Protein 4UFR (pdb70)

Structure (mmCIF, N/CA/C/O backbone):
data_4UFR
#
_entry.id   4UFR
#
_cell.length_a   205.148
_cell.length_b   59.777
_cell.length_c   112.210
_cell.angle_alpha   90.00
_cell.angle_beta   99.51
_cell.angle_gamma   90.00
#
_symmetry.space_group_name_H-M   'C 1 2 1'
#
loop_
_entity.id
_entity.type
_entity.pdbx_description
1 polymer 'LEUCINE-RICH REPEAT-CONTAINING G-PROTEIN COUPLED RECEPTOR 5'
2 polymer R-SPONDIN-2
3 non-polymer 2-acetamido-2-deoxy-beta-D-glucopyranose
4 non-polymer 'CHLORIDE ION'
5 water water
#
loop_
_atom_site.group_PDB
_atom_site.id
_atom_site.type_symbol
_atom_site.label_atom_id
_atom_site.label_alt_id
_atom_site.label_comp_id
_atom_site.label_asym_id
_atom_site.label_entity_id
_atom_site.label_seq_id
_atom_site.pdbx_PDB_ins_code
_atom_site.Cartn_x
_atom_site.Cartn_y
_atom_site.Cartn_z
_atom_site.occupancy
_atom_site.B_iso_or_equiv
_atom_site.auth_seq_id
_atom_site.auth_comp_id
_atom_site.auth_asym_id
_atom_site.auth_atom_id
_atom_site.pdbx_PDB_model_num
ATOM 1 N N . ARG A 1 4 ? -0.670 -17.767 12.255 1.00 89.60 32 ARG A N 1
ATOM 2 C CA . ARG A 1 4 ? 0.175 -18.900 11.762 1.00 95.17 32 ARG A CA 1
ATOM 3 C C . ARG A 1 4 ? 1.460 -18.482 10.997 1.00 89.47 32 ARG A C 1
ATOM 4 O O . ARG A 1 4 ? 2.213 -19.357 10.546 1.00 92.13 32 ARG A O 1
ATOM 12 N N . GLY A 1 5 ? 1.698 -17.170 10.844 1.00 79.28 33 GLY A N 1
ATOM 13 C CA . GLY A 1 5 ? 3.042 -16.636 10.548 1.00 71.71 33 GLY A CA 1
ATOM 14 C C . GLY A 1 5 ? 3.916 -16.476 11.799 1.00 67.13 33 GLY A C 1
ATOM 15 O O . GLY A 1 5 ? 5.009 -15.888 11.739 1.00 62.49 33 GLY A O 1
ATOM 16 N N . CYS A 1 6 ? 3.448 -17.034 12.923 1.00 64.91 34 CYS A N 1
ATOM 17 C CA . CYS A 1 6 ? 4.103 -16.937 14.226 1.00 60.06 34 CYS A CA 1
ATOM 18 C C . CYS A 1 6 ? 4.201 -18.343 14.849 1.00 59.66 34 CYS A C 1
ATOM 19 O O . CYS A 1 6 ? 3.247 -19.099 14.748 1.00 62.32 34 CYS A O 1
ATOM 22 N N . PRO A 1 7 ? 5.348 -18.698 15.485 1.00 56.70 35 PRO A N 1
ATOM 23 C CA . PRO A 1 7 ? 5.491 -19.977 16.166 1.00 58.29 35 PRO A CA 1
ATOM 24 C C . PRO A 1 7 ? 4.398 -20.207 17.198 1.00 60.88 35 PRO A C 1
ATOM 25 O O . PRO A 1 7 ? 3.873 -19.250 17.777 1.00 60.99 35 PRO A O 1
ATOM 29 N N . THR A 1 8 ? 4.099 -21.477 17.428 1.00 64.36 36 THR A N 1
ATOM 30 C CA . THR A 1 8 ? 3.061 -21.927 18.360 1.00 67.56 36 THR A CA 1
ATOM 31 C C . THR A 1 8 ? 3.303 -21.359 19.736 1.00 65.87 36 THR A C 1
ATOM 32 O O . THR A 1 8 ? 4.424 -21.438 20.228 1.00 61.80 36 THR A O 1
ATOM 36 N N . HIS A 1 9 ? 2.249 -20.783 20.332 1.00 68.84 37 HIS A N 1
ATOM 37 C CA . HIS A 1 9 ? 2.281 -20.119 21.665 1.00 68.33 37 HIS A CA 1
ATOM 38 C C . HIS A 1 9 ? 3.071 -18.808 21.749 1.00 63.12 37 HIS A C 1
ATOM 39 O O . HIS A 1 9 ? 2.998 -18.118 22.755 1.00 60.62 37 HIS A O 1
ATOM 46 N N . CYS A 1 10 ? 3.829 -18.463 20.708 1.00 59.56 38 CYS A N 1
ATOM 47 C CA . CYS A 1 10 ? 4.567 -17.212 20.713 1.00 55.32 38 CYS A CA 1
ATOM 48 C C . CYS A 1 10 ? 3.649 -16.073 20.304 1.00 53.71 38 CYS A C 1
ATOM 49 O O . CYS A 1 10 ? 2.557 -16.312 19.796 1.00 55.22 38 CYS A O 1
ATOM 52 N N . HIS A 1 11 ? 4.040 -14.837 20.576 1.00 52.14 39 HIS A N 1
ATOM 53 C CA . HIS A 1 11 ? 3.286 -13.705 20.025 1.00 53.27 39 HIS A CA 1
ATOM 54 C C . HIS A 1 11 ? 4.197 -12.860 19.125 1.00 48.19 39 HIS A C 1
ATOM 55 O O . HIS A 1 11 ? 5.364 -12.627 19.445 1.00 45.86 39 HIS A O 1
ATOM 62 N N . CYS A 1 12 ? 3.668 -12.423 17.988 1.00 48.38 40 CYS A N 1
ATOM 63 C CA . CYS A 1 12 ? 4.473 -11.737 16.940 1.00 47.12 40 CYS A CA 1
ATOM 64 C C . CYS A 1 12 ? 3.812 -10.467 16.437 1.00 44.54 40 CYS A C 1
ATOM 65 O O . CYS A 1 12 ? 2.594 -10.381 16.310 1.00 42.68 40 CYS A O 1
ATOM 68 N N . GLU A 1 13 ? 4.636 -9.550 15.981 1.00 43.31 41 GLU A N 1
ATOM 69 C CA . GLU A 1 13 ? 4.133 -8.273 15.547 1.00 47.46 41 GLU A CA 1
ATOM 70 C C . GLU A 1 13 ? 5.090 -7.595 14.550 1.00 42.36 41 GLU A C 1
ATOM 71 O O . GLU A 1 13 ? 6.304 -7.697 14.724 1.00 40.78 41 GLU A O 1
ATOM 77 N N . PRO A 1 14 ? 4.562 -6.906 13.514 1.00 40.86 42 PRO A N 1
ATOM 78 C CA . PRO A 1 14 ? 5.506 -6.288 12.583 1.00 40.79 42 PRO A CA 1
ATOM 79 C C . PRO A 1 14 ? 6.178 -5.125 13.213 1.00 41.38 42 PRO A C 1
ATOM 80 O O . PRO A 1 14 ? 5.576 -4.462 14.079 1.00 46.40 42 PRO A O 1
ATOM 84 N N . ASP A 1 15 ? 7.455 -4.932 12.902 1.00 39.86 43 ASP A N 1
ATOM 85 C CA . ASP A 1 15 ? 8.158 -3.725 13.336 1.00 39.40 43 ASP A CA 1
ATOM 86 C C . ASP A 1 15 ? 7.917 -2.615 12.305 1.00 41.27 43 ASP A C 1
ATOM 87 O O . ASP A 1 15 ? 7.018 -2.720 11.458 1.00 39.04 43 ASP A O 1
ATOM 92 N N . GLY A 1 16 ? 8.658 -1.521 12.406 1.00 43.25 44 GLY A N 1
ATOM 93 C CA . GLY A 1 16 ? 8.373 -0.376 11.544 1.00 47.09 44 GLY A CA 1
ATOM 94 C C . GLY A 1 16 ? 8.603 -0.677 10.076 1.00 47.47 44 GLY A C 1
ATOM 95 O O . GLY A 1 16 ? 7.868 -0.209 9.257 1.00 50.66 44 GLY A O 1
ATOM 96 N N . ARG A 1 17 ? 9.615 -1.494 9.770 1.00 50.10 45 ARG A N 1
ATOM 97 C CA . ARG A 1 17 ? 9.919 -1.948 8.401 1.00 50.95 45 ARG A CA 1
ATOM 98 C C . ARG A 1 17 ? 9.128 -3.172 7.954 1.00 50.40 45 ARG A C 1
ATOM 99 O O . ARG A 1 17 ? 9.418 -3.727 6.912 1.00 51.73 45 ARG A O 1
ATOM 107 N N . MET A 1 18 ? 8.148 -3.606 8.746 1.00 52.83 46 MET A N 1
ATOM 108 C CA . MET A 1 18 ? 7.369 -4.858 8.518 1.00 51.73 46 MET A CA 1
ATOM 109 C C . MET A 1 18 ? 8.196 -6.151 8.552 1.00 46.90 46 MET A C 1
ATOM 110 O O . MET A 1 18 ? 7.763 -7.165 8.079 1.00 46.99 46 MET A O 1
ATOM 115 N N . LEU A 1 19 ? 9.405 -6.090 9.084 1.00 44.30 47 LEU A N 1
ATOM 116 C CA . LEU A 1 19 ? 10.114 -7.263 9.535 1.00 42.38 47 LEU A CA 1
ATOM 117 C C . LEU A 1 19 ? 9.387 -7.764 10.822 1.00 42.72 47 LEU A C 1
ATOM 118 O O . LEU A 1 19 ? 8.580 -7.057 11.403 1.00 39.53 47 LEU A O 1
ATOM 123 N N . LEU A 1 20 ? 9.665 -8.973 11.279 1.00 42.78 48 LEU A N 1
ATOM 124 C CA . LEU A 1 20 ? 8.832 -9.556 12.326 1.00 44.04 48 LEU A CA 1
ATOM 125 C C . LEU A 1 20 ? 9.499 -9.484 13.735 1.00 43.38 48 LEU A C 1
ATOM 126 O O . LEU A 1 20 ? 10.700 -9.707 13.896 1.00 40.61 48 LEU A O 1
ATOM 131 N N . ARG A 1 21 ? 8.719 -9.048 14.718 1.00 42.23 49 ARG A N 1
ATOM 132 C CA . ARG A 1 21 ? 9.084 -9.192 16.101 1.00 45.72 49 ARG A CA 1
ATOM 133 C C . ARG A 1 21 ? 8.451 -10.422 16.693 1.00 42.79 49 ARG A C 1
ATOM 134 O O . ARG A 1 21 ? 7.212 -10.515 16.715 1.00 42.19 49 ARG A O 1
ATOM 142 N N . VAL A 1 22 ? 9.285 -11.334 17.191 1.00 40.13 50 VAL A N 1
ATOM 143 C CA . VAL A 1 22 ? 8.799 -12.589 17.752 1.00 40.84 50 VAL A CA 1
ATOM 144 C C . VAL A 1 22 ? 9.036 -12.631 19.269 1.00 41.70 50 VAL A C 1
ATOM 145 O O . VAL A 1 22 ? 10.172 -12.552 19.724 1.00 42.49 50 VAL A O 1
ATOM 149 N N . ASP A 1 23 ? 7.964 -12.774 20.038 1.00 41.70 51 ASP A N 1
ATOM 150 C CA . ASP A 1 23 ? 8.059 -12.928 21.485 1.00 43.59 51 ASP A CA 1
ATOM 151 C C . ASP A 1 23 ? 7.777 -14.382 21.866 1.00 43.24 51 ASP A C 1
ATOM 152 O O . ASP A 1 23 ? 6.658 -14.829 21.755 1.00 43.85 51 ASP A O 1
ATOM 157 N N . CYS A 1 24 ? 8.809 -15.102 22.305 1.00 43.22 52 CYS A N 1
ATOM 158 C CA . CYS A 1 24 ? 8.655 -16.445 22.819 1.00 48.31 52 CYS A CA 1
ATOM 159 C C . CYS A 1 24 ? 9.120 -16.552 24.302 1.00 50.18 52 CYS A C 1
ATOM 160 O O . CYS A 1 24 ? 9.550 -17.618 24.785 1.00 52.06 52 CYS A O 1
ATOM 163 N N . SER A 1 25 ? 9.016 -15.442 25.017 1.00 47.21 53 SER A N 1
ATOM 164 C CA . SER A 1 25 ? 9.435 -15.384 26.385 1.00 47.89 53 SER A CA 1
ATOM 165 C C . SER A 1 25 ? 8.405 -16.056 27.313 1.00 51.37 53 SER A C 1
ATOM 166 O O . SER A 1 25 ? 7.187 -16.069 27.043 1.00 51.53 53 SER A O 1
ATOM 169 N N . ASP A 1 26 ? 8.906 -16.649 28.396 1.00 54.79 54 ASP A N 1
ATOM 170 C CA . ASP A 1 26 ? 8.043 -17.137 29.462 1.00 58.87 54 ASP A CA 1
ATOM 171 C C . ASP A 1 26 ? 7.103 -18.258 28.989 1.00 61.82 54 ASP A C 1
ATOM 172 O O . ASP A 1 26 ? 5.898 -18.232 29.220 1.00 62.00 54 ASP A O 1
ATOM 177 N N . LEU A 1 27 ? 7.684 -19.257 28.335 1.00 63.10 55 LEU A N 1
ATOM 178 C CA . LEU A 1 27 ? 6.933 -20.419 27.879 1.00 66.53 55 LEU A CA 1
ATOM 179 C C . LEU A 1 27 ? 7.575 -21.729 28.324 1.00 70.18 55 LEU A C 1
ATOM 180 O O . LEU A 1 27 ? 7.239 -22.797 27.811 1.00 73.05 55 LEU A O 1
ATOM 185 N N . GLY A 1 28 ? 8.478 -21.645 29.297 1.00 72.28 56 GLY A N 1
ATOM 186 C CA . GLY A 1 28 ? 9.203 -22.807 29.800 1.00 75.15 56 GLY A CA 1
ATOM 187 C C . GLY A 1 28 ? 9.788 -23.701 28.729 1.00 74.93 56 GLY A C 1
ATOM 188 O O . GLY A 1 28 ? 9.810 -24.909 28.894 1.00 77.05 56 GLY A O 1
ATOM 189 N N . LEU A 1 29 ? 10.260 -23.111 27.635 1.00 71.58 57 LEU A N 1
ATOM 190 C CA . LEU A 1 29 ? 10.814 -23.883 26.526 1.00 73.45 57 LEU A CA 1
ATOM 191 C C . LEU A 1 29 ? 12.213 -24.321 26.888 1.00 75.27 57 LEU A C 1
ATOM 192 O O . LEU A 1 29 ? 12.975 -23.539 27.443 1.00 72.09 57 LEU A O 1
ATOM 197 N N . SER A 1 30 ? 12.536 -25.576 26.591 1.00 82.68 58 SER A N 1
ATOM 198 C CA . SER A 1 30 ? 13.887 -26.109 26.792 1.00 88.46 58 SER A CA 1
ATOM 199 C C . SER A 1 30 ? 14.707 -26.001 25.514 1.00 85.60 58 SER A C 1
ATOM 200 O O . SER A 1 30 ? 15.940 -26.054 25.551 1.00 86.52 58 SER A O 1
ATOM 203 N N . GLU A 1 31 ? 14.011 -25.865 24.393 1.00 84.60 59 GLU A N 1
ATOM 204 C CA . GLU A 1 31 ? 14.657 -25.737 23.096 1.00 87.17 59 GLU A CA 1
ATOM 205 C C . GLU A 1 31 ? 13.938 -24.696 22.246 1.00 85.16 59 GLU A C 1
ATOM 206 O O . GLU A 1 31 ? 12.742 -24.419 22.440 1.00 86.82 59 GLU A O 1
ATOM 212 N N . LEU A 1 32 ? 14.684 -24.140 21.297 1.00 78.85 60 LEU A N 1
ATOM 213 C CA . LEU A 1 32 ? 14.176 -23.107 20.423 1.00 73.84 60 LEU A CA 1
ATOM 214 C C . LEU A 1 32 ? 12.991 -23.567 19.571 1.00 74.29 60 LEU A C 1
ATOM 215 O O . LEU A 1 32 ? 12.866 -24.766 19.259 1.00 81.09 60 LEU A O 1
ATOM 220 N N . PRO A 1 33 ? 12.095 -22.622 19.215 1.00 70.62 61 PRO A N 1
ATOM 221 C CA . PRO A 1 33 ? 10.933 -22.948 18.396 1.00 71.22 61 PRO A CA 1
ATOM 222 C C . PRO A 1 33 ? 11.339 -23.068 16.940 1.00 70.38 61 PRO A C 1
ATOM 223 O O . PRO A 1 33 ? 12.446 -22.673 16.584 1.00 64.34 61 PRO A O 1
ATOM 227 N N . SER A 1 34 ? 10.443 -23.622 16.123 1.00 74.98 62 SER A N 1
ATOM 228 C CA . SER A 1 34 ? 10.842 -24.331 14.902 1.00 79.86 62 SER A CA 1
ATOM 229 C C . SER A 1 34 ? 10.747 -23.507 13.632 1.00 79.07 62 SER A C 1
ATOM 230 O O . SER A 1 34 ? 11.669 -23.518 12.806 1.00 80.75 62 SER A O 1
ATOM 233 N N . ASN A 1 35 ? 9.617 -22.827 13.464 1.00 76.25 63 ASN A N 1
ATOM 234 C CA . ASN A 1 35 ? 9.275 -22.273 12.162 1.00 74.78 63 ASN A CA 1
ATOM 235 C C . ASN A 1 35 ? 9.404 -20.759 12.159 1.00 68.98 63 ASN A C 1
ATOM 236 O O . ASN A 1 35 ? 8.438 -20.016 11.976 1.00 72.25 63 ASN A O 1
ATOM 241 N N . LEU A 1 36 ? 10.625 -20.298 12.377 1.00 61.64 64 LEU A N 1
ATOM 242 C CA . LEU A 1 36 ? 10.867 -18.860 12.439 1.00 57.53 64 LEU A CA 1
ATOM 243 C C . LEU A 1 36 ? 11.051 -18.265 11.014 1.00 53.50 64 LEU A C 1
ATOM 244 O O . LEU A 1 36 ? 11.836 -18.747 10.217 1.00 50.65 64 LEU A O 1
ATOM 249 N N . SER A 1 37 ? 10.284 -17.226 10.723 1.00 49.84 65 SER A N 1
ATOM 250 C CA . SER A 1 37 ? 10.444 -16.424 9.508 1.00 47.06 65 SER A CA 1
ATOM 251 C C . SER A 1 37 ? 11.869 -15.911 9.352 1.00 44.92 65 SER A C 1
ATOM 252 O O . SER A 1 37 ? 12.438 -15.395 10.340 1.00 41.84 65 SER A O 1
ATOM 255 N N . VAL A 1 38 ? 12.433 -16.053 8.128 1.00 43.79 66 VAL A N 1
ATOM 256 C CA . VAL A 1 38 ? 13.736 -15.448 7.753 1.00 42.65 66 VAL A CA 1
ATOM 257 C C . VAL A 1 38 ? 13.709 -13.928 7.857 1.00 40.41 66 VAL A C 1
ATOM 258 O O . VAL A 1 38 ? 14.736 -13.277 7.988 1.00 36.89 66 VAL A O 1
ATOM 262 N N . PHE A 1 39 ? 12.499 -13.385 7.838 1.00 41.57 67 PHE A N 1
ATOM 263 C CA . PHE A 1 39 ? 12.236 -11.945 8.084 1.00 41.66 67 PHE A CA 1
ATOM 264 C C . PHE A 1 39 ? 12.081 -11.483 9.537 1.00 40.49 67 PHE A C 1
ATOM 265 O O . PHE A 1 39 ? 11.560 -10.404 9.777 1.00 38.30 67 PHE A O 1
ATOM 273 N N . THR A 1 40 ? 12.619 -12.264 10.478 1.00 42.11 68 THR A N 1
ATOM 274 C CA . THR A 1 40 ? 12.611 -11.930 11.918 1.00 39.11 68 THR A CA 1
ATOM 275 C C . THR A 1 40 ? 13.685 -10.921 12.269 1.00 38.07 68 THR A C 1
ATOM 276 O O . THR A 1 40 ? 14.872 -11.171 12.098 1.00 36.99 68 THR A O 1
ATOM 280 N N . SER A 1 41 ? 13.267 -9.787 12.820 1.00 38.79 69 SER A N 1
ATOM 281 C CA . SER A 1 41 ? 14.211 -8.755 13.229 1.00 39.17 69 SER A CA 1
ATOM 282 C C . SER A 1 41 ? 14.474 -8.778 14.719 1.00 38.98 69 SER A C 1
ATOM 283 O O . SER A 1 41 ? 15.499 -8.281 15.161 1.00 38.91 69 SER A O 1
ATOM 286 N N . TYR A 1 42 ? 13.567 -9.376 15.478 1.00 38.98 70 TYR A N 1
ATOM 287 C CA . TYR A 1 42 ? 13.656 -9.381 16.944 1.00 39.56 70 TYR A CA 1
ATOM 288 C C . TYR A 1 42 ? 13.111 -10.688 17.480 1.00 38.09 70 TYR A C 1
ATOM 289 O O . TYR A 1 42 ? 11.994 -11.130 17.115 1.00 35.70 70 TYR A O 1
ATOM 298 N N . LEU A 1 43 ? 13.922 -11.327 18.315 1.00 36.86 71 LEU A N 1
ATOM 299 C CA . LEU A 1 43 ? 13.537 -12.600 18.922 1.00 37.93 71 LEU A CA 1
ATOM 300 C C . LEU A 1 43 ? 13.767 -12.577 20.429 1.00 37.23 71 LEU A C 1
ATOM 301 O O . LEU A 1 43 ? 14.901 -12.452 20.879 1.00 35.59 71 LEU A O 1
ATOM 306 N N . ASP A 1 44 ? 12.689 -12.722 21.189 1.00 37.88 72 ASP A N 1
ATOM 307 C CA . ASP A 1 44 ? 12.775 -12.725 22.626 1.00 37.38 72 ASP A CA 1
ATOM 308 C C . ASP A 1 44 ? 12.507 -14.120 23.126 1.00 38.60 72 ASP A C 1
ATOM 309 O O . ASP A 1 44 ? 11.398 -14.613 23.008 1.00 38.23 72 ASP A O 1
ATOM 314 N N . LEU A 1 45 ? 13.557 -14.740 23.649 1.00 39.81 73 LEU A N 1
ATOM 315 C CA . LEU A 1 45 ? 13.474 -16.044 24.285 1.00 44.98 73 LEU A CA 1
ATOM 316 C C . LEU A 1 45 ? 13.795 -15.990 25.791 1.00 46.36 73 LEU A C 1
ATOM 317 O O . LEU A 1 45 ? 14.211 -17.004 26.361 1.00 49.17 73 LEU A O 1
ATOM 322 N N . SER A 1 46 ? 13.573 -14.829 26.425 1.00 45.48 74 SER A N 1
ATOM 323 C CA . SER A 1 46 ? 13.759 -14.642 27.879 1.00 46.91 74 SER A CA 1
ATOM 324 C C . SER A 1 46 ? 12.932 -15.579 28.730 1.00 49.92 74 SER A C 1
ATOM 325 O O . SER A 1 46 ? 11.883 -16.024 28.294 1.00 51.46 74 SER A O 1
ATOM 328 N N . MET A 1 47 ? 13.384 -15.845 29.956 1.00 55.60 75 MET A N 1
ATOM 329 C CA . MET A 1 47 ? 12.576 -16.538 30.977 1.00 58.95 75 MET A CA 1
ATOM 330 C C . MET A 1 47 ? 12.052 -17.842 30.458 1.00 59.85 75 MET A C 1
ATOM 331 O O . MET A 1 47 ? 10.851 -18.051 30.322 1.00 60.35 75 MET A O 1
ATOM 336 N N . ASN A 1 48 ? 12.974 -18.717 30.132 1.00 60.08 76 ASN A N 1
ATOM 337 C CA . ASN A 1 48 ? 12.632 -20.042 29.645 1.00 62.48 76 ASN A CA 1
ATOM 338 C C . ASN A 1 48 ? 13.599 -21.000 30.338 1.00 64.98 76 ASN A C 1
ATOM 339 O O . ASN A 1 48 ? 14.285 -20.587 31.280 1.00 62.90 76 ASN A O 1
ATOM 344 N N . ASN A 1 49 ? 13.651 -22.256 29.895 1.00 68.46 77 ASN A N 1
ATOM 345 C CA . ASN A 1 49 ? 14.520 -23.250 30.512 1.00 71.34 77 ASN A CA 1
ATOM 346 C C . ASN A 1 49 ? 15.574 -23.767 29.540 1.00 68.79 77 ASN A C 1
ATOM 347 O O . ASN A 1 49 ? 15.882 -24.952 29.474 1.00 75.95 77 ASN A O 1
ATOM 352 N N . ILE A 1 50 ? 16.161 -22.851 28.816 1.00 62.64 78 ILE A N 1
ATOM 353 C CA . ILE A 1 50 ? 17.121 -23.183 27.795 1.00 61.53 78 ILE A CA 1
ATOM 354 C C . ILE A 1 50 ? 18.499 -23.250 28.419 1.00 60.98 78 ILE A C 1
ATOM 355 O O . ILE A 1 50 ? 18.971 -22.267 28.943 1.00 59.30 78 ILE A O 1
ATOM 360 N N . SER A 1 51 ? 19.130 -24.417 28.373 1.00 64.69 79 SER A N 1
ATOM 361 C CA . SER A 1 51 ? 20.498 -24.613 28.876 1.00 66.84 79 SER A CA 1
ATOM 362 C C . SER A 1 51 ? 21.493 -24.955 27.774 1.00 71.90 79 SER A C 1
ATOM 363 O O . SER A 1 51 ? 22.701 -24.813 27.973 1.00 74.98 79 SER A O 1
ATOM 366 N N . GLN A 1 52 ? 20.988 -25.462 26.650 1.00 75.51 80 GLN A N 1
ATOM 367 C CA . GLN A 1 52 ? 21.799 -25.746 25.476 1.00 79.10 80 GLN A CA 1
ATOM 368 C C . GLN A 1 52 ? 21.152 -25.121 24.246 1.00 79.11 80 GLN A C 1
ATOM 369 O O . GLN A 1 52 ? 19.922 -25.157 24.111 1.00 78.56 80 GLN A O 1
ATOM 375 N N . LEU A 1 53 ? 21.991 -24.568 23.362 1.00 78.99 81 LEU A N 1
ATOM 376 C CA . LEU A 1 53 ? 21.616 -24.148 22.008 1.00 79.42 81 LEU A CA 1
ATOM 377 C C . LEU A 1 53 ? 22.273 -25.097 20.976 1.00 89.67 81 LEU A C 1
ATOM 378 O O . LEU A 1 53 ? 23.058 -24.665 20.121 1.00 89.29 81 LEU A O 1
ATOM 383 N N . LEU A 1 54 ? 21.994 -26.398 21.072 1.00 101.15 82 LEU A N 1
ATOM 384 C CA . LEU A 1 54 ? 22.485 -27.344 20.057 1.00 109.17 82 LEU A CA 1
ATOM 385 C C . LEU A 1 54 ? 21.518 -27.311 18.855 1.00 113.25 82 LEU A C 1
ATOM 386 O O . LEU A 1 54 ? 21.868 -26.738 17.802 1.00 109.24 82 LEU A O 1
ATOM 391 N N . PRO A 1 55 ? 20.290 -27.882 19.008 1.00 118.71 83 PRO A N 1
ATOM 392 C CA . PRO A 1 55 ? 19.342 -27.720 17.893 1.00 118.22 83 PRO A CA 1
ATOM 393 C C . PRO A 1 55 ? 18.780 -26.277 17.800 1.00 111.27 83 PRO A C 1
ATOM 394 O O . PRO A 1 55 ? 17.788 -25.936 18.464 1.00 106.30 83 PRO A O 1
ATOM 398 N N . ASN A 1 56 ? 19.438 -25.439 16.994 1.00 108.82 84 ASN A N 1
ATOM 399 C CA . ASN A 1 56 ? 18.887 -24.111 16.625 1.00 108.64 84 ASN A CA 1
ATOM 400 C C . ASN A 1 56 ? 18.586 -23.912 15.105 1.00 107.48 84 ASN A C 1
ATOM 401 O O . ASN A 1 56 ? 19.281 -24.472 14.245 1.00 102.39 84 ASN A O 1
ATOM 406 N N . PRO A 1 57 ? 17.526 -23.133 14.784 1.00 106.96 85 PRO A N 1
ATOM 407 C CA . PRO A 1 57 ? 17.292 -22.605 13.426 1.00 103.35 85 PRO A CA 1
ATOM 408 C C . PRO A 1 57 ? 17.885 -21.199 13.186 1.00 91.21 85 PRO A C 1
ATOM 409 O O . PRO A 1 57 ? 17.535 -20.549 12.194 1.00 86.17 85 PRO A O 1
ATOM 413 N N . LEU A 1 58 ? 18.779 -20.758 14.075 1.00 82.39 86 LEU A N 1
ATOM 414 C CA . LEU A 1 58 ? 19.333 -19.405 14.040 1.00 77.46 86 LEU A CA 1
ATOM 415 C C . LEU A 1 58 ? 20.146 -19.074 12.785 1.00 71.21 86 LEU A C 1
ATOM 416 O O . LEU A 1 58 ? 20.085 -17.964 12.318 1.00 69.17 86 LEU A O 1
ATOM 421 N N . PRO A 1 59 ? 20.928 -20.018 12.244 1.00 75.49 87 PRO A N 1
ATOM 422 C CA . PRO A 1 59 ? 21.625 -19.698 10.986 1.00 74.55 87 PRO A CA 1
ATOM 423 C C . PRO A 1 59 ? 20.786 -19.082 9.836 1.00 69.91 87 PRO A C 1
ATOM 424 O O . PRO A 1 59 ? 21.343 -18.352 9.008 1.00 70.30 87 PRO A O 1
ATOM 428 N N . SER A 1 60 ? 19.480 -19.341 9.785 1.00 65.95 88 SER A N 1
ATOM 429 C CA . SER A 1 60 ? 18.640 -18.768 8.710 1.00 65.07 88 SER A CA 1
ATOM 430 C C . SER A 1 60 ? 18.163 -17.331 8.998 1.00 58.47 88 SER A C 1
ATOM 431 O O . SER A 1 60 ? 17.513 -16.727 8.150 1.00 60.45 88 SER A O 1
ATOM 434 N N . LEU A 1 61 ? 18.455 -16.791 10.179 1.00 52.65 89 LEU A N 1
ATOM 435 C CA . LEU A 1 61 ? 17.860 -15.517 10.615 1.00 49.69 89 LEU A CA 1
ATOM 436 C C . LEU A 1 61 ? 18.791 -14.347 10.325 1.00 46.76 89 LEU A C 1
ATOM 437 O O . LEU A 1 61 ? 19.341 -13.689 11.201 1.00 46.64 89 LEU A O 1
ATOM 442 N N . ARG A 1 62 ? 18.915 -14.094 9.041 1.00 46.20 90 ARG A N 1
ATOM 443 C CA . ARG A 1 62 ? 19.884 -13.165 8.506 1.00 45.54 90 ARG A CA 1
ATOM 444 C C . ARG A 1 62 ? 19.568 -11.712 8.728 1.00 43.60 90 ARG A C 1
ATOM 445 O O . ARG A 1 62 ? 20.444 -10.894 8.581 1.00 43.17 90 ARG A O 1
ATOM 453 N N . PHE A 1 63 ? 18.305 -11.422 9.027 1.00 43.94 91 PHE A N 1
ATOM 454 C CA . PHE A 1 63 ? 17.817 -10.088 9.397 1.00 42.50 91 PHE A CA 1
ATOM 455 C C . PHE A 1 63 ? 17.637 -9.869 10.901 1.00 41.38 91 PHE A C 1
ATOM 456 O O . PHE A 1 63 ? 17.149 -8.826 11.290 1.00 38.39 91 PHE A O 1
ATOM 464 N N . LEU A 1 64 ? 18.062 -10.822 11.734 1.00 43.33 92 LEU A N 1
ATOM 465 C CA . LEU A 1 64 ? 17.820 -10.760 13.190 1.00 41.16 92 LEU A CA 1
ATOM 466 C C . LEU A 1 64 ? 18.776 -9.784 13.822 1.00 41.22 92 LEU A C 1
ATOM 467 O O . LEU A 1 64 ? 19.992 -9.969 13.770 1.00 42.98 92 LEU A O 1
ATOM 472 N N . GLU A 1 65 ? 18.217 -8.716 14.392 1.00 41.37 93 GLU A N 1
ATOM 473 C CA . GLU A 1 65 ? 18.993 -7.616 14.948 1.00 41.67 93 GLU A CA 1
ATOM 474 C C . GLU A 1 65 ? 19.103 -7.683 16.446 1.00 40.13 93 GLU A C 1
ATOM 475 O O . GLU A 1 65 ? 20.053 -7.148 17.001 1.00 42.87 93 GLU A O 1
ATOM 481 N N . GLU A 1 66 ? 18.122 -8.282 17.106 1.00 39.54 94 GLU A N 1
ATOM 482 C CA . GLU A 1 66 ? 18.056 -8.280 18.566 1.00 41.39 94 GLU A CA 1
ATOM 483 C C . GLU A 1 66 ? 17.633 -9.651 19.060 1.00 39.02 94 GLU A C 1
ATOM 484 O O . GLU A 1 66 ? 16.599 -10.147 18.661 1.00 38.49 94 GLU A O 1
ATOM 490 N N . LEU A 1 67 ? 18.455 -10.258 19.912 1.00 38.77 95 LEU A N 1
ATOM 491 C CA . LEU A 1 67 ? 18.217 -11.610 20.433 1.00 39.10 95 LEU A CA 1
ATOM 492 C C . LEU A 1 67 ? 18.279 -11.543 21.944 1.00 38.02 95 LEU A C 1
ATOM 493 O O . LEU A 1 67 ? 19.297 -11.169 22.484 1.00 38.14 95 LEU A O 1
ATOM 498 N N . ARG A 1 68 ? 17.212 -11.923 22.615 1.00 38.46 96 ARG A N 1
ATOM 499 C CA . ARG A 1 68 ? 17.164 -11.899 24.069 1.00 38.97 96 ARG A CA 1
ATOM 500 C C . ARG A 1 68 ? 17.066 -13.302 24.643 1.00 40.86 96 ARG A C 1
ATOM 501 O O . ARG A 1 68 ? 16.124 -14.052 24.359 1.00 40.09 96 ARG A O 1
ATOM 509 N N . LEU A 1 69 ? 18.068 -13.625 25.460 1.00 41.77 97 LEU A N 1
ATOM 510 C CA . LEU A 1 69 ? 18.219 -14.912 26.098 1.00 43.77 97 LEU A CA 1
ATOM 511 C C . LEU A 1 69 ? 18.349 -14.735 27.609 1.00 43.93 97 LEU A C 1
ATOM 512 O O . LEU A 1 69 ? 18.866 -15.592 28.316 1.00 47.94 97 LEU A O 1
ATOM 517 N N . ALA A 1 70 ? 17.855 -13.625 28.133 1.00 43.87 98 ALA A N 1
ATOM 518 C CA . ALA A 1 70 ? 17.971 -13.389 29.549 1.00 42.18 98 ALA A CA 1
ATOM 519 C C . ALA A 1 70 ? 17.214 -14.450 30.321 1.00 44.98 98 ALA A C 1
ATOM 520 O O . ALA A 1 70 ? 16.211 -14.977 29.852 1.00 49.19 98 ALA A O 1
ATOM 522 N N . GLY A 1 71 ? 17.660 -14.744 31.529 1.00 46.11 99 GLY A N 1
ATOM 523 C CA . GLY A 1 71 ? 16.819 -15.504 32.445 1.00 47.27 99 GLY A CA 1
ATOM 524 C C . GLY A 1 71 ? 16.564 -16.925 31.972 1.00 48.56 99 GLY A C 1
ATOM 525 O O . GLY A 1 71 ? 15.425 -17.390 32.003 1.00 50.54 99 GLY A O 1
ATOM 526 N N . ASN A 1 72 ? 17.616 -17.593 31.507 1.00 48.07 100 ASN A N 1
ATOM 527 C CA . ASN A 1 72 ? 17.540 -18.997 31.120 1.00 51.60 100 ASN A CA 1
ATOM 528 C C . ASN A 1 72 ? 18.594 -19.746 31.977 1.00 54.68 100 ASN A C 1
ATOM 529 O O . ASN A 1 72 ? 18.964 -19.269 33.063 1.00 56.86 100 ASN A O 1
ATOM 534 N N . ALA A 1 73 ? 19.092 -20.890 31.531 1.00 55.40 101 ALA A N 1
ATOM 535 C CA . ALA A 1 73 ? 19.990 -21.698 32.382 1.00 57.57 101 ALA A CA 1
ATOM 536 C C . ALA A 1 73 ? 21.307 -21.922 31.642 1.00 57.57 101 ALA A C 1
ATOM 537 O O . ALA A 1 73 ? 21.884 -23.006 31.697 1.00 57.79 101 ALA A O 1
ATOM 539 N N . LEU A 1 74 ? 21.795 -20.896 30.952 1.00 52.43 102 LEU A N 1
ATOM 540 C CA . LEU A 1 74 ? 23.006 -21.091 30.197 1.00 53.39 102 LEU A CA 1
ATOM 541 C C . LEU A 1 74 ? 24.238 -21.044 31.084 1.00 51.91 102 LEU A C 1
ATOM 542 O O . LEU A 1 74 ? 24.471 -20.069 31.768 1.00 46.58 102 LEU A O 1
ATOM 547 N N . THR A 1 75 ? 25.012 -22.125 31.073 1.00 55.81 103 THR A N 1
ATOM 548 C CA . THR A 1 75 ? 26.313 -22.141 31.718 1.00 57.79 103 THR A CA 1
ATOM 549 C C . THR A 1 75 ? 27.476 -22.013 30.735 1.00 58.20 103 THR A C 1
ATOM 550 O O . THR A 1 75 ? 28.636 -21.744 31.153 1.00 55.47 103 THR A O 1
ATOM 554 N N . TYR A 1 76 ? 27.122 -22.082 29.442 1.00 59.90 104 TYR A N 1
ATOM 555 C CA . TYR A 1 76 ? 28.028 -22.427 28.362 1.00 62.60 104 TYR A CA 1
ATOM 556 C C . TYR A 1 76 ? 27.418 -22.012 27.018 1.00 60.02 104 TYR A C 1
ATOM 557 O O . TYR A 1 76 ? 26.243 -22.291 26.742 1.00 60.02 104 TYR A O 1
ATOM 566 N N . ILE A 1 77 ? 28.202 -21.309 26.200 1.00 56.30 105 ILE A N 1
ATOM 567 C CA . ILE A 1 77 ? 27.782 -20.981 24.833 1.00 53.95 105 ILE A CA 1
ATOM 568 C C . ILE A 1 77 ? 28.878 -21.442 23.849 1.00 53.69 105 ILE A C 1
ATOM 569 O O . ILE A 1 77 ? 30.047 -21.010 23.932 1.00 47.45 105 ILE A O 1
ATOM 574 N N . PRO A 1 78 ? 28.512 -22.381 22.951 1.00 58.12 106 PRO A N 1
ATOM 575 C CA . PRO A 1 78 ? 29.492 -23.024 22.094 1.00 60.23 106 PRO A CA 1
ATOM 576 C C . PRO A 1 78 ? 29.908 -22.131 20.945 1.00 60.12 106 PRO A C 1
ATOM 577 O O . PRO A 1 78 ? 29.131 -21.279 20.520 1.00 59.12 106 PRO A O 1
ATOM 581 N N . LYS A 1 79 ? 31.113 -22.377 20.443 1.00 64.00 107 LYS A N 1
ATOM 582 C CA . LYS A 1 79 ? 31.700 -21.675 19.301 1.00 66.02 107 LYS A CA 1
ATOM 583 C C . LYS A 1 79 ? 30.746 -21.183 18.215 1.00 65.31 107 LYS A C 1
ATOM 584 O O . LYS A 1 79 ? 30.772 -20.006 17.807 1.00 67.86 107 LYS A O 1
ATOM 590 N N . GLY A 1 80 ? 29.896 -22.054 17.728 1.00 63.99 108 GLY A N 1
ATOM 591 C CA . GLY A 1 80 ? 29.127 -21.669 16.564 1.00 62.92 108 GLY A CA 1
ATOM 592 C C . GLY A 1 80 ? 27.741 -21.176 16.843 1.00 59.61 108 GLY A C 1
ATOM 593 O O . GLY A 1 80 ? 26.935 -21.125 15.948 1.00 61.90 108 GLY A O 1
ATOM 594 N N . ALA A 1 81 ? 27.429 -20.814 18.070 1.00 58.58 109 ALA A N 1
ATOM 595 C CA . ALA A 1 81 ? 26.034 -20.594 18.420 1.00 56.80 109 ALA A CA 1
ATOM 596 C C . ALA A 1 81 ? 25.388 -19.477 17.611 1.00 56.64 109 ALA A C 1
ATOM 597 O O . ALA A 1 81 ? 24.163 -19.504 17.383 1.00 56.86 109 ALA A O 1
ATOM 599 N N . PHE A 1 82 ? 26.176 -18.464 17.228 1.00 55.05 110 PHE A N 1
ATOM 600 C CA . PHE A 1 82 ? 25.596 -17.270 16.610 1.00 54.73 110 PHE A CA 1
ATOM 601 C C . PHE A 1 82 ? 25.983 -17.095 15.174 1.00 57.58 110 PHE A C 1
ATOM 602 O O . PHE A 1 82 ? 25.782 -16.026 14.617 1.00 62.38 110 PHE A O 1
ATOM 610 N N . THR A 1 83 ? 26.517 -18.169 14.601 1.00 56.78 111 THR A N 1
ATOM 611 C CA . THR A 1 83 ? 26.804 -18.271 13.204 1.00 58.12 111 THR A CA 1
ATOM 612 C C . THR A 1 83 ? 25.537 -17.941 12.400 1.00 56.58 111 THR A C 1
ATOM 613 O O . THR A 1 83 ? 24.418 -18.381 12.755 1.00 54.80 111 THR A O 1
ATOM 617 N N . GLY A 1 84 ? 25.724 -17.129 11.353 1.00 54.35 112 GLY A N 1
ATOM 618 C CA . GLY A 1 84 ? 24.642 -16.752 10.469 1.00 53.30 112 GLY A CA 1
ATOM 619 C C . GLY A 1 84 ? 23.824 -15.548 10.884 1.00 50.26 112 GLY A C 1
ATOM 620 O O . GLY A 1 84 ? 22.967 -15.117 10.127 1.00 51.39 112 GLY A O 1
ATOM 621 N N . LEU A 1 85 ? 24.036 -14.996 12.078 1.00 47.67 113 LEU A N 1
ATOM 622 C CA . LEU A 1 85 ? 23.207 -13.869 12.496 1.00 45.15 113 LEU A CA 1
ATOM 623 C C . LEU A 1 85 ? 23.942 -12.604 12.085 1.00 44.45 113 LEU A C 1
ATOM 624 O O . LEU A 1 85 ? 24.475 -11.883 12.895 1.00 40.57 113 LEU A O 1
ATOM 629 N N . TYR A 1 86 ? 24.001 -12.387 10.774 1.00 45.62 114 TYR A N 1
ATOM 630 C CA . TYR A 1 86 ? 24.911 -11.405 10.229 1.00 46.68 114 TYR A CA 1
ATOM 631 C C . TYR A 1 86 ? 24.470 -9.975 10.562 1.00 43.42 114 TYR A C 1
ATOM 632 O O . TYR A 1 86 ? 25.289 -9.057 10.527 1.00 44.25 114 TYR A O 1
ATOM 641 N N . SER A 1 87 ? 23.190 -9.830 10.880 1.00 41.89 115 SER A N 1
ATOM 642 C CA . SER A 1 87 ? 22.588 -8.572 11.241 1.00 41.87 115 SER A CA 1
ATOM 643 C C . SER A 1 87 ? 22.564 -8.246 12.718 1.00 41.32 115 SER A C 1
ATOM 644 O O . SER A 1 87 ? 21.999 -7.215 13.095 1.00 41.10 115 SER A O 1
ATOM 647 N N . LEU A 1 88 ? 23.137 -9.101 13.558 1.00 42.08 116 LEU A N 1
ATOM 648 C CA . LEU A 1 88 ? 22.902 -9.006 15.038 1.00 41.91 116 LEU A CA 1
ATOM 649 C C . LEU A 1 88 ? 23.539 -7.764 15.664 1.00 40.06 116 LEU A C 1
ATOM 650 O O . LEU A 1 88 ? 24.770 -7.594 15.606 1.00 41.55 116 LEU A O 1
ATOM 655 N N . LYS A 1 89 ? 22.678 -6.897 16.209 1.00 39.69 117 LYS A N 1
ATOM 656 C CA . LYS A 1 89 ? 23.074 -5.607 16.865 1.00 41.86 117 LYS A CA 1
ATOM 657 C C . LYS A 1 89 ? 23.055 -5.700 18.377 1.00 40.82 117 LYS A C 1
ATOM 658 O O . LYS A 1 89 ? 23.917 -5.175 19.030 1.00 41.33 117 LYS A O 1
ATOM 664 N N . VAL A 1 90 ? 22.062 -6.383 18.920 1.00 38.25 118 VAL A N 1
ATOM 665 C CA . VAL A 1 90 ? 21.891 -6.491 20.349 1.00 35.97 118 VAL A CA 1
ATOM 666 C C . VAL A 1 90 ? 21.777 -7.950 20.765 1.00 37.80 118 VAL A C 1
ATOM 667 O O . VAL A 1 90 ? 20.914 -8.656 20.238 1.00 35.47 118 VAL A O 1
ATOM 671 N N . LEU A 1 91 ? 22.640 -8.378 21.705 1.00 37.79 119 LEU A N 1
ATOM 672 C CA . LEU A 1 91 ? 22.570 -9.696 22.343 1.00 38.70 119 LEU A CA 1
ATOM 673 C C . LEU A 1 91 ? 22.416 -9.578 23.856 1.00 39.00 119 LEU A C 1
ATOM 674 O O . LEU A 1 91 ? 23.274 -9.044 24.504 1.00 39.86 119 LEU A O 1
ATOM 679 N N . MET A 1 92 ? 21.348 -10.134 24.410 1.00 39.27 120 MET A N 1
ATOM 680 C CA . MET A 1 92 ? 21.091 -10.097 25.817 1.00 39.92 120 MET A CA 1
ATOM 681 C C . MET A 1 92 ? 21.189 -11.496 26.469 1.00 42.30 120 MET A C 1
ATOM 682 O O . MET A 1 92 ? 20.367 -12.368 26.231 1.00 42.19 120 MET A O 1
ATOM 687 N N . LEU A 1 93 ? 22.231 -11.683 27.278 1.00 41.30 121 LEU A N 1
ATOM 688 C CA . LEU A 1 93 ? 22.482 -12.898 28.028 1.00 42.71 121 LEU A CA 1
ATOM 689 C C . LEU A 1 93 ? 22.476 -12.633 29.551 1.00 41.57 121 LEU A C 1
ATOM 690 O O . LEU A 1 93 ? 23.016 -13.413 30.298 1.00 42.74 121 LEU A O 1
ATOM 695 N N . GLN A 1 94 ? 21.874 -11.543 30.016 1.00 38.86 122 GLN A N 1
ATOM 696 C CA . GLN A 1 94 ? 21.846 -11.285 31.442 1.00 39.04 122 GLN A CA 1
ATOM 697 C C . GLN A 1 94 ? 21.066 -12.340 32.203 1.00 41.22 122 GLN A C 1
ATOM 698 O O . GLN A 1 94 ? 20.101 -12.921 31.679 1.00 39.51 122 GLN A O 1
ATOM 704 N N . ASN A 1 95 ? 21.459 -12.552 33.466 1.00 44.45 123 ASN A N 1
ATOM 705 C CA . ASN A 1 95 ? 20.677 -13.395 34.386 1.00 46.14 123 ASN A CA 1
ATOM 706 C C . ASN A 1 95 ? 20.648 -14.856 33.907 1.00 47.60 123 ASN A C 1
ATOM 707 O O . ASN A 1 95 ? 19.577 -15.423 33.670 1.00 48.27 123 ASN A O 1
ATOM 712 N N . ASN A 1 96 ? 21.852 -15.393 33.664 1.00 46.63 124 ASN A N 1
ATOM 713 C CA . ASN A 1 96 ? 22.105 -16.763 33.294 1.00 46.81 124 ASN A CA 1
ATOM 714 C C . ASN A 1 96 ? 23.146 -17.281 34.301 1.00 48.21 124 ASN A C 1
ATOM 715 O O . ASN A 1 96 ? 23.282 -16.689 35.373 1.00 46.31 124 ASN A O 1
ATOM 720 N N . GLN A 1 97 ? 23.829 -18.391 33.997 1.00 48.79 125 GLN A N 1
ATOM 721 C CA . GLN A 1 97 ? 24.729 -19.011 34.936 1.00 51.93 125 GLN A CA 1
ATOM 722 C C . GLN A 1 97 ? 26.112 -19.152 34.388 1.00 49.62 125 GLN A C 1
ATOM 723 O O . GLN A 1 97 ? 26.841 -20.072 34.748 1.00 54.80 125 GLN A O 1
ATOM 729 N N . LEU A 1 98 ? 26.522 -18.219 33.552 1.00 47.84 126 LEU A N 1
ATOM 730 C CA . LEU A 1 98 ? 27.865 -18.275 32.979 1.00 46.15 126 LEU A CA 1
ATOM 731 C C . LEU A 1 98 ? 28.838 -17.973 34.105 1.00 46.80 126 LEU A C 1
ATOM 732 O O . LEU A 1 98 ? 28.574 -17.093 34.958 1.00 47.33 126 LEU A O 1
ATOM 737 N N . ARG A 1 99 ? 29.935 -18.707 34.139 1.00 48.58 127 ARG A N 1
ATOM 738 C CA . ARG A 1 99 ? 30.985 -18.499 35.128 1.00 50.17 127 ARG A CA 1
ATOM 739 C C . ARG A 1 99 ? 32.271 -17.906 34.502 1.00 51.14 127 ARG A C 1
ATOM 740 O O . ARG A 1 99 ? 33.210 -17.534 35.215 1.00 53.41 127 ARG A O 1
ATOM 748 N N . HIS A 1 100 ? 32.313 -17.854 33.173 1.00 49.94 128 HIS A N 1
ATOM 749 C CA . HIS A 1 100 ? 33.284 -17.090 32.423 1.00 49.64 128 HIS A CA 1
ATOM 750 C C . HIS A 1 100 ? 32.590 -16.605 31.149 1.00 47.21 128 HIS A C 1
ATOM 751 O O . HIS A 1 100 ? 31.542 -17.142 30.777 1.00 45.27 128 HIS A O 1
ATOM 758 N N . VAL A 1 101 ? 33.128 -15.544 30.538 1.00 45.77 129 VAL A N 1
ATOM 759 C CA . VAL A 1 101 ? 32.631 -15.054 29.239 1.00 43.35 129 VAL A CA 1
ATOM 760 C C . VAL A 1 101 ? 32.997 -16.130 28.229 1.00 43.73 129 VAL A C 1
ATOM 761 O O . VAL A 1 101 ? 34.127 -16.614 28.259 1.00 45.90 129 VAL A O 1
ATOM 765 N N . PRO A 1 102 ? 32.048 -16.583 27.401 1.00 43.82 130 PRO A N 1
ATOM 766 C CA . PRO A 1 102 ? 32.383 -17.638 26.437 1.00 45.77 130 PRO A CA 1
ATOM 767 C C . PRO A 1 102 ? 33.633 -17.286 25.684 1.00 47.39 130 PRO A C 1
ATOM 768 O O . PRO A 1 102 ? 33.834 -16.136 25.305 1.00 49.56 130 PRO A O 1
ATOM 772 N N . THR A 1 103 ? 34.507 -18.257 25.561 1.00 51.77 131 THR A N 1
ATOM 773 C CA . THR A 1 103 ? 35.828 -18.047 25.002 1.00 55.43 131 THR A CA 1
ATOM 774 C C . THR A 1 103 ? 35.800 -17.688 23.494 1.00 54.95 131 THR A C 1
ATOM 775 O O . THR A 1 103 ? 36.703 -17.015 23.015 1.00 55.63 131 THR A O 1
ATOM 779 N N . GLU A 1 104 ? 34.771 -18.136 22.776 1.00 54.87 132 GLU A N 1
ATOM 780 C CA . GLU A 1 104 ? 34.741 -18.046 21.315 1.00 57.29 132 GLU A CA 1
ATOM 781 C C . GLU A 1 104 ? 33.399 -17.651 20.699 1.00 55.79 132 GLU A C 1
ATOM 782 O O . GLU A 1 104 ? 33.381 -17.041 19.636 1.00 51.76 132 GLU A O 1
ATOM 788 N N . ALA A 1 105 ? 32.284 -17.989 21.353 1.00 56.55 133 ALA A N 1
ATOM 789 C CA . ALA A 1 105 ? 30.946 -17.732 20.784 1.00 55.94 133 ALA A CA 1
ATOM 790 C C . ALA A 1 105 ? 30.710 -16.272 20.413 1.00 53.98 133 ALA A C 1
ATOM 791 O O . ALA A 1 105 ? 29.938 -16.006 19.501 1.00 52.18 133 ALA A O 1
ATOM 793 N N . LEU A 1 106 ? 31.357 -15.339 21.113 1.00 52.10 134 LEU A N 1
ATOM 794 C CA . LEU A 1 106 ? 31.127 -13.912 20.860 1.00 52.88 134 LEU A CA 1
ATOM 795 C C . LEU A 1 106 ? 32.157 -13.239 19.964 1.00 55.14 134 LEU A C 1
ATOM 796 O O . LEU A 1 106 ? 32.052 -12.040 19.732 1.00 58.39 134 LEU A O 1
ATOM 801 N N . GLN A 1 107 ? 33.166 -13.973 19.494 1.00 55.37 135 GLN A N 1
ATOM 802 C CA . GLN A 1 107 ? 34.146 -13.407 18.564 1.00 53.59 135 GLN A CA 1
ATOM 803 C C . GLN A 1 107 ? 33.523 -13.073 17.263 1.00 52.21 135 GLN A C 1
ATOM 804 O O . GLN A 1 107 ? 32.669 -13.796 16.787 1.00 52.59 135 GLN A O 1
ATOM 810 N N . ASN A 1 108 ? 33.953 -11.970 16.672 1.00 52.79 136 ASN A N 1
ATOM 811 C CA . ASN A 1 108 ? 33.669 -11.724 15.259 1.00 55.11 136 ASN A CA 1
ATOM 812 C C . ASN A 1 108 ? 32.180 -11.532 14.894 1.00 54.71 136 ASN A C 1
ATOM 813 O O . ASN A 1 108 ? 31.792 -11.698 13.737 1.00 57.86 136 ASN A O 1
ATOM 818 N N . LEU A 1 109 ? 31.368 -11.149 15.877 1.00 52.69 137 LEU A N 1
ATOM 819 C CA . LEU A 1 109 ? 29.995 -10.705 15.654 1.00 51.52 137 LEU A CA 1
ATOM 820 C C . LEU A 1 109 ? 30.137 -9.232 15.293 1.00 49.91 137 LEU A C 1
ATOM 821 O O . LEU A 1 109 ? 30.074 -8.355 16.147 1.00 47.26 137 LEU A O 1
ATOM 826 N N . ARG A 1 110 ? 30.402 -9.013 14.009 1.00 51.29 138 ARG A N 1
ATOM 827 C CA . ARG A 1 110 ? 30.933 -7.772 13.460 1.00 54.67 138 ARG A CA 1
ATOM 828 C C . ARG A 1 110 ? 30.016 -6.581 13.589 1.00 49.07 138 ARG A C 1
ATOM 829 O O . ARG A 1 110 ? 30.497 -5.447 13.643 1.00 46.64 138 ARG A O 1
ATOM 837 N N . SER A 1 111 ? 28.714 -6.863 13.513 1.00 45.66 139 SER A N 1
ATOM 838 C CA . SER A 1 111 ? 27.678 -5.876 13.642 1.00 44.94 139 SER A CA 1
ATOM 839 C C . SER A 1 111 ? 27.189 -5.696 15.103 1.00 42.52 139 SER A C 1
ATOM 840 O O . SER A 1 111 ? 26.317 -4.877 15.329 1.00 42.53 139 SER A O 1
ATOM 843 N N . LEU A 1 112 ? 27.745 -6.418 16.074 1.00 40.18 140 LEU A N 1
ATOM 844 C CA . LEU A 1 112 ? 27.246 -6.315 17.460 1.00 39.05 140 LEU A CA 1
ATOM 845 C C . LEU A 1 112 ? 27.531 -4.982 18.123 1.00 37.71 140 LEU A C 1
ATOM 846 O O . LEU A 1 112 ? 28.692 -4.620 18.326 1.00 40.61 140 LEU A O 1
ATOM 851 N N . GLN A 1 113 ? 26.479 -4.256 18.485 1.00 37.07 141 GLN A N 1
ATOM 852 C CA . GLN A 1 113 ? 26.616 -2.971 19.211 1.00 35.52 141 GLN A CA 1
ATOM 853 C C . GLN A 1 113 ? 26.405 -3.015 20.699 1.00 35.03 141 GLN A C 1
ATOM 854 O O . GLN A 1 113 ? 27.014 -2.209 21.416 1.00 37.17 141 GLN A O 1
ATOM 860 N N . SER A 1 114 ? 25.531 -3.915 21.167 1.00 36.60 142 SER A N 1
ATOM 861 C CA . SER A 1 114 ? 25.151 -4.004 22.578 1.00 37.69 142 SER A CA 1
ATOM 862 C C . SER A 1 114 ? 25.172 -5.425 23.089 1.00 37.55 142 SER A C 1
ATOM 863 O O . SER A 1 114 ? 24.464 -6.242 22.565 1.00 37.78 142 SER A O 1
ATOM 866 N N . LEU A 1 115 ? 25.977 -5.688 24.134 1.00 39.96 143 LEU A N 1
ATOM 867 C CA . LEU A 1 115 ? 26.111 -6.999 24.738 1.00 39.68 143 LEU A CA 1
ATOM 868 C C . LEU A 1 115 ? 25.896 -6.960 26.270 1.00 40.55 143 LEU A C 1
ATOM 869 O O . LEU A 1 115 ? 26.689 -6.397 27.016 1.00 37.87 143 LEU A O 1
ATOM 874 N N . ARG A 1 116 ? 24.837 -7.620 26.716 1.00 40.30 144 ARG A N 1
ATOM 875 C CA . ARG A 1 116 ? 24.490 -7.723 28.120 1.00 39.95 144 ARG A CA 1
ATOM 876 C C . ARG A 1 116 ? 24.910 -9.062 28.709 1.00 39.06 144 ARG A C 1
ATOM 877 O O . ARG A 1 116 ? 24.399 -10.119 28.311 1.00 39.44 144 ARG A O 1
ATOM 885 N N . LEU A 1 117 ? 25.890 -9.005 29.606 1.00 36.91 145 LEU A N 1
ATOM 886 C CA . LEU A 1 117 ? 26.380 -10.166 30.329 1.00 37.77 145 LEU A CA 1
ATOM 887 C C . LEU A 1 117 ? 26.162 -9.967 31.855 1.00 37.55 145 LEU A C 1
ATOM 888 O O . LEU A 1 117 ? 26.725 -10.675 32.701 1.00 37.71 145 LEU A O 1
ATOM 893 N N . ASP A 1 118 ? 25.314 -9.023 32.209 1.00 38.47 146 ASP A N 1
ATOM 894 C CA . ASP A 1 118 ? 25.158 -8.689 33.613 1.00 39.70 146 ASP A CA 1
ATOM 895 C C . ASP A 1 118 ? 24.405 -9.783 34.412 1.00 41.20 146 ASP A C 1
ATOM 896 O O . ASP A 1 118 ? 23.700 -10.617 33.842 1.00 43.80 146 ASP A O 1
ATOM 901 N N . ALA A 1 119 ? 24.632 -9.852 35.720 1.00 38.79 147 ALA A N 1
ATOM 902 C CA . ALA A 1 119 ? 23.891 -10.800 36.553 1.00 38.27 147 ALA A CA 1
ATOM 903 C C . ALA A 1 119 ? 24.111 -12.259 36.118 1.00 40.14 147 ALA A C 1
ATOM 904 O O . ALA A 1 119 ? 23.148 -13.013 35.946 1.00 39.44 147 ALA A O 1
ATOM 906 N N . ASN A 1 120 ? 25.371 -12.627 35.907 1.00 39.53 148 ASN A N 1
ATOM 907 C CA . ASN A 1 120 ? 25.764 -14.018 35.706 1.00 42.01 148 ASN A CA 1
ATOM 908 C C . ASN A 1 120 ? 26.661 -14.290 36.881 1.00 43.36 148 ASN A C 1
ATOM 909 O O . ASN A 1 120 ? 26.554 -13.545 37.875 1.00 41.55 148 ASN A O 1
ATOM 914 N N . HIS A 1 121 ? 27.533 -15.293 36.800 1.00 43.78 149 HIS A N 1
ATOM 915 C CA . HIS A 1 121 ? 28.441 -15.559 37.902 1.00 47.26 149 HIS A CA 1
ATOM 916 C C . HIS A 1 121 ? 29.864 -15.508 37.397 1.00 46.22 149 HIS A C 1
ATOM 917 O O . HIS A 1 121 ? 30.708 -16.278 37.797 1.00 47.24 149 HIS A O 1
ATOM 924 N N . ILE A 1 122 ? 30.130 -14.553 36.522 1.00 45.85 150 ILE A N 1
ATOM 925 C CA . ILE A 1 122 ? 31.349 -14.545 35.704 1.00 46.95 150 ILE A CA 1
ATOM 926 C C . ILE A 1 122 ? 32.562 -14.114 36.512 1.00 46.40 150 ILE A C 1
ATOM 927 O O . ILE A 1 122 ? 32.580 -13.001 37.057 1.00 42.83 150 ILE A O 1
ATOM 932 N N . SER A 1 123 ? 33.566 -14.993 36.589 1.00 46.75 151 SER A N 1
ATOM 933 C CA . SER A 1 123 ? 34.770 -14.707 37.340 1.00 48.00 151 SER A CA 1
ATOM 934 C C . SER A 1 123 ? 36.027 -14.567 36.487 1.00 49.30 151 SER A C 1
ATOM 935 O O . SER A 1 123 ? 37.060 -14.188 37.019 1.00 52.89 151 SER A O 1
ATOM 938 N N . TYR A 1 124 ? 35.936 -14.818 35.179 1.00 47.84 152 TYR A N 1
ATOM 939 C CA . TYR A 1 124 ? 37.083 -14.860 34.291 1.00 47.54 152 TYR A CA 1
ATOM 940 C C . TYR A 1 124 ? 36.605 -14.319 32.935 1.00 46.51 152 TYR A C 1
ATOM 941 O O . TYR A 1 124 ? 35.555 -14.714 32.409 1.00 45.39 152 TYR A O 1
ATOM 950 N N . VAL A 1 125 ? 37.317 -13.330 32.414 1.00 45.84 153 VAL A N 1
ATOM 951 C CA . VAL A 1 125 ? 37.129 -12.874 31.045 1.00 44.77 153 VAL A CA 1
ATOM 952 C C . VAL A 1 125 ? 38.326 -13.337 30.217 1.00 45.72 153 VAL A C 1
ATOM 953 O O . VAL A 1 125 ? 39.402 -12.776 30.352 1.00 48.07 153 VAL A O 1
ATOM 957 N N . PRO A 1 126 ? 38.163 -14.386 29.392 1.00 45.53 154 PRO A N 1
ATOM 958 C CA . PRO A 1 126 ? 39.265 -14.888 28.551 1.00 49.32 154 PRO A CA 1
ATOM 959 C C . PRO A 1 126 ? 39.842 -13.787 27.653 1.00 49.40 154 PRO A C 1
ATOM 960 O O . PRO A 1 126 ? 39.088 -12.970 27.158 1.00 48.17 154 PRO A O 1
ATOM 964 N N . PRO A 1 127 ? 41.175 -13.726 27.518 1.00 54.05 155 PRO A N 1
ATOM 965 C CA . PRO A 1 127 ? 41.974 -12.710 26.795 1.00 55.47 155 PRO A CA 1
ATOM 966 C C . PRO A 1 127 ? 41.437 -12.203 25.465 1.00 54.27 155 PRO A C 1
ATOM 967 O O . PRO A 1 127 ? 41.532 -11.014 25.199 1.00 54.88 155 PRO A O 1
ATOM 971 N N . SER A 1 128 ? 40.867 -13.075 24.649 1.00 53.34 156 SER A N 1
ATOM 972 C CA . SER A 1 128 ? 40.462 -12.694 23.297 1.00 52.92 156 SER A CA 1
ATOM 973 C C . SER A 1 128 ? 38.978 -13.002 23.024 1.00 51.26 156 SER A C 1
ATOM 974 O O . SER A 1 128 ? 38.593 -13.282 21.885 1.00 49.74 156 SER A O 1
ATOM 977 N N . CYS A 1 129 ? 38.138 -12.926 24.064 1.00 46.78 157 CYS A N 1
ATOM 978 C CA . CYS A 1 129 ? 36.725 -13.303 23.917 1.00 46.79 157 CYS A CA 1
ATOM 979 C C . CYS A 1 129 ? 35.892 -12.235 23.240 1.00 46.11 157 CYS A C 1
ATOM 980 O O . CYS A 1 129 ? 34.771 -12.515 22.782 1.00 44.16 157 CYS A O 1
ATOM 983 N N . PHE A 1 130 ? 36.431 -11.016 23.188 1.00 48.01 158 PHE A N 1
ATOM 984 C CA . PHE A 1 130 ? 35.821 -9.888 22.447 1.00 48.18 158 PHE A CA 1
ATOM 985 C C . PHE A 1 130 ? 36.505 -9.526 21.114 1.00 47.35 158 PHE A C 1
ATOM 986 O O . PHE A 1 130 ? 36.320 -8.449 20.561 1.00 48.29 158 PHE A O 1
ATOM 994 N N . SER A 1 131 ? 37.287 -10.444 20.603 1.00 49.57 159 SER A N 1
ATOM 995 C CA . SER A 1 131 ? 38.052 -10.241 19.386 1.00 52.28 159 SER A CA 1
ATOM 996 C C . SER A 1 131 ? 37.103 -10.090 18.227 1.00 51.98 159 SER A C 1
ATOM 997 O O . SER A 1 131 ? 36.149 -10.866 18.106 1.00 51.22 159 SER A O 1
ATOM 1000 N N . GLY A 1 132 ? 37.346 -9.098 17.373 1.00 53.59 160 GLY A N 1
ATOM 1001 C CA . GLY A 1 132 ? 36.524 -8.923 16.168 1.00 54.43 160 GLY A CA 1
ATOM 1002 C C . GLY A 1 132 ? 35.227 -8.149 16.392 1.00 54.03 160 GLY A C 1
ATOM 1003 O O . GLY A 1 132 ? 34.534 -7.825 15.447 1.00 55.09 160 GLY A O 1
ATOM 1004 N N . LEU A 1 133 ? 34.894 -7.846 17.641 1.00 52.89 161 LEU A N 1
ATOM 1005 C CA . LEU A 1 133 ? 33.763 -7.004 17.953 1.00 52.07 161 LEU A CA 1
ATOM 1006 C C . LEU A 1 133 ? 34.058 -5.551 17.572 1.00 53.84 161 LEU A C 1
ATOM 1007 O O . LEU A 1 133 ? 34.053 -4.649 18.430 1.00 57.21 161 LEU A O 1
ATOM 1012 N N . HIS A 1 134 ? 34.290 -5.326 16.284 1.00 58.20 162 HIS A N 1
ATOM 1013 C CA . HIS A 1 134 ? 34.656 -3.999 15.778 1.00 59.37 162 HIS A CA 1
ATOM 1014 C C . HIS A 1 134 ? 33.591 -2.972 16.063 1.00 50.88 162 HIS A C 1
ATOM 1015 O O . HIS A 1 134 ? 33.886 -1.786 16.057 1.00 50.66 162 HIS A O 1
ATOM 1022 N N . SER A 1 135 ? 32.338 -3.402 16.175 1.00 47.79 163 SER A N 1
ATOM 1023 C CA . SER A 1 135 ? 31.212 -2.477 16.312 1.00 46.92 163 SER A CA 1
ATOM 1024 C C . SER A 1 135 ? 30.723 -2.287 17.783 1.00 43.93 163 SER A C 1
ATOM 1025 O O . SER A 1 135 ? 29.843 -1.463 18.054 1.00 42.93 163 SER A O 1
ATOM 1028 N N . LEU A 1 136 ? 31.281 -3.011 18.743 1.00 44.16 164 LEU A N 1
ATOM 1029 C CA . LEU A 1 136 ? 30.696 -2.987 20.106 1.00 42.41 164 LEU A CA 1
ATOM 1030 C C . LEU A 1 136 ? 30.805 -1.604 20.735 1.00 40.57 164 LEU A C 1
ATOM 1031 O O . LEU A 1 136 ? 31.908 -1.075 20.797 1.00 42.60 164 LEU A O 1
ATOM 1036 N N . ARG A 1 137 ? 29.650 -1.061 21.173 1.00 40.37 165 ARG A N 1
ATOM 1037 C CA . ARG A 1 137 ? 29.493 0.256 21.794 1.00 41.51 165 ARG A CA 1
ATOM 1038 C C . ARG A 1 137 ? 29.129 0.231 23.280 1.00 41.97 165 ARG A C 1
ATOM 1039 O O . ARG A 1 137 ? 29.487 1.177 24.004 1.00 41.61 165 ARG A O 1
ATOM 1047 N N . HIS A 1 138 ? 28.350 -0.774 23.714 1.00 37.59 166 HIS A N 1
ATOM 1048 C CA . HIS A 1 138 ? 27.781 -0.793 25.078 1.00 36.68 166 HIS A CA 1
ATOM 1049 C C . HIS A 1 138 ? 28.016 -2.172 25.671 1.00 36.40 166 HIS A C 1
ATOM 1050 O O . HIS A 1 138 ? 27.598 -3.153 25.072 1.00 37.33 166 HIS A O 1
ATOM 1057 N N . LEU A 1 139 ? 28.692 -2.254 26.821 1.00 35.98 167 LEU A N 1
ATOM 1058 C CA . LEU A 1 139 ? 29.012 -3.506 27.453 1.00 35.82 167 LEU A CA 1
ATOM 1059 C C . LEU A 1 139 ? 28.584 -3.549 28.922 1.00 38.19 167 LEU A C 1
ATOM 1060 O O . LEU A 1 139 ? 29.029 -2.718 29.719 1.00 38.00 167 LEU A O 1
ATOM 1065 N N . TRP A 1 140 ? 27.721 -4.504 29.278 1.00 39.53 168 TRP A N 1
ATOM 1066 C CA . TRP A 1 140 ? 27.286 -4.679 30.679 1.00 38.67 168 TRP A CA 1
ATOM 1067 C C . TRP A 1 140 ? 27.898 -5.928 31.263 1.00 39.52 168 TRP A C 1
ATOM 1068 O O . TRP A 1 140 ? 27.562 -7.043 30.816 1.00 40.56 168 TRP A O 1
ATOM 1079 N N . LEU A 1 141 ? 28.811 -5.726 32.228 1.00 37.90 169 LEU A N 1
ATOM 1080 C CA . LEU A 1 141 ? 29.420 -6.777 33.040 1.00 38.77 169 LEU A CA 1
ATOM 1081 C C . LEU A 1 141 ? 29.102 -6.607 34.530 1.00 38.00 169 LEU A C 1
ATOM 1082 O O . LEU A 1 141 ? 29.723 -7.238 35.368 1.00 37.66 169 LEU A O 1
ATOM 1087 N N . ASP A 1 142 ? 28.117 -5.770 34.839 1.00 38.61 170 ASP A N 1
ATOM 1088 C CA . ASP A 1 142 ? 27.701 -5.524 36.223 1.00 39.14 170 ASP A CA 1
ATOM 1089 C C . ASP A 1 142 ? 27.107 -6.767 36.878 1.00 38.70 170 ASP A C 1
ATOM 1090 O O . ASP A 1 142 ? 26.464 -7.605 36.224 1.00 36.23 170 ASP A O 1
ATOM 1095 N N . ASP A 1 143 ? 27.315 -6.873 38.197 1.00 39.11 171 ASP A N 1
ATOM 1096 C CA . ASP A 1 143 ? 26.746 -7.965 38.993 1.00 37.65 171 ASP A CA 1
ATOM 1097 C C . ASP A 1 143 ? 27.285 -9.361 38.605 1.00 37.69 171 ASP A C 1
ATOM 1098 O O . ASP A 1 143 ? 26.540 -10.252 38.231 1.00 36.88 171 ASP A O 1
ATOM 1103 N N . ASN A 1 144 ? 28.592 -9.539 38.687 1.00 37.87 172 ASN A N 1
ATOM 1104 C CA . ASN A 1 144 ? 29.207 -10.793 38.366 1.00 40.50 172 ASN A CA 1
ATOM 1105 C C . ASN A 1 144 ? 30.252 -11.034 39.483 1.00 43.38 172 ASN A C 1
ATOM 1106 O O . ASN A 1 144 ? 30.117 -10.438 40.544 1.00 46.91 172 ASN A O 1
ATOM 1111 N N . ALA A 1 145 ? 31.278 -11.862 39.264 1.00 42.88 173 ALA A N 1
ATOM 1112 C CA . ALA A 1 145 ? 32.269 -12.098 40.287 1.00 42.88 173 ALA A CA 1
ATOM 1113 C C . ALA A 1 145 ? 33.668 -11.714 39.839 1.00 43.38 173 ALA A C 1
ATOM 1114 O O . ALA A 1 145 ? 34.632 -12.408 40.102 1.00 43.78 173 ALA A O 1
ATOM 1116 N N . LEU A 1 146 ? 33.817 -10.584 39.181 1.00 45.06 174 LEU A N 1
ATOM 1117 C CA . LEU A 1 146 ? 35.162 -10.198 38.727 1.00 44.24 174 LEU A CA 1
ATOM 1118 C C . LEU A 1 146 ? 36.020 -9.728 39.886 1.00 44.55 174 LEU A C 1
ATOM 1119 O O . LEU A 1 146 ? 35.567 -8.966 40.725 1.00 44.18 174 LEU A O 1
ATOM 1124 N N . THR A 1 147 ? 37.268 -10.165 39.904 1.00 46.03 175 THR A N 1
ATOM 1125 C CA . THR A 1 147 ? 38.237 -9.753 40.892 1.00 46.79 175 THR A CA 1
ATOM 1126 C C . THR A 1 147 ? 39.284 -8.782 40.352 1.00 48.93 175 THR A C 1
ATOM 1127 O O . THR A 1 147 ? 40.074 -8.231 41.121 1.00 49.38 175 THR A O 1
ATOM 1131 N N . GLU A 1 148 ? 39.292 -8.573 39.033 1.00 51.67 176 GLU A N 1
ATOM 1132 C CA . GLU A 1 148 ? 40.245 -7.652 38.388 1.00 53.53 176 GLU A CA 1
ATOM 1133 C C . GLU A 1 148 ? 39.713 -7.154 37.067 1.00 47.75 176 GLU A C 1
ATOM 1134 O O . GLU A 1 148 ? 38.761 -7.693 36.533 1.00 44.83 176 GLU A O 1
ATOM 1140 N N . ILE A 1 149 ? 40.291 -6.060 36.600 1.00 47.75 177 ILE A N 1
ATOM 1141 C CA . ILE A 1 149 ? 39.975 -5.509 35.276 1.00 45.98 177 ILE A CA 1
ATOM 1142 C C . ILE A 1 149 ? 40.556 -6.474 34.278 1.00 45.05 177 ILE A C 1
ATOM 1143 O O . ILE A 1 149 ? 41.711 -6.899 34.440 1.00 48.65 177 ILE A O 1
ATOM 1148 N N . PRO A 1 150 ? 39.759 -6.920 33.299 1.00 43.18 178 PRO A N 1
ATOM 1149 C CA . PRO A 1 150 ? 40.358 -7.846 32.289 1.00 44.29 178 PRO A CA 1
ATOM 1150 C C . PRO A 1 150 ? 41.069 -7.016 31.226 1.00 44.18 178 PRO A C 1
ATOM 1151 O O . PRO A 1 150 ? 40.519 -6.795 30.176 1.00 42.94 178 PRO A O 1
ATOM 1155 N N . VAL A 1 151 ? 42.259 -6.534 31.578 1.00 46.25 179 VAL A N 1
ATOM 1156 C CA . VAL A 1 151 ? 43.030 -5.527 30.849 1.00 49.32 179 VAL A CA 1
ATOM 1157 C C . VAL A 1 151 ? 43.280 -5.971 29.399 1.00 50.42 179 VAL A C 1
ATOM 1158 O O . VAL A 1 151 ? 42.962 -5.249 28.483 1.00 51.14 179 VAL A O 1
ATOM 1162 N N . GLN A 1 152 ? 43.775 -7.188 29.220 1.00 54.66 180 GLN A N 1
ATOM 1163 C CA . GLN A 1 152 ? 43.964 -7.810 27.918 1.00 58.12 180 GLN A CA 1
ATOM 1164 C C . GLN A 1 152 ? 42.707 -7.874 27.051 1.00 54.51 180 GLN A C 1
ATOM 1165 O O . GLN A 1 152 ? 42.748 -7.431 25.907 1.00 52.09 180 GLN A O 1
ATOM 1171 N N . ALA A 1 153 ? 41.593 -8.391 27.587 1.00 48.84 181 ALA A N 1
ATOM 1172 C CA . ALA A 1 153 ? 40.345 -8.526 26.813 1.00 46.46 181 ALA A CA 1
ATOM 1173 C C . ALA A 1 153 ? 39.810 -7.217 26.266 1.00 45.81 181 ALA A C 1
ATOM 1174 O O . ALA A 1 153 ? 39.229 -7.186 25.193 1.00 46.33 181 ALA A O 1
ATOM 1176 N N . PHE A 1 154 ? 40.026 -6.137 27.001 1.00 45.93 182 PHE A N 1
ATOM 1177 C CA . PHE A 1 154 ? 39.582 -4.808 26.596 1.00 44.28 182 PHE A CA 1
ATOM 1178 C C . PHE A 1 154 ? 40.589 -4.108 25.661 1.00 48.57 182 PHE A C 1
ATOM 1179 O O . PHE A 1 154 ? 40.318 -3.012 25.205 1.00 48.67 182 PHE A O 1
ATOM 1187 N N . ARG A 1 155 ? 41.772 -4.680 25.442 1.00 54.47 183 ARG A N 1
ATOM 1188 C CA . ARG A 1 155 ? 42.749 -4.118 24.497 1.00 62.21 183 ARG A CA 1
ATOM 1189 C C . ARG A 1 155 ? 42.087 -3.831 23.144 1.00 59.85 183 ARG A C 1
ATOM 1190 O O . ARG A 1 155 ? 42.347 -2.810 22.515 1.00 55.56 183 ARG A O 1
ATOM 1198 N N . SER A 1 156 ? 41.219 -4.748 22.731 1.00 61.28 184 SER A N 1
ATOM 1199 C CA . SER A 1 156 ? 40.551 -4.701 21.431 1.00 64.20 184 S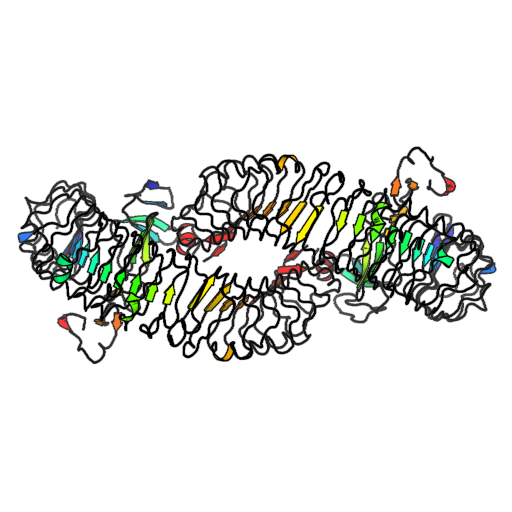ER A CA 1
ATOM 1200 C C . SER A 1 156 ? 39.655 -3.459 21.309 1.00 60.58 184 SER A C 1
ATOM 1201 O O . SER A 1 156 ? 39.837 -2.663 20.420 1.00 62.75 184 SER A O 1
ATOM 1204 N N . LEU A 1 157 ? 38.763 -3.286 22.282 1.00 59.06 185 LEU A N 1
ATOM 1205 C CA . LEU A 1 157 ? 37.496 -2.534 22.161 1.00 54.68 185 LEU A CA 1
ATOM 1206 C C . LEU A 1 157 ? 37.588 -1.004 22.044 1.00 53.95 185 LEU A C 1
ATOM 1207 O O . LEU A 1 157 ? 37.093 -0.259 22.951 1.00 51.00 185 LEU A O 1
ATOM 1212 N N . SER A 1 158 ? 38.177 -0.510 20.950 1.00 49.98 186 SER A N 1
ATOM 1213 C CA . SER A 1 158 ? 38.356 0.935 20.814 1.00 51.49 186 SER A CA 1
ATOM 1214 C C . SER A 1 158 ? 37.084 1.715 20.385 1.00 48.95 186 SER A C 1
ATOM 1215 O O . SER A 1 158 ? 37.085 2.944 20.388 1.00 48.73 186 SER A O 1
ATOM 1218 N N . ALA A 1 159 ? 36.008 1.006 20.041 1.00 49.56 187 ALA A N 1
ATOM 1219 C CA . ALA A 1 159 ? 34.713 1.620 19.653 1.00 48.67 187 ALA A CA 1
ATOM 1220 C C . ALA A 1 159 ? 33.720 1.706 20.817 1.00 45.91 187 ALA A C 1
ATOM 1221 O O . ALA A 1 159 ? 32.617 2.235 20.649 1.00 45.42 187 ALA A O 1
ATOM 1223 N N . LEU A 1 160 ? 34.117 1.218 21.987 1.00 42.91 188 LEU A N 1
ATOM 1224 C CA . LEU A 1 160 ? 33.222 1.165 23.119 1.00 40.19 188 LEU A CA 1
ATOM 1225 C C . LEU A 1 160 ? 32.971 2.548 23.672 1.00 39.00 188 LEU A C 1
ATOM 1226 O O . LEU A 1 160 ? 33.928 3.287 23.891 1.00 40.67 188 LEU A O 1
ATOM 1231 N N . GLN A 1 161 ? 31.692 2.858 23.939 1.00 38.20 189 GLN A N 1
ATOM 1232 C CA . GLN A 1 161 ? 31.210 4.158 24.473 1.00 36.73 189 GLN A CA 1
ATOM 1233 C C . GLN A 1 161 ? 30.652 4.081 25.902 1.00 36.45 189 GLN A C 1
ATOM 1234 O O . GLN A 1 161 ? 30.777 5.029 26.652 1.00 36.83 189 GLN A O 1
ATOM 1240 N N . ALA A 1 162 ? 30.009 2.981 26.262 1.00 34.40 190 ALA A N 1
ATOM 1241 C CA . ALA A 1 162 ? 29.429 2.844 27.606 1.00 36.20 190 ALA A CA 1
ATOM 1242 C C . ALA A 1 162 ? 29.741 1.454 28.162 1.00 35.71 190 ALA A C 1
ATOM 1243 O O . ALA A 1 162 ? 29.542 0.456 27.451 1.00 37.75 190 ALA A O 1
ATOM 1245 N N . MET A 1 163 ? 30.309 1.417 29.371 1.00 35.96 191 MET A N 1
ATOM 1246 C CA . MET A 1 163 ? 30.586 0.190 30.097 1.00 35.50 191 MET A CA 1
ATOM 1247 C C . MET A 1 163 ? 30.249 0.279 31.561 1.00 37.00 191 MET A C 1
ATOM 1248 O O . MET A 1 163 ? 30.525 1.304 32.183 1.00 36.81 191 MET A O 1
ATOM 1253 N N . THR A 1 164 ? 29.723 -0.822 32.113 1.00 37.49 192 THR A N 1
ATOM 1254 C CA . THR A 1 164 ? 29.585 -0.986 33.565 1.00 37.80 192 THR A CA 1
ATOM 1255 C C . THR A 1 164 ? 30.190 -2.289 34.056 1.00 39.35 192 THR A C 1
ATOM 1256 O O . THR A 1 164 ? 29.916 -3.337 33.508 1.00 41.19 192 THR A O 1
ATOM 1260 N N . LEU A 1 165 ? 31.069 -2.168 35.057 1.00 39.84 193 LEU A N 1
ATOM 1261 C CA . LEU A 1 165 ? 31.660 -3.276 35.787 1.00 37.95 193 LEU A CA 1
ATOM 1262 C C . LEU A 1 165 ? 31.174 -3.195 37.253 1.00 38.22 193 LEU A C 1
ATOM 1263 O O . LEU A 1 165 ? 31.842 -3.683 38.153 1.00 38.60 193 LEU A O 1
ATOM 1268 N N . ALA A 1 166 ? 30.025 -2.556 37.493 1.00 37.29 194 ALA A N 1
ATOM 1269 C CA . ALA A 1 166 ? 29.545 -2.314 38.848 1.00 36.48 194 ALA A CA 1
ATOM 1270 C C . ALA A 1 166 ? 29.169 -3.616 39.510 1.00 37.37 194 ALA A C 1
ATOM 1271 O O . ALA A 1 166 ? 28.928 -4.587 38.838 1.00 39.64 194 ALA A O 1
ATOM 1273 N N . LEU A 1 167 ? 29.129 -3.638 40.837 1.00 39.77 195 LEU A N 1
ATOM 1274 C CA . LEU A 1 167 ? 28.667 -4.816 41.618 1.00 38.69 195 LEU A CA 1
ATOM 1275 C C . LEU A 1 167 ? 29.522 -6.031 41.282 1.00 39.46 195 LEU A C 1
ATOM 1276 O O . LEU A 1 167 ? 29.025 -7.052 40.855 1.00 40.22 195 LEU A O 1
ATOM 1281 N N . ASN A 1 168 ? 30.834 -5.883 41.411 1.00 42.17 196 ASN A N 1
ATOM 1282 C CA . ASN A 1 168 ? 31.774 -6.998 41.306 1.00 41.34 196 ASN A CA 1
ATOM 1283 C C . ASN A 1 168 ? 32.729 -6.889 42.488 1.00 41.34 196 ASN A C 1
ATOM 1284 O O . ASN A 1 168 ? 32.466 -6.127 43.379 1.00 43.90 196 ASN A O 1
ATOM 1289 N N . LYS A 1 169 ? 33.839 -7.622 42.489 1.00 43.36 197 LYS A N 1
ATOM 1290 C CA . LYS A 1 169 ? 34.779 -7.603 43.572 1.00 47.93 197 LYS A CA 1
ATOM 1291 C C . LYS A 1 169 ? 36.160 -7.111 43.175 1.00 46.47 197 LYS A C 1
ATOM 1292 O O . LYS A 1 169 ? 37.171 -7.634 43.623 1.00 48.65 197 LYS A O 1
ATOM 1298 N N . ILE A 1 170 ? 36.206 -6.050 42.400 1.00 46.21 198 ILE A N 1
ATOM 1299 C CA . ILE A 1 170 ? 37.479 -5.508 41.950 1.00 46.69 198 ILE A CA 1
ATOM 1300 C C . ILE A 1 170 ? 38.096 -4.692 43.077 1.00 50.33 198 ILE A C 1
ATOM 1301 O O . ILE A 1 170 ? 37.408 -3.892 43.691 1.00 51.17 198 ILE A O 1
ATOM 1306 N N . HIS A 1 171 ? 39.384 -4.918 43.347 1.00 52.54 199 HIS A N 1
ATOM 1307 C CA . HIS A 1 171 ? 40.070 -4.302 44.454 1.00 55.30 199 HIS A CA 1
ATOM 1308 C C . HIS A 1 171 ? 41.166 -3.309 44.045 1.00 55.35 199 HIS A C 1
ATOM 1309 O O . HIS A 1 171 ? 41.541 -2.457 44.852 1.00 50.40 199 HIS A O 1
ATOM 1316 N N . HIS A 1 172 ? 41.655 -3.397 42.800 1.00 56.23 200 HIS A N 1
ATOM 1317 C CA . HIS A 1 172 ? 42.762 -2.550 42.313 1.00 57.78 200 HIS A CA 1
ATOM 1318 C C . HIS A 1 172 ? 42.548 -2.245 40.818 1.00 56.16 200 HIS A C 1
ATOM 1319 O O . HIS A 1 172 ? 42.108 -3.117 40.067 1.00 55.62 200 HIS A O 1
ATOM 1326 N N . ILE A 1 173 ? 42.774 -0.990 40.413 1.00 54.52 201 ILE A N 1
ATOM 1327 C CA . ILE A 1 173 ? 42.820 -0.628 38.984 1.00 51.21 201 ILE A CA 1
ATOM 1328 C C . ILE A 1 173 ? 44.256 -0.239 38.655 1.00 51.77 201 ILE A C 1
ATOM 1329 O O . ILE A 1 173 ? 44.750 0.785 39.150 1.00 52.68 201 ILE A O 1
ATOM 1334 N N . PRO A 1 174 ? 44.944 -1.067 37.838 1.00 51.48 202 PRO A N 1
ATOM 1335 C CA . PRO A 1 174 ? 46.354 -0.836 37.512 1.00 51.95 202 PRO A CA 1
ATOM 1336 C C . PRO A 1 174 ? 46.547 0.291 36.508 1.00 49.68 202 PRO A C 1
ATOM 1337 O O . PRO A 1 174 ? 45.617 0.679 35.852 1.00 44.97 202 PRO A O 1
ATOM 1341 N N . ASP A 1 175 ? 47.754 0.825 36.430 1.00 53.23 203 ASP A N 1
ATOM 1342 C CA . ASP A 1 175 ? 48.092 1.763 35.363 1.00 54.38 203 ASP A CA 1
ATOM 1343 C C . ASP A 1 175 ? 47.699 1.201 34.000 1.00 52.27 203 ASP A C 1
ATOM 1344 O O . ASP A 1 175 ? 47.924 0.049 33.704 1.00 57.81 203 ASP A O 1
ATOM 1349 N N . TYR A 1 176 ? 47.077 2.058 33.214 1.00 51.82 204 TYR A N 1
ATOM 1350 C CA . TYR A 1 176 ? 46.593 1.801 31.860 1.00 50.18 204 TYR A CA 1
ATOM 1351 C C . TYR A 1 176 ? 45.577 0.693 31.742 1.00 49.71 204 TYR A C 1
ATOM 1352 O O . TYR A 1 176 ? 45.438 0.118 30.693 1.00 49.07 204 TYR A O 1
ATOM 1361 N N . ALA A 1 177 ? 44.791 0.463 32.782 1.00 47.19 205 ALA A N 1
ATOM 1362 C CA . ALA A 1 177 ? 43.874 -0.644 32.784 1.00 45.65 205 ALA A CA 1
ATOM 1363 C C . ALA A 1 177 ? 42.895 -0.610 31.641 1.00 45.24 205 ALA A C 1
ATOM 1364 O O . ALA A 1 177 ? 42.436 -1.652 31.198 1.00 48.03 205 ALA A O 1
ATOM 1366 N N . PHE A 1 178 ? 42.501 0.590 31.228 1.00 46.74 206 PHE A N 1
ATOM 1367 C CA . PHE A 1 178 ? 41.517 0.813 30.134 1.00 43.54 206 PHE A CA 1
ATOM 1368 C C . PHE A 1 178 ? 42.167 1.493 28.935 1.00 42.98 206 PHE A C 1
ATOM 1369 O O . PHE A 1 178 ? 41.532 2.267 28.249 1.00 42.60 206 PHE A O 1
ATOM 1377 N N . GLY A 1 179 ? 43.429 1.156 28.688 1.00 45.64 207 GLY A N 1
ATOM 1378 C CA . GLY A 1 179 ? 44.353 1.990 27.941 1.00 48.28 207 GLY A CA 1
ATOM 1379 C C . GLY A 1 179 ? 44.026 2.330 26.497 1.00 48.18 207 GLY A C 1
ATOM 1380 O O . GLY A 1 179 ? 44.528 3.341 25.949 1.00 47.86 207 GLY A O 1
ATOM 1381 N N . ASN A 1 180 ? 43.184 1.503 25.899 1.00 46.11 208 ASN A N 1
ATOM 1382 C CA . ASN A 1 180 ? 42.831 1.644 24.506 1.00 48.02 208 ASN A CA 1
ATOM 1383 C C . ASN A 1 180 ? 41.327 1.924 24.274 1.00 46.54 208 ASN A C 1
ATOM 1384 O O . ASN A 1 180 ? 40.875 1.880 23.143 1.00 46.95 208 ASN A O 1
ATOM 1389 N N . LEU A 1 181 ? 40.578 2.263 25.332 1.00 45.15 209 LEU A N 1
ATOM 1390 C CA . LEU A 1 181 ? 39.157 2.629 25.206 1.00 41.81 209 LEU A CA 1
ATOM 1391 C C . LEU A 1 181 ? 38.998 4.089 24.918 1.00 41.70 209 LEU A C 1
ATOM 1392 O O . LEU A 1 181 ? 38.441 4.840 25.705 1.00 39.16 209 LEU A O 1
ATOM 1397 N N . SER A 1 182 ? 39.479 4.514 23.761 1.00 43.30 210 SER A N 1
ATOM 1398 C CA . SER A 1 182 ? 39.565 5.937 23.497 1.00 43.65 210 SER A CA 1
ATOM 1399 C C . SER A 1 182 ? 38.220 6.568 23.179 1.00 42.25 210 SER A C 1
ATOM 1400 O O . SER A 1 182 ? 38.124 7.804 23.162 1.00 43.27 210 SER A O 1
ATOM 1403 N N . SER A 1 183 ? 37.201 5.748 22.901 1.00 40.33 211 SER A N 1
ATOM 1404 C CA . SER A 1 183 ? 35.836 6.249 22.604 1.00 39.92 211 SER A CA 1
ATOM 1405 C C . SER A 1 183 ? 34.947 6.220 23.862 1.00 38.85 211 SER A C 1
ATOM 1406 O O . SER A 1 183 ? 33.820 6.675 23.823 1.00 38.59 211 SER A O 1
ATOM 1409 N N . LEU A 1 184 ? 35.463 5.704 24.977 1.00 38.84 212 LEU A N 1
ATOM 1410 C CA . LEU A 1 184 ? 34.633 5.480 26.166 1.00 40.16 212 LEU A CA 1
ATOM 1411 C C . LEU A 1 184 ? 34.147 6.792 26.719 1.00 38.54 212 LEU A C 1
ATOM 1412 O O . LEU A 1 184 ? 34.942 7.696 26.912 1.00 36.65 212 LEU A O 1
ATOM 1417 N N . VAL A 1 185 ? 32.825 6.875 26.873 1.00 38.40 213 VAL A N 1
ATOM 1418 C CA . VAL A 1 185 ? 32.131 8.049 27.363 1.00 39.71 213 VAL A CA 1
ATOM 1419 C C . VAL A 1 185 ? 31.715 7.884 28.834 1.00 41.07 213 VAL A C 1
ATOM 1420 O O . VAL A 1 185 ? 31.877 8.838 29.595 1.00 37.51 213 VAL A O 1
ATOM 1424 N N . VAL A 1 186 ? 31.166 6.711 29.198 1.00 40.45 214 VAL A N 1
ATOM 1425 C CA . VAL A 1 186 ? 30.750 6.413 30.565 1.00 39.70 214 VAL A CA 1
ATOM 1426 C C . VAL A 1 186 ? 31.377 5.115 31.061 1.00 40.11 214 VAL A C 1
ATOM 1427 O O . VAL A 1 186 ? 31.353 4.079 30.386 1.00 35.11 214 VAL A O 1
ATOM 1431 N N . LEU A 1 187 ? 31.949 5.191 32.257 1.00 36.34 215 LEU A N 1
ATOM 1432 C CA . LEU A 1 187 ? 32.494 4.049 32.915 1.00 35.31 215 LEU A CA 1
ATOM 1433 C C . LEU A 1 187 ? 31.928 3.988 34.366 1.00 37.98 215 LEU A C 1
ATOM 1434 O O . LEU A 1 187 ? 32.065 4.953 35.150 1.00 35.37 215 LEU A O 1
ATOM 1439 N N . HIS A 1 188 ? 31.289 2.869 34.692 1.00 35.09 216 HIS A N 1
ATOM 1440 C CA . HIS A 1 188 ? 30.652 2.663 35.992 1.00 35.57 216 HIS A CA 1
ATOM 1441 C C . HIS A 1 188 ? 31.356 1.581 36.719 1.00 33.61 216 HIS A C 1
ATOM 1442 O O . HIS A 1 188 ? 31.378 0.484 36.235 1.00 35.86 216 HIS A O 1
ATOM 1449 N N . LEU A 1 189 ? 31.948 1.908 37.874 1.00 36.53 217 LEU A N 1
ATOM 1450 C CA . LEU A 1 189 ? 32.673 0.977 38.730 1.00 36.59 217 LEU A CA 1
ATOM 1451 C C . LEU A 1 189 ? 32.084 0.909 40.149 1.00 37.72 217 LEU A C 1
ATOM 1452 O O . LEU A 1 189 ? 32.743 0.468 41.071 1.00 41.00 217 LEU A O 1
ATOM 1457 N N . HIS A 1 190 ? 30.846 1.331 40.326 1.00 37.91 218 HIS A N 1
ATOM 1458 C CA . HIS A 1 190 ? 30.290 1.417 41.662 1.00 39.01 218 HIS A CA 1
ATOM 1459 C C . HIS A 1 190 ? 30.093 0.055 42.319 1.00 41.09 218 HIS A C 1
ATOM 1460 O O . HIS A 1 190 ? 29.939 -0.926 41.643 1.00 41.82 218 HIS A O 1
ATOM 1467 N N . ASN A 1 191 ? 30.110 0.004 43.648 1.00 40.20 219 ASN A N 1
ATOM 1468 C CA . ASN A 1 191 ? 29.930 -1.250 44.375 1.00 38.74 219 ASN A CA 1
ATOM 1469 C C . ASN A 1 191 ? 30.934 -2.286 43.979 1.00 39.09 219 ASN A C 1
ATOM 1470 O O . ASN A 1 191 ? 30.611 -3.403 43.649 1.00 38.49 219 ASN A O 1
ATOM 1475 N N . ASN A 1 192 ? 32.197 -1.906 44.031 1.00 40.61 220 ASN A N 1
ATOM 1476 C CA . ASN A 1 192 ? 33.285 -2.863 43.933 1.00 40.25 220 ASN A CA 1
ATOM 1477 C C . ASN A 1 192 ? 34.027 -2.753 45.270 1.00 42.05 220 ASN A C 1
ATOM 1478 O O . ASN A 1 192 ? 33.447 -2.289 46.228 1.00 46.68 220 ASN A O 1
ATOM 1483 N N . ARG A 1 193 ? 35.269 -3.189 45.353 1.00 42.97 221 ARG A N 1
ATOM 1484 C CA . ARG A 1 193 ? 36.000 -3.094 46.553 1.00 46.30 221 ARG A CA 1
ATOM 1485 C C . ARG A 1 193 ? 37.321 -2.424 46.307 1.00 46.01 221 ARG A C 1
ATOM 1486 O O . ARG A 1 193 ? 38.331 -2.786 46.936 1.00 47.92 221 ARG A O 1
ATOM 1494 N N . ILE A 1 194 ? 37.297 -1.380 45.486 1.00 44.00 222 ILE A N 1
ATOM 1495 C CA . ILE A 1 194 ? 38.506 -0.774 45.010 1.00 44.66 222 ILE A CA 1
ATOM 1496 C C . ILE A 1 194 ? 39.149 0.007 46.128 1.00 49.11 222 ILE A C 1
ATOM 1497 O O . ILE A 1 194 ? 38.537 0.937 46.644 1.00 48.63 222 ILE A O 1
ATOM 1502 N N . HIS A 1 195 ? 40.365 -0.386 46.515 1.00 53.21 223 HIS A N 1
ATOM 1503 C CA . HIS A 1 195 ? 41.129 0.318 47.553 1.00 58.75 223 HIS A CA 1
ATOM 1504 C C . HIS A 1 195 ? 42.160 1.201 46.919 1.00 56.14 223 HIS A C 1
ATOM 1505 O O . HIS A 1 195 ? 42.418 2.308 47.403 1.00 55.62 223 HIS A O 1
ATOM 1512 N N . SER A 1 196 ? 42.770 0.698 45.853 1.00 53.64 224 SER A N 1
ATOM 1513 C CA . SER A 1 196 ? 43.880 1.405 45.217 1.00 56.52 224 SER A CA 1
ATOM 1514 C C . SER A 1 196 ? 43.759 1.553 43.717 1.00 54.57 224 SER A C 1
ATOM 1515 O O . SER A 1 196 ? 43.282 0.678 43.018 1.00 54.48 224 SER A O 1
ATOM 1518 N N . LEU A 1 197 ? 44.204 2.714 43.268 1.00 56.07 225 LEU A N 1
ATOM 1519 C CA . LEU A 1 197 ? 44.180 3.140 41.881 1.00 54.12 225 LEU A CA 1
ATOM 1520 C C . LEU A 1 197 ? 45.607 3.494 41.511 1.00 53.73 225 LEU A C 1
ATOM 1521 O O . LEU A 1 197 ? 46.270 4.220 42.252 1.00 55.44 225 LEU A O 1
ATOM 1526 N N . GLY A 1 198 ? 46.105 2.977 40.400 1.00 51.04 226 GLY A N 1
ATOM 1527 C CA . GLY A 1 198 ? 47.380 3.463 39.908 1.00 50.72 226 GLY A CA 1
ATOM 1528 C C . GLY A 1 198 ? 47.290 4.943 39.540 1.00 50.49 226 GLY A C 1
ATOM 1529 O O . GLY A 1 198 ? 46.217 5.456 39.196 1.00 46.42 226 GLY A O 1
ATOM 1530 N N . LYS A 1 199 ? 48.422 5.629 39.625 1.00 53.29 227 LYS A N 1
ATOM 1531 C CA A LYS A 1 199 ? 48.522 7.051 39.298 0.50 54.18 227 LYS A CA 1
ATOM 1532 C CA B LYS A 1 199 ? 48.436 7.053 39.321 0.50 54.43 227 LYS A CA 1
ATOM 1533 C C . LYS A 1 199 ? 48.215 7.346 37.820 1.00 53.07 227 LYS A C 1
ATOM 1534 O O . LYS A 1 199 ? 47.943 8.477 37.452 1.00 52.52 227 LYS A O 1
ATOM 1545 N N . LYS A 1 200 ? 48.248 6.315 36.973 1.00 53.35 228 LYS A N 1
ATOM 1546 C CA . LYS A 1 200 ? 47.928 6.461 35.556 1.00 51.62 228 LYS A CA 1
ATOM 1547 C C . LYS A 1 200 ? 46.853 5.472 35.129 1.00 51.52 228 LYS A C 1
ATOM 1548 O O . LYS A 1 200 ? 46.771 5.088 33.961 1.00 51.64 228 LYS A O 1
ATOM 1554 N N . CYS A 1 201 ? 45.988 5.091 36.052 1.00 50.88 229 CYS A N 1
ATOM 1555 C CA . CYS A 1 201 ? 45.074 3.983 35.790 1.00 49.48 229 CYS A CA 1
ATOM 1556 C C . CYS A 1 201 ? 43.969 4.351 34.842 1.00 47.29 229 CYS A C 1
ATOM 1557 O O . CYS A 1 201 ? 43.279 3.474 34.392 1.00 43.96 229 CYS A O 1
ATOM 1560 N N . PHE A 1 202 ? 43.749 5.646 34.576 1.00 50.39 230 PHE A N 1
ATOM 1561 C CA . PHE A 1 202 ? 42.688 6.065 33.633 1.00 49.25 230 PHE A CA 1
ATOM 1562 C C . PHE A 1 202 ? 43.246 6.654 32.335 1.00 50.72 230 PHE A C 1
ATOM 1563 O O . PHE A 1 202 ? 42.479 7.122 31.495 1.00 53.27 230 PHE A O 1
ATOM 1571 N N . ASP A 1 203 ? 44.571 6.659 32.169 1.00 52.54 231 ASP A N 1
ATOM 1572 C CA . ASP A 1 203 ? 45.190 7.125 30.907 1.00 51.30 231 ASP A CA 1
ATOM 1573 C C . ASP A 1 203 ? 44.654 6.304 29.737 1.00 50.57 231 ASP A C 1
ATOM 1574 O O . ASP A 1 203 ? 44.454 5.098 29.841 1.00 46.88 231 ASP A O 1
ATOM 1579 N N . GLY A 1 204 ? 44.386 6.986 28.632 1.00 51.89 232 GLY A N 1
ATOM 1580 C CA . GLY A 1 204 ? 43.784 6.358 27.463 1.00 50.63 232 GLY A CA 1
ATOM 1581 C C . GLY A 1 204 ? 42.312 6.678 27.302 1.00 48.69 232 GLY A C 1
ATOM 1582 O O . GLY A 1 204 ? 41.799 6.634 26.193 1.00 47.73 232 GLY A O 1
ATOM 1583 N N . LEU A 1 205 ? 41.639 7.047 28.392 1.00 46.26 233 LEU A N 1
ATOM 1584 C CA . LEU A 1 205 ? 40.220 7.380 28.328 1.00 45.27 233 LEU A CA 1
ATOM 1585 C C . LEU A 1 205 ? 40.000 8.821 27.864 1.00 49.23 233 LEU A C 1
ATOM 1586 O O . LEU A 1 205 ? 39.492 9.689 28.622 1.00 52.47 233 LEU A O 1
ATOM 1591 N N . HIS A 1 206 ? 40.356 9.085 26.611 1.00 48.62 234 HIS A N 1
ATOM 1592 C CA . HIS A 1 206 ? 40.376 10.443 26.093 1.00 49.26 234 HIS A CA 1
ATOM 1593 C C . HIS A 1 206 ? 38.992 11.066 26.034 1.00 47.57 234 HIS A C 1
ATOM 1594 O O . HIS A 1 206 ? 38.854 12.306 26.186 1.00 48.61 234 HIS A O 1
ATOM 1601 N N . SER A 1 207 ? 37.976 10.234 25.824 1.00 43.67 235 SER A N 1
ATOM 1602 C CA . SER A 1 207 ? 36.606 10.745 25.603 1.00 43.35 235 SER A CA 1
ATOM 1603 C C . SER A 1 207 ? 35.691 10.668 26.807 1.00 40.94 235 SER A C 1
ATOM 1604 O O . SER A 1 207 ? 34.513 10.969 26.698 1.00 39.48 235 SER A O 1
ATOM 1607 N N . LEU A 1 208 ? 36.208 10.265 27.963 1.00 42.96 236 LEU A N 1
ATOM 1608 C CA . LEU A 1 208 ? 35.333 9.926 29.115 1.00 40.84 236 LEU A CA 1
ATOM 1609 C C . LEU A 1 208 ? 34.700 11.177 29.675 1.00 41.03 236 LEU A C 1
ATOM 1610 O O . LEU A 1 208 ? 35.382 12.160 29.928 1.00 41.63 236 LEU A O 1
ATOM 1615 N N . GLU A 1 209 ? 33.385 11.121 29.834 1.00 41.92 237 GLU A N 1
ATOM 1616 C CA . GLU A 1 209 ? 32.591 12.194 30.443 1.00 42.97 237 GLU A CA 1
ATOM 1617 C C . GLU A 1 209 ? 31.975 11.870 31.798 1.00 41.57 237 GLU A C 1
ATOM 1618 O O . GLU A 1 209 ? 31.654 12.771 32.562 1.00 44.32 237 GLU A O 1
ATOM 1624 N N . THR A 1 210 ? 31.758 10.605 32.063 1.00 40.27 238 THR A N 1
ATOM 1625 C CA . THR A 1 210 ? 31.229 10.182 33.315 1.00 40.55 238 THR A CA 1
ATOM 1626 C C . THR A 1 210 ? 32.136 9.082 33.886 1.00 41.49 238 THR A C 1
ATOM 1627 O O . THR A 1 210 ? 32.494 8.128 33.195 1.00 39.53 238 THR A O 1
ATOM 1631 N N . LEU A 1 211 ? 32.525 9.248 35.143 1.00 39.58 239 LEU A N 1
ATOM 1632 C CA . LEU A 1 211 ? 33.266 8.221 35.882 1.00 40.29 239 LEU A CA 1
ATOM 1633 C C . LEU A 1 211 ? 32.598 8.045 37.233 1.00 42.01 239 LEU A C 1
ATOM 1634 O O . LEU A 1 211 ? 32.407 9.004 37.967 1.00 40.96 239 LEU A O 1
ATOM 1639 N N . ASP A 1 212 ? 32.294 6.817 37.578 1.00 41.21 240 ASP A N 1
ATOM 1640 C CA . ASP A 1 212 ? 31.582 6.525 38.783 1.00 42.96 240 ASP A CA 1
ATOM 1641 C C . ASP A 1 212 ? 32.366 5.499 39.561 1.00 41.10 240 ASP A C 1
ATOM 1642 O O . ASP A 1 212 ? 32.521 4.365 39.124 1.00 39.11 240 ASP A O 1
ATOM 1647 N N . LEU A 1 213 ? 32.886 5.939 40.710 1.00 42.04 241 LEU A N 1
ATOM 1648 C CA . LEU A 1 213 ? 33.630 5.121 41.656 1.00 41.76 241 LEU A CA 1
ATOM 1649 C C . LEU A 1 213 ? 32.894 5.098 43.017 1.00 42.43 241 LEU A C 1
ATOM 1650 O O . LEU A 1 213 ? 33.499 4.848 44.063 1.00 45.32 241 LEU A O 1
ATOM 1655 N N . ASN A 1 214 ? 31.588 5.345 43.011 1.00 41.54 242 ASN A N 1
ATOM 1656 C CA . ASN A 1 214 ? 30.807 5.342 44.264 1.00 41.33 242 ASN A CA 1
ATOM 1657 C C . ASN A 1 214 ? 30.763 3.983 44.945 1.00 40.46 242 ASN A C 1
ATOM 1658 O O . ASN A 1 214 ? 30.830 2.980 44.304 1.00 41.17 242 ASN A O 1
ATOM 1663 N N . TYR A 1 215 ? 30.681 3.968 46.263 1.00 44.36 243 TYR A N 1
ATOM 1664 C CA . TYR A 1 215 ? 30.579 2.732 47.021 1.00 42.79 243 TYR A CA 1
ATOM 1665 C C . TYR A 1 215 ? 31.775 1.838 46.739 1.00 43.04 243 TYR A C 1
ATOM 1666 O O . TYR A 1 215 ? 31.639 0.780 46.192 1.00 42.97 243 TYR A O 1
ATOM 1675 N N . ASN A 1 216 ? 32.956 2.291 47.140 1.00 44.23 244 ASN A N 1
ATOM 1676 C CA . ASN A 1 216 ? 34.176 1.513 47.061 1.00 42.88 244 ASN A CA 1
ATOM 1677 C C . ASN A 1 216 ? 34.933 1.746 48.345 1.00 47.25 244 ASN A C 1
ATOM 1678 O O . ASN A 1 216 ? 34.306 2.171 49.304 1.00 52.19 244 ASN A O 1
ATOM 1683 N N . ASN A 1 217 ? 36.231 1.433 48.397 1.00 49.48 245 ASN A N 1
ATOM 1684 C CA . ASN A 1 217 ? 37.020 1.454 49.631 1.00 52.64 245 ASN A CA 1
ATOM 1685 C C . ASN A 1 217 ? 38.274 2.300 49.502 1.00 51.68 245 ASN A C 1
ATOM 1686 O O . ASN A 1 217 ? 39.282 2.033 50.139 1.00 52.79 245 ASN A O 1
ATOM 1691 N N . LEU A 1 218 ? 38.220 3.327 48.673 1.00 50.75 246 LEU A N 1
ATOM 1692 C CA . LEU A 1 218 ? 39.387 4.169 48.446 1.00 51.86 246 LEU A CA 1
ATOM 1693 C C . LEU A 1 218 ? 39.808 4.860 49.718 1.00 53.94 246 LEU A C 1
ATOM 1694 O O . LEU A 1 218 ? 38.990 5.423 50.399 1.00 55.33 246 LEU A O 1
ATOM 1699 N N . ASP A 1 219 ? 41.085 4.785 50.047 1.00 59.36 247 ASP A N 1
ATOM 1700 C CA . ASP A 1 219 ? 41.644 5.521 51.170 1.00 66.34 247 ASP A CA 1
ATOM 1701 C C . ASP A 1 219 ? 42.170 6.864 50.702 1.00 64.95 247 ASP A C 1
ATOM 1702 O O . ASP A 1 219 ? 42.310 7.785 51.497 1.00 65.87 247 ASP A O 1
ATOM 1707 N N . GLU A 1 220 ? 42.438 6.985 49.407 1.00 62.83 248 GLU A N 1
ATOM 1708 C CA . GLU A 1 220 ? 43.127 8.147 48.897 1.00 63.67 248 GLU A CA 1
ATOM 1709 C C . GLU A 1 220 ? 42.460 8.746 47.666 1.00 60.76 248 GLU A C 1
ATOM 1710 O O . GLU A 1 220 ? 41.766 8.070 46.908 1.00 57.80 248 GLU A O 1
ATOM 1716 N N . PHE A 1 221 ? 42.658 10.047 47.496 1.00 61.26 249 PHE A N 1
ATOM 1717 C CA . PHE A 1 221 ? 42.031 10.773 46.400 1.00 56.29 249 PHE A CA 1
ATOM 1718 C C . PHE A 1 221 ? 42.570 10.263 45.070 1.00 53.12 249 PHE A C 1
ATOM 1719 O O . PHE A 1 221 ? 43.770 10.155 44.901 1.00 54.91 249 PHE A O 1
ATOM 1727 N N . PRO A 1 222 ? 41.679 10.018 44.098 1.00 51.47 250 PRO A N 1
ATOM 1728 C CA . PRO A 1 222 ? 42.093 9.446 42.816 1.00 50.40 250 PRO A CA 1
ATOM 1729 C C . PRO A 1 222 ? 42.786 10.424 41.895 1.00 52.45 250 PRO A C 1
ATOM 1730 O O . PRO A 1 222 ? 42.177 10.932 40.972 1.00 48.88 250 PRO A O 1
ATOM 1734 N N . THR A 1 223 ? 44.068 10.646 42.153 1.00 57.08 251 THR A N 1
ATOM 1735 C CA . THR A 1 223 ? 44.934 11.506 41.340 1.00 61.93 251 THR A CA 1
ATOM 1736 C C . THR A 1 223 ? 44.870 11.214 39.842 1.00 60.22 251 THR A C 1
ATOM 1737 O O . THR A 1 223 ? 45.093 12.104 39.025 1.00 59.21 251 THR A O 1
ATOM 1741 N N . ALA A 1 224 ? 44.593 9.955 39.509 1.00 57.31 252 ALA A N 1
ATOM 1742 C CA . ALA A 1 224 ? 44.510 9.470 38.133 1.00 56.50 252 ALA A CA 1
ATOM 1743 C C . ALA A 1 224 ? 43.487 10.188 37.223 1.00 54.56 252 ALA A C 1
ATOM 1744 O O . ALA A 1 224 ? 43.567 10.122 35.997 1.00 53.23 252 ALA A O 1
ATOM 1746 N N . ILE A 1 225 ? 42.539 10.899 37.816 1.00 51.96 253 ILE A N 1
ATOM 1747 C CA . ILE A 1 225 ? 41.576 11.638 37.040 1.00 48.54 253 ILE A CA 1
ATOM 1748 C C . ILE A 1 225 ? 42.173 12.853 36.343 1.00 48.65 253 ILE A C 1
ATOM 1749 O O . ILE A 1 225 ? 41.475 13.482 35.571 1.00 49.32 253 ILE A O 1
ATOM 1754 N N . ARG A 1 226 ? 43.423 13.211 36.629 1.00 51.50 254 ARG A N 1
ATOM 1755 C CA . ARG A 1 226 ? 44.030 14.462 36.107 1.00 57.19 254 ARG A CA 1
ATOM 1756 C C . ARG A 1 226 ? 44.066 14.505 34.574 1.00 55.62 254 ARG A C 1
ATOM 1757 O O . ARG A 1 226 ? 44.093 15.554 33.963 1.00 56.79 254 ARG A O 1
ATOM 1765 N N . THR A 1 227 ? 44.140 13.324 34.004 1.00 54.10 255 THR A N 1
ATOM 1766 C CA . THR A 1 227 ? 44.212 13.065 32.595 1.00 54.55 255 THR A CA 1
ATOM 1767 C C . THR A 1 227 ? 42.868 13.218 31.908 1.00 51.44 255 THR A C 1
ATOM 1768 O O . THR A 1 227 ? 42.828 13.378 30.710 1.00 49.61 255 THR A O 1
ATOM 1772 N N . LEU A 1 228 ? 41.773 13.137 32.671 1.00 49.59 256 LEU A N 1
ATOM 1773 C CA . LEU A 1 228 ? 40.430 13.037 32.108 1.00 45.80 256 LEU A CA 1
ATOM 1774 C C . LEU A 1 228 ? 39.893 14.405 31.752 1.00 46.89 256 LEU A C 1
ATOM 1775 O O . LEU A 1 228 ? 38.958 14.913 32.394 1.00 45.85 256 LEU A O 1
ATOM 1780 N N . SER A 1 229 ? 40.450 14.964 30.675 1.00 46.48 257 SER A N 1
ATOM 1781 C CA . SER A 1 229 ? 40.218 16.361 30.333 1.00 48.34 257 SER A CA 1
ATOM 1782 C C . SER A 1 229 ? 38.761 16.676 29.896 1.00 45.46 257 SER A C 1
ATOM 1783 O O . SER A 1 229 ? 38.327 17.819 29.992 1.00 47.55 257 SER A O 1
ATOM 1786 N N . ASN A 1 230 ? 37.992 15.667 29.506 1.00 43.76 258 ASN A N 1
ATOM 1787 C CA . ASN A 1 230 ? 36.576 15.852 29.113 1.00 42.32 258 ASN A CA 1
ATOM 1788 C C . ASN A 1 230 ? 35.561 15.448 30.188 1.00 39.88 258 ASN A C 1
ATOM 1789 O O . ASN A 1 230 ? 34.347 15.444 29.944 1.00 36.99 258 ASN A O 1
ATOM 1794 N N . LEU A 1 231 ? 36.055 15.084 31.362 1.00 41.30 259 LEU A N 1
ATOM 1795 C CA . LEU A 1 231 ? 35.165 14.647 32.461 1.00 40.92 259 LEU A CA 1
ATOM 1796 C C . LEU A 1 231 ? 34.186 15.756 32.852 1.00 40.33 259 LEU A C 1
ATOM 1797 O O . LEU A 1 231 ? 34.569 16.911 33.079 1.00 42.15 259 LEU A O 1
ATOM 1802 N N . LYS A 1 232 ? 32.914 15.393 32.835 1.00 40.88 260 LYS A N 1
ATOM 1803 C CA . LYS A 1 232 ? 31.825 16.259 33.203 1.00 41.75 260 LYS A CA 1
ATOM 1804 C C . LYS A 1 232 ? 31.157 15.798 34.499 1.00 40.93 260 LYS A C 1
ATOM 1805 O O . LYS A 1 232 ? 30.696 16.614 35.249 1.00 41.08 260 LYS A O 1
ATOM 1811 N N . GLU A 1 233 ? 31.077 14.502 34.754 1.00 42.59 261 GLU A N 1
ATOM 1812 C CA . GLU A 1 233 ? 30.442 13.998 35.996 1.00 44.70 261 GLU A CA 1
ATOM 1813 C C . GLU A 1 233 ? 31.359 12.992 36.648 1.00 40.66 261 GLU A C 1
ATOM 1814 O O . GLU A 1 233 ? 31.813 12.059 36.041 1.00 42.36 261 GLU A O 1
ATOM 1820 N N . LEU A 1 234 ? 31.673 13.221 37.899 1.00 39.91 262 LEU A N 1
ATOM 1821 C CA . LEU A 1 234 ? 32.595 12.391 38.653 1.00 39.84 262 LEU A CA 1
ATOM 1822 C C . LEU A 1 234 ? 31.922 12.043 39.974 1.00 40.51 262 LEU A C 1
ATOM 1823 O O . LEU A 1 234 ? 31.396 12.934 40.679 1.00 41.50 262 LEU A O 1
ATOM 1828 N N . GLY A 1 235 ? 31.942 10.775 40.339 1.00 39.33 263 GLY A N 1
ATOM 1829 C CA . GLY A 1 235 ? 31.302 10.331 41.578 1.00 40.94 263 GLY A CA 1
ATOM 1830 C C . GLY A 1 235 ? 32.305 9.497 42.327 1.00 42.36 263 GLY A C 1
ATOM 1831 O O . GLY A 1 235 ? 32.804 8.530 41.779 1.00 42.18 263 GLY A O 1
ATOM 1832 N N . PHE A 1 236 ? 32.650 9.885 43.549 1.00 41.22 264 PHE A N 1
ATOM 1833 C CA . PHE A 1 236 ? 33.455 9.017 44.398 1.00 41.29 264 PHE A CA 1
ATOM 1834 C C . PHE A 1 236 ? 32.931 9.002 45.833 1.00 42.46 264 PHE A C 1
ATOM 1835 O O . PHE A 1 236 ? 33.668 8.828 46.794 1.00 43.11 264 PHE A O 1
ATOM 1843 N N . HIS A 1 237 ? 31.615 9.122 45.953 1.00 42.69 265 HIS A N 1
ATOM 1844 C CA . HIS A 1 237 ? 30.966 9.103 47.253 1.00 44.08 265 HIS A CA 1
ATOM 1845 C C . HIS A 1 237 ? 30.969 7.735 47.914 1.00 41.94 265 HIS A C 1
ATOM 1846 O O . HIS A 1 237 ? 31.031 6.734 47.257 1.00 39.07 265 HIS A O 1
ATOM 1853 N N . SER A 1 238 ? 30.915 7.717 49.237 1.00 43.64 266 SER A N 1
ATOM 1854 C CA . SER A 1 238 ? 30.899 6.459 50.006 1.00 42.68 266 SER A CA 1
ATOM 1855 C C . SER A 1 238 ? 32.173 5.645 49.790 1.00 42.87 266 SER A C 1
ATOM 1856 O O . SER A 1 238 ? 32.137 4.468 49.410 1.00 43.54 266 SER A O 1
ATOM 1859 N N . ASN A 1 239 ? 33.291 6.308 50.054 1.00 43.59 267 ASN A N 1
ATOM 1860 C CA . ASN A 1 239 ? 34.598 5.722 50.075 1.00 45.19 267 ASN A CA 1
ATOM 1861 C C . ASN A 1 239 ? 35.216 6.130 51.401 1.00 48.93 267 ASN A C 1
ATOM 1862 O O . ASN A 1 239 ? 34.490 6.481 52.314 1.00 50.00 267 ASN A O 1
ATOM 1867 N N . ASN A 1 240 ? 36.526 6.016 51.542 1.00 52.81 268 ASN A N 1
ATOM 1868 C CA . ASN A 1 240 ? 37.191 6.360 52.784 1.00 57.95 268 ASN A CA 1
ATOM 1869 C C . ASN A 1 240 ? 38.203 7.484 52.611 1.00 57.65 268 ASN A C 1
ATOM 1870 O O . ASN A 1 240 ? 39.252 7.520 53.254 1.00 55.98 268 ASN A O 1
ATOM 1875 N N . ILE A 1 241 ? 37.858 8.424 51.747 1.00 56.76 269 ILE A N 1
ATOM 1876 C CA . ILE A 1 241 ? 38.781 9.473 51.394 1.00 57.36 269 ILE A CA 1
ATOM 1877 C C . ILE A 1 241 ? 38.763 10.523 52.471 1.00 60.27 269 ILE A C 1
ATOM 1878 O O . ILE A 1 241 ? 37.710 10.838 53.066 1.00 59.00 269 ILE A O 1
ATOM 1883 N N . ARG A 1 242 ? 39.962 11.025 52.726 1.00 62.38 270 ARG A N 1
ATOM 1884 C CA . ARG A 1 242 ? 40.248 11.781 53.916 1.00 69.23 270 ARG A CA 1
ATOM 1885 C C . ARG A 1 242 ? 40.674 13.220 53.620 1.00 67.14 270 ARG A C 1
ATOM 1886 O O . ARG A 1 242 ? 40.559 14.126 54.476 1.00 65.93 270 ARG A O 1
ATOM 1894 N N . SER A 1 243 ? 41.173 13.435 52.413 1.00 63.30 271 SER A N 1
ATOM 1895 C CA . SER A 1 243 ? 41.390 14.779 51.939 1.00 64.68 271 SER A CA 1
ATOM 1896 C C . SER A 1 243 ? 41.228 14.890 50.432 1.00 62.20 271 SER A C 1
ATOM 1897 O O . SER A 1 243 ? 41.357 13.914 49.686 1.00 60.64 271 SER A O 1
ATOM 1900 N N . ILE A 1 244 ? 40.868 16.093 50.018 1.00 61.37 272 ILE A N 1
ATOM 1901 C CA . ILE A 1 244 ? 40.897 16.503 48.635 1.00 61.30 272 ILE A CA 1
ATOM 1902 C C . ILE A 1 244 ? 42.098 17.451 48.506 1.00 62.19 272 ILE A C 1
ATOM 1903 O O . ILE A 1 244 ? 42.157 18.464 49.178 1.00 65.07 272 ILE A O 1
ATOM 1908 N N . PRO A 1 245 ? 43.086 17.093 47.682 1.00 61.89 273 PRO A N 1
ATOM 1909 C CA . PRO A 1 245 ? 44.327 17.836 47.679 1.00 64.65 273 PRO A CA 1
ATOM 1910 C C . PRO A 1 245 ? 44.236 19.122 46.876 1.00 65.30 273 PRO A C 1
ATOM 1911 O O . PRO A 1 245 ? 43.232 19.363 46.228 1.00 61.70 273 PRO A O 1
ATOM 1915 N N . GLU A 1 246 ? 45.289 19.936 46.922 1.00 72.21 274 GLU A N 1
ATOM 1916 C CA . GLU A 1 246 ? 45.358 21.155 46.120 1.00 76.49 274 GLU A CA 1
ATOM 1917 C C . GLU A 1 246 ? 45.403 20.731 44.654 1.00 76.32 274 GLU A C 1
ATOM 1918 O O . GLU A 1 246 ? 45.783 19.596 44.334 1.00 72.14 274 GLU A O 1
ATOM 1924 N N . LYS A 1 247 ? 44.956 21.642 43.792 1.00 79.87 275 LYS A N 1
ATOM 1925 C CA . LYS A 1 247 ? 44.861 21.448 42.339 1.00 79.44 275 LYS A CA 1
ATOM 1926 C C . LYS A 1 247 ? 44.274 20.081 41.947 1.00 74.82 275 LYS A C 1
ATOM 1927 O O . LYS A 1 247 ? 44.641 19.482 40.932 1.00 74.07 275 LYS A O 1
ATOM 1933 N N . ALA A 1 248 ? 43.325 19.606 42.751 1.00 71.20 276 ALA A N 1
ATOM 1934 C CA . ALA A 1 248 ? 42.761 18.267 42.570 1.00 64.50 276 ALA A CA 1
ATOM 1935 C C . ALA A 1 248 ? 42.025 18.108 41.245 1.00 61.79 276 ALA A C 1
ATOM 1936 O O . ALA A 1 248 ? 42.127 17.081 40.593 1.00 59.26 276 ALA A O 1
ATOM 1938 N N . PHE A 1 249 ? 41.266 19.126 40.858 1.00 60.86 277 PHE A N 1
ATOM 1939 C CA . PHE A 1 249 ? 40.481 19.068 39.632 1.00 58.19 277 PHE A CA 1
ATOM 1940 C C . PHE A 1 249 ? 41.051 19.954 38.514 1.00 58.78 277 PHE A C 1
ATOM 1941 O O . PHE A 1 249 ? 40.315 20.416 37.646 1.00 58.13 277 PHE A O 1
ATOM 1949 N N . VAL A 1 250 ? 42.370 20.156 38.533 1.00 60.55 278 VAL A N 1
ATOM 1950 C CA . VAL A 1 250 ? 43.044 21.056 37.591 1.00 61.93 278 VAL A CA 1
ATOM 1951 C C . VAL A 1 250 ? 42.967 20.530 36.152 1.00 58.21 278 VAL A C 1
ATOM 1952 O O . VAL A 1 250 ? 42.962 21.290 35.206 1.00 60.05 278 VAL A O 1
ATOM 1956 N N . GLY A 1 251 ? 42.874 19.224 35.997 1.00 56.63 279 GLY A N 1
ATOM 1957 C CA . GLY A 1 251 ? 42.757 18.628 34.678 1.00 55.46 279 GLY A CA 1
ATOM 1958 C C . GLY A 1 251 ? 41.330 18.464 34.182 1.00 53.31 279 GLY A C 1
ATOM 1959 O O . GLY A 1 251 ? 41.141 17.944 33.087 1.00 51.54 279 GLY A O 1
ATOM 1960 N N . ASN A 1 252 ? 40.333 18.908 34.973 1.00 51.87 280 ASN A N 1
ATOM 1961 C CA . ASN A 1 252 ? 38.909 18.630 34.694 1.00 47.92 280 ASN A CA 1
ATOM 1962 C C . ASN A 1 252 ? 38.047 19.884 34.680 1.00 48.40 280 ASN A C 1
ATOM 1963 O O . ASN A 1 252 ? 37.057 19.956 35.406 1.00 47.99 280 ASN A O 1
ATOM 1968 N N . PRO A 1 253 ? 38.376 20.850 33.807 1.00 49.63 281 PRO A N 1
ATOM 1969 C CA . PRO A 1 253 ? 37.648 22.111 33.778 1.00 50.22 281 PRO A CA 1
ATOM 1970 C C . PRO A 1 253 ? 36.188 22.022 33.248 1.00 48.57 281 PRO A C 1
ATOM 1971 O O . PRO A 1 253 ? 35.450 23.009 33.326 1.00 49.95 281 PRO A O 1
ATOM 1975 N N . SER A 1 254 ? 35.773 20.874 32.729 1.00 45.21 282 SER A N 1
ATOM 1976 C CA . SER A 1 254 ? 34.393 20.699 32.269 1.00 45.75 282 SER A CA 1
ATOM 1977 C C . SER A 1 254 ? 33.432 20.075 33.310 1.00 44.33 282 SER A C 1
ATOM 1978 O O . SER A 1 254 ? 32.259 19.891 33.037 1.00 42.42 282 SER A O 1
ATOM 1981 N N . LEU A 1 255 ? 33.923 19.775 34.511 1.00 44.92 283 LEU A N 1
ATOM 1982 C CA . LEU A 1 255 ? 33.117 19.073 35.515 1.00 42.98 283 LEU A CA 1
ATOM 1983 C C . LEU A 1 255 ? 31.912 19.883 35.894 1.00 41.19 283 LEU A C 1
ATOM 1984 O O . LEU A 1 255 ? 32.053 21.023 36.272 1.00 44.54 283 LEU A O 1
ATOM 1989 N N . ILE A 1 256 ? 30.747 19.286 35.749 1.00 38.93 284 ILE A N 1
ATOM 1990 C CA . ILE A 1 256 ? 29.475 19.873 36.122 1.00 41.05 284 ILE A CA 1
ATOM 1991 C C . ILE A 1 256 ? 29.108 19.410 37.545 1.00 42.62 284 ILE A C 1
ATOM 1992 O O . ILE A 1 256 ? 28.529 20.165 38.339 1.00 40.22 284 ILE A O 1
ATOM 1997 N N . THR A 1 257 ? 29.499 18.176 37.859 1.00 40.05 285 THR A N 1
ATOM 1998 C CA . THR A 1 257 ? 29.030 17.459 39.004 1.00 41.11 285 THR A CA 1
ATOM 1999 C C . THR A 1 257 ? 30.174 16.662 39.608 1.00 41.28 285 THR A C 1
ATOM 2000 O O . THR A 1 257 ? 30.821 15.871 38.925 1.00 39.65 285 THR A O 1
ATOM 2004 N N . ILE A 1 258 ? 30.429 16.902 40.892 1.00 40.66 286 ILE A N 1
ATOM 2005 C CA . ILE A 1 258 ? 31.358 16.139 41.676 1.00 40.19 286 ILE A CA 1
ATOM 2006 C C . ILE A 1 258 ? 30.626 15.695 42.969 1.00 43.57 286 ILE A C 1
ATOM 2007 O O . ILE A 1 258 ? 30.251 16.538 43.804 1.00 44.35 286 ILE A O 1
ATOM 2012 N N . HIS A 1 259 ? 30.409 14.382 43.128 1.00 41.49 287 HIS A N 1
ATOM 2013 C CA . HIS A 1 259 ? 29.713 13.836 44.288 1.00 41.45 287 HIS A CA 1
ATOM 2014 C C . HIS A 1 259 ? 30.692 13.061 45.151 1.00 43.93 287 HIS A C 1
ATOM 2015 O O . HIS A 1 259 ? 31.242 12.093 44.705 1.00 48.75 287 HIS A O 1
ATOM 2022 N N . PHE A 1 260 ? 30.922 13.504 46.382 1.00 46.78 288 PHE A N 1
ATOM 2023 C CA . PHE A 1 260 ? 31.864 12.886 47.299 1.00 47.55 288 PHE A CA 1
ATOM 2024 C C . PHE A 1 260 ? 31.399 12.882 48.783 1.00 48.72 288 PHE A C 1
ATOM 2025 O O . PHE A 1 260 ? 32.190 12.779 49.702 1.00 48.47 288 PHE A O 1
ATOM 2033 N N . TYR A 1 261 ? 30.097 12.934 49.010 1.00 49.50 289 TYR A N 1
ATOM 2034 C CA . TYR A 1 261 ? 29.552 12.804 50.352 1.00 49.45 289 TYR A CA 1
ATOM 2035 C C . TYR A 1 261 ? 29.807 11.383 50.913 1.00 48.42 289 TYR A C 1
ATOM 2036 O O . TYR A 1 261 ? 30.219 10.487 50.187 1.00 43.21 289 TYR A O 1
ATOM 2045 N N . ASP A 1 262 ? 29.588 11.223 52.227 1.00 50.35 290 ASP A N 1
ATOM 2046 C CA . ASP A 1 262 ? 29.902 9.982 52.982 1.00 49.18 290 ASP A CA 1
ATOM 2047 C C . ASP A 1 262 ? 31.351 9.523 52.753 1.00 47.81 290 ASP A C 1
ATOM 2048 O O . ASP A 1 262 ? 31.622 8.359 52.569 1.00 46.11 290 ASP A O 1
ATOM 2053 N N . ASN A 1 263 ? 32.259 10.482 52.703 1.00 48.49 291 ASN A N 1
ATOM 2054 C CA . ASN A 1 263 ? 33.674 10.242 52.840 1.00 49.12 291 ASN A CA 1
ATOM 2055 C C . ASN A 1 263 ? 34.065 10.982 54.124 1.00 52.94 291 ASN A C 1
ATOM 2056 O O . ASN A 1 263 ? 33.630 12.126 54.332 1.00 54.00 291 ASN A O 1
ATOM 2061 N N . PRO A 1 264 ? 34.882 10.359 54.996 1.00 62.10 292 PRO A N 1
ATOM 2062 C CA . PRO A 1 264 ? 35.369 11.142 56.122 1.00 62.53 292 PRO A CA 1
ATOM 2063 C C . PRO A 1 264 ? 36.338 12.233 55.670 1.00 62.76 292 PRO A C 1
ATOM 2064 O O . PRO A 1 264 ? 37.503 12.220 56.056 1.00 67.91 292 PRO A O 1
ATOM 2068 N N . ILE A 1 265 ? 35.900 13.151 54.840 1.00 60.01 293 ILE A N 1
ATOM 2069 C CA . ILE A 1 265 ? 36.811 14.198 54.417 1.00 63.17 293 ILE A CA 1
ATOM 2070 C C . ILE A 1 265 ? 37.048 15.123 55.620 1.00 67.43 293 ILE A C 1
ATOM 2071 O O . ILE A 1 265 ? 36.102 15.454 56.363 1.00 65.24 293 ILE A O 1
ATOM 2076 N N . GLN A 1 266 ? 38.308 15.526 55.797 1.00 71.44 294 GLN A N 1
ATOM 2077 C CA . GLN A 1 266 ? 38.723 16.342 56.928 1.00 73.64 294 GLN A CA 1
ATOM 2078 C C . GLN A 1 266 ? 39.335 17.627 56.419 1.00 75.26 294 GLN A C 1
ATOM 2079 O O . GLN A 1 266 ? 38.887 18.727 56.798 1.00 73.95 294 GLN A O 1
ATOM 2085 N N . PHE A 1 267 ? 40.343 17.492 55.556 1.00 77.72 295 PHE A N 1
ATOM 2086 C CA . PHE A 1 267 ? 40.947 18.638 54.887 1.00 81.45 295 PHE A CA 1
ATOM 2087 C C . PHE A 1 267 ? 40.554 18.754 53.395 1.00 80.81 295 PHE A C 1
ATOM 2088 O O . PHE A 1 267 ? 40.240 17.750 52.740 1.00 78.72 295 PHE A O 1
ATOM 2096 N N . VAL A 1 268 ? 40.541 19.999 52.897 1.00 78.80 296 VAL A N 1
ATOM 2097 C CA . VAL A 1 268 ? 40.422 20.306 51.486 1.00 74.64 296 VAL A CA 1
ATOM 2098 C C . VAL A 1 268 ? 41.406 21.404 51.101 1.00 75.72 296 VAL A C 1
ATOM 2099 O O . VAL A 1 268 ? 41.420 22.450 51.707 1.00 77.17 296 VAL A O 1
ATOM 2103 N N . GLY A 1 269 ? 42.203 21.167 50.071 1.00 77.16 297 GLY A N 1
ATOM 2104 C CA . GLY A 1 269 ? 43.199 22.135 49.613 1.00 81.18 297 GLY A CA 1
ATOM 2105 C C . GLY A 1 269 ? 42.662 23.520 49.287 1.00 80.80 297 GLY A C 1
ATOM 2106 O O . GLY A 1 269 ? 41.456 23.699 49.026 1.00 75.21 297 GLY A O 1
ATOM 2107 N N . ARG A 1 270 ? 43.568 24.498 49.293 1.00 84.34 298 ARG A N 1
ATOM 2108 C CA . ARG A 1 270 ? 43.184 25.910 49.134 1.00 83.38 298 ARG A CA 1
ATOM 2109 C C . ARG A 1 270 ? 42.563 26.079 47.761 1.00 78.21 298 ARG A C 1
ATOM 2110 O O . ARG A 1 270 ? 41.454 26.591 47.609 1.00 75.02 298 ARG A O 1
ATOM 2118 N N . SER A 1 271 ? 43.285 25.578 46.769 1.00 78.07 299 SER A N 1
ATOM 2119 C CA . SER A 1 271 ? 42.923 25.759 45.371 1.00 75.84 299 SER A CA 1
ATOM 2120 C C . SER A 1 271 ? 41.898 24.771 44.836 1.00 70.03 299 SER A C 1
ATOM 2121 O O . SER A 1 271 ? 41.418 24.937 43.728 1.00 68.41 299 SER A O 1
ATOM 2124 N N . ALA A 1 272 ? 41.568 23.749 45.620 1.00 67.87 300 ALA A N 1
ATOM 2125 C CA . ALA A 1 272 ? 40.914 22.532 45.119 1.00 63.59 300 ALA A CA 1
ATOM 2126 C C . ALA A 1 272 ? 39.756 22.760 44.169 1.00 60.70 300 ALA A C 1
ATOM 2127 O O . ALA A 1 272 ? 39.621 22.024 43.222 1.00 60.97 300 ALA A O 1
ATOM 2129 N N . PHE A 1 273 ? 38.939 23.785 44.411 1.00 60.24 301 PHE A N 1
ATOM 2130 C CA . PHE A 1 273 ? 37.714 24.033 43.639 1.00 57.43 301 PHE A CA 1
ATOM 2131 C C . PHE A 1 273 ? 37.717 25.268 42.716 1.00 56.29 301 PHE A C 1
ATOM 2132 O O . PHE A 1 273 ? 36.670 25.671 42.196 1.00 53.10 301 PHE A O 1
ATOM 2140 N N . GLN A 1 274 ? 38.895 25.824 42.470 1.00 59.27 302 GLN A N 1
ATOM 2141 C CA . GLN A 1 274 ? 39.052 26.898 41.495 1.00 59.95 302 GLN A CA 1
ATOM 2142 C C . GLN A 1 274 ? 38.906 26.342 40.119 1.00 59.56 302 GLN A C 1
ATOM 2143 O O . GLN A 1 274 ? 39.065 25.146 39.923 1.00 57.11 302 GLN A O 1
ATOM 2149 N N . HIS A 1 275 ? 38.603 27.243 39.178 1.00 61.52 303 HIS A N 1
ATOM 2150 C CA . HIS A 1 275 ? 38.677 26.997 37.733 1.00 61.37 303 HIS A CA 1
ATOM 2151 C C . HIS A 1 275 ? 37.747 25.879 37.239 1.00 57.96 303 HIS A C 1
ATOM 2152 O O . HIS A 1 275 ? 38.123 25.060 36.408 1.00 59.88 303 HIS A O 1
ATOM 2159 N N . LEU A 1 276 ? 36.542 25.849 37.794 1.00 54.68 304 LEU A N 1
ATOM 2160 C CA . LEU A 1 276 ? 35.523 24.868 37.461 1.00 51.13 304 LEU A CA 1
ATOM 2161 C C . LEU A 1 276 ? 34.289 25.631 37.091 1.00 49.21 304 LEU A C 1
ATOM 2162 O O . LEU A 1 276 ? 33.332 25.667 37.839 1.00 46.07 304 LEU A O 1
ATOM 2167 N N . PRO A 1 277 ? 34.296 26.225 35.906 1.00 50.36 305 PRO A N 1
ATOM 2168 C CA . PRO A 1 277 ? 33.212 27.139 35.571 1.00 50.00 305 PRO A CA 1
ATOM 2169 C C . PRO A 1 277 ? 31.861 26.487 35.383 1.00 48.67 305 PRO A C 1
ATOM 2170 O O . PRO A 1 277 ? 30.869 27.193 35.301 1.00 49.39 305 PRO A O 1
ATOM 2174 N N . GLU A 1 278 ? 31.810 25.167 35.266 1.00 50.49 306 GLU A N 1
ATOM 2175 C CA . GLU A 1 278 ? 30.552 24.495 35.017 1.00 51.41 306 GLU A CA 1
ATOM 2176 C C . GLU A 1 278 ? 29.970 23.818 36.261 1.00 49.81 306 GLU A C 1
ATOM 2177 O O . GLU A 1 278 ? 28.839 23.350 36.212 1.00 50.28 306 GLU A O 1
ATOM 2183 N N . LEU A 1 279 ? 30.725 23.745 37.359 1.00 47.56 307 LEU A N 1
ATOM 2184 C CA . LEU A 1 279 ? 30.259 23.056 38.554 1.00 48.13 307 LEU A CA 1
ATOM 2185 C C . LEU A 1 279 ? 29.038 23.788 39.146 1.00 46.94 307 LEU A C 1
ATOM 2186 O O . LEU A 1 279 ? 29.099 25.020 39.335 1.00 48.63 307 LEU A O 1
ATOM 2191 N N . ARG A 1 280 ? 27.951 23.043 39.380 1.00 44.73 308 ARG A N 1
ATOM 2192 C CA . ARG A 1 280 ? 26.657 23.580 39.814 1.00 48.08 308 ARG A CA 1
ATOM 2193 C C . ARG A 1 280 ? 26.374 23.417 41.319 1.00 48.15 308 ARG A C 1
ATOM 2194 O O . ARG A 1 280 ? 25.634 24.198 41.882 1.00 45.32 308 ARG A O 1
ATOM 2202 N N . THR A 1 281 ? 26.904 22.374 41.943 1.00 46.86 309 THR A N 1
ATOM 2203 C CA . THR A 1 281 ? 26.636 22.102 43.352 1.00 48.44 309 THR A CA 1
ATOM 2204 C C . THR A 1 281 ? 27.960 21.779 44.043 1.00 46.84 309 THR A C 1
ATOM 2205 O O . THR A 1 281 ? 28.837 21.159 43.449 1.00 47.86 309 THR A O 1
ATOM 2209 N N . LEU A 1 282 ? 28.129 22.233 45.277 1.00 43.08 310 LEU A N 1
ATOM 2210 C CA . LEU A 1 282 ? 29.238 21.776 46.108 1.00 43.82 310 LEU A CA 1
ATOM 2211 C C . LEU A 1 282 ? 28.724 21.460 47.524 1.00 44.46 310 LEU A C 1
ATOM 2212 O O . LEU A 1 282 ? 27.991 22.265 48.106 1.00 44.26 310 LEU A O 1
ATOM 2217 N N . THR A 1 283 ? 29.078 20.292 48.055 1.00 43.81 311 THR A N 1
ATOM 2218 C CA . THR A 1 283 ? 28.529 19.799 49.319 1.00 44.47 311 THR A CA 1
ATOM 2219 C C . THR A 1 283 ? 29.589 19.096 50.175 1.00 47.79 311 THR A C 1
ATOM 2220 O O . THR A 1 283 ? 30.147 18.061 49.791 1.00 49.18 311 THR A O 1
ATOM 2224 N N . LEU A 1 284 ? 29.883 19.694 51.316 1.00 47.93 312 LEU A N 1
ATOM 2225 C CA . LEU A 1 284 ? 30.785 19.134 52.302 1.00 52.80 312 LEU A CA 1
ATOM 2226 C C . LEU A 1 284 ? 30.104 19.113 53.665 1.00 50.90 312 LEU A C 1
ATOM 2227 O O . LEU A 1 284 ? 29.850 20.151 54.237 1.00 49.93 312 LEU A O 1
ATOM 2232 N N . ASN A 1 285 ? 29.821 17.935 54.186 1.00 52.45 313 ASN A N 1
ATOM 2233 C CA . ASN A 1 285 ? 29.222 17.815 55.503 1.00 52.46 313 ASN A CA 1
ATOM 2234 C C . ASN A 1 285 ? 30.215 17.135 56.415 1.00 54.57 313 ASN A C 1
ATOM 2235 O O . ASN A 1 285 ? 30.633 16.060 56.115 1.00 55.08 313 ASN A O 1
ATOM 2240 N N . GLY A 1 286 ? 30.625 17.781 57.506 1.00 56.60 314 GLY A N 1
ATOM 2241 C CA . GLY A 1 286 ? 31.494 17.149 58.506 1.00 59.08 314 GLY A CA 1
ATOM 2242 C C . GLY A 1 286 ? 32.984 17.301 58.228 1.00 63.52 314 GLY A C 1
ATOM 2243 O O . GLY A 1 286 ? 33.779 16.465 58.655 1.00 64.88 314 GLY A O 1
ATOM 2244 N N . ALA A 1 287 ? 33.388 18.358 57.519 1.00 64.71 315 ALA A N 1
ATOM 2245 C CA . ALA A 1 287 ? 34.813 18.540 57.181 1.00 66.95 315 ALA A CA 1
ATOM 2246 C C . ALA A 1 287 ? 35.613 19.284 58.284 1.00 68.16 315 ALA A C 1
ATOM 2247 O O . ALA A 1 287 ? 35.996 20.434 58.124 1.00 68.86 315 ALA A O 1
ATOM 2249 N N . SER A 1 288 ? 35.872 18.605 59.392 1.00 69.55 316 SER A N 1
ATOM 2250 C CA . SER A 1 288 ? 36.403 19.248 60.620 1.00 73.51 316 SER A CA 1
ATOM 2251 C C . SER A 1 288 ? 37.624 20.190 60.492 1.00 74.04 316 SER A C 1
ATOM 2252 O O . SER A 1 288 ? 37.622 21.269 61.086 1.00 73.68 316 SER A O 1
ATOM 2255 N N . GLN A 1 289 ? 38.660 19.769 59.758 1.00 72.88 317 GLN A N 1
ATOM 2256 C CA . GLN A 1 289 ? 39.936 20.494 59.696 1.00 72.83 317 GLN A CA 1
ATOM 2257 C C . GLN A 1 289 ? 39.885 21.624 58.665 1.00 71.26 317 GLN A C 1
ATOM 2258 O O . GLN A 1 289 ? 40.938 22.161 58.296 1.00 74.18 317 GLN A O 1
ATOM 2264 N N . ILE A 1 290 ? 38.704 21.962 58.149 1.00 66.46 318 ILE A N 1
ATOM 2265 C CA . ILE A 1 290 ? 38.605 23.069 57.201 1.00 65.22 318 ILE A CA 1
ATOM 2266 C C . ILE A 1 290 ? 38.401 24.326 58.004 1.00 65.44 318 ILE A C 1
ATOM 2267 O O . ILE A 1 290 ? 37.378 24.491 58.678 1.00 64.42 318 ILE A O 1
ATOM 2272 N N . THR A 1 291 ? 39.389 25.202 57.922 1.00 68.18 319 THR A N 1
ATOM 2273 C CA . THR A 1 291 ? 39.409 26.431 58.689 1.00 70.79 319 THR A CA 1
ATOM 2274 C C . THR A 1 291 ? 39.123 27.635 57.795 1.00 71.05 319 THR A C 1
ATOM 2275 O O . THR A 1 291 ? 38.748 28.699 58.310 1.00 69.24 319 THR A O 1
ATOM 2279 N N . GLU A 1 292 ? 39.279 27.453 56.470 1.00 72.63 320 GLU A N 1
ATOM 2280 C CA . GLU A 1 292 ? 39.071 28.523 55.477 1.00 72.44 320 GLU A CA 1
ATOM 2281 C C . GLU A 1 292 ? 38.024 28.192 54.423 1.00 65.68 320 GLU A C 1
ATOM 2282 O O . GLU A 1 292 ? 38.047 27.118 53.825 1.00 64.26 320 GLU A O 1
ATOM 2288 N N . PHE A 1 293 ? 37.114 29.141 54.207 1.00 62.17 321 PHE A N 1
ATOM 2289 C CA . PHE A 1 293 ? 36.176 29.123 53.073 1.00 57.86 321 PHE A CA 1
ATOM 2290 C C . PHE A 1 293 ? 36.983 29.031 51.776 1.00 57.81 321 PHE A C 1
ATOM 2291 O O . PHE A 1 293 ? 37.943 29.784 51.589 1.00 55.85 321 PHE A O 1
ATOM 2299 N N . PRO A 1 294 ? 36.613 28.067 50.904 1.00 55.83 322 PRO A N 1
ATOM 2300 C CA . PRO A 1 294 ? 37.433 27.734 49.740 1.00 56.18 322 PRO A CA 1
ATOM 2301 C C . PRO A 1 294 ? 37.495 28.879 48.734 1.00 55.43 322 PRO A C 1
ATOM 2302 O O . PRO A 1 294 ? 36.532 29.646 48.610 1.00 52.52 322 PRO A O 1
ATOM 2306 N N . ASP A 1 295 ? 38.621 29.010 48.037 1.00 57.77 323 ASP A N 1
ATOM 2307 C CA . ASP A 1 295 ? 38.664 29.962 46.935 1.00 60.60 323 ASP A CA 1
ATOM 2308 C C . ASP A 1 295 ? 37.900 29.398 45.741 1.00 59.34 323 ASP A C 1
ATOM 2309 O O . ASP A 1 295 ? 38.218 28.309 45.286 1.00 62.16 323 ASP A O 1
ATOM 2314 N N . LEU A 1 296 ? 36.912 30.142 45.244 1.00 57.17 324 LEU A N 1
ATOM 2315 C CA . LEU A 1 296 ? 36.114 29.754 44.076 1.00 54.37 324 LEU A CA 1
ATOM 2316 C C . LEU A 1 296 ? 36.398 30.606 42.830 1.00 55.78 324 LEU A C 1
ATOM 2317 O O . LEU A 1 296 ? 35.488 30.943 42.069 1.00 54.80 324 LEU A O 1
ATOM 2322 N N . THR A 1 297 ? 37.652 30.963 42.616 1.00 58.38 325 THR A N 1
ATOM 2323 C CA . THR A 1 297 ? 37.995 31.741 41.449 1.00 59.84 325 THR A CA 1
ATOM 2324 C C . THR A 1 297 ? 37.813 30.865 40.237 1.00 59.63 325 THR A C 1
ATOM 2325 O O . THR A 1 297 ? 38.265 29.733 40.227 1.00 61.20 325 THR A O 1
ATOM 2329 N N . GLY A 1 298 ? 37.171 31.403 39.203 1.00 60.47 326 GLY A N 1
ATOM 2330 C CA . GLY A 1 298 ? 36.897 30.662 37.975 1.00 58.41 326 GLY A CA 1
ATOM 2331 C C . GLY A 1 298 ? 35.778 29.652 38.125 1.00 55.76 326 GLY A C 1
ATOM 2332 O O . GLY A 1 298 ? 35.596 28.819 37.251 1.00 57.37 326 GLY A O 1
ATOM 2333 N N . THR A 1 299 ? 35.024 29.728 39.223 1.00 51.72 327 THR A N 1
ATOM 2334 C CA . THR A 1 299 ? 34.037 28.724 39.587 1.00 48.36 327 THR A CA 1
ATOM 2335 C C . THR A 1 299 ? 32.797 29.483 40.009 1.00 47.37 327 THR A C 1
ATOM 2336 O O . THR A 1 299 ? 32.341 29.356 41.141 1.00 46.45 327 THR A O 1
ATOM 2340 N N . ALA A 1 300 ? 32.251 30.276 39.083 1.00 47.98 328 ALA A N 1
ATOM 2341 C CA . ALA A 1 300 ? 31.201 31.260 39.396 1.00 47.36 328 ALA A CA 1
ATOM 2342 C C . ALA A 1 300 ? 29.779 30.775 39.170 1.00 45.55 328 ALA A C 1
ATOM 2343 O O . ALA A 1 300 ? 28.858 31.576 39.252 1.00 43.44 328 ALA A O 1
ATOM 2345 N N . ASN A 1 301 ? 29.589 29.484 38.907 1.00 46.31 329 ASN A N 1
ATOM 2346 C CA . ASN A 1 301 ? 28.253 28.983 38.567 1.00 48.40 329 ASN A CA 1
ATOM 2347 C C . ASN A 1 301 ? 27.588 28.093 39.584 1.00 47.41 329 ASN A C 1
ATOM 2348 O O . ASN A 1 301 ? 26.544 27.516 39.315 1.00 47.14 329 ASN A O 1
ATOM 2353 N N . LEU A 1 302 ? 28.130 28.052 40.796 1.00 48.21 330 LEU A N 1
ATOM 2354 C CA . LEU A 1 302 ? 27.470 27.313 41.877 1.00 45.86 330 LEU A CA 1
ATOM 2355 C C . LEU A 1 302 ? 26.067 27.844 42.113 1.00 41.37 330 LEU A C 1
ATOM 2356 O O . LEU A 1 302 ? 25.901 29.030 42.332 1.00 41.97 330 LEU A O 1
ATOM 2361 N N . GLU A 1 303 ? 25.082 26.955 42.035 1.00 39.04 331 GLU A N 1
ATOM 2362 C CA . GLU A 1 303 ? 23.724 27.232 42.478 1.00 39.52 331 GLU A CA 1
ATOM 2363 C C . GLU A 1 303 ? 23.468 26.791 43.936 1.00 38.20 331 GLU A C 1
ATOM 2364 O O . GLU A 1 303 ? 22.489 27.179 44.547 1.00 35.83 331 GLU A O 1
ATOM 2370 N N . SER A 1 304 ? 24.348 25.990 44.500 1.00 38.76 332 SER A N 1
ATOM 2371 C CA . SER A 1 304 ? 24.094 25.468 45.832 1.00 41.12 332 SER A CA 1
ATOM 2372 C C . SER A 1 304 ? 25.420 25.184 46.495 1.00 41.80 332 SER A C 1
ATOM 2373 O O . SER A 1 304 ? 26.274 24.575 45.852 1.00 44.37 332 SER A O 1
ATOM 2376 N N . LEU A 1 305 ? 25.616 25.671 47.726 1.00 39.71 333 LEU A N 1
ATOM 2377 C CA . LEU A 1 305 ? 26.878 25.495 48.441 1.00 39.53 333 LEU A CA 1
ATOM 2378 C C . LEU A 1 305 ? 26.638 25.182 49.900 1.00 41.09 333 LEU A C 1
ATOM 2379 O O . LEU A 1 305 ? 25.987 25.942 50.608 1.00 38.61 333 LEU A O 1
ATOM 2384 N N . THR A 1 306 ? 27.178 24.052 50.330 1.00 40.69 334 THR A N 1
ATOM 2385 C CA . THR A 1 306 ? 26.916 23.512 51.623 1.00 40.03 334 THR A CA 1
ATOM 2386 C C . THR A 1 306 ? 28.240 23.142 52.207 1.00 42.78 334 THR A C 1
ATOM 2387 O O . THR A 1 306 ? 28.902 22.269 51.650 1.00 44.28 334 THR A O 1
ATOM 2391 N N . LEU A 1 307 ? 28.607 23.769 53.330 1.00 42.59 335 LEU A N 1
ATOM 2392 C CA . LEU A 1 307 ? 29.864 23.510 54.002 1.00 45.24 335 LEU A CA 1
ATOM 2393 C C . LEU A 1 307 ? 29.639 23.538 55.526 1.00 45.20 335 LEU A C 1
ATOM 2394 O O . LEU A 1 307 ? 29.569 24.585 56.130 1.00 46.55 335 LEU A O 1
ATOM 2399 N N . THR A 1 308 ? 29.482 22.378 56.131 1.00 45.48 336 THR A N 1
ATOM 2400 C CA . THR A 1 308 ? 29.030 22.280 57.507 1.00 45.37 336 THR A CA 1
ATOM 2401 C C . THR A 1 308 ? 29.967 21.451 58.341 1.00 47.45 336 THR A C 1
ATOM 2402 O O . THR A 1 308 ? 30.678 20.607 57.820 1.00 51.29 336 THR A O 1
ATOM 2406 N N . GLY A 1 309 ? 29.943 21.676 59.647 1.00 49.72 337 GLY A N 1
ATOM 2407 C CA . GLY A 1 309 ? 30.691 20.856 60.565 1.00 51.34 337 GLY A CA 1
ATOM 2408 C C . GLY A 1 309 ? 32.170 21.128 60.491 1.00 53.38 337 GLY A C 1
ATOM 2409 O O . GLY A 1 309 ? 32.973 20.253 60.818 1.00 57.03 337 GLY A O 1
ATOM 2410 N N . ALA A 1 310 ? 32.534 22.342 60.097 1.00 52.90 338 ALA A N 1
ATOM 2411 C CA . ALA A 1 310 ? 33.936 22.690 59.924 1.00 57.49 338 ALA A CA 1
ATOM 2412 C C . ALA A 1 310 ? 34.340 23.724 60.972 1.00 61.32 338 ALA A C 1
ATOM 2413 O O . ALA A 1 310 ? 33.600 23.953 61.928 1.00 66.05 338 ALA A O 1
ATOM 2415 N N . GLN A 1 311 ? 35.531 24.298 60.842 1.00 64.90 339 GLN A N 1
ATOM 2416 C CA . GLN A 1 311 ? 36.023 25.267 61.824 1.00 68.00 339 GLN A CA 1
ATOM 2417 C C . GLN A 1 311 ? 36.066 26.633 61.153 1.00 64.98 339 GLN A C 1
ATOM 2418 O O . GLN A 1 311 ? 36.919 27.448 61.435 1.00 68.86 339 GLN A O 1
ATOM 2424 N N . ILE A 1 312 ? 35.130 26.896 60.266 1.00 59.93 340 ILE A N 1
ATOM 2425 C CA . ILE A 1 312 ? 35.128 28.170 59.576 1.00 60.39 340 ILE A CA 1
ATOM 2426 C C . ILE A 1 312 ? 34.652 29.292 60.510 1.00 58.23 340 ILE A C 1
ATOM 2427 O O . ILE A 1 312 ? 33.518 29.273 61.020 1.00 53.28 340 ILE A O 1
ATOM 2432 N N . SER A 1 313 ? 35.563 30.254 60.706 1.00 61.51 341 SER A N 1
ATOM 2433 C CA . SER A 1 313 ? 35.417 31.391 61.623 1.00 64.26 341 SER A CA 1
ATOM 2434 C C . SER A 1 313 ? 34.937 32.681 60.929 1.00 64.50 341 SER A C 1
ATOM 2435 O O . SER A 1 313 ? 34.196 33.490 61.515 1.00 62.81 341 SER A O 1
ATOM 2438 N N . SER A 1 314 ? 35.419 32.901 59.709 1.00 65.29 342 SER A N 1
ATOM 2439 C CA . SER A 1 314 ? 35.086 34.111 58.956 1.00 67.01 342 SER A CA 1
ATOM 2440 C C . SER A 1 314 ? 34.881 33.813 57.480 1.00 66.69 342 SER A C 1
ATOM 2441 O O . SER A 1 314 ? 35.384 32.818 56.942 1.00 63.60 342 SER A O 1
ATOM 2444 N N . LEU A 1 315 ? 34.136 34.700 56.832 1.00 65.55 343 LEU A N 1
ATOM 2445 C CA . LEU A 1 315 ? 34.026 34.697 55.391 1.00 63.06 343 LEU A CA 1
ATOM 2446 C C . LEU A 1 315 ? 34.637 36.000 54.930 1.00 65.43 343 LEU A C 1
ATOM 2447 O O . LEU A 1 315 ? 34.593 36.985 55.668 1.00 64.63 343 LEU A O 1
ATOM 2452 N N . PRO A 1 316 ? 35.236 36.005 53.721 1.00 67.98 344 PRO A N 1
ATOM 2453 C CA . PRO A 1 316 ? 35.740 37.256 53.190 1.00 71.69 344 PRO A CA 1
ATOM 2454 C C . PRO A 1 316 ? 34.607 38.252 52.986 1.00 69.90 344 PRO A C 1
ATOM 2455 O O . PRO A 1 316 ? 33.489 37.866 52.591 1.00 63.07 344 PRO A O 1
ATOM 2459 N N . GLN A 1 317 ? 34.902 39.514 53.292 1.00 72.85 345 GLN A N 1
ATOM 2460 C CA . GLN A 1 317 ? 34.022 40.634 52.964 1.00 74.53 345 GLN A CA 1
ATOM 2461 C C . GLN A 1 317 ? 33.483 40.550 51.504 1.00 70.07 345 GLN A C 1
ATOM 2462 O O . GLN A 1 317 ? 32.311 40.769 51.252 1.00 65.25 345 GLN A O 1
ATOM 2468 N N . THR A 1 318 ? 34.325 40.130 50.567 1.00 71.01 346 THR A N 1
ATOM 2469 C CA . THR A 1 318 ? 33.969 40.067 49.138 1.00 70.72 346 THR A CA 1
ATOM 2470 C C . THR A 1 318 ? 33.579 38.672 48.647 1.00 67.42 346 THR A C 1
ATOM 2471 O O . THR A 1 318 ? 33.779 38.325 47.478 1.00 66.10 346 THR A O 1
ATOM 2475 N N . VAL A 1 319 ? 33.011 37.874 49.538 1.00 63.98 347 VAL A N 1
ATOM 2476 C CA . VAL A 1 319 ? 32.773 36.473 49.241 1.00 59.99 347 VAL A CA 1
ATOM 2477 C C . VAL A 1 319 ? 31.679 36.306 48.190 1.00 57.80 347 VAL A C 1
ATOM 2478 O O . VAL A 1 319 ? 31.729 35.335 47.392 1.00 56.01 347 VAL A O 1
ATOM 2482 N N . CYS A 1 320 ? 30.678 37.204 48.212 1.00 55.49 348 CYS A N 1
ATOM 2483 C CA . CYS A 1 320 ? 29.576 37.113 47.247 1.00 55.38 348 CYS A CA 1
ATOM 2484 C C . CYS A 1 320 ? 29.985 37.494 45.811 1.00 55.31 348 CYS A C 1
ATOM 2485 O O . CYS A 1 320 ? 29.253 37.245 44.876 1.00 55.94 348 CYS A O 1
ATOM 2488 N N . ASN A 1 321 ? 31.151 38.080 45.624 1.00 56.19 349 ASN A N 1
ATOM 2489 C CA . ASN A 1 321 ? 31.587 38.369 44.268 1.00 57.85 349 ASN A CA 1
ATOM 2490 C C . ASN A 1 321 ? 31.830 37.064 43.510 1.00 56.53 349 ASN A C 1
ATOM 2491 O O . ASN A 1 321 ? 31.755 37.042 42.302 1.00 59.31 349 ASN A O 1
ATOM 2496 N N . GLN A 1 322 ? 32.129 35.982 44.225 1.00 54.61 350 GLN A N 1
ATOM 2497 C CA . GLN A 1 322 ? 32.353 34.684 43.604 1.00 51.75 350 GLN A CA 1
ATOM 2498 C C . GLN A 1 322 ? 31.088 33.860 43.523 1.00 49.00 350 GLN A C 1
ATOM 2499 O O . GLN A 1 322 ? 31.156 32.761 43.004 1.00 49.63 350 GLN A O 1
ATOM 2505 N N . LEU A 1 323 ? 29.932 34.386 43.962 1.00 46.31 351 LEU A N 1
ATOM 2506 C CA . LEU A 1 323 ? 28.732 33.569 44.068 1.00 44.43 351 LEU A CA 1
ATOM 2507 C C . LEU A 1 323 ? 27.496 34.193 43.439 1.00 42.48 351 LEU A C 1
ATOM 2508 O O . LEU A 1 323 ? 26.398 34.138 44.022 1.00 40.61 351 LEU A O 1
ATOM 2513 N N . PRO A 1 324 ? 27.636 34.719 42.217 1.00 44.51 352 PRO A N 1
ATOM 2514 C CA . PRO A 1 324 ? 26.505 35.408 41.604 1.00 45.99 352 PRO A CA 1
ATOM 2515 C C . PRO A 1 324 ? 25.293 34.545 41.289 1.00 45.88 352 PRO A C 1
ATOM 2516 O O . PRO A 1 324 ? 24.223 35.063 41.232 1.00 47.83 352 PRO A O 1
ATOM 2520 N N . ASN A 1 325 ? 25.432 33.244 41.105 1.00 48.22 353 ASN A N 1
ATOM 2521 C CA . ASN A 1 325 ? 24.269 32.404 40.811 1.00 48.13 353 ASN A CA 1
ATOM 2522 C C . ASN A 1 325 ? 23.787 31.567 41.994 1.00 46.67 353 ASN A C 1
ATOM 2523 O O . ASN A 1 325 ? 22.904 30.726 41.835 1.00 48.29 353 ASN A O 1
ATOM 2528 N N . LEU A 1 326 ? 24.341 31.798 43.175 1.00 44.87 354 LEU A N 1
ATOM 2529 C CA . LEU A 1 326 ? 24.038 30.950 44.327 1.00 44.56 354 LEU A CA 1
ATOM 2530 C C . LEU A 1 326 ? 22.616 31.127 44.840 1.00 44.34 354 LEU A C 1
ATOM 2531 O O . LEU A 1 326 ? 22.213 32.235 45.146 1.00 47.94 354 LEU A O 1
ATOM 2536 N N . GLN A 1 327 ? 21.869 30.021 44.886 1.00 43.57 355 GLN A N 1
ATOM 2537 C CA . GLN A 1 327 ? 20.488 29.959 45.340 1.00 42.91 355 GLN A CA 1
ATOM 2538 C C . GLN A 1 327 ? 20.357 29.364 46.730 1.00 41.51 355 GLN A C 1
ATOM 2539 O O . GLN A 1 327 ? 19.366 29.630 47.400 1.00 42.73 355 GLN A O 1
ATOM 2545 N N . VAL A 1 328 ? 21.305 28.518 47.141 1.00 39.86 356 VAL A N 1
ATOM 2546 C CA . VAL A 1 328 ? 21.238 27.848 48.444 1.00 38.72 356 VAL A CA 1
ATOM 2547 C C . VAL A 1 328 ? 22.606 28.009 49.063 1.00 38.94 356 VAL A C 1
ATOM 2548 O O . VAL A 1 328 ? 23.625 27.729 48.433 1.00 39.86 356 VAL A O 1
ATOM 2552 N N . LEU A 1 329 ? 22.650 28.515 50.279 1.00 38.32 357 LEU A N 1
ATOM 2553 C CA . LEU A 1 329 ? 23.906 28.527 51.002 1.00 40.82 357 LEU A CA 1
ATOM 2554 C C . LEU A 1 329 ? 23.666 27.942 52.395 1.00 40.90 357 LEU A C 1
ATOM 2555 O O . LEU A 1 329 ? 22.836 28.461 53.121 1.00 45.30 357 LEU A O 1
ATOM 2560 N N . ASP A 1 330 ? 24.427 26.911 52.755 1.00 39.90 358 ASP A N 1
ATOM 2561 C CA . ASP A 1 330 ? 24.284 26.197 54.016 1.00 41.81 358 ASP A CA 1
ATOM 2562 C C . ASP A 1 330 ? 25.641 26.148 54.685 1.00 42.10 358 ASP A C 1
ATOM 2563 O O . ASP A 1 330 ? 26.551 25.465 54.227 1.00 42.27 358 ASP A O 1
ATOM 2568 N N . LEU A 1 331 ? 25.787 26.896 55.766 1.00 41.65 359 LEU A N 1
ATOM 2569 C CA . LEU A 1 331 ? 27.016 26.890 56.504 1.00 44.09 359 LEU A CA 1
ATOM 2570 C C . LEU A 1 331 ? 26.689 26.596 57.963 1.00 47.78 359 LEU A C 1
ATOM 2571 O O . LEU A 1 331 ? 27.347 27.079 58.878 1.00 55.76 359 LEU A O 1
ATOM 2576 N N . SER A 1 332 ? 25.676 25.790 58.205 1.00 44.66 360 SER A N 1
ATOM 2577 C CA . SER A 1 332 ? 25.344 25.487 59.559 1.00 45.07 360 SER A CA 1
ATOM 2578 C C . SER A 1 332 ? 26.525 24.772 60.226 1.00 46.69 360 SER A C 1
ATOM 2579 O O . SER A 1 332 ? 27.361 24.217 59.542 1.00 46.03 360 SER A O 1
ATOM 2582 N N . TYR A 1 333 ? 26.609 24.829 61.555 1.00 46.89 361 TYR A N 1
ATOM 2583 C CA . TYR A 1 333 ? 27.599 24.060 62.336 1.00 48.82 361 TYR A CA 1
ATOM 2584 C C . TYR A 1 333 ? 29.028 24.438 62.075 1.00 48.67 361 TYR A C 1
ATOM 2585 O O . TYR A 1 333 ? 29.892 23.579 61.980 1.00 49.85 361 TYR A O 1
ATOM 2594 N N . ASN A 1 334 ? 29.289 25.738 62.008 1.00 51.65 362 ASN A N 1
ATOM 2595 C CA . ASN A 1 334 ? 30.660 26.260 61.952 1.00 52.87 362 ASN A CA 1
ATOM 2596 C C . ASN A 1 334 ? 30.928 27.149 63.160 1.00 56.34 362 ASN A C 1
ATOM 2597 O O . ASN A 1 334 ? 30.247 27.007 64.170 1.00 55.86 362 ASN A O 1
ATOM 2602 N N . LEU A 1 335 ? 31.932 28.024 63.066 1.00 59.04 363 LEU A N 1
ATOM 2603 C CA . LEU A 1 335 ? 32.307 28.935 64.151 1.00 60.94 363 LEU A CA 1
ATOM 2604 C C . LEU A 1 335 ? 32.096 30.394 63.742 1.00 60.84 363 LEU A C 1
ATOM 2605 O O . LEU A 1 335 ? 32.743 31.268 64.294 1.00 64.57 363 LEU A O 1
ATOM 2610 N N . LEU A 1 336 ? 31.209 30.661 62.792 1.00 57.91 364 LEU A N 1
ATOM 2611 C CA . LEU A 1 336 ? 31.025 32.025 62.310 1.00 57.99 364 LEU A CA 1
ATOM 2612 C C . LEU A 1 336 ? 30.661 32.997 63.423 1.00 64.05 364 LEU A C 1
ATOM 2613 O O . LEU A 1 336 ? 29.809 32.697 64.270 1.00 64.06 364 LEU A O 1
ATOM 2618 N N . GLU A 1 337 ? 31.336 34.156 63.427 1.00 70.51 365 GLU A N 1
ATOM 2619 C CA . GLU A 1 337 ? 31.057 35.248 64.366 1.00 69.92 365 GLU A CA 1
ATOM 2620 C C . GLU A 1 337 ? 30.523 36.433 63.554 1.00 67.87 365 GLU A C 1
ATOM 2621 O O . GLU A 1 337 ? 29.349 36.776 63.665 1.00 65.59 365 GLU A O 1
ATOM 2627 N N . ASP A 1 338 ? 31.361 37.025 62.703 1.00 69.59 366 ASP A N 1
ATOM 2628 C CA . ASP A 1 338 ? 30.958 38.201 61.911 1.00 69.45 366 ASP A CA 1
ATOM 2629 C C . ASP A 1 338 ? 30.586 37.815 60.500 1.00 65.70 366 ASP A C 1
ATOM 2630 O O . ASP A 1 338 ? 31.407 37.232 59.792 1.00 71.40 366 ASP A O 1
ATOM 2635 N N . LEU A 1 339 ? 29.382 38.211 60.086 1.00 60.27 367 LEU A N 1
ATOM 2636 C CA . LEU A 1 339 ? 28.848 37.975 58.756 1.00 54.89 367 LEU A CA 1
ATOM 2637 C C . LEU A 1 339 ? 29.205 39.095 57.825 1.00 55.34 367 LEU A C 1
ATOM 2638 O O . LEU A 1 339 ? 29.092 40.227 58.198 1.00 58.14 367 LEU A O 1
ATOM 2643 N N . PRO A 1 340 ? 29.586 38.783 56.579 1.00 56.79 368 PRO A N 1
ATOM 2644 C CA . PRO A 1 340 ? 29.716 39.863 55.640 1.00 56.66 368 PRO A CA 1
ATOM 2645 C C . PRO A 1 340 ? 28.327 40.273 55.163 1.00 55.91 368 PRO A C 1
ATOM 2646 O O . PRO A 1 340 ? 27.321 39.816 55.704 1.00 52.82 368 PRO A O 1
ATOM 2650 N N . SER A 1 341 ? 28.279 41.146 54.166 1.00 58.74 369 SER A N 1
ATOM 2651 C CA . SER A 1 341 ? 27.044 41.445 53.487 1.00 55.58 369 SER A CA 1
ATOM 2652 C C . SER A 1 341 ? 26.766 40.398 52.439 1.00 54.05 369 SER A C 1
ATOM 2653 O O . SER A 1 341 ? 27.626 40.077 51.635 1.00 57.10 369 SER A O 1
ATOM 2656 N N . PHE A 1 342 ? 25.545 39.902 52.385 1.00 52.46 370 PHE A N 1
ATOM 2657 C CA . PHE A 1 342 ? 25.218 38.909 51.396 1.00 50.41 370 PHE A CA 1
ATOM 2658 C C . PHE A 1 342 ? 24.532 39.482 50.182 1.00 51.25 370 PHE A C 1
ATOM 2659 O O . PHE A 1 342 ? 24.040 38.703 49.335 1.00 50.20 370 PHE A O 1
ATOM 2667 N N . SER A 1 343 ? 24.528 40.810 50.036 1.00 50.01 371 SER A N 1
ATOM 2668 C CA . SER A 1 343 ? 23.679 41.449 49.015 1.00 52.24 371 SER A CA 1
ATOM 2669 C C . SER A 1 343 ? 24.130 41.181 47.587 1.00 52.53 371 SER A C 1
ATOM 2670 O O . SER A 1 343 ? 23.332 41.280 46.649 1.00 54.17 371 SER A O 1
ATOM 2673 N N . VAL A 1 344 ? 25.418 40.948 47.403 1.00 52.85 372 VAL A N 1
ATOM 2674 C CA . VAL A 1 344 ? 25.907 40.662 46.064 1.00 55.82 372 VAL A CA 1
ATOM 2675 C C . VAL A 1 344 ? 25.541 39.226 45.658 1.00 54.38 372 VAL A C 1
ATOM 2676 O O . VAL A 1 344 ? 25.506 38.927 44.481 1.00 55.74 372 VAL A O 1
ATOM 2680 N N . CYS A 1 345 ? 25.263 38.341 46.619 1.00 52.37 373 CYS A N 1
ATOM 2681 C CA . CYS A 1 345 ? 24.616 37.052 46.312 1.00 50.34 373 CYS A CA 1
ATOM 2682 C C . CYS A 1 345 ? 23.148 37.245 45.958 1.00 48.90 373 CYS A C 1
ATOM 2683 O O . CYS A 1 345 ? 22.282 36.744 46.631 1.00 48.17 373 CYS A O 1
ATOM 2686 N N . GLN A 1 346 ? 22.880 37.922 44.864 1.00 50.77 374 GLN A N 1
ATOM 2687 C CA . GLN A 1 346 ? 21.529 38.345 44.515 1.00 54.36 374 GLN A CA 1
ATOM 2688 C C . GLN A 1 346 ? 20.533 37.223 44.326 1.00 51.08 374 GLN A C 1
ATOM 2689 O O . GLN A 1 346 ? 19.346 37.449 44.442 1.00 48.26 374 GLN A O 1
ATOM 2695 N N . LYS A 1 347 ? 20.989 36.016 43.988 1.00 54.66 375 LYS A N 1
ATOM 2696 C CA . LYS A 1 347 ? 20.034 34.959 43.674 1.00 54.03 375 LYS A CA 1
ATOM 2697 C C . LYS A 1 347 ? 19.585 34.147 44.892 1.00 50.18 375 LYS A C 1
ATOM 2698 O O . LYS A 1 347 ? 18.745 33.242 44.752 1.00 47.38 375 LYS A O 1
ATOM 2704 N N . LEU A 1 348 ? 20.129 34.444 46.075 1.00 47.34 376 LEU A N 1
ATOM 2705 C CA . LEU A 1 348 ? 19.935 33.548 47.213 1.00 43.71 376 LEU A CA 1
ATOM 2706 C C . LEU A 1 348 ? 18.461 33.372 47.516 1.00 43.52 376 LEU A C 1
ATOM 2707 O O . LEU A 1 348 ? 17.702 34.359 47.529 1.00 44.41 376 LEU A O 1
ATOM 2712 N N . GLN A 1 349 ? 18.065 32.097 47.650 1.00 40.87 377 GLN A N 1
ATOM 2713 C CA . GLN A 1 349 ? 16.715 31.699 48.022 1.00 41.17 377 GLN A CA 1
ATOM 2714 C C . GLN A 1 349 ? 16.636 31.138 49.429 1.00 41.50 377 GLN A C 1
ATOM 2715 O O . GLN A 1 349 ? 15.595 31.167 50.037 1.00 41.06 377 GLN A O 1
ATOM 2721 N N . LYS A 1 350 ? 17.741 30.637 49.949 1.00 42.26 378 LYS A N 1
ATOM 2722 C CA . LYS A 1 350 ? 17.728 29.968 51.202 1.00 46.18 378 LYS A CA 1
ATOM 2723 C C . LYS A 1 350 ? 19.125 30.135 51.803 1.00 45.79 378 LYS A C 1
ATOM 2724 O O . LYS A 1 350 ? 20.121 29.959 51.107 1.00 44.59 378 LYS A O 1
ATOM 2730 N N . ILE A 1 351 ? 19.167 30.545 53.078 1.00 43.51 379 ILE A N 1
ATOM 2731 C CA . ILE A 1 351 ? 20.386 30.713 53.844 1.00 42.66 379 ILE A CA 1
ATOM 2732 C C . ILE A 1 351 ? 20.240 29.941 55.185 1.00 43.75 379 ILE A C 1
ATOM 2733 O O . ILE A 1 351 ? 19.269 30.136 55.909 1.00 46.07 379 ILE A O 1
ATOM 2738 N N . ASP A 1 352 ? 21.177 29.052 55.506 1.00 41.90 380 ASP A N 1
ATOM 2739 C CA . ASP A 1 352 ? 21.090 28.289 56.754 1.00 41.07 380 ASP A CA 1
ATOM 2740 C C . ASP A 1 352 ? 22.382 28.579 57.481 1.00 41.72 380 ASP A C 1
ATOM 2741 O O . ASP A 1 352 ? 23.455 28.193 57.001 1.00 44.42 380 ASP A O 1
ATOM 2746 N N . LEU A 1 353 ? 22.296 29.319 58.592 1.00 39.22 381 LEU A N 1
ATOM 2747 C CA . LEU A 1 353 ? 23.469 29.630 59.355 1.00 40.53 381 LEU A CA 1
ATOM 2748 C C . LEU A 1 353 ? 23.351 29.141 60.822 1.00 41.58 381 LEU A C 1
ATOM 2749 O O . LEU A 1 353 ? 23.983 29.678 61.754 1.00 41.54 381 LEU A O 1
ATOM 2754 N N . ARG A 1 354 ? 22.565 28.096 61.022 1.00 39.11 382 ARG A N 1
ATOM 2755 C CA . ARG A 1 354 ? 22.301 27.614 62.355 1.00 39.38 382 ARG A CA 1
ATOM 2756 C C . ARG A 1 354 ? 23.561 27.060 62.931 1.00 40.89 382 ARG A C 1
ATOM 2757 O O . ARG A 1 354 ? 24.441 26.645 62.174 1.00 40.43 382 ARG A O 1
ATOM 2765 N N . HIS A 1 355 ? 23.610 27.046 64.268 1.00 42.40 383 HIS A N 1
ATOM 2766 C CA . HIS A 1 355 ? 24.733 26.580 65.061 1.00 45.21 383 HIS A CA 1
ATOM 2767 C C . HIS A 1 355 ? 26.067 27.153 64.659 1.00 47.53 383 HIS A C 1
ATOM 2768 O O . HIS A 1 355 ? 27.021 26.439 64.380 1.00 52.25 383 HIS A O 1
ATOM 2775 N N . ASN A 1 356 ? 26.140 28.459 64.675 1.00 48.79 384 ASN A N 1
ATOM 2776 C CA . ASN A 1 356 ? 27.391 29.174 64.615 1.00 51.74 384 ASN A CA 1
ATOM 2777 C C . ASN A 1 356 ? 27.491 30.022 65.892 1.00 54.03 384 ASN A C 1
ATOM 2778 O O . ASN A 1 356 ? 26.818 29.713 66.860 1.00 51.82 384 ASN A O 1
ATOM 2783 N N . GLU A 1 357 ? 28.310 31.071 65.882 1.00 55.90 385 GLU A N 1
ATOM 2784 C CA . GLU A 1 357 ? 28.561 31.873 67.063 1.00 59.69 385 GLU A CA 1
ATOM 2785 C C . GLU A 1 357 ? 28.204 33.326 66.751 1.00 58.98 385 GLU A C 1
ATOM 2786 O O . GLU A 1 357 ? 28.905 34.260 67.138 1.00 61.66 385 GLU A O 1
ATOM 2792 N N . ILE A 1 358 ? 27.126 33.534 66.013 1.00 56.57 386 ILE A N 1
ATOM 2793 C CA . ILE A 1 358 ? 26.902 34.857 65.469 1.00 54.78 386 ILE A CA 1
ATOM 2794 C C . ILE A 1 358 ? 26.238 35.671 66.567 1.00 55.29 386 ILE A C 1
ATOM 2795 O O . ILE A 1 358 ? 25.350 35.173 67.271 1.00 52.41 386 ILE A O 1
ATOM 2800 N N . TYR A 1 359 ? 26.698 36.909 66.720 1.00 56.61 387 TYR A N 1
ATOM 2801 C CA . TYR A 1 359 ? 26.266 37.743 67.842 1.00 58.79 387 TYR A CA 1
ATOM 2802 C C . TYR A 1 359 ? 25.400 38.930 67.454 1.00 58.95 387 TYR A C 1
ATOM 2803 O O . TYR A 1 359 ? 24.614 39.366 68.278 1.00 58.23 387 TYR A O 1
ATOM 2812 N N . GLU A 1 360 ? 25.537 39.435 66.219 1.00 58.09 388 GLU A N 1
ATOM 2813 C CA . GLU A 1 360 ? 24.673 40.480 65.732 1.00 58.54 388 GLU A CA 1
ATOM 2814 C C . GLU A 1 360 ? 24.366 40.342 64.258 1.00 55.83 388 GLU A C 1
ATOM 2815 O O . GLU A 1 360 ? 25.169 39.853 63.506 1.00 57.40 388 GLU A O 1
ATOM 2821 N N . ILE A 1 361 ? 23.171 40.781 63.887 1.00 53.77 389 ILE A N 1
ATOM 2822 C CA . ILE A 1 361 ? 22.767 41.008 62.529 1.00 51.54 389 ILE A CA 1
ATOM 2823 C C . ILE A 1 361 ? 22.729 42.519 62.243 1.00 54.22 389 ILE A C 1
ATOM 2824 O O . ILE A 1 361 ? 21.923 43.244 62.825 1.00 55.00 389 ILE A O 1
ATOM 2829 N N . LYS A 1 362 ? 23.590 42.959 61.318 1.00 55.80 390 LYS A N 1
ATOM 2830 C CA . LYS A 1 362 ? 23.766 44.363 60.945 1.00 56.67 390 LYS A CA 1
ATOM 2831 C C . LYS A 1 362 ? 22.755 44.800 59.889 1.00 55.35 390 LYS A C 1
ATOM 2832 O O . LYS A 1 362 ? 22.005 43.997 59.353 1.00 51.14 390 LYS A O 1
ATOM 2838 N N . VAL A 1 363 ? 22.741 46.092 59.576 1.00 58.60 391 VAL A N 1
ATOM 2839 C CA . VAL A 1 363 ? 21.722 46.634 58.670 1.00 58.58 391 VAL A CA 1
ATOM 2840 C C . VAL A 1 363 ? 21.859 46.029 57.269 1.00 58.85 391 VAL A C 1
ATOM 2841 O O . VAL A 1 363 ? 20.855 45.776 56.614 1.00 55.85 391 VAL A O 1
ATOM 2845 N N . ASP A 1 364 ? 23.094 45.761 56.846 1.00 60.75 392 ASP A N 1
ATOM 2846 C CA . ASP A 1 364 ? 23.385 45.444 55.443 1.00 62.78 392 ASP A CA 1
ATOM 2847 C C . ASP A 1 364 ? 23.672 43.949 55.168 1.00 58.86 392 ASP A C 1
ATOM 2848 O O . ASP A 1 364 ? 24.004 43.595 54.053 1.00 60.20 392 ASP A O 1
ATOM 2853 N N . THR A 1 365 ? 23.512 43.088 56.164 1.00 54.70 393 THR A N 1
ATOM 2854 C CA . THR A 1 365 ? 23.868 41.672 56.017 1.00 53.34 393 THR A CA 1
ATOM 2855 C C . THR A 1 365 ? 23.005 40.960 54.983 1.00 51.59 393 THR A C 1
ATOM 2856 O O . THR A 1 365 ? 23.519 40.202 54.165 1.00 49.09 393 THR A O 1
ATOM 2860 N N . PHE A 1 366 ? 21.698 41.245 55.027 1.00 51.50 394 PHE A N 1
ATOM 2861 C CA . PHE A 1 366 ? 20.689 40.668 54.156 1.00 48.98 394 PHE A CA 1
ATOM 2862 C C . PHE A 1 366 ? 19.956 41.647 53.236 1.00 51.54 394 PHE A C 1
ATOM 2863 O O . PHE A 1 366 ? 18.848 41.375 52.810 1.00 52.86 394 PHE A O 1
ATOM 2871 N N . GLN A 1 367 ? 20.584 42.763 52.895 1.00 54.34 395 GLN A N 1
ATOM 2872 C CA . GLN A 1 367 ? 19.912 43.815 52.135 1.00 58.19 395 GLN A CA 1
ATOM 2873 C C . GLN A 1 367 ? 19.730 43.429 50.682 1.00 58.49 395 GLN A C 1
ATOM 2874 O O . GLN A 1 367 ? 20.676 42.992 50.033 1.00 57.07 395 GLN A O 1
ATOM 2880 N N . GLN A 1 368 ? 18.507 43.614 50.176 1.00 61.25 396 GLN A N 1
ATOM 2881 C CA . GLN A 1 368 ? 18.146 43.482 48.754 1.00 60.31 396 GLN A CA 1
ATOM 2882 C C . GLN A 1 368 ? 18.261 42.067 48.202 1.00 56.43 396 GLN A C 1
ATOM 2883 O O . GLN A 1 368 ? 18.598 41.901 47.026 1.00 57.00 396 GLN A O 1
ATOM 2889 N N . LEU A 1 369 ? 18.022 41.066 49.047 1.00 52.34 397 LEU A N 1
ATOM 2890 C CA . LEU A 1 369 ? 17.899 39.663 48.656 1.00 46.95 397 LEU A CA 1
ATOM 2891 C C . LEU A 1 369 ? 16.422 39.407 48.390 1.00 47.12 397 LEU A C 1
ATOM 2892 O O . LEU A 1 369 ? 15.663 38.907 49.241 1.00 45.96 397 LEU A O 1
ATOM 2897 N N . LEU A 1 370 ? 16.016 39.785 47.181 1.00 49.66 398 LEU A N 1
ATOM 2898 C CA . LEU A 1 370 ? 14.617 39.825 46.780 1.00 51.82 398 LEU A CA 1
ATOM 2899 C C . LEU A 1 370 ? 14.001 38.463 46.574 1.00 51.53 398 LEU A C 1
ATOM 2900 O O . LEU A 1 370 ? 12.766 38.339 46.583 1.00 52.25 398 LEU A O 1
ATOM 2905 N N . SER A 1 371 ? 14.859 37.449 46.415 1.00 51.01 399 SER A N 1
ATOM 2906 C CA . SER A 1 371 ? 14.430 36.054 46.245 1.00 50.32 399 SER A CA 1
ATOM 2907 C C . SER A 1 371 ? 14.579 35.184 47.488 1.00 48.20 399 SER A C 1
ATOM 2908 O O . SER A 1 371 ? 14.191 34.012 47.457 1.00 48.78 399 SER A O 1
ATOM 2911 N N . LEU A 1 372 ? 15.084 35.751 48.580 1.00 47.53 400 LEU A N 1
ATOM 2912 C CA . LEU A 1 372 ? 15.262 34.984 49.808 1.00 45.87 400 LEU A CA 1
ATOM 2913 C C . LEU A 1 372 ? 13.910 34.563 50.394 1.00 46.71 400 LEU A C 1
ATOM 2914 O O . LEU A 1 372 ? 13.038 35.390 50.643 1.00 49.46 400 LEU A O 1
ATOM 2919 N N . ARG A 1 373 ? 13.740 33.255 50.557 1.00 47.25 401 ARG A N 1
ATOM 2920 C CA . ARG A 1 373 ? 12.523 32.676 51.114 1.00 50.02 401 ARG A CA 1
ATOM 2921 C C . ARG A 1 373 ? 12.652 32.204 52.559 1.00 45.85 401 ARG A C 1
ATOM 2922 O O . ARG A 1 373 ? 11.673 32.241 53.297 1.00 45.45 401 ARG A O 1
ATOM 2930 N N . SER A 1 374 ? 13.830 31.735 52.938 1.00 40.70 402 SER A N 1
ATOM 2931 C CA . SER A 1 374 ? 13.995 31.072 54.197 1.00 40.65 402 SER A CA 1
ATOM 2932 C C . SER A 1 374 ? 15.361 31.395 54.727 1.00 39.43 402 SER A C 1
ATOM 2933 O O . SER A 1 374 ? 16.334 31.262 54.031 1.00 41.36 402 SER A O 1
ATOM 2936 N N . LEU A 1 375 ? 15.411 31.807 55.989 1.00 43.13 403 LEU A N 1
ATOM 2937 C CA . LEU A 1 375 ? 16.639 32.244 56.662 1.00 41.65 403 LEU A CA 1
ATOM 2938 C C . LEU A 1 375 ? 16.612 31.620 58.028 1.00 40.97 403 LEU A C 1
ATOM 2939 O O . LEU A 1 375 ? 15.652 31.801 58.784 1.00 40.65 403 LEU A O 1
ATOM 2944 N N . ASN A 1 376 ? 17.666 30.894 58.353 1.00 39.14 404 ASN A N 1
ATOM 2945 C CA . ASN A 1 376 ? 17.682 30.150 59.581 1.00 40.30 404 ASN A CA 1
ATOM 2946 C C . ASN A 1 376 ? 18.908 30.599 60.332 1.00 39.63 404 ASN A C 1
ATOM 2947 O O . ASN A 1 376 ? 20.031 30.497 59.810 1.00 42.48 404 ASN A O 1
ATOM 2952 N N . LEU A 1 377 ? 18.693 31.158 61.522 1.00 40.02 405 LEU A N 1
ATOM 2953 C CA . LEU A 1 377 ? 19.793 31.623 62.398 1.00 39.70 405 LEU A CA 1
ATOM 2954 C C . LEU A 1 377 ? 19.653 31.007 63.765 1.00 40.51 405 LEU A C 1
ATOM 2955 O O . LEU A 1 377 ? 20.025 31.611 64.740 1.00 42.84 405 LEU A O 1
ATOM 2960 N N . ALA A 1 378 ? 19.114 29.794 63.827 1.00 38.20 406 ALA A N 1
ATOM 2961 C CA . ALA A 1 378 ? 18.871 29.162 65.069 1.00 38.96 406 ALA A CA 1
ATOM 2962 C C . ALA A 1 378 ? 20.200 28.854 65.715 1.00 40.95 406 ALA A C 1
ATOM 2963 O O . ALA A 1 378 ? 21.187 28.642 65.033 1.00 42.32 406 ALA A O 1
ATOM 2965 N N . TRP A 1 379 ? 20.206 28.849 67.044 1.00 42.72 407 TRP A N 1
ATOM 2966 C CA . TRP A 1 379 ? 21.334 28.436 67.852 1.00 44.46 407 TRP A CA 1
ATOM 2967 C C . TRP A 1 379 ? 22.568 29.171 67.514 1.00 45.40 407 TRP A C 1
ATOM 2968 O O . TRP A 1 379 ? 23.628 28.590 67.328 1.00 47.88 407 TRP A O 1
ATOM 2979 N N . ASN A 1 380 ? 22.433 30.479 67.484 1.00 46.94 408 ASN A N 1
ATOM 2980 C CA . ASN A 1 380 ? 23.590 31.360 67.484 1.00 49.39 408 ASN A CA 1
ATOM 2981 C C . ASN A 1 380 ? 23.676 32.071 68.840 1.00 51.97 408 ASN A C 1
ATOM 2982 O O . ASN A 1 380 ? 23.105 31.570 69.828 1.00 51.56 408 ASN A O 1
ATOM 2987 N N . LYS A 1 381 ? 24.404 33.183 68.915 1.00 54.50 409 LYS A N 1
ATOM 2988 C CA . LYS A 1 381 ? 24.408 34.012 70.143 1.00 57.15 409 LYS A CA 1
ATOM 2989 C C . LYS A 1 381 ? 23.957 35.409 69.802 1.00 55.82 409 LYS A C 1
ATOM 2990 O O . LYS A 1 381 ? 24.583 36.355 70.188 1.00 58.21 409 LYS A O 1
ATOM 2996 N N . ILE A 1 382 ? 22.856 35.547 69.074 1.00 55.85 410 ILE A N 1
ATOM 2997 C CA . ILE A 1 382 ? 22.448 36.872 68.577 1.00 54.38 410 ILE A CA 1
ATOM 2998 C C . ILE A 1 382 ? 21.756 37.676 69.691 1.00 55.42 410 ILE A C 1
ATOM 2999 O O . ILE A 1 382 ? 20.720 37.258 70.182 1.00 53.66 410 ILE A O 1
ATOM 3004 N N . ALA A 1 383 ? 22.340 38.807 70.090 1.00 57.52 411 ALA A N 1
ATOM 3005 C CA . ALA A 1 383 ? 21.698 39.732 71.071 1.00 58.99 411 ALA A CA 1
ATOM 3006 C C . ALA A 1 383 ? 21.077 40.985 70.443 1.00 59.24 411 ALA A C 1
ATOM 3007 O O . ALA A 1 383 ? 20.162 41.594 71.024 1.00 58.13 411 ALA A O 1
ATOM 3009 N N . ILE A 1 384 ? 21.572 41.395 69.278 1.00 59.17 412 ILE A N 1
ATOM 3010 C CA . ILE A 1 384 ? 20.960 42.526 68.583 1.00 60.02 412 ILE A CA 1
ATOM 3011 C C . ILE A 1 384 ? 20.787 42.255 67.107 1.00 57.05 412 ILE A C 1
ATOM 3012 O O . ILE A 1 384 ? 21.699 41.717 66.448 1.00 54.66 412 ILE A O 1
ATOM 3017 N N . ILE A 1 385 ? 19.601 42.624 66.610 1.00 55.58 413 ILE A N 1
ATOM 3018 C CA . ILE A 1 385 ? 19.302 42.702 65.167 1.00 54.89 413 ILE A CA 1
ATOM 3019 C C . ILE A 1 385 ? 18.967 44.152 64.881 1.00 53.72 413 ILE A C 1
ATOM 3020 O O . ILE A 1 385 ? 18.038 44.685 65.517 1.00 50.03 413 ILE A O 1
ATOM 3025 N N . HIS A 1 386 ? 19.675 44.762 63.924 1.00 51.78 414 HIS A N 1
ATOM 3026 C CA . HIS A 1 386 ? 19.364 46.101 63.488 1.00 52.13 414 HIS A CA 1
ATOM 3027 C C . HIS A 1 386 ? 17.890 46.104 63.052 1.00 52.30 414 HIS A C 1
ATOM 3028 O O . HIS A 1 386 ? 17.462 45.212 62.386 1.00 51.27 414 HIS A O 1
ATOM 3035 N N . PRO A 1 387 ? 17.090 47.119 63.445 1.00 56.10 415 PRO A N 1
ATOM 3036 C CA . PRO A 1 387 ? 15.622 47.176 63.137 1.00 55.39 415 PRO A CA 1
ATOM 3037 C C . PRO A 1 387 ? 15.201 47.067 61.637 1.00 54.65 415 PRO A C 1
ATOM 3038 O O . PRO A 1 387 ? 14.059 46.677 61.349 1.00 53.72 415 PRO A O 1
ATOM 3042 N N . ASN A 1 388 ? 16.072 47.534 60.746 1.00 52.82 416 ASN A N 1
ATOM 3043 C CA . ASN A 1 388 ? 15.895 47.458 59.289 1.00 54.63 416 ASN A CA 1
ATOM 3044 C C . ASN A 1 388 ? 16.721 46.331 58.591 1.00 52.28 416 ASN A C 1
ATOM 3045 O O . ASN A 1 388 ? 16.962 46.403 57.406 1.00 53.45 416 ASN A O 1
ATOM 3050 N N . ALA A 1 389 ? 17.159 45.322 59.336 1.00 52.09 417 ALA A N 1
ATOM 3051 C CA . ALA A 1 389 ? 18.061 44.280 58.807 1.00 50.71 417 ALA A CA 1
ATOM 3052 C C . ALA A 1 389 ? 17.373 43.441 57.715 1.00 50.05 417 ALA A C 1
ATOM 3053 O O . ALA A 1 389 ? 18.046 42.997 56.746 1.00 51.04 417 ALA A O 1
ATOM 3055 N N . PHE A 1 390 ? 16.055 43.245 57.914 1.00 49.54 418 PHE A N 1
ATOM 3056 C CA . PHE A 1 390 ? 15.137 42.524 57.041 1.00 49.98 418 PHE A CA 1
ATOM 3057 C C . PHE A 1 390 ? 14.192 43.447 56.252 1.00 55.16 418 PHE A C 1
ATOM 3058 O O . PHE A 1 390 ? 13.112 43.037 55.823 1.00 58.99 418 PHE A O 1
ATOM 3066 N N . SER A 1 391 ? 14.570 44.698 56.062 1.00 59.52 419 SER A N 1
ATOM 3067 C CA . SER A 1 391 ? 13.680 45.640 55.392 1.00 64.09 419 SER A CA 1
ATOM 3068 C C . SER A 1 391 ? 13.389 45.258 53.933 1.00 64.86 419 SER A C 1
ATOM 3069 O O . SER A 1 391 ? 12.289 45.500 53.443 1.00 69.18 419 SER A O 1
ATOM 3072 N N . THR A 1 392 ? 14.358 44.667 53.238 1.00 61.34 420 THR A N 1
ATOM 3073 C CA . THR A 1 392 ? 14.200 44.450 51.798 1.00 61.11 420 THR A CA 1
ATOM 3074 C C . THR A 1 392 ? 14.325 42.973 51.470 1.00 57.42 420 THR A C 1
ATOM 3075 O O . THR A 1 392 ? 15.232 42.553 50.732 1.00 58.60 420 THR A O 1
ATOM 3079 N N . LEU A 1 393 ? 13.400 42.209 52.044 1.00 53.37 421 LEU A N 1
ATOM 3080 C CA . LEU A 1 393 ? 13.259 40.788 51.806 1.00 49.82 421 LEU A CA 1
ATOM 3081 C C . LEU A 1 393 ? 11.785 40.473 51.555 1.00 51.60 421 LEU A C 1
ATOM 3082 O O . LEU A 1 393 ? 11.167 39.735 52.352 1.00 51.11 421 LEU A O 1
ATOM 3087 N N . PRO A 1 394 ? 11.215 41.009 50.458 1.00 52.86 422 PRO A N 1
ATOM 3088 C CA . PRO A 1 394 ? 9.806 40.760 50.143 1.00 55.65 422 PRO A CA 1
ATOM 3089 C C . PRO A 1 394 ? 9.417 39.271 50.010 1.00 56.24 422 PRO A C 1
ATOM 3090 O O . PRO A 1 394 ? 8.248 38.938 50.188 1.00 57.79 422 PRO A O 1
ATOM 3094 N N . SER A 1 395 ? 10.368 38.394 49.692 1.00 54.99 423 SER A N 1
ATOM 3095 C CA . SER A 1 395 ? 10.053 36.969 49.542 1.00 55.99 423 SER A CA 1
ATOM 3096 C C . SER A 1 395 ? 10.136 36.192 50.844 1.00 55.30 423 SER A C 1
ATOM 3097 O O . SER A 1 395 ? 9.746 35.021 50.883 1.00 57.75 423 SER A O 1
ATOM 3100 N N . LEU A 1 396 ? 10.654 36.808 51.905 1.00 53.42 424 LEU A N 1
ATOM 3101 C CA . LEU A 1 396 ? 10.937 36.061 53.124 1.00 49.88 424 LEU A CA 1
ATOM 3102 C C . LEU A 1 396 ? 9.672 35.478 53.754 1.00 51.16 424 LEU A C 1
ATOM 3103 O O . LEU A 1 396 ? 8.731 36.170 54.079 1.00 56.99 424 LEU A O 1
ATOM 3108 N N . ILE A 1 397 ? 9.705 34.174 53.946 1.00 52.50 425 ILE A N 1
ATOM 3109 C CA . ILE A 1 397 ? 8.552 33.367 54.251 1.00 54.48 425 ILE A CA 1
ATOM 3110 C C . ILE A 1 397 ? 8.811 32.551 55.525 1.00 52.21 425 ILE A C 1
ATOM 3111 O O . ILE A 1 397 ? 7.885 32.277 56.290 1.00 50.98 425 ILE A O 1
ATOM 3116 N N . LYS A 1 398 ? 10.074 32.210 55.775 1.00 50.45 426 LYS A N 1
ATOM 3117 C CA . LYS A 1 398 ? 10.450 31.437 56.946 1.00 52.25 426 LYS A CA 1
ATOM 3118 C C . LYS A 1 398 ? 11.634 32.112 57.612 1.00 50.28 426 LYS A C 1
ATOM 3119 O O . LYS A 1 398 ? 12.621 32.468 56.913 1.00 47.33 426 LYS A O 1
ATOM 3125 N N . LEU A 1 399 ? 11.536 32.269 58.945 1.00 47.71 427 LEU A N 1
ATOM 3126 C CA . LEU A 1 399 ? 12.600 32.879 59.753 1.00 46.58 427 LEU A CA 1
ATOM 3127 C C . LEU A 1 399 ? 12.775 32.122 61.043 1.00 46.10 427 LEU A C 1
ATOM 3128 O O . LEU A 1 399 ? 11.861 32.040 61.836 1.00 49.25 427 LEU A O 1
ATOM 3133 N N . ASP A 1 400 ? 13.958 31.595 61.280 1.00 46.04 428 ASP A N 1
ATOM 3134 C CA . ASP A 1 400 ? 14.201 30.859 62.497 1.00 46.02 428 ASP A CA 1
ATOM 3135 C C . ASP A 1 400 ? 15.297 31.563 63.254 1.00 44.41 428 ASP A C 1
ATOM 3136 O O . ASP A 1 400 ? 16.425 31.612 62.786 1.00 42.94 428 ASP A O 1
ATOM 3141 N N . LEU A 1 401 ? 14.944 32.108 64.430 1.00 45.97 429 LEU A N 1
ATOM 3142 C CA . LEU A 1 401 ? 15.881 32.713 65.364 1.00 45.14 429 LEU A CA 1
ATOM 3143 C C . LEU A 1 401 ? 15.869 32.041 66.745 1.00 46.67 429 LEU A C 1
ATOM 3144 O O . LEU A 1 401 ? 16.151 32.699 67.768 1.00 46.87 429 LEU A O 1
ATOM 3149 N N . SER A 1 402 ? 15.551 30.748 66.767 1.00 44.04 430 SER A N 1
ATOM 3150 C CA . SER A 1 402 ? 15.481 29.974 67.978 1.00 45.30 430 SER A CA 1
ATOM 3151 C C . SER A 1 402 ? 16.810 30.018 68.697 1.00 47.58 430 SER A C 1
ATOM 3152 O O . SER A 1 402 ? 17.858 30.127 68.068 1.00 46.63 430 SER A O 1
ATOM 3155 N N . SER A 1 403 ? 16.759 29.940 70.025 1.00 49.26 431 SER A N 1
ATOM 3156 C CA . SER A 1 403 ? 17.951 29.739 70.818 1.00 50.31 431 SER A CA 1
ATOM 3157 C C . SER A 1 403 ? 19.051 30.742 70.516 1.00 49.20 431 SER A C 1
ATOM 3158 O O . SER A 1 403 ? 20.191 30.387 70.306 1.00 49.92 431 SER A O 1
ATOM 3161 N N . ASN A 1 404 ? 18.668 32.015 70.492 1.00 49.58 432 ASN A N 1
ATOM 3162 C CA . ASN A 1 404 ? 19.609 33.135 70.491 1.00 49.25 432 ASN A CA 1
ATOM 3163 C C . ASN A 1 404 ? 19.536 33.901 71.835 1.00 51.84 432 ASN A C 1
ATOM 3164 O O . ASN A 1 404 ? 19.096 33.357 72.860 1.00 51.13 432 ASN A O 1
ATOM 3169 N N . LEU A 1 405 ? 20.035 35.119 71.867 1.00 53.37 433 LEU A N 1
ATOM 3170 C CA . LEU A 1 405 ? 20.085 35.864 73.117 1.00 55.25 433 LEU A CA 1
ATOM 3171 C C . LEU A 1 405 ? 19.322 37.149 72.936 1.00 54.79 433 LEU A C 1
ATOM 3172 O O . LEU A 1 405 ? 19.827 38.188 73.264 1.00 57.85 433 LEU A O 1
ATOM 3177 N N . LEU A 1 406 ? 18.128 37.106 72.363 1.00 55.11 434 LEU A N 1
ATOM 3178 C CA . LEU A 1 406 ? 17.507 38.370 71.931 1.00 56.30 434 LEU A CA 1
ATOM 3179 C C . LEU A 1 406 ? 16.726 38.900 73.101 1.00 57.46 434 LEU A C 1
ATOM 3180 O O . LEU A 1 406 ? 16.313 38.120 73.964 1.00 56.98 434 LEU A O 1
ATOM 3185 N N . SER A 1 407 ? 16.553 40.220 73.107 1.00 59.65 435 SER A N 1
ATOM 3186 C CA . SER A 1 407 ? 15.708 40.925 74.067 1.00 63.48 435 SER A CA 1
ATOM 3187 C C . SER A 1 407 ? 14.656 41.802 73.374 1.00 68.58 435 SER A C 1
ATOM 3188 O O . SER A 1 407 ? 13.841 42.460 74.046 1.00 72.89 435 SER A O 1
ATOM 3191 N N . SER A 1 408 ? 14.692 41.839 72.039 1.00 67.93 436 SER A N 1
ATOM 3192 C CA . SER A 1 408 ? 13.623 42.471 71.272 1.00 69.30 436 SER A CA 1
ATOM 3193 C C . SER A 1 408 ? 13.582 41.878 69.861 1.00 69.91 436 SER A C 1
ATOM 3194 O O . SER A 1 408 ? 14.496 41.160 69.434 1.00 65.28 436 SER A O 1
ATOM 3197 N N . PHE A 1 409 ? 12.506 42.172 69.139 1.00 73.35 437 PHE A N 1
ATOM 3198 C CA . PHE A 1 409 ? 12.299 41.570 67.822 1.00 71.21 437 PHE A CA 1
ATOM 3199 C C . PHE A 1 409 ? 11.766 42.533 66.732 1.00 67.22 437 PHE A C 1
ATOM 3200 O O . PHE A 1 409 ? 10.657 43.026 66.847 1.00 67.72 437 PHE A O 1
ATOM 3208 N N . PRO A 1 410 ? 12.528 42.728 65.636 1.00 72.46 438 PRO A N 1
ATOM 3209 C CA . PRO A 1 410 ? 12.109 43.642 64.582 1.00 74.01 438 PRO A CA 1
ATOM 3210 C C . PRO A 1 410 ? 10.852 43.235 63.809 1.00 72.12 438 PRO A C 1
ATOM 3211 O O . PRO A 1 410 ? 10.545 42.061 63.642 1.00 68.68 438 PRO A O 1
ATOM 3215 N N . ILE A 1 411 ? 10.175 44.266 63.333 1.00 73.80 439 ILE A N 1
ATOM 3216 C CA . ILE A 1 411 ? 8.924 44.204 62.598 1.00 73.92 439 ILE A CA 1
ATOM 3217 C C . ILE A 1 411 ? 9.165 44.465 61.103 1.00 71.59 439 ILE A C 1
ATOM 3218 O O . ILE A 1 411 ? 8.754 43.659 60.259 1.00 67.07 439 ILE A O 1
ATOM 3223 N N . THR A 1 412 ? 9.827 45.596 60.790 1.00 73.46 440 THR A N 1
ATOM 3224 C CA . THR A 1 412 ? 9.914 46.082 59.396 1.00 74.41 440 THR A CA 1
ATOM 3225 C C . THR A 1 412 ? 10.466 44.979 58.451 1.00 71.40 440 THR A C 1
ATOM 3226 O O . THR A 1 412 ? 11.564 44.414 58.626 1.00 65.35 440 THR A O 1
ATOM 3230 N N . GLY A 1 413 ? 9.612 44.650 57.488 1.00 73.08 441 GLY A N 1
ATOM 3231 C CA . GLY A 1 413 ? 9.972 43.817 56.353 1.00 72.21 441 GLY A CA 1
ATOM 3232 C C . GLY A 1 413 ? 9.557 42.374 56.466 1.00 69.22 441 GLY A C 1
ATOM 3233 O O . GLY A 1 413 ? 9.892 41.588 55.565 1.00 70.76 441 GLY A O 1
ATOM 3234 N N . LEU A 1 414 ? 8.818 42.044 57.538 1.00 66.53 442 LEU A N 1
ATOM 3235 C CA . LEU A 1 414 ? 8.470 40.666 57.880 1.00 63.56 442 LEU A CA 1
ATOM 3236 C C . LEU A 1 414 ? 6.968 40.427 57.872 1.00 64.20 442 LEU A C 1
ATOM 3237 O O . LEU A 1 414 ? 6.517 39.406 58.356 1.00 61.16 442 LEU A O 1
ATOM 3242 N N . HIS A 1 415 ? 6.198 41.349 57.303 1.00 68.20 443 HIS A N 1
ATOM 3243 C CA . HIS A 1 415 ? 4.741 41.163 57.163 1.00 73.68 443 HIS A CA 1
ATOM 3244 C C . HIS A 1 415 ? 4.304 39.918 56.352 1.00 71.73 443 HIS A C 1
ATOM 3245 O O . HIS A 1 415 ? 3.184 39.444 56.525 1.00 73.38 443 HIS A O 1
ATOM 3252 N N . GLY A 1 416 ? 5.177 39.392 55.485 1.00 69.06 444 GLY A N 1
ATOM 3253 C CA . GLY A 1 416 ? 4.885 38.197 54.685 1.00 67.29 444 GLY A CA 1
ATOM 3254 C C . GLY A 1 416 ? 5.241 36.830 55.279 1.00 64.08 444 GLY A C 1
ATOM 3255 O O . GLY A 1 416 ? 5.089 35.787 54.613 1.00 62.47 444 GLY A O 1
ATOM 3256 N N . LEU A 1 417 ? 5.702 36.808 56.529 1.00 61.30 445 LEU A N 1
ATOM 3257 C CA . LEU A 1 417 ? 6.124 35.547 57.164 1.00 58.05 445 LEU A CA 1
ATOM 3258 C C . LEU A 1 417 ? 4.979 34.562 57.330 1.00 59.08 445 LEU A C 1
ATOM 3259 O O . LEU A 1 417 ? 3.861 34.955 57.624 1.00 60.63 445 LEU A O 1
ATOM 3264 N N . THR A 1 418 ? 5.274 33.291 57.088 1.00 57.68 446 THR A N 1
ATOM 3265 C CA . THR A 1 418 ? 4.349 32.212 57.371 1.00 60.84 446 THR A CA 1
ATOM 3266 C C . THR A 1 418 ? 4.873 31.313 58.500 1.00 59.43 446 THR A C 1
ATOM 3267 O O . THR A 1 418 ? 4.092 30.571 59.102 1.00 61.39 446 THR A O 1
ATOM 3271 N N . HIS A 1 419 ? 6.195 31.364 58.737 1.00 55.63 447 HIS A N 1
ATOM 3272 C CA . HIS A 1 419 ? 6.894 30.544 59.727 1.00 54.18 447 HIS A CA 1
ATOM 3273 C C . HIS A 1 419 ? 7.842 31.441 60.484 1.00 52.23 447 HIS A C 1
ATOM 3274 O O . HIS A 1 419 ? 8.691 32.078 59.864 1.00 50.60 447 HIS A O 1
ATOM 3281 N N . LEU A 1 420 ? 7.688 31.471 61.816 1.00 53.32 448 LEU A N 1
ATOM 3282 C CA . LEU A 1 420 ? 8.561 32.236 62.733 1.00 51.72 448 LEU A CA 1
ATOM 3283 C C . LEU A 1 420 ? 8.901 31.414 63.991 1.00 52.38 448 LEU A C 1
ATOM 3284 O O . LEU A 1 420 ? 8.021 30.822 64.634 1.00 54.48 448 LEU A O 1
ATOM 3289 N N . LYS A 1 421 ? 10.182 31.370 64.331 1.00 50.87 449 LYS A N 1
ATOM 3290 C CA . LYS A 1 421 ? 10.642 30.539 65.420 1.00 52.55 449 LYS A CA 1
ATOM 3291 C C . LYS A 1 421 ? 11.578 31.307 66.332 1.00 51.66 449 LYS A C 1
ATOM 3292 O O . LYS A 1 421 ? 12.649 31.760 65.926 1.00 50.29 449 LYS A O 1
ATOM 3298 N N . LEU A 1 422 ? 11.134 31.460 67.580 1.00 54.46 450 LEU A N 1
ATOM 3299 C CA . LEU A 1 422 ? 11.804 32.299 68.584 1.00 53.88 450 LEU A CA 1
ATOM 3300 C C . LEU A 1 422 ? 12.047 31.655 69.958 1.00 53.45 450 LEU A C 1
ATOM 3301 O O . LEU A 1 422 ? 12.666 32.250 70.816 1.00 55.00 450 LEU A O 1
ATOM 3306 N N . THR A 1 423 ? 11.575 30.451 70.170 1.00 53.30 451 THR A N 1
ATOM 3307 C CA . THR A 1 423 ? 11.802 29.802 71.428 1.00 55.27 451 THR A CA 1
ATOM 3308 C C . THR A 1 423 ? 13.307 29.813 71.781 1.00 54.54 451 THR A C 1
ATOM 3309 O O . THR A 1 423 ? 14.190 29.805 70.885 1.00 52.06 451 THR A O 1
ATOM 3313 N N . GLY A 1 424 ? 13.579 29.885 73.095 1.00 54.24 452 GLY A N 1
ATOM 3314 C CA . GLY A 1 424 ? 14.947 29.817 73.623 1.00 53.50 452 GLY A CA 1
ATOM 3315 C C . GLY A 1 424 ? 15.622 31.180 73.561 1.00 52.78 452 GLY A C 1
ATOM 3316 O O . GLY A 1 424 ? 16.848 31.272 73.653 1.00 52.95 452 GLY A O 1
ATOM 3317 N N . ASN A 1 425 ? 14.822 32.229 73.361 1.00 51.55 453 ASN A N 1
ATOM 3318 C CA . ASN A 1 425 ? 15.219 33.623 73.624 1.00 52.71 453 ASN A CA 1
ATOM 3319 C C . ASN A 1 425 ? 14.498 34.098 74.901 1.00 53.34 453 ASN A C 1
ATOM 3320 O O . ASN A 1 425 ? 13.378 34.640 74.833 1.00 52.75 453 ASN A O 1
ATOM 3325 N N . HIS A 1 426 ? 15.135 33.853 76.045 1.00 54.39 454 HIS A N 1
ATOM 3326 C CA . HIS A 1 426 ? 14.468 34.019 77.379 1.00 56.15 454 HIS A CA 1
ATOM 3327 C C . HIS A 1 426 ? 14.147 35.454 77.635 1.00 57.02 454 HIS A C 1
ATOM 3328 O O . HIS A 1 426 ? 13.034 35.766 78.072 1.00 57.76 454 HIS A O 1
ATOM 3335 N N . ALA A 1 427 ? 15.107 36.327 77.304 1.00 58.42 455 ALA A N 1
ATOM 3336 C CA . ALA A 1 427 ? 14.940 37.798 77.436 1.00 60.62 455 ALA A CA 1
ATOM 3337 C C . ALA A 1 427 ? 13.910 38.455 76.506 1.00 61.08 455 ALA A C 1
ATOM 3338 O O . ALA A 1 427 ? 13.636 39.640 76.644 1.00 60.99 455 ALA A O 1
ATOM 3340 N N . LEU A 1 428 ? 13.348 37.696 75.561 1.00 63.56 456 LEU A N 1
ATOM 3341 C CA . LEU A 1 428 ? 12.435 38.258 74.568 1.00 63.69 456 LEU A CA 1
ATOM 3342 C C . LEU A 1 428 ? 11.057 38.148 75.168 1.00 63.25 456 LEU A C 1
ATOM 3343 O O . LEU A 1 428 ? 10.336 37.185 74.937 1.00 59.97 456 LEU A O 1
ATOM 3348 N N . GLN A 1 429 ? 10.728 39.138 75.986 1.00 67.71 457 GLN A N 1
ATOM 3349 C CA . GLN A 1 429 ? 9.496 39.101 76.749 1.00 71.16 457 GLN A CA 1
ATOM 3350 C C . GLN A 1 429 ? 8.463 40.071 76.214 1.00 70.72 457 GLN A C 1
ATOM 3351 O O . GLN A 1 429 ? 7.280 39.924 76.535 1.00 70.58 457 GLN A O 1
ATOM 3357 N N . SER A 1 430 ? 8.914 41.025 75.385 1.00 69.59 458 SER A N 1
ATOM 3358 C CA . SER A 1 430 ? 8.037 41.903 74.592 1.00 71.22 458 SER A CA 1
ATOM 3359 C C . SER A 1 430 ? 6.975 41.106 73.820 1.00 71.59 458 SER A C 1
ATOM 3360 O O . SER A 1 430 ? 7.232 39.974 73.397 1.00 69.88 458 SER A O 1
ATOM 3363 N N . LEU A 1 431 ? 5.791 41.685 73.648 1.00 74.23 459 LEU A N 1
ATOM 3364 C CA . LEU A 1 431 ? 4.725 41.045 72.888 1.00 79.10 459 LEU A CA 1
ATOM 3365 C C . LEU A 1 431 ? 5.019 41.120 71.407 1.00 82.38 459 LEU A C 1
ATOM 3366 O O . LEU A 1 431 ? 5.975 41.773 70.985 1.00 84.09 459 LEU A O 1
ATOM 3371 N N . ILE A 1 432 ? 4.181 40.477 70.603 1.00 85.95 460 ILE A N 1
ATOM 3372 C CA . ILE A 1 432 ? 4.117 40.866 69.199 1.00 87.35 460 ILE A CA 1
ATOM 3373 C C . ILE A 1 432 ? 2.734 40.634 68.632 1.00 88.88 460 ILE A C 1
ATOM 3374 O O . ILE A 1 432 ? 2.078 39.641 68.964 1.00 89.58 460 ILE A O 1
ATOM 3379 N N . SER A 1 433 ? 2.299 41.574 67.794 1.00 89.58 461 SER A N 1
ATOM 3380 C CA . SER A 1 433 ? 0.882 41.712 67.485 1.00 93.24 461 SER A CA 1
ATOM 3381 C C . SER A 1 433 ? 0.540 41.139 66.118 1.00 93.11 461 SER A C 1
ATOM 3382 O O . SER A 1 433 ? 1.297 41.280 65.143 1.00 86.79 461 SER A O 1
ATOM 3385 N N . SER A 1 434 ? -0.659 40.562 66.080 1.00 96.19 462 SER A N 1
ATOM 3386 C CA . SER A 1 434 ? -1.145 39.721 64.999 1.00 97.87 462 SER A CA 1
ATOM 3387 C C . SER A 1 434 ? -1.117 40.313 63.589 1.00 98.76 462 SER A C 1
ATOM 3388 O O . SER A 1 434 ? -1.179 39.555 62.624 1.00 100.78 462 SER A O 1
ATOM 3391 N N . GLU A 1 435 ? -1.060 41.634 63.437 1.00 98.66 463 GLU A N 1
ATOM 3392 C CA . GLU A 1 435 ? -1.020 42.171 62.077 1.00 97.56 463 GLU A CA 1
ATOM 3393 C C . GLU A 1 435 ? 0.139 43.108 61.788 1.00 91.69 463 GLU A C 1
ATOM 3394 O O . GLU A 1 435 ? 0.102 43.860 60.834 1.00 92.02 463 GLU A O 1
ATOM 3400 N N . ASN A 1 436 ? 1.189 43.043 62.584 1.00 86.72 464 ASN A N 1
ATOM 3401 C CA . ASN A 1 436 ? 2.511 43.224 61.986 1.00 83.63 464 ASN A CA 1
ATOM 3402 C C . ASN A 1 436 ? 2.865 41.960 61.194 1.00 79.78 464 ASN A C 1
ATOM 3403 O O . ASN A 1 436 ? 3.752 42.001 60.326 1.00 79.29 464 ASN A O 1
ATOM 3408 N N . PHE A 1 437 ? 2.197 40.844 61.551 1.00 77.43 465 PHE A N 1
ATOM 3409 C CA . PHE A 1 437 ? 2.438 39.505 61.006 1.00 74.37 465 PHE A CA 1
ATOM 3410 C C . PHE A 1 437 ? 1.119 38.815 60.651 1.00 76.90 465 PHE A C 1
ATOM 3411 O O . PHE A 1 437 ? 0.779 37.782 61.225 1.00 76.75 465 PHE A O 1
ATOM 3419 N N . PRO A 1 438 ? 0.386 39.364 59.669 1.00 79.72 466 PRO A N 1
ATOM 3420 C CA . PRO A 1 438 ? -0.922 38.791 59.328 1.00 83.80 466 PRO A CA 1
ATOM 3421 C C . PRO A 1 438 ? -0.866 37.365 58.752 1.00 84.46 466 PRO A C 1
ATOM 3422 O O . PRO A 1 438 ? -1.801 36.586 58.934 1.00 86.84 466 PRO A O 1
ATOM 3426 N N . GLU A 1 439 ? 0.216 37.020 58.067 1.00 82.48 467 GLU A N 1
ATOM 3427 C CA . GLU A 1 439 ? 0.242 35.755 57.333 1.00 84.26 467 GLU A CA 1
ATOM 3428 C C . GLU A 1 439 ? 0.833 34.565 58.097 1.00 82.55 467 GLU A C 1
ATOM 3429 O O . GLU A 1 439 ? 0.936 33.467 57.526 1.00 83.76 467 GLU A O 1
ATOM 3435 N N . LEU A 1 440 ? 1.207 34.762 59.363 1.00 79.31 468 LEU A N 1
ATOM 3436 C CA . LEU A 1 440 ? 1.809 33.676 60.160 1.00 78.26 468 LEU A CA 1
ATOM 3437 C C . LEU A 1 440 ? 0.906 32.468 60.378 1.00 79.83 468 LEU A C 1
ATOM 3438 O O . LEU A 1 440 ? -0.248 32.624 60.745 1.00 82.40 468 LEU A O 1
ATOM 3443 N N . LYS A 1 441 ? 1.464 31.274 60.153 1.00 79.23 469 LYS A N 1
ATOM 3444 C CA . LYS A 1 441 ? 0.732 30.013 60.278 1.00 81.95 469 LYS A CA 1
ATOM 3445 C C . LYS A 1 441 ? 1.421 29.001 61.205 1.00 79.44 469 LYS A C 1
ATOM 3446 O O . LYS A 1 441 ? 0.770 28.113 61.756 1.00 83.26 469 LYS A O 1
ATOM 3452 N N . VAL A 1 442 ? 2.734 29.125 61.364 1.00 74.17 470 VAL A N 1
ATOM 3453 C CA . VAL A 1 442 ? 3.470 28.415 62.410 1.00 72.68 470 VAL A CA 1
ATOM 3454 C C . VAL A 1 442 ? 4.320 29.447 63.178 1.00 69.84 470 VAL A C 1
ATOM 3455 O O . VAL A 1 442 ? 5.148 30.158 62.575 1.00 65.31 470 VAL A O 1
ATOM 3459 N N . ILE A 1 443 ? 4.073 29.570 64.494 1.00 70.03 471 ILE A N 1
ATOM 3460 C CA . ILE A 1 443 ? 4.893 30.422 65.356 1.00 66.21 471 ILE A CA 1
ATOM 3461 C C . ILE A 1 443 ? 5.420 29.579 66.506 1.00 67.16 471 ILE A C 1
ATOM 3462 O O . ILE A 1 443 ? 4.699 28.736 67.062 1.00 70.66 471 ILE A O 1
ATOM 3467 N N . GLU A 1 444 ? 6.693 29.774 66.840 1.00 63.96 472 GLU A N 1
ATOM 3468 C CA . GLU A 1 444 ? 7.256 29.245 68.082 1.00 62.78 472 GLU A CA 1
ATOM 3469 C C . GLU A 1 444 ? 7.748 30.440 68.885 1.00 61.03 472 GLU A C 1
ATOM 3470 O O . GLU A 1 444 ? 8.708 31.104 68.514 1.00 58.45 472 GLU A O 1
ATOM 3476 N N . MET A 1 445 ? 7.033 30.743 69.960 1.00 63.01 473 MET A N 1
ATOM 3477 C CA . MET A 1 445 ? 7.311 31.915 70.767 1.00 62.91 473 MET A CA 1
ATOM 3478 C C . MET A 1 445 ? 8.216 31.579 71.941 1.00 62.04 473 MET A C 1
ATOM 3479 O O . MET A 1 445 ? 8.345 30.419 72.326 1.00 63.00 473 MET A O 1
ATOM 3484 N N . PRO A 1 446 ? 8.856 32.602 72.518 1.00 60.53 474 PRO A N 1
ATOM 3485 C CA . PRO A 1 446 ? 9.634 32.378 73.743 1.00 61.02 474 PRO A CA 1
ATOM 3486 C C . PRO A 1 446 ? 8.754 31.907 74.944 1.00 62.65 474 PRO A C 1
ATOM 3487 O O . PRO A 1 446 ? 9.159 31.009 75.687 1.00 63.35 474 PRO A O 1
ATOM 3491 N N . TYR A 1 447 ? 7.560 32.490 75.076 1.00 61.42 475 TYR A N 1
ATOM 3492 C CA . TYR A 1 447 ? 6.601 32.150 76.130 1.00 64.80 475 TYR A CA 1
ATOM 3493 C C . TYR A 1 447 ? 5.207 32.031 75.535 1.00 66.38 475 TYR A C 1
ATOM 3494 O O . TYR A 1 447 ? 4.859 32.746 74.569 1.00 64.36 475 TYR A O 1
ATOM 3503 N N . ALA A 1 448 ? 4.401 31.193 76.169 1.00 68.78 476 ALA A N 1
ATOM 3504 C CA . ALA A 1 448 ? 2.993 31.009 75.801 1.00 72.54 476 ALA A CA 1
ATOM 3505 C C . ALA A 1 448 ? 2.134 32.278 75.856 1.00 72.75 476 ALA A C 1
ATOM 3506 O O . ALA A 1 448 ? 1.196 32.418 75.082 1.00 74.89 476 ALA A O 1
ATOM 3508 N N . TYR A 1 449 ? 2.408 33.178 76.795 1.00 72.25 477 TYR A N 1
ATOM 3509 C CA . TYR A 1 449 ? 1.633 34.432 76.883 1.00 72.52 477 TYR A CA 1
ATOM 3510 C C . TYR A 1 449 ? 1.814 35.306 75.625 1.00 70.92 477 TYR A C 1
ATOM 3511 O O . TYR A 1 449 ? 0.956 36.132 75.316 1.00 71.90 477 TYR A O 1
ATOM 3520 N N . GLN A 1 450 ? 2.953 35.134 74.941 1.00 68.85 478 GLN A N 1
ATOM 3521 C CA . GLN A 1 450 ? 3.210 35.763 73.637 1.00 67.80 478 GLN A CA 1
ATOM 3522 C C . GLN A 1 450 ? 2.343 35.157 72.559 1.00 71.00 478 GLN A C 1
ATOM 3523 O O . GLN A 1 450 ? 1.930 35.866 71.653 1.00 70.57 478 GLN A O 1
ATOM 3529 N N . CYS A 1 451 ? 2.065 33.857 72.668 1.00 75.28 479 CYS A N 1
ATOM 3530 C CA . CYS A 1 451 ? 1.090 33.218 71.794 1.00 80.23 479 CYS A CA 1
ATOM 3531 C C . CYS A 1 451 ? -0.278 33.804 72.039 1.00 85.44 479 CYS A C 1
ATOM 3532 O O . CYS A 1 451 ? -0.958 34.201 71.098 1.00 85.64 479 CYS A O 1
ATOM 3535 N N . CYS A 1 452 ? -0.693 33.857 73.302 1.00 92.00 480 CYS A N 1
ATOM 3536 C CA . CYS A 1 452 ? -2.075 34.236 73.617 1.00 100.09 480 CYS A CA 1
ATOM 3537 C C . CYS A 1 452 ? -2.354 35.689 73.204 1.00 97.92 480 CYS A C 1
ATOM 3538 O O . CYS A 1 452 ? -3.388 35.979 72.591 1.00 98.83 480 CYS A O 1
ATOM 3541 N N . ALA A 1 453 ? -1.405 36.578 73.513 1.00 95.65 481 ALA A N 1
ATOM 3542 C CA . ALA A 1 453 ? -1.455 37.994 73.112 1.00 95.50 481 ALA A CA 1
ATOM 3543 C C . ALA A 1 453 ? -1.526 38.156 71.582 1.00 94.14 481 ALA A C 1
ATOM 3544 O O . ALA A 1 453 ? -2.185 39.066 71.083 1.00 96.80 481 ALA A O 1
ATOM 3546 N N . PHE A 1 454 ? -0.857 37.267 70.857 1.00 91.54 482 PHE A N 1
ATOM 3547 C CA . PHE A 1 454 ? -0.978 37.187 69.404 1.00 93.35 482 PHE A CA 1
ATOM 3548 C C . PHE A 1 454 ? -2.425 36.889 68.999 1.00 97.85 482 PHE A C 1
ATOM 3549 O O . PHE A 1 454 ? -2.937 37.467 68.045 1.00 99.69 482 PHE A O 1
ATOM 3557 N N . GLY A 1 455 ? -3.073 35.999 69.749 1.00 100.08 483 GLY A N 1
ATOM 3558 C CA . GLY A 1 455 ? -4.463 35.623 69.515 1.00 105.38 483 GLY A CA 1
ATOM 3559 C C . GLY A 1 455 ? -4.666 34.126 69.439 1.00 108.75 483 GLY A C 1
ATOM 3560 O O . GLY A 1 455 ? -5.570 33.664 68.765 1.00 112.16 483 GLY A O 1
ATOM 3561 N N . VAL A 1 456 ? -3.839 33.372 70.156 1.00 109.85 484 VAL A N 1
ATOM 3562 C CA . VAL A 1 456 ? -3.780 31.918 70.054 1.00 114.31 484 VAL A CA 1
ATOM 3563 C C . VAL A 1 456 ? -3.472 31.309 71.424 1.00 116.28 484 VAL A C 1
ATOM 3564 O O . VAL A 1 456 ? -2.309 31.291 71.848 1.00 111.45 484 VAL A O 1
ATOM 3568 N N . CYS A 1 457 ? -4.500 30.792 72.097 1.00 121.47 485 CYS A N 1
ATOM 3569 C CA . CYS A 1 457 ? -4.330 30.180 73.421 1.00 123.15 485 CYS A CA 1
ATOM 3570 C C . CYS A 1 457 ? -5.539 29.337 73.815 1.00 129.41 485 CYS A C 1
ATOM 3571 O O . CYS A 1 457 ? -5.711 28.226 73.320 1.00 130.01 485 CYS A O 1
ATOM 3574 N N . VAL A 1 467 ? -3.925 28.233 62.663 1.00 99.27 539 VAL A N 1
ATOM 3575 C CA . VAL A 1 467 ? -2.679 28.847 63.140 1.00 94.34 539 VAL A CA 1
ATOM 3576 C C . VAL A 1 467 ? -2.156 28.140 64.381 1.00 95.23 539 VAL A C 1
ATOM 3577 O O . VAL A 1 467 ? -2.868 28.029 65.374 1.00 98.60 539 VAL A O 1
ATOM 3581 N N . GLN A 1 468 ? -0.892 27.714 64.319 1.00 93.77 540 GLN A N 1
ATOM 3582 C CA . GLN A 1 468 ? -0.220 27.000 65.411 1.00 94.20 540 GLN A CA 1
ATOM 3583 C C . GLN A 1 468 ? 0.791 27.893 66.123 1.00 89.72 540 GLN A C 1
ATOM 3584 O O . GLN A 1 468 ? 1.681 28.506 65.484 1.00 85.42 540 GLN A O 1
ATOM 3590 N N . CYS A 1 469 ? 0.658 27.951 67.450 1.00 89.75 541 CYS A N 1
ATOM 3591 C CA . CYS A 1 469 ? 1.628 28.657 68.280 1.00 84.00 541 CYS A CA 1
ATOM 3592 C C . CYS A 1 469 ? 2.095 27.758 69.411 1.00 81.99 541 CYS A C 1
ATOM 3593 O O . CYS A 1 469 ? 1.321 27.008 69.974 1.00 84.46 541 CYS A O 1
ATOM 3596 N N . SER A 1 470 ? 3.395 27.809 69.665 1.00 77.24 542 SER A N 1
ATOM 3597 C CA . SER A 1 470 ? 4.048 27.105 70.750 1.00 77.21 542 SER A CA 1
ATOM 3598 C C . SER A 1 470 ? 4.796 28.134 71.549 1.00 74.97 542 SER A C 1
ATOM 3599 O O . SER A 1 470 ? 5.429 29.000 70.949 1.00 73.31 542 SER A O 1
ATOM 3602 N N . PRO A 1 471 ? 4.760 28.050 72.879 1.00 77.16 543 PRO A N 1
ATOM 3603 C CA . PRO A 1 471 ? 3.926 27.089 73.618 1.00 80.77 543 PRO A CA 1
ATOM 3604 C C . PRO A 1 471 ? 2.505 27.599 73.876 1.00 82.09 543 PRO A C 1
ATOM 3605 O O . PRO A 1 471 ? 1.582 26.794 74.017 1.00 85.69 543 PRO A O 1
ATOM 3609 N N . CYS B 2 5 ? 1.920 -12.199 41.871 1.00 119.65 40 CYS B N 1
ATOM 3610 C CA . CYS B 2 5 ? 2.818 -11.456 40.933 1.00 116.23 40 CYS B CA 1
ATOM 3611 C C . CYS B 2 5 ? 4.151 -12.181 40.630 1.00 110.26 40 CYS B C 1
ATOM 3612 O O . CYS B 2 5 ? 4.687 -12.934 41.442 1.00 105.87 40 CYS B O 1
ATOM 3615 N N . LYS B 2 6 ? 4.672 -11.916 39.438 1.00 107.15 41 LYS B N 1
ATOM 3616 C CA . LYS B 2 6 ? 5.781 -12.673 38.848 1.00 104.59 41 LYS B CA 1
ATOM 3617 C C . LYS B 2 6 ? 7.136 -12.208 39.389 1.00 97.77 41 LYS B C 1
ATOM 3618 O O . LYS B 2 6 ? 7.304 -11.027 39.651 1.00 95.25 41 LYS B O 1
ATOM 3624 N N . GLY B 2 7 ? 8.085 -13.133 39.556 1.00 96.74 42 GLY B N 1
ATOM 3625 C CA . GLY B 2 7 ? 9.489 -12.806 39.867 1.00 92.06 42 GLY B CA 1
ATOM 3626 C C . GLY B 2 7 ? 9.736 -12.101 41.192 1.00 90.01 42 GLY B C 1
ATOM 3627 O O . GLY B 2 7 ? 10.750 -11.411 41.357 1.00 80.97 42 GLY B O 1
ATOM 3628 N N . CYS B 2 8 ? 8.830 -12.338 42.146 1.00 96.00 43 CYS B N 1
ATOM 3629 C CA . CYS B 2 8 ? 8.641 -11.495 43.323 1.00 95.89 43 CYS B CA 1
ATOM 3630 C C . CYS B 2 8 ? 8.771 -12.267 44.649 1.00 96.65 43 CYS B C 1
ATOM 3631 O O . CYS B 2 8 ? 8.231 -13.363 44.782 1.00 102.30 43 CYS B O 1
ATOM 3634 N N . LEU B 2 9 ? 9.488 -11.690 45.616 1.00 91.50 44 LEU B N 1
ATOM 3635 C CA . LEU B 2 9 ? 9.583 -12.238 46.980 1.00 91.85 44 LEU B CA 1
ATOM 3636 C C . LEU B 2 9 ? 8.421 -11.809 47.872 1.00 96.95 44 LEU B C 1
ATOM 3637 O O . LEU B 2 9 ? 8.111 -12.498 48.831 1.00 101.96 44 LEU B O 1
ATOM 3642 N N . SER B 2 10 ? 7.801 -10.666 47.582 1.00 100.14 45 SER B N 1
ATOM 3643 C CA . SER B 2 10 ? 6.724 -10.134 48.421 1.00 105.24 45 SER B CA 1
ATOM 3644 C C . SER B 2 10 ? 5.557 -9.596 47.576 1.00 107.85 45 SER B C 1
ATOM 3645 O O . SER B 2 10 ? 5.560 -8.435 47.140 1.00 102.72 45 SER B O 1
ATOM 3648 N N . CYS B 2 11 ? 4.573 -10.465 47.337 1.00 114.88 46 CYS B N 1
ATOM 3649 C CA . CYS B 2 11 ? 3.351 -10.077 46.634 1.00 117.65 46 CYS B CA 1
ATOM 3650 C C . CYS B 2 11 ? 2.296 -9.619 47.625 1.00 121.66 46 CYS B C 1
ATOM 3651 O O . CYS B 2 11 ? 1.703 -10.417 48.355 1.00 123.05 46 CYS B O 1
ATOM 3654 N N . SER B 2 12 ? 2.099 -8.308 47.654 1.00 121.86 47 SER B N 1
ATOM 3655 C CA . SER B 2 12 ? 0.935 -7.705 48.301 1.00 126.61 47 SER B CA 1
ATOM 3656 C C . SER B 2 12 ? -0.318 -7.909 47.454 1.00 130.71 47 SER B C 1
ATOM 3657 O O . SER B 2 12 ? -0.238 -8.230 46.265 1.00 128.65 47 SER B O 1
ATOM 3660 N N . LYS B 2 13 ? -1.477 -7.745 48.078 1.00 137.80 48 LYS B N 1
ATOM 3661 C CA . LYS B 2 13 ? -2.697 -7.487 47.332 1.00 143.47 48 LYS B CA 1
ATOM 3662 C C . LYS B 2 13 ? -2.968 -6.002 47.486 1.00 143.97 48 LYS B C 1
ATOM 3663 O O . LYS B 2 13 ? -2.260 -5.320 48.233 1.00 140.92 48 LYS B O 1
ATOM 3669 N N . ASP B 2 14 ? -3.967 -5.511 46.749 1.00 148.42 49 ASP B N 1
ATOM 3670 C CA . ASP B 2 14 ? -4.234 -4.073 46.586 1.00 146.55 49 ASP B CA 1
ATOM 3671 C C . ASP B 2 14 ? -3.025 -3.329 45.978 1.00 139.06 49 ASP B C 1
ATOM 3672 O O . ASP B 2 14 ? -2.945 -2.098 46.041 1.00 137.74 49 ASP B O 1
ATOM 3677 N N . ASN B 2 15 ? -2.125 -4.086 45.347 1.00 133.58 50 ASN B N 1
ATOM 3678 C CA . ASN B 2 15 ? -0.779 -3.628 45.005 1.00 126.32 50 ASN B CA 1
ATOM 3679 C C . ASN B 2 15 ? -0.064 -4.682 44.162 1.00 122.57 50 ASN B C 1
ATOM 3680 O O . ASN B 2 15 ? -0.472 -5.848 44.137 1.00 127.23 50 ASN B O 1
ATOM 3685 N N . GLY B 2 16 ? 1.013 -4.281 43.497 1.00 113.61 51 GLY B N 1
ATOM 3686 C CA . GLY B 2 16 ? 1.858 -5.235 42.795 1.00 109.19 51 GLY B CA 1
ATOM 3687 C C . GLY B 2 16 ? 2.950 -5.759 43.711 1.00 105.36 51 GLY B C 1
ATOM 3688 O O . GLY B 2 16 ? 2.774 -5.858 44.934 1.00 105.22 51 GLY B O 1
ATOM 3689 N N . CYS B 2 17 ? 4.082 -6.104 43.110 1.00 100.88 52 CYS B N 1
ATOM 3690 C CA . CYS B 2 17 ? 5.232 -6.601 43.851 1.00 98.87 52 CYS B CA 1
ATOM 3691 C C . CYS B 2 17 ? 5.817 -5.503 44.748 1.00 93.00 52 CYS B C 1
ATOM 3692 O O . CYS B 2 17 ? 5.831 -4.331 44.372 1.00 88.37 52 CYS B O 1
ATOM 3695 N N . SER B 2 18 ? 6.302 -5.894 45.924 1.00 91.75 53 SER B N 1
ATOM 3696 C CA . SER B 2 18 ? 6.922 -4.955 46.869 1.00 89.51 53 SER B CA 1
ATOM 3697 C C . SER B 2 18 ? 8.438 -5.109 46.995 1.00 84.42 53 SER B C 1
ATOM 3698 O O . SER B 2 18 ? 9.117 -4.166 47.393 1.00 83.90 53 SER B O 1
ATOM 3701 N N . ARG B 2 19 ? 8.952 -6.305 46.711 1.00 82.28 54 ARG B N 1
ATOM 3702 C CA . ARG B 2 19 ? 10.391 -6.599 46.740 1.00 78.40 54 ARG B CA 1
ATOM 3703 C C . ARG B 2 19 ? 10.614 -7.725 45.751 1.00 74.84 54 ARG B C 1
ATOM 3704 O O . ARG B 2 19 ? 9.897 -8.706 45.772 1.00 77.09 54 ARG B O 1
ATOM 3712 N N . CYS B 2 20 ? 11.586 -7.580 44.872 1.00 70.60 55 CYS B N 1
ATOM 3713 C CA . CYS B 2 20 ? 11.812 -8.572 43.813 1.00 71.23 55 CYS B CA 1
ATOM 3714 C C . CYS B 2 20 ? 12.924 -9.599 44.158 1.00 69.50 55 CYS B C 1
ATOM 3715 O O . CYS B 2 20 ? 13.713 -9.434 45.108 1.00 65.84 55 CYS B O 1
ATOM 3718 N N . GLN B 2 21 ? 13.001 -10.657 43.360 1.00 69.75 56 GLN B N 1
ATOM 3719 C CA . GLN B 2 21 ? 14.130 -11.579 43.470 1.00 68.89 56 GLN B CA 1
ATOM 3720 C C . GLN B 2 21 ? 15.433 -10.873 43.125 1.00 65.13 56 GLN B C 1
ATOM 3721 O O . GLN B 2 21 ? 15.440 -9.852 42.437 1.00 60.22 56 GLN B O 1
ATOM 3727 N N . GLN B 2 22 ? 16.523 -11.422 43.642 1.00 68.68 57 GLN B N 1
ATOM 3728 C CA . GLN B 2 22 ? 17.794 -10.697 43.779 1.00 70.75 57 GLN B CA 1
ATOM 3729 C C . GLN B 2 22 ? 18.221 -9.954 42.502 1.00 68.49 57 GLN B C 1
ATOM 3730 O O . GLN B 2 22 ? 18.595 -8.785 42.581 1.00 61.24 57 GLN B O 1
ATOM 3736 N N . LYS B 2 23 ? 18.129 -10.609 41.338 1.00 69.99 58 LYS B N 1
ATOM 3737 C CA . LYS B 2 23 ? 18.750 -10.071 40.106 1.00 68.13 58 LYS B CA 1
ATOM 3738 C C . LYS B 2 23 ? 17.758 -9.452 39.087 1.00 66.16 58 LYS B C 1
ATOM 3739 O O . LYS B 2 23 ? 18.142 -9.183 37.922 1.00 60.04 58 LYS B O 1
ATOM 3745 N N . LEU B 2 24 ? 16.514 -9.224 39.543 1.00 62.49 59 LEU B N 1
ATOM 3746 C CA . LEU B 2 24 ? 15.452 -8.632 38.726 1.00 61.62 59 LEU B CA 1
ATOM 3747 C C . LEU B 2 24 ? 15.323 -7.134 39.047 1.00 60.67 59 LEU B C 1
ATOM 3748 O O . LEU B 2 24 ? 15.756 -6.698 40.117 1.00 58.67 59 LEU B O 1
ATOM 3753 N N . PHE B 2 25 ? 14.759 -6.363 38.107 1.00 58.55 60 PHE B N 1
ATOM 3754 C CA . PHE B 2 25 ? 14.552 -4.941 38.288 1.00 55.63 60 PHE B CA 1
ATOM 3755 C C . PHE B 2 25 ? 13.138 -4.645 38.703 1.00 56.55 60 PHE B C 1
ATOM 3756 O O . PHE B 2 25 ? 12.228 -5.100 38.061 1.00 57.97 60 PHE B O 1
ATOM 3764 N N . PHE B 2 26 ? 12.965 -3.858 39.763 1.00 55.52 61 PHE B N 1
ATOM 3765 C CA . PHE B 2 26 ? 11.666 -3.336 40.136 1.00 56.81 61 PHE B CA 1
ATOM 3766 C C . PHE B 2 26 ? 11.250 -2.216 39.203 1.00 58.82 61 PHE B C 1
ATOM 3767 O O . PHE B 2 26 ? 12.055 -1.355 38.814 1.00 57.16 61 PHE B O 1
ATOM 3775 N N . PHE B 2 27 ? 9.971 -2.216 38.868 1.00 61.94 62 PHE B N 1
ATOM 3776 C CA . PHE B 2 27 ? 9.425 -1.237 37.951 1.00 63.75 62 PHE B CA 1
ATOM 3777 C C . PHE B 2 27 ? 8.034 -0.954 38.424 1.00 67.82 62 PHE B C 1
ATOM 3778 O O . PHE B 2 27 ? 7.306 -1.875 38.781 1.00 68.45 62 PHE B O 1
ATOM 3786 N N . LEU B 2 28 ? 7.686 0.327 38.434 1.00 72.06 63 LEU B N 1
ATOM 3787 C CA . LEU B 2 28 ? 6.402 0.769 38.920 1.00 78.16 63 LEU B CA 1
ATOM 3788 C C . LEU B 2 28 ? 5.489 1.089 37.732 1.00 85.95 63 LEU B C 1
ATOM 3789 O O . LEU B 2 28 ? 5.637 2.116 37.056 1.00 85.72 63 LEU B O 1
ATOM 3794 N N . ARG B 2 29 ? 4.567 0.161 37.493 1.00 94.79 64 ARG B N 1
ATOM 3795 C CA . ARG B 2 29 ? 3.531 0.260 36.486 1.00 104.04 64 ARG B CA 1
ATOM 3796 C C . ARG B 2 29 ? 2.453 1.194 37.011 1.00 110.06 64 ARG B C 1
ATOM 3797 O O . ARG B 2 29 ? 2.120 1.148 38.198 1.00 109.32 64 ARG B O 1
ATOM 3805 N N . ARG B 2 30 ? 1.912 2.033 36.127 1.00 115.99 65 ARG B N 1
ATOM 3806 C CA . ARG B 2 30 ? 0.756 2.869 36.458 1.00 125.03 65 ARG B CA 1
ATOM 3807 C C . ARG B 2 30 ? -0.454 2.485 35.607 1.00 128.89 65 ARG B C 1
ATOM 3808 O O . ARG B 2 30 ? -0.538 2.851 34.435 1.00 131.98 65 ARG B O 1
ATOM 3816 N N . GLU B 2 31 ? -1.384 1.743 36.209 1.00 128.70 66 GLU B N 1
ATOM 3817 C CA . GLU B 2 31 ? -2.639 1.371 35.552 1.00 132.82 66 GLU B CA 1
ATOM 3818 C C . GLU B 2 31 ? -3.606 2.553 35.421 1.00 136.16 66 GLU B C 1
ATOM 3819 O O . GLU B 2 31 ? -4.521 2.513 34.601 1.00 140.71 66 GLU B O 1
ATOM 3821 N N . GLY B 2 32 ? -3.414 3.593 36.232 1.00 133.21 67 GLY B N 1
ATOM 3822 C CA . GLY B 2 32 ? -4.302 4.754 36.219 1.00 137.14 67 GLY B CA 1
ATOM 3823 C C . GLY B 2 32 ? -4.516 5.288 37.618 1.00 136.64 67 GLY B C 1
ATOM 3824 O O . GLY B 2 32 ? -3.926 6.300 37.983 1.00 134.84 67 GLY B O 1
ATOM 3825 N N . MET B 2 33 ? -5.360 4.599 38.393 1.00 138.41 68 MET B N 1
ATOM 3826 C CA . MET B 2 33 ? -5.623 4.943 39.796 1.00 138.38 68 MET B CA 1
ATOM 3827 C C . MET B 2 33 ? -4.609 4.213 40.683 1.00 129.98 68 MET B C 1
ATOM 3828 O O . MET B 2 33 ? -3.787 4.840 41.354 1.00 124.18 68 MET B O 1
ATOM 3833 N N . ARG B 2 34 ? -4.666 2.885 40.675 1.00 128.20 69 ARG B N 1
ATOM 3834 C CA . ARG B 2 34 ? -3.723 2.079 41.444 1.00 122.37 69 ARG B CA 1
ATOM 3835 C C . ARG B 2 34 ? -2.438 1.940 40.625 1.00 115.08 69 ARG B C 1
ATOM 3836 O O . ARG B 2 34 ? -2.480 1.982 39.388 1.00 116.61 69 ARG B O 1
ATOM 3838 N N . GLN B 2 35 ? -1.302 1.822 41.315 1.00 108.29 70 GLN B N 1
ATOM 3839 C CA . GLN B 2 35 ? -0.007 1.546 40.685 1.00 100.13 70 GLN B CA 1
ATOM 3840 C C . GLN B 2 35 ? 0.487 0.168 41.160 1.00 98.13 70 GLN B C 1
ATOM 3841 O O . GLN B 2 35 ? 0.185 -0.264 42.268 1.00 100.42 70 GLN B O 1
ATOM 3843 N N . TYR B 2 36 ? 1.223 -0.543 40.317 1.00 95.39 71 TYR B N 1
ATOM 3844 C CA . TYR B 2 36 ? 1.674 -1.894 40.659 1.00 93.06 71 TYR B CA 1
ATOM 3845 C C . TYR B 2 36 ? 3.178 -2.073 40.408 1.00 87.28 71 TYR B C 1
ATOM 3846 O O . TYR B 2 36 ? 3.715 -1.562 39.435 1.00 84.51 71 TYR B O 1
ATOM 3848 N N . GLY B 2 37 ? 3.861 -2.778 41.305 1.00 86.17 72 GLY B N 1
ATOM 3849 C CA . GLY B 2 37 ? 5.243 -3.172 41.079 1.00 82.93 72 GLY B CA 1
ATOM 3850 C C . GLY B 2 37 ? 5.367 -4.424 40.218 1.00 85.39 72 GLY B C 1
ATOM 3851 O O . GLY B 2 37 ? 4.531 -5.320 40.271 1.00 88.52 72 GLY B O 1
ATOM 3852 N N . GLU B 2 38 ? 6.424 -4.476 39.419 1.00 85.28 73 GLU B N 1
ATOM 3853 C CA . GLU B 2 38 ? 6.737 -5.643 38.583 1.00 84.89 73 GLU B CA 1
ATOM 3854 C C . GLU B 2 38 ? 8.224 -5.889 38.624 1.00 78.59 73 GLU B C 1
ATOM 3855 O O . GLU B 2 38 ? 9.010 -5.000 38.986 1.00 76.12 73 GLU B O 1
ATOM 3861 N N . CYS B 2 39 ? 8.610 -7.100 38.264 1.00 75.77 74 CYS B N 1
ATOM 3862 C CA . CYS B 2 39 ? 9.995 -7.502 38.405 1.00 72.86 74 CYS B CA 1
ATOM 3863 C C . CYS B 2 39 ? 10.544 -7.974 37.061 1.00 71.05 74 CYS B C 1
ATOM 3864 O O . CYS B 2 39 ? 10.314 -9.087 36.676 1.00 74.08 74 CYS B O 1
ATOM 3867 N N . LEU B 2 40 ? 11.283 -7.122 36.358 1.00 69.44 75 LEU B N 1
ATOM 3868 C CA . LEU B 2 40 ? 11.594 -7.350 34.931 1.00 72.65 75 LEU B CA 1
ATOM 3869 C C . LEU B 2 40 ? 13.055 -7.765 34.744 1.00 69.96 75 LEU B C 1
ATOM 3870 O O . LEU B 2 40 ? 13.901 -7.406 35.571 1.00 67.44 75 LEU B O 1
ATOM 3875 N N . HIS B 2 41 ? 13.364 -8.530 33.701 1.00 69.84 76 HIS B N 1
ATOM 3876 C CA . HIS B 2 41 ? 14.773 -8.908 33.459 1.00 72.03 76 HIS B CA 1
ATOM 3877 C C . HIS B 2 41 ? 15.572 -7.764 32.822 1.00 69.51 76 HIS B C 1
ATOM 3878 O O . HIS B 2 41 ? 16.793 -7.693 32.963 1.00 67.75 76 HIS B O 1
ATOM 3885 N N . SER B 2 42 ? 14.871 -6.878 32.117 1.00 69.28 77 SER B N 1
ATOM 3886 C CA . SER B 2 42 ? 15.444 -5.608 31.645 1.00 66.50 77 SER B CA 1
ATOM 3887 C C . SER B 2 42 ? 14.346 -4.581 31.617 1.00 65.36 77 SER B C 1
ATOM 3888 O O . SER B 2 42 ? 13.160 -4.917 31.556 1.00 67.15 77 SER B O 1
ATOM 3891 N N . CYS B 2 43 ? 14.740 -3.324 31.634 1.00 64.27 78 CYS B N 1
ATOM 3892 C CA . CYS B 2 43 ? 13.762 -2.282 31.852 1.00 68.78 78 CYS B CA 1
ATOM 3893 C C . CYS B 2 43 ? 13.035 -1.897 30.567 1.00 73.61 78 CYS B C 1
ATOM 3894 O O . CYS B 2 43 ? 13.636 -1.925 29.487 1.00 73.27 78 CYS B O 1
ATOM 3897 N N . PRO B 2 44 ? 11.735 -1.540 30.682 1.00 75.65 79 PRO B N 1
ATOM 3898 C CA . PRO B 2 44 ? 10.969 -1.241 29.492 1.00 79.05 79 PRO B CA 1
ATOM 3899 C C . PRO B 2 44 ? 11.542 -0.021 28.761 1.00 83.69 79 PRO B C 1
ATOM 3900 O O . PRO B 2 44 ? 12.334 0.732 29.334 1.00 83.56 79 PRO B O 1
ATOM 3904 N N . SER B 2 45 ? 11.147 0.151 27.498 1.00 90.28 80 SER B N 1
ATOM 3905 C CA . SER B 2 45 ? 11.651 1.224 26.641 1.00 90.19 80 SER B CA 1
ATOM 3906 C C . SER B 2 45 ? 11.395 2.587 27.272 1.00 86.19 80 SER B C 1
ATOM 3907 O O . SER B 2 45 ? 10.276 2.874 27.715 1.00 86.33 80 SER B O 1
ATOM 3910 N N . GLY B 2 46 ? 12.437 3.414 27.320 1.00 82.63 81 GLY B N 1
ATOM 3911 C CA . GLY B 2 46 ? 12.362 4.733 27.967 1.00 80.84 81 GLY B CA 1
ATOM 3912 C C . GLY B 2 46 ? 12.936 4.726 29.371 1.00 76.48 81 GLY B C 1
ATOM 3913 O O . GLY B 2 46 ? 12.937 5.756 30.047 1.00 77.47 81 GLY B O 1
ATOM 3914 N N . TYR B 2 47 ? 13.425 3.562 29.811 1.00 71.64 82 TYR B N 1
ATOM 3915 C CA . TYR B 2 47 ? 13.969 3.384 31.157 1.00 66.97 82 TYR B CA 1
ATOM 3916 C C . TYR B 2 47 ? 15.299 2.659 31.040 1.00 67.20 82 TYR B C 1
ATOM 3917 O O . TYR B 2 47 ? 15.551 1.966 30.048 1.00 66.49 82 TYR B O 1
ATOM 3926 N N . TYR B 2 48 ? 16.127 2.833 32.068 1.00 66.31 83 TYR B N 1
ATOM 3927 C CA . TYR B 2 48 ? 17.326 2.039 32.280 1.00 66.07 83 TYR B CA 1
ATOM 3928 C C . TYR B 2 48 ? 17.240 1.350 33.630 1.00 64.99 83 TYR B C 1
ATOM 3929 O O . TYR B 2 48 ? 16.604 1.845 34.558 1.00 63.46 83 TYR B O 1
ATOM 3938 N N . GLY B 2 49 ? 17.883 0.193 33.713 1.00 65.13 84 GLY B N 1
ATOM 3939 C CA . GLY B 2 49 ? 17.948 -0.627 34.917 1.00 64.32 84 GLY B CA 1
ATOM 3940 C C . GLY B 2 49 ? 19.139 -0.207 35.729 1.00 65.36 84 GLY B C 1
ATOM 3941 O O . GLY B 2 49 ? 20.220 0.018 35.197 1.00 69.26 84 GLY B O 1
ATOM 3942 N N . HIS B 2 50 ? 18.918 -0.056 37.021 1.00 64.24 85 HIS B N 1
ATOM 3943 C CA . HIS B 2 50 ? 19.944 0.427 37.940 1.00 65.48 85 HIS B CA 1
ATOM 3944 C C . HIS B 2 50 ? 20.069 -0.656 38.975 1.00 58.73 85 HIS B C 1
ATOM 3945 O O . HIS B 2 50 ? 19.068 -1.062 39.567 1.00 54.46 85 HIS B O 1
ATOM 3952 N N . ARG B 2 51 ? 21.289 -1.117 39.196 1.00 56.72 86 ARG B N 1
ATOM 3953 C CA . ARG B 2 51 ? 21.519 -2.190 40.146 1.00 54.46 86 ARG B CA 1
ATOM 3954 C C . ARG B 2 51 ? 22.195 -1.654 41.402 1.00 54.60 86 ARG B C 1
ATOM 3955 O O . ARG B 2 51 ? 23.130 -0.836 41.349 1.00 56.90 86 ARG B O 1
ATOM 3963 N N . ALA B 2 52 ? 21.665 -2.072 42.544 1.00 51.47 87 ALA B N 1
ATOM 3964 C CA . ALA B 2 52 ? 22.331 -1.851 43.814 1.00 51.12 87 ALA B CA 1
ATOM 3965 C C . ALA B 2 52 ? 22.251 -3.148 44.627 1.00 50.53 87 ALA B C 1
ATOM 3966 O O . ALA B 2 52 ? 21.422 -3.998 44.358 1.00 49.95 87 ALA B O 1
ATOM 3968 N N . PRO B 2 53 ? 23.091 -3.282 45.640 1.00 51.79 88 PRO B N 1
ATOM 3969 C CA . PRO B 2 53 ? 23.131 -4.467 46.472 1.00 54.53 88 PRO B CA 1
ATOM 3970 C C . PRO B 2 53 ? 21.800 -5.087 46.922 1.00 56.61 88 PRO B C 1
ATOM 3971 O O . PRO B 2 53 ? 21.764 -6.292 47.095 1.00 64.48 88 PRO B O 1
ATOM 3975 N N . ASP B 2 54 ? 20.721 -4.330 47.077 1.00 57.17 89 ASP B N 1
ATOM 3976 C CA . ASP B 2 54 ? 19.446 -4.931 47.470 1.00 59.21 89 ASP B CA 1
ATOM 3977 C C . ASP B 2 54 ? 18.232 -4.299 46.802 1.00 58.96 89 ASP B C 1
ATOM 3978 O O . ASP B 2 54 ? 17.125 -4.367 47.327 1.00 63.90 89 ASP B O 1
ATOM 3983 N N . MET B 2 55 ? 18.419 -3.701 45.639 1.00 53.84 90 MET B N 1
ATOM 3984 C CA . MET B 2 55 ? 17.321 -3.095 44.949 1.00 55.01 90 MET B CA 1
ATOM 3985 C C . MET B 2 55 ? 17.867 -2.756 43.622 1.00 57.09 90 MET B C 1
ATOM 3986 O O . MET B 2 55 ? 18.831 -1.973 43.529 1.00 59.21 90 MET B O 1
ATOM 3991 N N . ASN B 2 56 ? 17.272 -3.380 42.612 1.00 53.01 91 ASN B N 1
ATOM 3992 C CA . ASN B 2 56 ? 17.478 -2.998 41.272 1.00 51.95 91 ASN B CA 1
ATOM 3993 C C . ASN B 2 56 ? 16.183 -2.351 40.852 1.00 53.43 91 ASN B C 1
ATOM 3994 O O . ASN B 2 56 ? 15.092 -2.840 41.212 1.00 57.38 91 ASN B O 1
ATOM 3999 N N . ARG B 2 57 ? 16.283 -1.249 40.110 1.00 52.13 92 ARG B N 1
ATOM 4000 C CA . ARG B 2 57 ? 15.078 -0.482 39.751 1.00 51.80 92 ARG B CA 1
ATOM 4001 C C . ARG B 2 57 ? 15.200 0.148 38.375 1.00 51.43 92 ARG B C 1
ATOM 4002 O O . ARG B 2 57 ? 16.289 0.498 37.904 1.00 49.10 92 ARG B O 1
ATOM 4010 N N . CYS B 2 58 ? 14.049 0.226 37.723 1.00 55.60 93 CYS B N 1
ATOM 4011 C CA . CYS B 2 58 ? 13.905 0.899 36.446 1.00 57.06 93 CYS B CA 1
ATOM 4012 C C . CYS B 2 58 ? 13.715 2.392 36.736 1.00 57.28 93 CYS B C 1
ATOM 4013 O O . CYS B 2 58 ? 12.755 2.805 37.376 1.00 57.32 93 CYS B O 1
ATOM 4016 N N . ALA B 2 59 ? 14.698 3.174 36.316 1.00 58.19 94 ALA B N 1
ATOM 4017 C CA . ALA B 2 59 ? 14.635 4.619 36.321 1.00 62.10 94 ALA B CA 1
ATOM 4018 C C . ALA B 2 59 ? 14.374 5.151 34.906 1.00 66.96 94 ALA B C 1
ATOM 4019 O O . ALA B 2 59 ? 14.855 4.595 33.943 1.00 69.30 94 ALA B O 1
ATOM 4021 N N . ARG B 2 60 ? 13.630 6.241 34.766 1.00 72.80 95 ARG B N 1
ATOM 4022 C CA . ARG B 2 60 ? 13.265 6.723 33.436 1.00 76.79 95 ARG B CA 1
ATOM 4023 C C . ARG B 2 60 ? 14.435 7.494 32.832 1.00 75.34 95 ARG B C 1
ATOM 4024 O O . ARG B 2 60 ? 15.222 8.108 33.540 1.00 72.09 95 ARG B O 1
ATOM 4032 N N . CYS B 2 61 ? 14.582 7.424 31.519 1.00 79.83 96 CYS B N 1
ATOM 4033 C CA . CYS B 2 61 ? 15.607 8.235 30.862 1.00 78.62 96 CYS B CA 1
ATOM 4034 C C . CYS B 2 61 ? 15.086 9.652 30.881 1.00 85.95 96 CYS B C 1
ATOM 4035 O O . CYS B 2 61 ? 13.967 9.895 30.428 1.00 92.34 96 CYS B O 1
ATOM 4038 N N . ARG B 2 62 ? 15.865 10.584 31.425 1.00 90.27 97 ARG B N 1
ATOM 4039 C CA . ARG B 2 62 ? 15.570 12.020 31.232 1.00 96.05 97 ARG B CA 1
ATOM 4040 C C . ARG B 2 62 ? 16.723 12.682 30.471 1.00 94.06 97 ARG B C 1
ATOM 4041 O O . ARG B 2 62 ? 17.330 13.649 30.945 1.00 96.60 97 ARG B O 1
ATOM 4049 N N . ILE B 2 63 ? 17.029 12.123 29.297 1.00 88.27 98 ILE B N 1
ATOM 4050 C CA . ILE B 2 63 ? 17.870 12.789 28.289 1.00 85.37 98 ILE B CA 1
ATOM 4051 C C . ILE B 2 63 ? 16.963 13.338 27.213 1.00 88.23 98 ILE B C 1
ATOM 4052 O O . ILE B 2 63 ? 16.090 12.622 26.728 1.00 85.75 98 ILE B O 1
ATOM 4057 N N . GLU B 2 64 ? 17.162 14.600 26.827 1.00 94.01 99 GLU B N 1
ATOM 4058 C CA . GLU B 2 64 ? 16.243 15.210 25.873 1.00 100.13 99 GLU B CA 1
ATOM 4059 C C . GLU B 2 64 ? 16.412 14.608 24.473 1.00 97.05 99 GLU B C 1
ATOM 4060 O O . GLU B 2 64 ? 17.525 14.320 23.998 1.00 92.75 99 GLU B O 1
ATOM 4066 N N . ASN B 2 65 ? 15.270 14.367 23.844 1.00 100.68 100 ASN B N 1
ATOM 4067 C CA . ASN B 2 65 ? 15.221 13.815 22.493 1.00 99.44 100 ASN B CA 1
ATOM 4068 C C . ASN B 2 65 ? 15.761 12.391 22.411 1.00 91.80 100 ASN B C 1
ATOM 4069 O O . ASN B 2 65 ? 16.254 11.967 21.370 1.00 91.62 100 ASN B O 1
ATOM 4074 N N . CYS B 2 66 ? 15.644 11.655 23.511 1.00 87.10 101 CYS B N 1
ATOM 4075 C CA . CYS B 2 66 ? 16.130 10.290 23.592 1.00 80.78 101 CYS B CA 1
ATOM 4076 C C . CYS B 2 66 ? 14.953 9.343 23.811 1.00 80.14 101 CYS B C 1
ATOM 4077 O O . CYS B 2 66 ? 13.960 9.727 24.430 1.00 83.86 101 CYS B O 1
ATOM 4080 N N . ASP B 2 67 ? 15.047 8.131 23.264 1.00 76.15 102 ASP B N 1
ATOM 4081 C CA . ASP B 2 67 ? 14.022 7.097 23.452 1.00 77.86 102 ASP B CA 1
ATOM 4082 C C . ASP B 2 67 ? 14.478 5.906 24.287 1.00 72.45 102 ASP B C 1
ATOM 4083 O O . ASP B 2 67 ? 13.650 5.216 24.881 1.00 75.81 102 ASP B O 1
ATOM 4088 N N . SER B 2 68 ? 15.779 5.641 24.313 1.00 65.65 103 SER B N 1
ATOM 4089 C CA . SER B 2 68 ? 16.331 4.593 25.167 1.00 61.29 103 SER B CA 1
ATOM 4090 C C . SER B 2 68 ? 17.711 4.974 25.621 1.00 57.44 103 SER B C 1
ATOM 4091 O O . SER B 2 68 ? 18.407 5.780 24.985 1.00 53.94 103 SER B O 1
ATOM 4094 N N . CYS B 2 69 ? 18.113 4.378 26.734 1.00 54.10 104 CYS B N 1
ATOM 4095 C CA . CYS B 2 69 ? 19.367 4.770 27.323 1.00 52.05 104 CYS B CA 1
ATOM 4096 C C . CYS B 2 69 ? 19.962 3.640 28.105 1.00 48.36 104 CYS B C 1
ATOM 4097 O O . CYS B 2 69 ? 19.270 2.708 28.482 1.00 48.12 104 CYS B O 1
ATOM 4100 N N . PHE B 2 70 ? 21.269 3.749 28.276 1.00 45.23 105 PHE B N 1
ATOM 4101 C CA . PHE B 2 70 ? 22.116 2.832 28.992 1.00 42.93 105 PHE B CA 1
ATOM 4102 C C . PHE B 2 70 ? 22.162 3.291 30.436 1.00 45.83 105 PHE B C 1
ATOM 4103 O O . PHE B 2 70 ? 22.147 2.497 31.343 1.00 47.95 105 PHE B O 1
ATOM 4111 N N . SER B 2 71 ? 22.222 4.600 30.602 1.00 48.79 106 SER B N 1
ATOM 4112 C CA . SER B 2 71 ? 22.512 5.267 31.826 1.00 51.03 106 SER B CA 1
ATOM 4113 C C . SER B 2 71 ? 21.717 6.570 31.787 1.00 54.73 106 SER B C 1
ATOM 4114 O O . SER B 2 71 ? 21.113 6.927 30.763 1.00 54.09 106 SER B O 1
ATOM 4117 N N . LYS B 2 72 ? 21.696 7.232 32.934 1.00 58.84 107 LYS B N 1
ATOM 4118 C CA . LYS B 2 72 ? 21.047 8.517 33.184 1.00 65.68 107 LYS B CA 1
ATOM 4119 C C . LYS B 2 72 ? 21.364 9.580 32.132 1.00 66.95 107 LYS B C 1
ATOM 4120 O O . LYS B 2 72 ? 20.493 10.369 31.770 1.00 70.33 107 LYS B O 1
ATOM 4126 N N . ASP B 2 73 ? 22.624 9.620 31.698 1.00 66.47 108 ASP B N 1
ATOM 4127 C CA . ASP B 2 73 ? 23.109 10.615 30.723 1.00 68.95 108 ASP B CA 1
ATOM 4128 C C . ASP B 2 73 ? 23.703 9.979 29.433 1.00 61.46 108 ASP B C 1
ATOM 4129 O O . ASP B 2 73 ? 24.395 10.664 28.667 1.00 58.86 108 ASP B O 1
ATOM 4134 N N . PHE B 2 74 ? 23.441 8.684 29.197 1.00 55.15 109 PHE B N 1
ATOM 4135 C CA . PHE B 2 74 ? 23.907 8.029 27.951 1.00 50.11 109 PHE B CA 1
ATOM 4136 C C . PHE B 2 74 ? 22.763 7.427 27.178 1.00 49.55 109 PHE B C 1
ATOM 4137 O O . PHE B 2 74 ? 22.165 6.428 27.587 1.00 45.31 109 PHE B O 1
ATOM 4145 N N . CYS B 2 75 ? 22.456 8.083 26.064 1.00 52.87 110 CYS B N 1
ATOM 4146 C CA . CYS B 2 75 ? 21.403 7.645 25.176 1.00 57.33 110 CYS B CA 1
ATOM 4147 C C . CYS B 2 75 ? 21.880 6.561 24.245 1.00 54.33 110 CYS B C 1
ATOM 4148 O O . CYS B 2 75 ? 23.026 6.545 23.796 1.00 54.52 110 CYS B O 1
ATOM 4151 N N . THR B 2 76 ? 20.958 5.682 23.926 1.00 55.40 111 THR B N 1
ATOM 4152 C CA . THR B 2 76 ? 21.232 4.489 23.127 1.00 56.04 111 THR B CA 1
ATOM 4153 C C . THR B 2 76 ? 20.397 4.493 21.811 1.00 60.44 111 THR B C 1
ATOM 4154 O O . THR B 2 76 ? 20.763 3.840 20.854 1.00 59.70 111 THR B O 1
ATOM 4158 N N . LYS B 2 77 ? 19.292 5.252 21.783 1.00 65.10 112 LYS B N 1
ATOM 4159 C CA . LYS B 2 77 ? 18.529 5.506 20.580 1.00 70.07 112 LYS B CA 1
ATOM 4160 C C . LYS B 2 77 ? 17.677 6.746 20.784 1.00 72.01 112 LYS B C 1
ATOM 4161 O O . LYS B 2 77 ? 16.836 6.790 21.683 1.00 70.41 112 LYS B O 1
ATOM 4167 N N . CYS B 2 78 ? 17.887 7.744 19.931 1.00 74.32 113 CYS B N 1
ATOM 4168 C CA . CYS B 2 78 ? 17.127 8.988 19.983 1.00 78.76 113 CYS B CA 1
ATOM 4169 C C . CYS B 2 78 ? 15.720 8.865 19.396 1.00 86.33 113 CYS B C 1
ATOM 4170 O O . CYS B 2 78 ? 15.364 7.897 18.715 1.00 87.70 113 CYS B O 1
ATOM 4173 N N . LYS B 2 79 ? 14.927 9.895 19.641 1.00 93.49 114 LYS B N 1
ATOM 4174 C CA . LYS B 2 79 ? 13.658 10.035 18.959 1.00 100.34 114 LYS B CA 1
ATOM 4175 C C . LYS B 2 79 ? 13.864 10.145 17.450 1.00 100.58 114 LYS B C 1
ATOM 4176 O O . LYS B 2 79 ? 14.996 10.335 16.949 1.00 95.20 114 LYS B O 1
ATOM 4182 N N . VAL B 2 80 ? 12.741 9.963 16.757 1.00 104.73 115 VAL B N 1
ATOM 4183 C CA . VAL B 2 80 ? 12.591 10.226 15.328 1.00 105.99 115 VAL B CA 1
ATOM 4184 C C . VAL B 2 80 ? 13.112 11.614 14.966 1.00 105.06 115 VAL B C 1
ATOM 4185 O O . VAL B 2 80 ? 12.720 12.601 15.589 1.00 105.38 115 VAL B O 1
ATOM 4189 N N . GLY B 2 81 ? 14.002 11.678 13.973 1.00 103.59 116 GLY B N 1
ATOM 4190 C CA . GLY B 2 81 ? 14.476 12.948 13.419 1.00 106.28 116 GLY B CA 1
ATOM 4191 C C . GLY B 2 81 ? 15.661 13.587 14.131 1.00 102.33 116 GLY B C 1
ATOM 4192 O O . GLY B 2 81 ? 16.070 14.703 13.770 1.00 103.58 116 GLY B O 1
ATOM 4193 N N . PHE B 2 82 ? 16.212 12.892 15.137 1.00 96.27 117 PHE B N 1
ATOM 4194 C CA . PHE B 2 82 ? 17.360 13.386 15.907 1.00 90.91 117 PHE B CA 1
ATOM 4195 C C . PHE B 2 82 ? 18.531 12.477 15.658 1.00 84.69 117 PHE B C 1
ATOM 4196 O O . PHE B 2 82 ? 18.338 11.293 15.391 1.00 81.19 117 PHE B O 1
ATOM 4204 N N . TYR B 2 83 ? 19.736 13.041 15.746 1.00 83.40 118 TYR B N 1
ATOM 4205 C CA . TYR B 2 83 ? 20.978 12.286 15.511 1.00 81.91 118 TYR B CA 1
ATOM 4206 C C . TYR B 2 83 ? 21.731 11.941 16.803 1.00 75.49 118 TYR B C 1
ATOM 4207 O O . TYR B 2 83 ? 21.980 12.803 17.636 1.00 75.12 118 TYR B O 1
ATOM 4216 N N . LEU B 2 84 ? 22.139 10.684 16.920 1.00 72.02 119 LEU B N 1
ATOM 4217 C CA . LEU B 2 84 ? 22.895 10.196 18.067 1.00 68.56 119 LEU B CA 1
ATOM 4218 C C . LEU B 2 84 ? 24.380 10.498 17.946 1.00 70.44 119 LEU B C 1
ATOM 4219 O O . LEU B 2 84 ? 25.006 10.137 16.954 1.00 72.90 119 LEU B O 1
ATOM 4224 N N . HIS B 2 85 ? 24.958 11.135 18.957 1.00 71.81 120 HIS B N 1
ATOM 4225 C CA . HIS B 2 85 ? 26.406 11.363 18.968 1.00 76.65 120 HIS B CA 1
ATOM 4226 C C . HIS B 2 85 ? 26.940 11.345 20.405 1.00 74.46 120 HIS B C 1
ATOM 4227 O O . HIS B 2 85 ? 26.522 12.164 21.230 1.00 76.83 120 HIS B O 1
ATOM 4234 N N . ARG B 2 86 ? 27.869 10.423 20.689 1.00 71.84 121 ARG B N 1
ATOM 4235 C CA . ARG B 2 86 ? 28.371 10.196 22.065 1.00 69.04 121 ARG B CA 1
ATOM 4236 C C . ARG B 2 86 ? 27.248 10.096 23.117 1.00 63.85 121 ARG B C 1
ATOM 4237 O O . ARG B 2 86 ? 27.398 10.603 24.215 1.00 63.19 121 ARG B O 1
ATOM 4245 N N . GLY B 2 87 ? 26.127 9.474 22.758 1.00 60.49 122 GLY B N 1
ATOM 4246 C CA . GLY B 2 87 ? 25.022 9.291 23.669 1.00 60.02 122 GLY B CA 1
ATOM 4247 C C . GLY B 2 87 ? 24.159 10.515 23.912 1.00 64.35 122 GLY B C 1
ATOM 4248 O O . GLY B 2 87 ? 23.303 10.489 24.792 1.00 63.02 122 GLY B O 1
ATOM 4249 N N . ARG B 2 88 ? 24.375 11.574 23.130 1.00 71.09 123 ARG B N 1
ATOM 4250 C CA . ARG B 2 88 ? 23.534 12.775 23.145 1.00 77.21 123 ARG B CA 1
ATOM 4251 C C . ARG B 2 88 ? 22.755 12.866 21.836 1.00 78.47 123 ARG B C 1
ATOM 4252 O O . ARG B 2 88 ? 23.203 12.371 20.793 1.00 74.01 123 ARG B O 1
ATOM 4260 N N . CYS B 2 89 ? 21.575 13.476 21.910 1.00 79.73 124 CYS B N 1
ATOM 4261 C CA . CYS B 2 89 ? 20.717 13.610 20.743 1.00 80.69 124 CYS B CA 1
ATOM 4262 C C . CYS B 2 89 ? 20.656 15.025 20.200 1.00 86.14 124 CYS B C 1
ATOM 4263 O O . CYS B 2 89 ? 20.237 15.955 20.874 1.00 88.59 124 CYS B O 1
ATOM 4266 N N . PHE B 2 90 ? 21.064 15.166 18.951 1.00 89.88 125 PHE B N 1
ATOM 4267 C CA . PHE B 2 90 ? 21.164 16.458 18.320 1.00 98.17 125 PHE B CA 1
ATOM 4268 C C . PHE B 2 90 ? 20.181 16.614 17.149 1.00 101.19 125 PHE B C 1
ATOM 4269 O O . PHE B 2 90 ? 19.633 15.632 16.634 1.00 97.14 125 PHE B O 1
ATOM 4277 N N . ASP B 2 91 ? 19.950 17.868 16.761 1.00 107.18 126 ASP B N 1
ATOM 4278 C CA . ASP B 2 91 ? 19.215 18.200 15.536 1.00 112.50 126 ASP B CA 1
ATOM 4279 C C . ASP B 2 91 ? 20.236 18.379 14.421 1.00 113.40 126 ASP B C 1
ATOM 4280 O O . ASP B 2 91 ? 20.212 17.654 13.434 1.00 110.58 126 ASP B O 1
ATOM 4285 N N . GLU B 2 92 ? 21.141 19.340 14.601 1.00 117.94 127 GLU B N 1
ATOM 4286 C CA . GLU B 2 92 ? 22.308 19.488 13.746 1.00 120.37 127 GLU B CA 1
ATOM 4287 C C . GLU B 2 92 ? 23.431 18.646 14.330 1.00 116.71 127 GLU B C 1
ATOM 4288 O O . GLU B 2 92 ? 23.740 18.731 15.518 1.00 111.37 127 GLU B O 1
ATOM 4294 N N . CYS B 2 93 ? 24.036 17.830 13.486 1.00 119.41 128 CYS B N 1
ATOM 4295 C CA . CYS B 2 93 ? 25.194 17.051 13.881 1.00 120.32 128 CYS B CA 1
ATOM 4296 C C . CYS B 2 93 ? 26.434 17.981 13.883 1.00 124.12 128 CYS B C 1
ATOM 4297 O O . CYS B 2 93 ? 26.906 18.349 12.818 1.00 129.03 128 CYS B O 1
ATOM 4300 N N . PRO B 2 94 ? 26.967 18.356 15.078 1.00 124.64 129 PRO B N 1
ATOM 4301 C CA . PRO B 2 94 ? 27.948 19.469 15.217 1.00 129.50 129 PRO B CA 1
ATOM 4302 C C . PRO B 2 94 ? 29.260 19.317 14.423 1.00 133.46 129 PRO B C 1
ATOM 4303 O O . PRO B 2 94 ? 29.748 18.201 14.260 1.00 129.59 129 PRO B O 1
ATOM 4307 N N . ASP B 2 95 ? 29.820 20.445 13.965 1.00 141.28 130 ASP B N 1
ATOM 4308 C CA . ASP B 2 95 ? 30.997 20.483 13.056 1.00 145.33 130 ASP B CA 1
ATOM 4309 C C . ASP B 2 95 ? 32.173 19.615 13.542 1.00 143.96 130 ASP B C 1
ATOM 4310 O O . ASP B 2 95 ? 32.344 19.396 14.739 1.00 139.43 130 ASP B O 1
ATOM 4312 N N . GLY B 2 96 ? 32.967 19.122 12.593 1.00 146.53 131 GLY B N 1
ATOM 4313 C CA . GLY B 2 96 ? 33.983 18.100 12.855 1.00 143.34 131 GLY B CA 1
ATOM 4314 C C . GLY B 2 96 ? 33.539 16.757 12.301 1.00 138.77 131 GLY B C 1
ATOM 4315 O O . GLY B 2 96 ? 34.367 15.946 11.882 1.00 139.09 131 GLY B O 1
ATOM 4316 N N . PHE B 2 97 ? 32.225 16.522 12.312 1.00 134.95 132 PHE B N 1
ATOM 4317 C CA . PHE B 2 97 ? 31.627 15.307 11.731 1.00 132.28 132 PHE B CA 1
ATOM 4318 C C . PHE B 2 97 ? 30.187 15.615 11.327 1.00 129.61 132 PHE B C 1
ATOM 4319 O O . PHE B 2 97 ? 29.436 16.203 12.096 1.00 124.40 132 PHE B O 1
ATOM 4327 N N . ALA B 2 98 ? 29.810 15.226 10.115 1.00 133.77 133 ALA B N 1
ATOM 4328 C CA . ALA B 2 98 ? 28.480 15.541 9.590 1.00 135.22 133 ALA B CA 1
ATOM 4329 C C . ALA B 2 98 ? 27.487 14.420 9.933 1.00 128.92 133 ALA B C 1
ATOM 4330 O O . ALA B 2 98 ? 27.891 13.369 10.446 1.00 122.50 133 ALA B O 1
ATOM 4332 N N . PRO B 2 99 ? 26.181 14.648 9.666 1.00 127.93 134 PRO B N 1
ATOM 4333 C CA . PRO B 2 99 ? 25.188 13.578 9.814 1.00 123.45 134 PRO B CA 1
ATOM 4334 C C . PRO B 2 99 ? 25.474 12.331 8.939 1.00 122.73 134 PRO B C 1
ATOM 4335 O O . PRO B 2 99 ? 26.454 12.290 8.187 1.00 124.75 134 PRO B O 1
ATOM 4339 N N . LEU B 2 100 ? 24.614 11.327 9.050 1.00 117.82 135 LEU B N 1
ATOM 4340 C CA . LEU B 2 100 ? 24.751 10.080 8.281 1.00 120.74 135 LEU B CA 1
ATOM 4341 C C . LEU B 2 100 ? 23.410 9.317 8.349 1.00 121.40 135 LEU B C 1
ATOM 4342 O O . LEU B 2 100 ? 23.114 8.625 9.325 1.00 117.60 135 LEU B O 1
ATOM 4347 N N . ASP B 2 101 ? 22.605 9.449 7.298 1.00 129.72 136 ASP B N 1
ATOM 4348 C CA . ASP B 2 101 ? 21.155 9.189 7.378 1.00 129.93 136 ASP B CA 1
ATOM 4349 C C . ASP B 2 101 ? 20.708 7.735 7.615 1.00 127.72 136 ASP B C 1
ATOM 4350 O O . ASP B 2 101 ? 19.799 7.507 8.416 1.00 122.72 136 ASP B O 1
ATOM 4355 N N . GLU B 2 102 ? 21.326 6.766 6.938 1.00 131.58 137 GLU B N 1
ATOM 4356 C CA . GLU B 2 102 ? 20.891 5.359 7.020 1.00 132.75 137 GLU B CA 1
ATOM 4357 C C . GLU B 2 102 ? 20.593 4.890 8.466 1.00 126.53 137 GLU B C 1
ATOM 4358 O O . GLU B 2 102 ? 19.670 4.106 8.673 1.00 129.02 137 GLU B O 1
ATOM 4360 N N . THR B 2 103 ? 21.349 5.386 9.450 1.00 120.44 138 THR B N 1
ATOM 4361 C CA . THR B 2 103 ? 21.136 5.035 10.874 1.00 115.56 138 THR B CA 1
ATOM 4362 C C . THR B 2 103 ? 20.518 6.123 11.770 1.00 110.14 138 THR B C 1
ATOM 4363 O O . THR B 2 103 ? 20.008 5.813 12.848 1.00 102.68 138 THR B O 1
ATOM 4367 N N . MET B 2 104 ? 20.567 7.376 11.317 1.00 110.28 139 MET B N 1
ATOM 4368 C CA . MET B 2 104 ? 20.311 8.568 12.149 1.00 105.38 139 MET B CA 1
ATOM 4369 C C . MET B 2 104 ? 21.390 8.743 13.235 1.00 96.44 139 MET B C 1
ATOM 4370 O O . MET B 2 104 ? 21.093 9.064 14.384 1.00 89.84 139 MET B O 1
ATOM 4375 N N . GLU B 2 105 ? 22.649 8.565 12.840 1.00 95.27 140 GLU B N 1
ATOM 4376 C CA . GLU B 2 105 ? 23.784 8.719 13.743 1.00 93.77 140 GLU B CA 1
ATOM 4377 C C . GLU B 2 105 ? 24.813 9.700 13.164 1.00 99.92 140 GLU B C 1
ATOM 4378 O O . GLU B 2 105 ? 24.504 10.424 12.222 1.00 106.56 140 GLU B O 1
ATOM 4384 N N . CYS B 2 106 ? 26.012 9.757 13.748 1.00 102.72 141 CYS B N 1
ATOM 4385 C CA . CYS B 2 106 ? 27.057 10.707 13.332 1.00 109.15 141 CYS B CA 1
ATOM 4386 C C . CYS B 2 106 ? 28.442 10.039 13.229 1.00 112.54 141 CYS B C 1
ATOM 4387 O O . CYS B 2 106 ? 29.047 9.977 12.146 1.00 117.84 141 CYS B O 1
ATOM 4390 N N . GLY C 1 5 ? -22.988 59.233 97.314 1.00 67.23 33 GLY C N 1
ATOM 4391 C CA . GLY C 1 5 ? -22.675 58.535 98.613 1.00 66.21 33 GLY C CA 1
ATOM 4392 C C . GLY C 1 5 ? -21.184 58.366 98.836 1.00 64.96 33 GLY C C 1
ATOM 4393 O O . GLY C 1 5 ? -20.725 57.410 99.475 1.00 65.90 33 GLY C O 1
ATOM 4394 N N . CYS C 1 6 ? -20.431 59.347 98.356 1.00 66.44 34 CYS C N 1
ATOM 4395 C CA . CYS C 1 6 ? -19.083 59.140 97.853 1.00 63.11 34 CYS C CA 1
ATOM 4396 C C . CYS C 1 6 ? -18.510 60.520 97.421 1.00 63.28 34 CYS C C 1
ATOM 4397 O O . CYS C 1 6 ? -19.259 61.405 96.988 1.00 65.03 34 CYS C O 1
ATOM 4400 N N . PRO C 1 7 ? -17.193 60.727 97.535 1.00 59.62 35 PRO C N 1
ATOM 4401 C CA . PRO C 1 7 ? -16.682 61.994 97.045 1.00 62.21 35 PRO C CA 1
ATOM 4402 C C . PRO C 1 7 ? -16.966 62.180 95.547 1.00 64.86 35 PRO C C 1
ATOM 4403 O O . PRO C 1 7 ? -17.040 61.201 94.798 1.00 62.34 35 PRO C O 1
ATOM 4407 N N . THR C 1 8 ? -17.139 63.431 95.127 1.00 68.19 36 THR C N 1
ATOM 4408 C CA . THR C 1 8 ? -17.646 63.726 93.791 1.00 71.84 36 THR C CA 1
ATOM 4409 C C . THR C 1 8 ? -16.627 63.271 92.736 1.00 70.00 36 THR C C 1
ATOM 4410 O O . THR C 1 8 ? -15.416 63.422 92.921 1.00 66.01 36 THR C O 1
ATOM 4414 N N . HIS C 1 9 ? -17.143 62.626 91.682 1.00 71.62 37 HIS C N 1
ATOM 4415 C CA . HIS C 1 9 ? -16.335 61.967 90.615 1.00 70.93 37 HIS C CA 1
ATOM 4416 C C . HIS C 1 9 ? -15.637 60.679 91.015 1.00 65.09 37 HIS C C 1
ATOM 4417 O O . HIS C 1 9 ? -15.155 59.962 90.141 1.00 64.69 37 HIS C O 1
ATOM 4424 N N . CYS C 1 10 ? -15.548 60.388 92.319 1.00 60.72 38 CYS C N 1
ATOM 4425 C CA . CYS C 1 10 ? -15.003 59.134 92.749 1.00 54.57 38 CYS C CA 1
ATOM 4426 C C . CYS C 1 10 ? -16.039 58.018 92.598 1.00 53.85 38 CYS C C 1
ATOM 4427 O O . CYS C 1 10 ? -17.243 58.281 92.397 1.00 53.74 38 CYS C O 1
ATOM 4430 N N . HIS C 1 11 ? -15.560 56.775 92.634 1.00 51.97 39 HIS C N 1
ATOM 4431 C CA . HIS C 1 11 ? -16.455 55.635 92.598 1.00 55.03 39 HIS C CA 1
ATOM 4432 C C . HIS C 1 11 ? -16.265 54.743 93.842 1.00 52.05 39 HIS C C 1
ATOM 4433 O O . HIS C 1 11 ? -15.135 54.472 94.264 1.00 48.13 39 HIS C O 1
ATOM 4440 N N . CYS C 1 12 ? -17.392 54.388 94.461 1.00 52.06 40 CYS C N 1
ATOM 4441 C CA . CYS C 1 12 ? -17.439 53.730 95.776 1.00 53.01 40 CYS C CA 1
ATOM 4442 C C . CYS C 1 12 ? -18.253 52.447 95.744 1.00 51.56 40 CYS C C 1
ATOM 4443 O O . CYS C 1 12 ? -19.322 52.392 95.130 1.00 51.02 40 CYS C O 1
ATOM 4446 N N . GLU C 1 13 ? -17.777 51.433 96.452 1.00 50.16 41 GLU C N 1
ATOM 4447 C CA . GLU C 1 13 ? -18.545 50.205 96.563 1.00 52.85 41 GLU C CA 1
ATOM 4448 C C . GLU C 1 13 ? -18.401 49.583 97.953 1.00 50.93 41 GLU C C 1
ATOM 4449 O O . GLU C 1 13 ? -17.432 49.847 98.660 1.00 48.28 41 GLU C O 1
ATOM 4455 N N . PRO C 1 14 ? -19.377 48.772 98.357 1.00 53.10 42 PRO C N 1
ATOM 4456 C CA . PRO C 1 14 ? -19.329 48.220 99.701 1.00 55.25 42 PRO C CA 1
ATOM 4457 C C . PRO C 1 14 ? -18.232 47.228 99.813 1.00 56.21 42 PRO C C 1
ATOM 4458 O O . PRO C 1 14 ? -18.003 46.503 98.873 1.00 55.63 42 PRO C O 1
ATOM 4462 N N . ASP C 1 15 ? -17.526 47.255 100.940 1.00 59.45 43 ASP C N 1
ATOM 4463 C CA . ASP C 1 15 ? -16.616 46.206 101.311 1.00 63.66 43 ASP C CA 1
ATOM 4464 C C . ASP C 1 15 ? -17.172 45.617 102.587 1.00 66.26 43 ASP C C 1
ATOM 4465 O O . ASP C 1 15 ? -16.922 46.131 103.673 1.00 62.65 43 ASP C O 1
ATOM 4470 N N . GLY C 1 16 ? -17.919 44.537 102.446 1.00 68.07 44 GLY C N 1
ATOM 4471 C CA . GLY C 1 16 ? -18.754 44.076 103.513 1.00 72.04 44 GLY C CA 1
ATOM 4472 C C . GLY C 1 16 ? -19.964 44.981 103.727 1.00 75.99 44 GLY C C 1
ATOM 4473 O O . GLY C 1 16 ? -20.260 45.876 102.928 1.00 75.69 44 GLY C O 1
ATOM 4474 N N . ARG C 1 17 ? -20.647 44.734 104.845 1.00 79.96 45 ARG C N 1
ATOM 4475 C CA . ARG C 1 17 ? -21.934 45.352 105.180 1.00 79.42 45 ARG C CA 1
ATOM 4476 C C . ARG C 1 17 ? -21.807 46.701 105.887 1.00 72.49 45 ARG C C 1
ATOM 4477 O O . ARG C 1 17 ? -22.821 47.344 106.146 1.00 71.54 45 ARG C O 1
ATOM 4485 N N . MET C 1 18 ? -20.575 47.129 106.185 1.00 67.29 46 MET C N 1
ATOM 4486 C CA . MET C 1 18 ? -20.344 48.449 106.814 1.00 64.62 46 MET C CA 1
ATOM 4487 C C . MET C 1 18 ? -19.403 49.321 106.033 1.00 58.05 46 MET C C 1
ATOM 4488 O O . MET C 1 18 ? -19.672 50.527 105.822 1.00 59.43 46 MET C O 1
ATOM 4490 N N . LEU C 1 19 ? -18.293 48.716 105.635 1.00 50.95 47 LEU C N 1
ATOM 4491 C CA . LEU C 1 19 ? -17.158 49.470 105.206 1.00 48.97 47 LEU C CA 1
ATOM 4492 C C . LEU C 1 19 ? -17.246 49.801 103.707 1.00 47.92 47 LEU C C 1
ATOM 4493 O O . LEU C 1 19 ? -18.157 49.358 103.018 1.00 48.76 47 LEU C O 1
ATOM 4498 N N . LEU C 1 20 ? -16.304 50.599 103.227 1.00 46.23 48 LEU C N 1
ATOM 4499 C CA . LEU C 1 20 ? -16.409 51.199 101.910 1.00 46.20 48 LEU C CA 1
ATOM 4500 C C . LEU C 1 20 ? -15.107 51.194 101.151 1.00 43.75 48 LEU C C 1
ATOM 4501 O O . LEU C 1 20 ? -14.046 51.479 101.710 1.00 43.52 48 LEU C O 1
ATOM 4506 N N . ARG C 1 21 ? -15.200 50.838 99.877 1.00 44.21 49 ARG C N 1
ATOM 4507 C CA . ARG C 1 21 ? -14.070 50.928 98.948 1.00 45.56 49 ARG C CA 1
ATOM 4508 C C . ARG C 1 21 ? -14.234 52.182 98.151 1.00 43.49 49 ARG C C 1
ATOM 4509 O O . ARG C 1 21 ? -15.295 52.409 97.527 1.00 43.70 49 ARG C O 1
ATOM 4517 N N . VAL C 1 22 ? -13.208 53.017 98.190 1.00 41.78 50 VAL C N 1
ATOM 4518 C CA . VAL C 1 22 ? -13.265 54.313 97.489 1.00 43.52 50 VAL C CA 1
ATOM 4519 C C . VAL C 1 22 ? -12.256 54.360 96.365 1.00 40.66 50 VAL C C 1
ATOM 4520 O O . VAL C 1 22 ? -11.065 54.227 96.596 1.00 37.09 50 VAL C O 1
ATOM 4524 N N . ASP C 1 23 ? -12.735 54.578 95.146 1.00 43.75 51 ASP C N 1
ATOM 4525 C CA . ASP C 1 23 ? -11.839 54.668 93.984 1.00 44.96 51 ASP C CA 1
ATOM 4526 C C . ASP C 1 23 ? -11.778 56.090 93.465 1.00 46.68 51 ASP C C 1
ATOM 4527 O O . ASP C 1 23 ? -12.762 56.588 92.898 1.00 47.57 51 ASP C O 1
ATOM 4532 N N . CYS C 1 24 ? -10.644 56.754 93.690 1.00 45.95 52 CYS C N 1
ATOM 4533 C CA . CYS C 1 24 ? -10.462 58.115 93.196 1.00 51.80 52 CYS C CA 1
ATOM 4534 C C . CYS C 1 24 ? -9.298 58.205 92.173 1.00 52.45 52 CYS C C 1
ATOM 4535 O O . CYS C 1 24 ? -8.714 59.268 91.967 1.00 55.22 52 CYS C O 1
ATOM 4538 N N . SER C 1 25 ? -8.996 57.085 91.521 1.00 50.16 53 SER C N 1
ATOM 4539 C CA . SER C 1 25 ? -7.899 57.024 90.575 1.00 51.78 53 SER C CA 1
ATOM 4540 C C . SER C 1 25 ? -8.259 57.676 89.248 1.00 55.33 53 SER C C 1
ATOM 4541 O O . SER C 1 25 ? -9.419 57.658 88.806 1.00 57.78 53 SER C O 1
ATOM 4544 N N . ASP C 1 26 ? -7.242 58.234 88.604 1.00 57.50 54 ASP C N 1
ATOM 4545 C CA . ASP C 1 26 ? -7.351 58.737 87.258 1.00 57.56 54 ASP C CA 1
ATOM 4546 C C . ASP C 1 26 ? -8.409 59.836 87.159 1.00 61.65 54 ASP C C 1
ATOM 4547 O O . ASP C 1 26 ? -9.316 59.801 86.322 1.00 62.93 54 ASP C O 1
ATOM 4552 N N . LEU C 1 27 ? -8.305 60.838 88.020 1.00 63.81 55 LEU C N 1
ATOM 4553 C CA . LEU C 1 27 ? -9.204 61.994 87.906 1.00 68.00 55 LEU C CA 1
ATOM 4554 C C . LEU C 1 27 ? -8.408 63.292 87.750 1.00 72.67 55 LEU C C 1
ATOM 4555 O O . LEU C 1 27 ? -8.969 64.368 87.856 1.00 75.88 55 LEU C O 1
ATOM 4560 N N . GLY C 1 28 ? -7.107 63.179 87.467 1.00 74.36 56 GLY C N 1
ATOM 4561 C CA . GLY C 1 28 ? -6.208 64.332 87.395 1.00 76.21 56 GLY C CA 1
ATOM 4562 C C . GLY C 1 28 ? -6.287 65.235 88.612 1.00 76.63 56 GLY C C 1
ATOM 4563 O O . GLY C 1 28 ? -6.225 66.439 88.481 1.00 82.09 56 GLY C O 1
ATOM 4564 N N . LEU C 1 29 ? -6.448 64.660 89.796 1.00 72.69 57 LEU C N 1
ATOM 4565 C CA . LEU C 1 29 ? -6.579 65.437 91.018 1.00 73.72 57 LEU C CA 1
ATOM 4566 C C . LEU C 1 29 ? -5.224 65.974 91.438 1.00 74.30 57 LEU C C 1
ATOM 4567 O O . LEU C 1 29 ? -4.238 65.248 91.387 1.00 70.90 57 LEU C O 1
ATOM 4572 N N . SER C 1 30 ? -5.179 67.227 91.869 1.00 78.69 58 SER C N 1
ATOM 4573 C CA . SER C 1 30 ? -3.948 67.836 92.385 1.00 82.71 58 SER C CA 1
ATOM 4574 C C . SER C 1 30 ? -3.842 67.707 93.892 1.00 83.59 58 SER C C 1
ATOM 4575 O O . SER C 1 30 ? -2.759 67.813 94.470 1.00 80.74 58 SER C O 1
ATOM 4578 N N . GLU C 1 31 ? -4.994 67.509 94.520 1.00 89.51 59 GLU C N 1
ATOM 4579 C CA . GLU C 1 31 ? -5.118 67.425 95.970 1.00 93.83 59 GLU C CA 1
ATOM 4580 C C . GLU C 1 31 ? -6.137 66.314 96.332 1.00 85.18 59 GLU C C 1
ATOM 4581 O O . GLU C 1 31 ? -6.993 65.948 95.534 1.00 84.21 59 GLU C O 1
ATOM 4587 N N . LEU C 1 32 ? -6.023 65.767 97.528 1.00 78.03 60 LEU C N 1
ATOM 4588 C CA . LEU C 1 32 ? -7.005 64.806 98.010 1.00 77.63 60 LEU C CA 1
ATOM 4589 C C . LEU C 1 32 ? -8.425 65.383 98.085 1.00 77.59 60 LEU C C 1
ATOM 4590 O O . LEU C 1 32 ? -8.596 66.592 98.244 1.00 83.03 60 LEU C O 1
ATOM 4595 N N . PRO C 1 33 ? -9.453 64.519 97.980 1.00 73.35 61 PRO C N 1
ATOM 4596 C CA . PRO C 1 33 ? -10.829 64.981 98.116 1.00 75.73 61 PRO C CA 1
ATOM 4597 C C . PRO C 1 33 ? -11.182 65.195 99.581 1.00 77.75 61 PRO C C 1
ATOM 4598 O O . PRO C 1 33 ? -10.437 64.781 100.454 1.00 75.38 61 PRO C O 1
ATOM 4602 N N . SER C 1 34 ? -12.318 65.820 99.840 1.00 82.06 62 SER C N 1
ATOM 4603 C CA . SER C 1 34 ? -12.550 66.475 101.124 1.00 87.71 62 SER C CA 1
ATOM 4604 C C . SER C 1 34 ? -13.374 65.662 102.116 1.00 86.76 62 SER C C 1
ATOM 4605 O O . SER C 1 34 ? -13.043 65.624 103.312 1.00 85.43 62 SER C O 1
ATOM 4608 N N . ASN C 1 35 ? -14.453 65.056 101.611 1.00 84.28 63 ASN C N 1
ATOM 4609 C CA . ASN C 1 35 ? -15.476 64.439 102.443 1.00 82.91 63 ASN C CA 1
ATOM 4610 C C . ASN C 1 35 ? -15.302 62.929 102.472 1.00 75.50 63 ASN C C 1
ATOM 4611 O O . ASN C 1 35 ? -16.234 62.191 102.129 1.00 76.71 63 ASN C O 1
ATOM 4616 N N . LEU C 1 36 ? -14.117 62.465 102.864 1.00 66.63 64 LEU C N 1
ATOM 4617 C CA . LEU C 1 36 ? -13.880 61.030 102.922 1.00 60.50 64 LEU C CA 1
ATOM 4618 C C . LEU C 1 36 ? -14.534 60.404 104.163 1.00 58.63 64 LEU C C 1
ATOM 4619 O O . LEU C 1 36 ? -14.208 60.776 105.301 1.00 57.84 64 LEU C O 1
ATOM 4624 N N . SER C 1 37 ? -15.433 59.448 103.908 1.00 55.38 65 SER C N 1
ATOM 4625 C CA . SER C 1 37 ? -16.116 58.662 104.919 1.00 55.77 65 SER C CA 1
ATOM 4626 C C . SER C 1 37 ? -15.140 57.925 105.835 1.00 53.57 65 SER C C 1
ATOM 4627 O O . SER C 1 37 ? -14.187 57.323 105.385 1.00 50.86 65 SER C O 1
ATOM 4630 N N . VAL C 1 38 ? -15.413 58.009 107.131 1.00 54.31 66 VAL C N 1
ATOM 4631 C CA . VAL C 1 38 ? -14.743 57.261 108.205 1.00 53.39 66 VAL C CA 1
ATOM 4632 C C . VAL C 1 38 ? -14.901 55.722 108.025 1.00 50.39 66 VAL C C 1
ATOM 4633 O O . VAL C 1 38 ? -14.129 54.937 108.558 1.00 46.22 66 VAL C O 1
ATOM 4637 N N . PHE C 1 39 ? -15.908 55.334 107.243 1.00 50.48 67 PHE C N 1
ATOM 4638 C CA . PHE C 1 39 ? -16.127 53.959 106.802 1.00 52.39 67 PHE C CA 1
ATOM 4639 C C . PHE C 1 39 ? -15.179 53.413 105.687 1.00 50.45 67 PHE C C 1
ATOM 4640 O O . PHE C 1 39 ? -15.366 52.289 105.223 1.00 50.21 67 PHE C O 1
ATOM 4648 N N . THR C 1 40 ? -14.159 54.175 105.294 1.00 47.91 68 THR C N 1
ATOM 4649 C CA . THR C 1 40 ? -13.313 53.851 104.147 1.00 43.91 68 THR C CA 1
ATOM 4650 C C . THR C 1 40 ? -12.274 52.823 104.519 1.00 41.27 68 THR C C 1
ATOM 4651 O O . THR C 1 40 ? -11.350 53.119 105.301 1.00 42.09 68 THR C O 1
ATOM 4655 N N . SER C 1 41 ? -12.409 51.618 103.958 1.00 40.37 69 SER C N 1
ATOM 4656 C CA . SER C 1 41 ? -11.412 50.549 104.189 1.00 39.72 69 SER C CA 1
ATOM 4657 C C . SER C 1 41 ? -10.383 50.504 103.097 1.00 38.19 69 SER C C 1
ATOM 4658 O O . SER C 1 41 ? -9.284 50.009 103.297 1.00 38.03 69 SER C O 1
ATOM 4661 N N . TYR C 1 42 ? -10.719 51.048 101.937 1.00 39.86 70 TYR C N 1
ATOM 4662 C CA . TYR C 1 42 ? -9.801 51.004 100.809 1.00 39.47 70 TYR C CA 1
ATOM 4663 C C . TYR C 1 42 ? -9.880 52.303 100.057 1.00 36.79 70 TYR C C 1
ATOM 4664 O O . TYR C 1 42 ? -10.964 52.779 99.733 1.00 36.74 70 TYR C O 1
ATOM 4673 N N . LEU C 1 43 ? -8.730 52.899 99.807 1.00 35.60 71 LEU C N 1
ATOM 4674 C CA . LEU C 1 43 ? -8.695 54.153 99.080 1.00 37.02 71 LEU C CA 1
ATOM 4675 C C . LEU C 1 43 ? -7.677 54.111 97.944 1.00 36.08 71 LEU C C 1
ATOM 4676 O O . LEU C 1 43 ? -6.465 53.941 98.163 1.00 35.57 71 LEU C O 1
ATOM 4681 N N . ASP C 1 44 ? -8.167 54.294 96.730 1.00 36.98 72 ASP C N 1
ATOM 4682 C CA . ASP C 1 44 ? -7.294 54.260 95.568 1.00 37.21 72 ASP C CA 1
ATOM 4683 C C . ASP C 1 44 ? -7.156 55.676 95.039 1.00 38.38 72 ASP C C 1
ATOM 4684 O O . ASP C 1 44 ? -8.144 56.250 94.551 1.00 39.02 72 ASP C O 1
ATOM 4689 N N . LEU C 1 45 ? -5.956 56.242 95.186 1.00 38.38 73 LEU C N 1
ATOM 4690 C CA . LEU C 1 45 ? -5.651 57.555 94.621 1.00 44.54 73 LEU C CA 1
ATOM 4691 C C . LEU C 1 45 ? -4.611 57.518 93.475 1.00 45.65 73 LEU C C 1
ATOM 4692 O O . LEU C 1 45 ? -3.972 58.523 93.178 1.00 47.50 73 LEU C O 1
ATOM 4697 N N . SER C 1 46 ? -4.484 56.366 92.824 1.00 45.60 74 SER C N 1
ATOM 4698 C CA . SER C 1 46 ? -3.519 56.164 91.738 1.00 49.55 74 SER C CA 1
ATOM 4699 C C . SER C 1 46 ? -3.782 57.058 90.527 1.00 51.02 74 SER C C 1
ATOM 4700 O O . SER C 1 46 ? -4.907 57.532 90.320 1.00 49.14 74 SER C O 1
ATOM 4703 N N . MET C 1 47 ? -2.746 57.241 89.716 1.00 54.12 75 MET C N 1
ATOM 4704 C CA . MET C 1 47 ? -2.881 57.923 88.437 1.00 59.52 75 MET C CA 1
ATOM 4705 C C . MET C 1 47 ? -3.511 59.294 88.621 1.00 58.44 75 MET C C 1
ATOM 4706 O O . MET C 1 47 ? -4.578 59.570 88.093 1.00 59.74 75 MET C O 1
ATOM 4711 N N . ASN C 1 48 ? -2.881 60.144 89.395 1.00 55.93 76 ASN C N 1
ATOM 4712 C CA . ASN C 1 48 ? -3.391 61.473 89.594 1.00 58.13 76 ASN C CA 1
ATOM 4713 C C . ASN C 1 48 ? -2.192 62.415 89.576 1.00 60.06 76 ASN C C 1
ATOM 4714 O O . ASN C 1 48 ? -1.092 62.005 89.218 1.00 56.84 76 ASN C O 1
ATOM 4719 N N . ASN C 1 49 ? -2.405 63.668 89.966 1.00 64.29 77 ASN C N 1
ATOM 4720 C CA . ASN C 1 49 ? -1.386 64.682 89.881 1.00 68.67 77 ASN C CA 1
ATOM 4721 C C . ASN C 1 49 ? -0.953 65.231 91.254 1.00 67.12 77 ASN C C 1
ATOM 4722 O O . ASN C 1 49 ? -0.601 66.396 91.388 1.00 71.08 77 ASN C O 1
ATOM 4727 N N . ILE C 1 50 ? -0.915 64.361 92.247 1.00 61.03 78 ILE C N 1
ATOM 4728 C CA . ILE C 1 50 ? -0.695 64.762 93.608 1.00 60.30 78 ILE C CA 1
ATOM 4729 C C . ILE C 1 50 ? 0.787 64.838 93.906 1.00 61.33 78 ILE C C 1
ATOM 4730 O O . ILE C 1 50 ? 1.455 63.824 93.843 1.00 62.23 78 ILE C O 1
ATOM 4735 N N . SER C 1 51 ? 1.295 66.011 94.272 1.00 66.40 79 SER C N 1
ATOM 4736 C CA . SER C 1 51 ? 2.747 66.187 94.485 1.00 68.99 79 SER C CA 1
ATOM 4737 C C . SER C 1 51 ? 3.134 66.246 95.960 1.00 72.07 79 SER C C 1
ATOM 4738 O O . SER C 1 51 ? 4.287 65.944 96.312 1.00 70.20 79 SER C O 1
ATOM 4741 N N . GLN C 1 52 ? 2.209 66.699 96.803 1.00 76.93 80 GLN C N 1
ATOM 4742 C CA . GLN C 1 52 ? 2.209 66.271 98.201 1.00 83.07 80 GLN C CA 1
ATOM 4743 C C . GLN C 1 52 ? 0.832 66.484 98.853 1.00 81.74 80 GLN C C 1
ATOM 4744 O O . GLN C 1 52 ? -0.073 67.094 98.296 1.00 81.73 80 GLN C O 1
ATOM 4750 N N . LEU C 1 53 ? 0.695 65.951 100.043 1.00 82.30 81 LEU C N 1
ATOM 4751 C CA . LEU C 1 53 ? -0.608 65.594 100.562 1.00 84.45 81 LEU C CA 1
ATOM 4752 C C . LEU C 1 53 ? -0.995 66.397 101.793 1.00 92.05 81 LEU C C 1
ATOM 4753 O O . LEU C 1 53 ? -2.092 66.214 102.300 1.00 94.64 81 LEU C O 1
ATOM 4758 N N . LEU C 1 54 ? -0.128 67.317 102.220 1.00 99.69 82 LEU C N 1
ATOM 4759 C CA . LEU C 1 54 ? -0.275 68.030 103.497 1.00 107.93 82 LEU C CA 1
ATOM 4760 C C . LEU C 1 54 ? -1.705 68.438 103.860 1.00 112.15 82 LEU C C 1
ATOM 4761 O O . LEU C 1 54 ? -2.125 68.161 104.981 1.00 118.93 82 LEU C O 1
ATOM 4766 N N . PRO C 1 55 ? -2.454 69.101 102.945 1.00 112.68 83 PRO C N 1
ATOM 4767 C CA . PRO C 1 55 ? -3.885 69.295 103.294 1.00 111.23 83 PRO C CA 1
ATOM 4768 C C . PRO C 1 55 ? -4.736 67.998 103.190 1.00 102.47 83 PRO C C 1
ATOM 4769 O O . PRO C 1 55 ? -5.459 67.852 102.208 1.00 100.83 83 PRO C O 1
ATOM 4773 N N . ASN C 1 56 ? -4.659 67.083 104.178 1.00 95.43 84 ASN C N 1
ATOM 4774 C CA . ASN C 1 56 ? -5.374 65.778 104.092 1.00 91.07 84 ASN C CA 1
ATOM 4775 C C . ASN C 1 56 ? -6.509 65.532 105.110 1.00 90.49 84 ASN C C 1
ATOM 4776 O O . ASN C 1 56 ? -6.451 66.015 106.252 1.00 90.33 84 ASN C O 1
ATOM 4781 N N . PRO C 1 57 ? -7.553 64.783 104.677 1.00 87.50 85 PRO C N 1
ATOM 4782 C CA . PRO C 1 57 ? -8.574 64.201 105.565 1.00 86.12 85 PRO C CA 1
ATOM 4783 C C . PRO C 1 57 ? -8.267 62.748 106.021 1.00 73.66 85 PRO C C 1
ATOM 4784 O O . PRO C 1 57 ? -9.135 62.082 106.597 1.00 70.38 85 PRO C O 1
ATOM 4788 N N . LEU C 1 58 ? -7.026 62.310 105.823 1.00 66.69 86 LEU C N 1
ATOM 4789 C CA . LEU C 1 58 ? -6.619 60.964 106.177 1.00 64.99 86 LEU C CA 1
ATOM 4790 C C . LEU C 1 58 ? -6.701 60.625 107.691 1.00 63.40 86 LEU C C 1
ATOM 4791 O O . LEU C 1 58 ? -7.051 59.497 108.033 1.00 59.94 86 LEU C O 1
ATOM 4796 N N . PRO C 1 59 ? -6.349 61.573 108.586 1.00 62.26 87 PRO C N 1
ATOM 4797 C CA . PRO C 1 59 ? -6.288 61.209 110.021 1.00 62.96 87 PRO C CA 1
ATOM 4798 C C . PRO C 1 59 ? -7.583 60.609 110.632 1.00 62.68 87 PRO C C 1
ATOM 4799 O O . PRO C 1 59 ? -7.521 59.854 111.585 1.00 64.29 87 PRO C O 1
ATOM 4803 N N . SER C 1 60 ? -8.740 60.895 110.065 1.00 63.09 88 SER C N 1
ATOM 4804 C CA . SER C 1 60 ? -9.973 60.315 110.557 1.00 64.62 88 SER C CA 1
ATOM 4805 C C . SER C 1 60 ? -10.283 58.895 109.994 1.00 62.01 88 SER C C 1
ATOM 4806 O O . SER C 1 60 ? -11.323 58.329 110.328 1.00 69.75 88 SER C O 1
ATOM 4809 N N . LEU C 1 61 ? -9.432 58.325 109.140 1.00 54.71 89 LEU C N 1
ATOM 4810 C CA . LEU C 1 61 ? -9.742 57.068 108.470 1.00 49.90 89 LEU C CA 1
ATOM 4811 C C . LEU C 1 61 ? -9.160 55.872 109.234 1.00 46.55 89 LEU C C 1
ATOM 4812 O O . LEU C 1 61 ? -8.183 55.221 108.860 1.00 43.94 89 LEU C O 1
ATOM 4817 N N . ARG C 1 62 ? -9.796 55.582 110.338 1.00 47.73 90 ARG C N 1
ATOM 4818 C CA . ARG C 1 62 ? -9.249 54.617 111.288 1.00 48.48 90 ARG C CA 1
ATOM 4819 C C . ARG C 1 62 ? -9.370 53.178 110.877 1.00 44.35 90 ARG C C 1
ATOM 4820 O O . ARG C 1 62 ? -8.656 52.337 111.416 1.00 43.40 90 ARG C O 1
ATOM 4828 N N . PHE C 1 63 ? -10.279 52.918 109.935 1.00 44.39 91 PHE C N 1
ATOM 4829 C CA . PHE C 1 63 ? -10.475 51.616 109.305 1.00 42.33 91 PHE C CA 1
ATOM 4830 C C . PHE C 1 63 ? -9.766 51.434 107.951 1.00 41.30 91 PHE C C 1
ATOM 4831 O O . PHE C 1 63 ? -9.877 50.370 107.355 1.00 39.06 91 PHE C O 1
ATOM 4839 N N . LEU C 1 64 ? -9.021 52.433 107.476 1.00 41.88 92 LEU C N 1
ATOM 4840 C CA . LEU C 1 64 ? -8.330 52.311 106.190 1.00 38.79 92 LEU C CA 1
ATOM 4841 C C . LEU C 1 64 ? -7.257 51.262 106.220 1.00 37.40 92 LEU C C 1
ATOM 4842 O O . LEU C 1 64 ? -6.252 51.446 106.878 1.00 38.33 92 LEU C O 1
ATOM 4847 N N . GLU C 1 65 ? -7.420 50.202 105.430 1.00 38.58 93 GLU C N 1
ATOM 4848 C CA . GLU C 1 65 ? -6.408 49.124 105.316 1.00 39.81 93 GLU C CA 1
ATOM 4849 C C . GLU C 1 65 ? -5.486 49.212 104.155 1.00 38.38 93 GLU C C 1
ATOM 4850 O O . GLU C 1 65 ? -4.373 48.707 104.229 1.00 37.34 93 GLU C O 1
ATOM 4856 N N . GLU C 1 66 ? -5.948 49.824 103.075 1.00 38.45 94 GLU C N 1
ATOM 4857 C CA . GLU C 1 66 ? -5.148 49.891 101.844 1.00 39.06 94 GLU C CA 1
ATOM 4858 C C . GLU C 1 66 ? -5.194 51.278 101.281 1.00 36.85 94 GLU C C 1
ATOM 4859 O O . GLU C 1 66 ? -6.290 51.769 101.017 1.00 36.12 94 GLU C O 1
ATOM 4865 N N . LEU C 1 67 ? -4.026 51.906 101.112 1.00 35.88 95 LEU C N 1
ATOM 4866 C CA . LEU C 1 67 ? -3.930 53.196 100.481 1.00 37.71 95 LEU C CA 1
ATOM 4867 C C . LEU C 1 67 ? -3.044 53.126 99.257 1.00 37.94 95 LEU C C 1
ATOM 4868 O O . LEU C 1 67 ? -1.880 52.777 99.362 1.00 38.48 95 LEU C O 1
ATOM 4873 N N . ARG C 1 68 ? -3.577 53.511 98.113 1.00 37.81 96 ARG C N 1
ATOM 4874 C CA . ARG C 1 68 ? -2.839 53.439 96.850 1.00 37.15 96 ARG C CA 1
ATOM 4875 C C . ARG C 1 68 ? -2.552 54.812 96.261 1.00 36.02 96 ARG C C 1
ATOM 4876 O O . ARG C 1 68 ? -3.475 55.579 95.955 1.00 35.40 96 ARG C O 1
ATOM 4884 N N . LEU C 1 69 ? -1.268 55.113 96.145 1.00 36.34 97 LEU C N 1
ATOM 4885 C CA . LEU C 1 69 ? -0.787 56.402 95.668 1.00 39.67 97 LEU C CA 1
ATOM 4886 C C . LEU C 1 69 ? 0.168 56.229 94.485 1.00 40.66 97 LEU C C 1
ATOM 4887 O O . LEU C 1 69 ? 1.001 57.080 94.205 1.00 42.79 97 LEU C O 1
ATOM 4892 N N . ALA C 1 70 ? -0.001 55.130 93.762 1.00 41.27 98 ALA C N 1
ATOM 4893 C CA . ALA C 1 70 ? 0.818 54.823 92.616 1.00 42.28 98 ALA C CA 1
ATOM 4894 C C . ALA C 1 70 ? 0.658 55.870 91.537 1.00 42.95 98 ALA C C 1
ATOM 4895 O O . ALA C 1 70 ? -0.440 56.381 91.288 1.00 44.54 98 ALA C O 1
ATOM 4897 N N . GLY C 1 71 ? 1.746 56.159 90.867 1.00 43.30 99 GLY C N 1
ATOM 4898 C CA . GLY C 1 71 ? 1.667 56.988 89.672 1.00 45.50 99 GLY C CA 1
ATOM 4899 C C . GLY C 1 71 ? 1.093 58.354 89.960 1.00 46.40 99 GLY C C 1
ATOM 4900 O O . GLY C 1 71 ? 0.100 58.766 89.344 1.00 46.90 99 GLY C O 1
ATOM 4901 N N . ASN C 1 72 ? 1.701 59.031 90.924 1.00 46.23 100 ASN C N 1
ATOM 4902 C CA . ASN C 1 72 ? 1.414 60.439 91.198 1.00 50.92 100 ASN C CA 1
ATOM 4903 C C . ASN C 1 72 ? 2.716 61.194 91.048 1.00 53.87 100 ASN C C 1
ATOM 4904 O O . ASN C 1 72 ? 3.598 60.744 90.307 1.00 57.08 100 ASN C O 1
ATOM 4909 N N . ALA C 1 73 ? 2.855 62.338 91.711 1.00 55.83 101 ALA C N 1
ATOM 4910 C CA . ALA C 1 73 ? 4.002 63.200 91.472 1.00 58.24 101 ALA C CA 1
ATOM 4911 C C . ALA C 1 73 ? 4.818 63.377 92.743 1.00 56.39 101 ALA C C 1
ATOM 4912 O O . ALA C 1 73 ? 5.379 64.418 92.984 1.00 61.22 101 ALA C O 1
ATOM 4914 N N . LEU C 1 74 ? 4.914 62.345 93.544 1.00 51.44 102 LEU C N 1
ATOM 4915 C CA . LEU C 1 74 ? 5.503 62.482 94.832 1.00 52.11 102 LEU C CA 1
ATOM 4916 C C . LEU C 1 74 ? 7.006 62.464 94.791 1.00 52.50 102 LEU C C 1
ATOM 4917 O O . LEU C 1 74 ? 7.606 61.522 94.330 1.00 50.29 102 LEU C O 1
ATOM 4922 N N . THR C 1 75 ? 7.610 63.517 95.319 1.00 56.65 103 THR C N 1
ATOM 4923 C CA . THR C 1 75 ? 9.048 63.585 95.523 1.00 58.33 103 THR C CA 1
ATOM 4924 C C . THR C 1 75 ? 9.477 63.460 96.987 1.00 58.45 103 THR C C 1
ATOM 4925 O O . THR C 1 75 ? 10.638 63.139 97.299 1.00 53.69 103 THR C O 1
ATOM 4929 N N . TYR C 1 76 ? 8.496 63.679 97.857 1.00 61.72 104 TYR C N 1
ATOM 4930 C CA . TYR C 1 76 ? 8.691 63.965 99.270 1.00 67.13 104 TYR C CA 1
ATOM 4931 C C . TYR C 1 76 ? 7.454 63.521 100.062 1.00 61.54 104 TYR C C 1
ATOM 4932 O O . TYR C 1 76 ? 6.324 63.883 99.697 1.00 61.76 104 TYR C O 1
ATOM 4941 N N . ILE C 1 77 ? 7.651 62.745 101.131 1.00 56.88 105 ILE C N 1
ATOM 4942 C CA . ILE C 1 77 ? 6.517 62.414 102.036 1.00 54.51 105 ILE C CA 1
ATOM 4943 C C . ILE C 1 77 ? 6.840 62.902 103.443 1.00 55.87 105 ILE C C 1
ATOM 4944 O O . ILE C 1 77 ? 7.815 62.446 104.046 1.00 53.35 105 ILE C O 1
ATOM 4949 N N . PRO C 1 78 ? 6.027 63.849 103.969 1.00 58.78 106 PRO C N 1
ATOM 4950 C CA . PRO C 1 78 ? 6.304 64.477 105.251 1.00 60.76 106 PRO C CA 1
ATOM 4951 C C . PRO C 1 78 ? 5.973 63.587 106.446 1.00 58.25 106 PRO C C 1
ATOM 4952 O O . PRO C 1 78 ? 5.052 62.800 106.374 1.00 54.73 106 PRO C O 1
ATOM 4956 N N . LYS C 1 79 ? 6.729 63.764 107.520 1.00 61.04 107 LYS C N 1
ATOM 4957 C CA . LYS C 1 79 ? 6.656 62.968 108.743 1.00 61.91 107 LYS C CA 1
ATOM 4958 C C . LYS C 1 79 ? 5.282 62.518 109.211 1.00 60.43 107 LYS C C 1
ATOM 4959 O O . LYS C 1 79 ? 5.129 61.381 109.602 1.00 60.05 107 LYS C O 1
ATOM 4965 N N . GLY C 1 80 ? 4.272 63.369 109.190 1.00 60.39 108 GLY C N 1
ATOM 4966 C CA . GLY C 1 80 ? 2.991 62.932 109.719 1.00 58.60 108 GLY C CA 1
ATOM 4967 C C . GLY C 1 80 ? 1.978 62.499 108.708 1.00 55.53 108 GLY C C 1
ATOM 4968 O O . GLY C 1 80 ? 0.803 62.516 108.977 1.00 57.80 108 GLY C O 1
ATOM 4969 N N . ALA C 1 81 ? 2.405 62.094 107.536 1.00 53.44 109 ALA C N 1
ATOM 4970 C CA . ALA C 1 81 ? 1.477 61.871 106.439 1.00 51.06 109 ALA C CA 1
ATOM 4971 C C . ALA C 1 81 ? 0.421 60.826 106.756 1.00 52.00 109 ALA C C 1
ATOM 4972 O O . ALA C 1 81 ? -0.734 60.891 106.257 1.00 49.62 109 ALA C O 1
ATOM 4974 N N . PHE C 1 82 ? 0.819 59.817 107.539 1.00 50.04 110 PHE C N 1
ATOM 4975 C CA . PHE C 1 82 ? -0.049 58.659 107.705 1.00 48.79 110 PHE C CA 1
ATOM 4976 C C . PHE C 1 82 ? -0.454 58.523 109.152 1.00 51.62 110 PHE C C 1
ATOM 4977 O O . PHE C 1 82 ? -0.872 57.448 109.567 1.00 50.52 110 PHE C O 1
ATOM 4985 N N . THR C 1 83 ? -0.365 59.608 109.929 1.00 57.06 111 THR C N 1
ATOM 4986 C CA . THR C 1 83 ? -0.733 59.499 111.333 1.00 59.31 111 THR C CA 1
ATOM 4987 C C . THR C 1 83 ? -2.250 59.279 111.418 1.00 56.33 111 THR C C 1
ATOM 4988 O O . THR C 1 83 ? -3.027 59.773 110.582 1.00 53.13 111 THR C O 1
ATOM 4992 N N . GLY C 1 84 ? -2.639 58.438 112.379 1.00 53.70 112 GLY C N 1
ATOM 4993 C CA . GLY C 1 84 ? -4.032 58.053 112.546 1.00 52.09 112 GLY C CA 1
ATOM 4994 C C . GLY C 1 84 ? -4.508 56.913 111.679 1.00 47.65 112 GLY C C 1
ATOM 4995 O O . GLY C 1 84 ? -5.648 56.535 111.752 1.00 49.91 112 GLY C O 1
ATOM 4996 N N . LEU C 1 85 ? -3.670 56.335 110.846 1.00 44.32 113 LEU C N 1
ATOM 4997 C CA . LEU C 1 85 ? -4.157 55.232 110.013 1.00 41.61 113 LEU C CA 1
ATOM 4998 C C . LEU C 1 85 ? -3.799 53.948 110.730 1.00 40.35 113 LEU C C 1
ATOM 4999 O O . LEU C 1 85 ? -2.905 53.240 110.333 1.00 39.10 113 LEU C O 1
ATOM 5004 N N . TYR C 1 86 ? -4.479 53.698 111.837 1.00 41.69 114 TYR C N 1
ATOM 5005 C CA . TYR C 1 86 ? -4.153 52.565 112.710 1.00 43.19 114 TYR C CA 1
ATOM 5006 C C . TYR C 1 86 ? -4.278 51.209 112.011 1.00 42.75 114 TYR C C 1
ATOM 5007 O O . TYR C 1 86 ? -3.608 50.237 112.402 1.00 44.46 114 TYR C O 1
ATOM 5016 N N . SER C 1 87 ? -5.155 51.141 111.013 1.00 41.57 115 SER C N 1
ATOM 5017 C CA . SER C 1 87 ? -5.468 49.880 110.359 1.00 40.25 115 SER C CA 1
ATOM 5018 C C . SER C 1 87 ? -4.680 49.614 109.074 1.00 37.76 115 SER C C 1
ATOM 5019 O O . SER C 1 87 ? -4.909 48.601 108.442 1.00 37.48 115 SER C O 1
ATOM 5022 N N . LEU C 1 88 ? -3.746 50.478 108.701 1.00 39.99 116 LEU C N 1
ATOM 5023 C CA . LEU C 1 88 ? -3.163 50.435 107.332 1.00 38.84 116 LEU C CA 1
ATOM 5024 C C . LEU C 1 88 ? -2.245 49.231 107.123 1.00 37.06 116 LEU C C 1
ATOM 5025 O O . LEU C 1 88 ? -1.203 49.163 107.738 1.00 38.18 116 LEU C O 1
ATOM 5030 N N . LYS C 1 89 ? -2.647 48.286 106.277 1.00 37.93 117 LYS C N 1
ATOM 5031 C CA . LYS C 1 89 ? -1.895 47.033 106.005 1.00 39.52 117 LYS C CA 1
ATOM 5032 C C . LYS C 1 89 ? -1.095 47.139 104.697 1.00 38.08 117 LYS C C 1
ATOM 5033 O O . LYS C 1 89 ? -0.047 46.535 104.576 1.00 37.11 117 LYS C O 1
ATOM 5039 N N . VAL C 1 90 ? -1.600 47.907 103.733 1.00 37.26 118 VAL C N 1
ATOM 5040 C CA . VAL C 1 90 ? -0.972 48.031 102.425 1.00 35.71 118 VAL C CA 1
ATOM 5041 C C . VAL C 1 90 ? -0.818 49.487 102.050 1.00 35.77 118 VAL C C 1
ATOM 5042 O O . VAL C 1 90 ? -1.801 50.228 102.063 1.00 35.18 118 VAL C O 1
ATOM 5046 N N . LEU C 1 91 ? 0.408 49.859 101.684 1.00 34.35 119 LEU C N 1
ATOM 5047 C CA . LEU C 1 91 ? 0.727 51.174 101.181 1.00 34.89 119 LEU C CA 1
ATOM 5048 C C . LEU C 1 91 ? 1.451 51.099 99.845 1.00 33.49 119 LEU C C 1
ATOM 5049 O O . LEU C 1 91 ? 2.526 50.539 99.742 1.00 33.75 119 LEU C O 1
ATOM 5054 N N . MET C 1 92 ? 0.872 51.700 98.827 1.00 35.25 120 MET C N 1
ATOM 5055 C CA . MET C 1 92 ? 1.424 51.642 97.476 1.00 36.17 120 MET C CA 1
ATOM 5056 C C . MET C 1 92 ? 1.895 52.994 97.016 1.00 36.40 120 MET C C 1
ATOM 5057 O O . MET C 1 92 ? 1.084 53.891 96.779 1.00 37.59 120 MET C O 1
ATOM 5062 N N . LEU C 1 93 ? 3.206 53.134 96.903 1.00 36.05 121 LEU C N 1
ATOM 5063 C CA . LEU C 1 93 ? 3.803 54.349 96.420 1.00 38.34 121 LEU C CA 1
ATOM 5064 C C . LEU C 1 93 ? 4.632 54.103 95.152 1.00 38.42 121 LEU C C 1
ATOM 5065 O O . LEU C 1 93 ? 5.513 54.893 94.823 1.00 40.58 121 LEU C O 1
ATOM 5070 N N . GLN C 1 94 ? 4.369 53.023 94.434 1.00 37.53 122 GLN C N 1
ATOM 5071 C CA . GLN C 1 94 ? 5.170 52.728 93.254 1.00 39.54 122 GLN C CA 1
ATOM 5072 C C . GLN C 1 94 ? 4.956 53.788 92.153 1.00 41.74 122 GLN C C 1
ATOM 5073 O O . GLN C 1 94 ? 3.875 54.364 92.035 1.00 41.10 122 GLN C O 1
ATOM 5079 N N . ASN C 1 95 ? 5.963 53.987 91.314 1.00 44.16 123 ASN C N 1
ATOM 5080 C CA . ASN C 1 95 ? 5.809 54.842 90.138 1.00 45.64 123 ASN C CA 1
ATOM 5081 C C . ASN C 1 95 ? 5.506 56.295 90.562 1.00 48.37 123 ASN C C 1
ATOM 5082 O O . ASN C 1 95 ? 4.486 56.889 90.186 1.00 48.11 123 ASN C O 1
ATOM 5087 N N . ASN C 1 96 ? 6.434 56.837 91.343 1.00 46.45 124 ASN C N 1
ATOM 5088 C CA . ASN C 1 96 ? 6.434 58.216 91.766 1.00 50.06 124 ASN C CA 1
ATOM 5089 C C . ASN C 1 96 ? 7.853 58.745 91.517 1.00 53.17 124 ASN C C 1
ATOM 5090 O O . ASN C 1 96 ? 8.587 58.127 90.743 1.00 55.55 124 ASN C O 1
ATOM 5095 N N . GLN C 1 97 ? 8.245 59.838 92.177 1.00 53.80 125 GLN C N 1
ATOM 5096 C CA . GLN C 1 97 ? 9.511 60.524 91.915 1.00 56.99 125 GLN C CA 1
ATOM 5097 C C . GLN C 1 97 ? 10.411 60.578 93.134 1.00 54.37 125 GLN C C 1
ATOM 5098 O O . GLN C 1 97 ? 11.246 61.459 93.249 1.00 56.19 125 GLN C O 1
ATOM 5104 N N . LEU C 1 98 ? 10.255 59.633 94.039 1.00 48.15 126 LEU C N 1
ATOM 5105 C CA . LEU C 1 98 ? 11.063 59.617 95.229 1.00 47.66 126 LEU C CA 1
ATOM 5106 C C . LEU C 1 98 ? 12.490 59.321 94.827 1.00 47.79 126 LEU C C 1
ATOM 5107 O O . LEU C 1 98 ? 12.713 58.435 93.982 1.00 47.98 126 LEU C O 1
ATOM 5112 N N . ARG C 1 99 ? 13.434 60.045 95.432 1.00 48.92 127 ARG C N 1
ATOM 5113 C CA . ARG C 1 99 ? 14.867 59.851 95.224 1.00 50.11 127 ARG C CA 1
ATOM 5114 C C . ARG C 1 99 ? 15.582 59.247 96.437 1.00 48.04 127 ARG C C 1
ATOM 5115 O O . ARG C 1 99 ? 16.719 58.824 96.379 1.00 48.85 127 ARG C O 1
ATOM 5123 N N . HIS C 1 100 ? 14.913 59.190 97.558 1.00 48.46 128 HIS C N 1
ATOM 5124 C CA . HIS C 1 100 ? 15.382 58.376 98.667 1.00 49.12 128 HIS C CA 1
ATOM 5125 C C . HIS C 1 100 ? 14.142 57.920 99.359 1.00 49.03 128 HIS C C 1
ATOM 5126 O O . HIS C 1 100 ? 13.058 58.436 99.073 1.00 51.05 128 HIS C O 1
ATOM 5133 N N . VAL C 1 101 ? 14.275 56.932 100.244 1.00 47.37 129 VAL C N 1
ATOM 5134 C CA . VAL C 1 101 ? 13.126 56.477 101.026 1.00 44.36 129 VAL C CA 1
ATOM 5135 C C . VAL C 1 101 ? 12.853 57.569 102.047 1.00 44.14 129 VAL C C 1
ATOM 5136 O O . VAL C 1 101 ? 13.803 58.045 102.666 1.00 45.85 129 VAL C O 1
ATOM 5140 N N . PRO C 1 102 ? 11.591 58.015 102.167 1.00 46.37 130 PRO C N 1
ATOM 5141 C CA . PRO C 1 102 ? 11.269 59.021 103.200 1.00 49.80 130 PRO C CA 1
ATOM 5142 C C . PRO C 1 102 ? 11.932 58.655 104.510 1.00 49.33 130 PRO C C 1
ATOM 5143 O O . PRO C 1 102 ? 11.937 57.515 104.911 1.00 48.67 130 PRO C O 1
ATOM 5147 N N . THR C 1 103 ? 12.580 59.639 105.073 1.00 52.57 131 THR C N 1
ATOM 5148 C CA . THR C 1 103 ? 13.413 59.541 106.249 1.00 56.13 131 THR C CA 1
ATOM 5149 C C . THR C 1 103 ? 12.619 59.168 107.508 1.00 55.36 131 THR C C 1
ATOM 5150 O O . THR C 1 103 ? 13.150 58.501 108.398 1.00 54.85 131 THR C O 1
ATOM 5154 N N . GLU C 1 104 ? 11.350 59.590 107.555 1.00 53.96 132 GLU C N 1
ATOM 5155 C CA . GLU C 1 104 ? 10.511 59.453 108.757 1.00 53.35 132 GLU C CA 1
ATOM 5156 C C . GLU C 1 104 ? 9.071 59.107 108.509 1.00 49.96 132 GLU C C 1
ATOM 5157 O O . GLU C 1 104 ? 8.463 58.559 109.371 1.00 46.24 132 GLU C O 1
ATOM 5163 N N . ALA C 1 105 ? 8.497 59.439 107.357 1.00 50.55 133 ALA C N 1
ATOM 5164 C CA . ALA C 1 105 ? 7.054 59.188 107.131 1.00 49.37 133 ALA C CA 1
ATOM 5165 C C . ALA C 1 105 ? 6.669 57.730 107.278 1.00 49.49 133 ALA C C 1
ATOM 5166 O O . ALA C 1 105 ? 5.534 57.407 107.634 1.00 50.10 133 ALA C O 1
ATOM 5168 N N . LEU C 1 106 ? 7.601 56.829 106.990 1.00 50.42 134 LEU C N 1
ATOM 5169 C CA . LEU C 1 106 ? 7.276 55.399 107.012 1.00 48.01 134 LEU C CA 1
ATOM 5170 C C . LEU C 1 106 ? 7.592 54.716 108.345 1.00 49.34 134 LEU C C 1
ATOM 5171 O O . LEU C 1 106 ? 7.266 53.551 108.494 1.00 47.90 134 LEU C O 1
ATOM 5176 N N . GLN C 1 107 ? 8.180 55.404 109.329 1.00 51.17 135 GLN C N 1
ATOM 5177 C CA . GLN C 1 107 ? 8.492 54.692 110.575 1.00 51.60 135 GLN C CA 1
ATOM 5178 C C . GLN C 1 107 ? 7.229 54.520 111.432 1.00 50.88 135 GLN C C 1
ATOM 5179 O O . GLN C 1 107 ? 6.327 55.334 111.395 1.00 51.80 135 GLN C O 1
ATOM 5185 N N . ASN C 1 108 ? 7.138 53.400 112.139 1.00 48.73 136 ASN C N 1
ATOM 5186 C CA . ASN C 1 108 ? 6.080 53.204 113.139 1.00 49.33 136 ASN C CA 1
ATOM 5187 C C . ASN C 1 108 ? 4.655 53.084 112.566 1.00 49.83 136 ASN C C 1
ATOM 5188 O O . ASN C 1 108 ? 3.660 53.323 113.266 1.00 51.00 136 ASN C O 1
ATOM 5193 N N . LEU C 1 109 ? 4.554 52.645 111.313 1.00 47.28 137 LEU C N 1
ATOM 5194 C CA . LEU C 1 109 ? 3.275 52.248 110.749 1.00 44.32 137 LEU C CA 1
ATOM 5195 C C . LEU C 1 109 ? 3.082 50.828 111.187 1.00 44.27 137 LEU C C 1
ATOM 5196 O O . LEU C 1 109 ? 3.467 49.892 110.477 1.00 43.01 137 LEU C O 1
ATOM 5201 N N . ARG C 1 110 ? 2.498 50.666 112.391 1.00 44.48 138 ARG C N 1
ATOM 5202 C CA . ARG C 1 110 ? 2.577 49.404 113.122 1.00 43.01 138 ARG C CA 1
ATOM 5203 C C . ARG C 1 110 ? 1.760 48.258 112.558 1.00 40.66 138 ARG C C 1
ATOM 5204 O O . ARG C 1 110 ? 2.010 47.068 112.918 1.00 39.98 138 ARG C O 1
ATOM 5212 N N . SER C 1 111 ? 0.757 48.588 111.741 1.00 38.76 139 SER C N 1
ATOM 5213 C CA . SER C 1 111 ? -0.096 47.560 111.105 1.00 38.77 139 SER C CA 1
ATOM 5214 C C . SER C 1 111 ? 0.387 47.150 109.726 1.00 37.29 139 SER C C 1
ATOM 5215 O O . SER C 1 111 ? -0.042 46.125 109.186 1.00 36.65 139 SER C O 1
ATOM 5218 N N . LEU C 1 112 ? 1.372 47.883 109.223 1.00 38.22 140 LEU C N 1
ATOM 5219 C CA . LEU C 1 112 ? 1.748 47.818 107.822 1.00 38.04 140 LEU C CA 1
ATOM 5220 C C . LEU C 1 112 ? 2.415 46.498 107.427 1.00 37.71 140 LEU C C 1
ATOM 5221 O O . LEU C 1 112 ? 3.497 46.191 107.909 1.00 40.92 140 LEU C O 1
ATOM 5226 N N . GLN C 1 113 ? 1.774 45.737 106.528 1.00 38.22 141 GLN C N 1
ATOM 5227 C CA . GLN C 1 113 ? 2.296 44.452 106.063 1.00 37.51 141 GLN C CA 1
ATOM 5228 C C . GLN C 1 113 ? 2.925 44.456 104.660 1.00 38.39 141 GLN C C 1
ATOM 5229 O O . GLN C 1 113 ? 3.735 43.564 104.373 1.00 36.23 141 GLN C O 1
ATOM 5235 N N . SER C 1 114 ? 2.539 45.414 103.805 1.00 37.43 142 SER C N 1
ATOM 5236 C CA . SER C 1 114 ? 3.016 45.474 102.432 1.00 38.30 142 SER C CA 1
ATOM 5237 C C . SER C 1 114 ? 3.309 46.904 102.028 1.00 37.90 142 SER C C 1
ATOM 5238 O O . SER C 1 114 ? 2.424 47.771 102.062 1.00 36.55 142 SER C O 1
ATOM 5241 N N . LEU C 1 115 ? 4.551 47.115 101.603 1.00 37.28 143 LEU C N 1
ATOM 5242 C CA . LEU C 1 115 ? 5.029 48.418 101.180 1.00 38.41 143 LEU C CA 1
ATOM 5243 C C . LEU C 1 115 ? 5.690 48.346 99.792 1.00 37.90 143 LEU C C 1
ATOM 5244 O O . LEU C 1 115 ? 6.743 47.733 99.624 1.00 35.51 143 LEU C O 1
ATOM 5249 N N . ARG C 1 116 ? 5.082 49.053 98.843 1.00 39.05 144 ARG C N 1
ATOM 5250 C CA . ARG C 1 116 ? 5.589 49.177 97.466 1.00 38.03 144 ARG C CA 1
ATOM 5251 C C . ARG C 1 116 ? 6.261 50.488 97.227 1.00 37.82 144 ARG C C 1
ATOM 5252 O O . ARG C 1 116 ? 5.614 51.528 97.228 1.00 39.94 144 ARG C O 1
ATOM 5260 N N . LEU C 1 117 ? 7.565 50.432 97.031 1.00 37.84 145 LEU C N 1
ATOM 5261 C CA . LEU C 1 117 ? 8.361 51.588 96.692 1.00 38.58 145 LEU C CA 1
ATOM 5262 C C . LEU C 1 117 ? 9.023 51.393 95.285 1.00 40.81 145 LEU C C 1
ATOM 5263 O O . LEU C 1 117 ? 9.940 52.117 94.886 1.00 42.24 145 LEU C O 1
ATOM 5268 N N . ASP C 1 118 ? 8.537 50.417 94.527 1.00 41.11 146 ASP C N 1
ATOM 5269 C CA . ASP C 1 118 ? 9.129 50.086 93.254 1.00 39.73 146 ASP C CA 1
ATOM 5270 C C . ASP C 1 118 ? 8.957 51.216 92.199 1.00 40.94 146 ASP C C 1
ATOM 5271 O O . ASP C 1 118 ? 8.049 52.054 92.272 1.00 42.26 146 ASP C O 1
ATOM 5276 N N . ALA C 1 119 ? 9.861 51.260 91.231 1.00 41.11 147 ALA C N 1
ATOM 5277 C CA . ALA C 1 119 ? 9.733 52.177 90.098 1.00 41.42 147 ALA C CA 1
ATOM 5278 C C . ALA C 1 119 ? 9.663 53.649 90.560 1.00 44.34 147 ALA C C 1
ATOM 5279 O O . ALA C 1 119 ? 8.756 54.394 90.198 1.00 44.21 147 ALA C O 1
ATOM 5281 N N . ASN C 1 120 ? 10.598 54.020 91.428 1.00 44.65 148 ASN C N 1
ATOM 5282 C CA . ASN C 1 120 ? 10.839 55.391 91.810 1.00 47.22 148 ASN C CA 1
ATOM 5283 C C . ASN C 1 120 ? 12.231 55.663 91.292 1.00 48.60 148 ASN C C 1
ATOM 5284 O O . ASN C 1 120 ? 12.679 54.942 90.386 1.00 45.83 148 ASN C O 1
ATOM 5289 N N . HIS C 1 121 ? 12.925 56.643 91.858 1.00 50.02 149 HIS C N 1
ATOM 5290 C CA . HIS C 1 121 ? 14.312 56.889 91.464 1.00 54.89 149 HIS C CA 1
ATOM 5291 C C . HIS C 1 121 ? 15.180 56.867 92.691 1.00 51.49 149 HIS C C 1
ATOM 5292 O O . HIS C 1 121 ? 16.093 57.659 92.827 1.00 55.53 149 HIS C O 1
ATOM 5299 N N . ILE C 1 122 ? 14.877 55.931 93.565 1.00 48.71 150 ILE C N 1
ATOM 5300 C CA . ILE C 1 122 ? 15.443 55.890 94.895 1.00 49.36 150 ILE C CA 1
ATOM 5301 C C . ILE C 1 122 ? 16.907 55.484 94.886 1.00 49.46 150 ILE C C 1
ATOM 5302 O O . ILE C 1 122 ? 17.243 54.405 94.452 1.00 49.51 150 ILE C O 1
ATOM 5307 N N . SER C 1 123 ? 17.773 56.333 95.412 1.00 49.57 151 SER C N 1
ATOM 5308 C CA . SER C 1 123 ? 19.188 56.034 95.430 1.00 52.23 151 SER C CA 1
ATOM 5309 C C . SER C 1 123 ? 19.751 55.822 96.829 1.00 53.74 151 SER C C 1
ATOM 5310 O O . SER C 1 123 ? 20.907 55.480 96.985 1.00 54.66 151 SER C O 1
ATOM 5313 N N . TYR C 1 124 ? 18.942 56.016 97.853 1.00 56.28 152 TYR C N 1
ATOM 5314 C CA . TYR C 1 124 ? 19.450 56.106 99.224 1.00 57.77 152 TYR C CA 1
ATOM 5315 C C . TYR C 1 124 ? 18.359 55.597 100.147 1.00 55.02 152 TYR C C 1
ATOM 5316 O O . TYR C 1 124 ? 17.217 56.040 100.037 1.00 53.76 152 TYR C O 1
ATOM 5325 N N . VAL C 1 125 ? 18.684 54.645 101.023 1.00 53.63 153 VAL C N 1
ATOM 5326 C CA . VAL C 1 125 ? 17.744 54.200 102.077 1.00 51.85 153 VAL C CA 1
ATOM 5327 C C . VAL C 1 125 ? 18.284 54.705 103.424 1.00 54.46 153 VAL C C 1
ATOM 5328 O O . VAL C 1 125 ? 19.315 54.197 103.908 1.00 56.51 153 VAL C O 1
ATOM 5332 N N . PRO C 1 126 ? 17.638 55.746 104.004 1.00 51.58 154 PRO C N 1
ATOM 5333 C CA . PRO C 1 126 ? 18.149 56.203 105.291 1.00 55.08 154 PRO C CA 1
ATOM 5334 C C . PRO C 1 126 ? 18.153 55.079 106.317 1.00 55.91 154 PRO C C 1
ATOM 5335 O O . PRO C 1 126 ? 17.242 54.260 106.313 1.00 56.53 154 PRO C O 1
ATOM 5339 N N . PRO C 1 127 ? 19.211 54.996 107.139 1.00 60.91 155 PRO C N 1
ATOM 5340 C CA . PRO C 1 127 ? 19.424 53.946 108.134 1.00 61.25 155 PRO C CA 1
ATOM 5341 C C . PRO C 1 127 ? 18.207 53.563 108.998 1.00 59.48 155 PRO C C 1
ATOM 5342 O O . PRO C 1 127 ? 18.064 52.392 109.327 1.00 61.54 155 PRO C O 1
ATOM 5346 N N . SER C 1 128 ? 17.342 54.505 109.368 1.00 56.89 156 SER C N 1
ATOM 5347 C CA . SER C 1 128 ? 16.223 54.157 110.236 1.00 56.43 156 SER C CA 1
ATOM 5348 C C . SER C 1 128 ? 14.866 54.534 109.666 1.00 54.60 156 SER C C 1
ATOM 5349 O O . SER C 1 128 ? 13.917 54.745 110.409 1.00 58.62 156 SER C O 1
ATOM 5352 N N . CYS C 1 129 ? 14.745 54.562 108.344 1.00 53.34 157 CYS C N 1
ATOM 5353 C CA . CYS C 1 129 ? 13.449 54.850 107.706 1.00 50.40 157 CYS C CA 1
ATOM 5354 C C . CYS C 1 129 ? 12.423 53.732 107.875 1.00 46.92 157 CYS C C 1
ATOM 5355 O O . CYS C 1 129 ? 11.240 53.984 107.656 1.00 44.06 157 CYS C O 1
ATOM 5358 N N . PHE C 1 130 ? 12.855 52.514 108.237 1.00 46.35 158 PHE C N 1
ATOM 5359 C CA . PHE C 1 130 ? 11.916 51.405 108.485 1.00 46.57 158 PHE C CA 1
ATOM 5360 C C . PHE C 1 130 ? 11.682 51.042 109.991 1.00 47.58 158 PHE C C 1
ATOM 5361 O O . PHE C 1 130 ? 11.116 50.003 110.302 1.00 48.88 158 PHE C O 1
ATOM 5369 N N . SER C 1 131 ? 12.135 51.888 110.890 1.00 49.02 159 SER C N 1
ATOM 5370 C CA . SER C 1 131 ? 12.031 51.671 112.325 1.00 50.29 159 SER C CA 1
ATOM 5371 C C . SER C 1 131 ? 10.568 51.565 112.706 1.00 49.11 159 SER C C 1
ATOM 5372 O O . SER C 1 131 ? 9.769 52.423 112.299 1.00 47.74 159 SER C O 1
ATOM 5375 N N . GLY C 1 132 ? 10.200 50.526 113.465 1.00 48.33 160 GLY C N 1
ATOM 5376 C CA . GLY C 1 132 ? 8.808 50.336 113.866 1.00 47.35 160 GLY C CA 1
ATOM 5377 C C . GLY C 1 132 ? 7.945 49.577 112.884 1.00 46.13 160 GLY C C 1
ATOM 5378 O O . GLY C 1 132 ? 6.759 49.418 113.099 1.00 46.24 160 GLY C O 1
ATOM 5379 N N . LEU C 1 133 ? 8.532 49.064 111.813 1.00 46.60 161 LEU C N 1
ATOM 5380 C CA . LEU C 1 133 ? 7.771 48.339 110.803 1.00 44.55 161 LEU C CA 1
ATOM 5381 C C . LEU C 1 133 ? 7.835 46.833 111.085 1.00 45.20 161 LEU C C 1
ATOM 5382 O O . LEU C 1 133 ? 8.246 46.019 110.247 1.00 45.30 161 LEU C O 1
ATOM 5387 N N . HIS C 1 134 ? 7.385 46.467 112.296 1.00 48.62 162 HIS C N 1
ATOM 5388 C CA . HIS C 1 134 ? 7.435 45.085 112.816 1.00 46.62 162 HIS C CA 1
ATOM 5389 C C . HIS C 1 134 ? 6.415 44.151 112.228 1.00 43.45 162 HIS C C 1
ATOM 5390 O O . HIS C 1 134 ? 6.536 42.958 112.412 1.00 43.14 162 HIS C O 1
ATOM 5397 N N . SER C 1 135 ? 5.407 44.706 111.563 1.00 43.79 163 SER C N 1
ATOM 5398 C CA . SER C 1 135 ? 4.411 43.928 110.803 1.00 44.76 163 SER C CA 1
ATOM 5399 C C . SER C 1 135 ? 4.776 43.746 109.310 1.00 42.80 163 SER C C 1
ATOM 5400 O O . SER C 1 135 ? 4.151 42.954 108.625 1.00 39.90 163 SER C O 1
ATOM 5403 N N . LEU C 1 136 ? 5.771 44.486 108.820 1.00 40.89 164 LEU C N 1
ATOM 5404 C CA . LEU C 1 136 ? 6.094 44.468 107.397 1.00 40.29 164 LEU C CA 1
ATOM 5405 C C . LEU C 1 136 ? 6.527 43.060 106.965 1.00 38.55 164 LEU C C 1
ATOM 5406 O O . LEU C 1 136 ? 7.445 42.498 107.551 1.00 40.82 164 LEU C O 1
ATOM 5411 N N . ARG C 1 137 ? 5.825 42.496 105.982 1.00 37.30 165 ARG C N 1
ATOM 5412 C CA . ARG C 1 137 ? 6.082 41.145 105.491 1.00 38.44 165 ARG C CA 1
ATOM 5413 C C . ARG C 1 137 ? 6.632 41.118 104.065 1.00 39.57 165 ARG C C 1
ATOM 5414 O O . ARG C 1 137 ? 7.376 40.210 103.735 1.00 40.93 165 ARG C O 1
ATOM 5422 N N . HIS C 1 138 ? 6.238 42.094 103.245 1.00 38.28 166 HIS C N 1
ATOM 5423 C CA . HIS C 1 138 ? 6.532 42.160 101.833 1.00 36.71 166 HIS C CA 1
ATOM 5424 C C . HIS C 1 138 ? 7.083 43.563 101.531 1.00 38.55 166 HIS C C 1
ATOM 5425 O O . HIS C 1 138 ? 6.452 44.549 101.897 1.00 40.16 166 HIS C O 1
ATOM 5432 N N . LEU C 1 139 ? 8.251 43.654 100.876 1.00 37.37 167 LEU C N 1
ATOM 5433 C CA . LEU C 1 139 ? 8.839 44.932 100.493 1.00 36.26 167 LEU C CA 1
ATOM 5434 C C . LEU C 1 139 ? 9.278 44.902 99.041 1.00 38.32 167 LEU C C 1
ATOM 5435 O O . LEU C 1 139 ? 10.069 44.040 98.627 1.00 33.15 167 LEU C O 1
ATOM 5440 N N . TRP C 1 140 ? 8.803 45.884 98.283 1.00 38.19 168 TRP C N 1
ATOM 5441 C CA . TRP C 1 140 ? 9.212 46.035 96.888 1.00 36.24 168 TRP C CA 1
ATOM 5442 C C . TRP C 1 140 ? 10.031 47.275 96.737 1.00 36.24 168 TRP C C 1
ATOM 5443 O O . TRP C 1 140 ? 9.526 48.378 96.925 1.00 38.45 168 TRP C O 1
ATOM 5454 N N . LEU C 1 141 ? 11.291 47.072 96.369 1.00 37.55 169 LEU C N 1
ATOM 5455 C CA . LEU C 1 141 ? 12.243 48.110 96.073 1.00 39.54 169 LEU C CA 1
ATOM 5456 C C . LEU C 1 141 ? 12.819 47.939 94.645 1.00 40.89 169 LEU C C 1
ATOM 5457 O O . LEU C 1 141 ? 13.835 48.543 94.298 1.00 40.43 169 LEU C O 1
ATOM 5462 N N . ASP C 1 142 ? 12.137 47.143 93.818 1.00 39.29 170 ASP C N 1
ATOM 5463 C CA . ASP C 1 142 ? 12.561 46.855 92.458 1.00 40.39 170 ASP C CA 1
ATOM 5464 C C . ASP C 1 142 ? 12.456 48.077 91.536 1.00 41.50 170 ASP C C 1
ATOM 5465 O O . ASP C 1 142 ? 11.569 48.921 91.696 1.00 40.34 170 ASP C O 1
ATOM 5470 N N . ASP C 1 143 ? 13.388 48.193 90.595 1.00 40.64 171 ASP C N 1
ATOM 5471 C CA . ASP C 1 143 ? 13.404 49.318 89.638 1.00 41.41 171 ASP C CA 1
ATOM 5472 C C . ASP C 1 143 ? 13.636 50.685 90.301 1.00 42.88 171 ASP C C 1
ATOM 5473 O O . ASP C 1 143 ? 12.813 51.593 90.187 1.00 42.13 171 ASP C O 1
ATOM 5478 N N . ASN C 1 144 ? 14.785 50.856 90.936 1.00 42.90 172 ASN C N 1
ATOM 5479 C CA . ASN C 1 144 ? 15.140 52.129 91.541 1.00 44.75 172 ASN C CA 1
ATOM 5480 C C . ASN C 1 144 ? 16.570 52.400 91.191 1.00 48.71 172 ASN C C 1
ATOM 5481 O O . ASN C 1 144 ? 17.022 51.847 90.189 1.00 53.04 172 ASN C O 1
ATOM 5486 N N . ALA C 1 145 ? 17.278 53.247 91.939 1.00 47.77 173 ALA C N 1
ATOM 5487 C CA . ALA C 1 145 ? 18.675 53.564 91.636 1.00 50.41 173 ALA C CA 1
ATOM 5488 C C . ALA C 1 145 ? 19.617 53.072 92.743 1.00 50.21 173 ALA C C 1
ATOM 5489 O O . ALA C 1 145 ? 20.587 53.712 93.082 1.00 51.50 173 ALA C O 1
ATOM 5491 N N . LEU C 1 146 ? 19.355 51.910 93.295 1.00 49.13 174 LEU C N 1
ATOM 5492 C CA . LEU C 1 146 ? 20.140 51.479 94.422 1.00 50.40 174 LEU C CA 1
ATOM 5493 C C . LEU C 1 146 ? 21.503 50.980 93.983 1.00 51.50 174 LEU C C 1
ATOM 5494 O O . LEU C 1 146 ? 21.655 50.276 93.010 1.00 48.18 174 LEU C O 1
ATOM 5499 N N . THR C 1 147 ? 22.501 51.353 94.754 1.00 56.21 175 THR C N 1
ATOM 5500 C CA . THR C 1 147 ? 23.866 51.123 94.382 1.00 57.36 175 THR C CA 1
ATOM 5501 C C . THR C 1 147 ? 24.572 50.131 95.320 1.00 57.85 175 THR C C 1
ATOM 5502 O O . THR C 1 147 ? 25.675 49.671 95.041 1.00 56.24 175 THR C O 1
ATOM 5506 N N . GLU C 1 148 ? 23.910 49.808 96.438 1.00 58.43 176 GLU C N 1
ATOM 5507 C CA . GLU C 1 148 ? 24.380 48.813 97.399 1.00 57.56 176 GLU C CA 1
ATOM 5508 C C . GLU C 1 148 ? 23.224 48.369 98.250 1.00 54.48 176 GLU C C 1
ATOM 5509 O O . GLU C 1 148 ? 22.100 48.850 98.121 1.00 50.42 176 GLU C O 1
ATOM 5515 N N . ILE C 1 149 ? 23.476 47.387 99.097 1.00 54.55 177 ILE C N 1
ATOM 5516 C CA . ILE C 1 149 ? 22.398 46.855 99.911 1.00 51.54 177 ILE C CA 1
ATOM 5517 C C . ILE C 1 149 ? 22.329 47.744 101.159 1.00 52.09 177 ILE C C 1
ATOM 5518 O O . ILE C 1 149 ? 23.369 48.070 101.746 1.00 53.87 177 ILE C O 1
ATOM 5523 N N . PRO C 1 150 ? 21.119 48.211 101.499 1.00 48.70 178 PRO C N 1
ATOM 5524 C CA . PRO C 1 150 ? 20.983 49.049 102.691 1.00 51.69 178 PRO C CA 1
ATOM 5525 C C . PRO C 1 150 ? 20.906 48.183 103.929 1.00 49.95 178 PRO C C 1
ATOM 5526 O O . PRO C 1 150 ? 19.820 47.905 104.424 1.00 48.04 178 PRO C O 1
ATOM 5530 N N . VAL C 1 151 ? 22.095 47.773 104.370 1.00 52.11 179 VAL C N 1
ATOM 5531 C CA . VAL C 1 151 ? 22.312 46.823 105.465 1.00 55.02 179 VAL C CA 1
ATOM 5532 C C . VAL C 1 151 ? 21.633 47.316 106.718 1.00 56.54 179 VAL C C 1
ATOM 5533 O O . VAL C 1 151 ? 20.852 46.608 107.332 1.00 56.47 179 VAL C O 1
ATOM 5537 N N . GLN C 1 152 ? 21.941 48.558 107.060 1.00 63.70 180 GLN C N 1
ATOM 5538 C CA . GLN C 1 152 ? 21.411 49.237 108.248 1.00 64.87 180 GLN C CA 1
ATOM 5539 C C . GLN C 1 152 ? 19.879 49.149 108.335 1.00 59.84 180 GLN C C 1
ATOM 5540 O O . GLN C 1 152 ? 19.344 48.552 109.266 1.00 55.65 180 GLN C O 1
ATOM 5546 N N . ALA C 1 153 ? 19.191 49.706 107.333 1.00 56.75 181 ALA C N 1
ATOM 5547 C CA . ALA C 1 153 ? 17.731 49.837 107.363 1.00 53.24 181 ALA C CA 1
ATOM 5548 C C . ALA C 1 153 ? 17.018 48.526 107.515 1.00 53.12 181 ALA C C 1
ATOM 5549 O O . ALA C 1 153 ? 15.941 48.489 108.122 1.00 51.50 181 ALA C O 1
ATOM 5551 N N . PHE C 1 154 ? 17.610 47.477 106.915 1.00 53.38 182 PHE C N 1
ATOM 5552 C CA . PHE C 1 154 ? 17.119 46.096 106.941 1.00 51.57 182 PHE C CA 1
ATOM 5553 C C . PHE C 1 154 ? 17.295 45.376 108.269 1.00 52.05 182 PHE C C 1
ATOM 5554 O O . PHE C 1 154 ? 16.656 44.377 108.504 1.00 53.27 182 PHE C O 1
ATOM 5562 N N . ARG C 1 155 ? 18.148 45.861 109.150 1.00 57.29 183 ARG C N 1
ATOM 5563 C CA . ARG C 1 155 ? 18.168 45.316 110.502 1.00 59.92 183 ARG C CA 1
ATOM 5564 C C . ARG C 1 155 ? 16.845 45.532 111.251 1.00 59.44 183 ARG C C 1
ATOM 5565 O O . ARG C 1 155 ? 16.572 44.835 112.229 1.00 57.76 183 ARG C O 1
ATOM 5573 N N . SER C 1 156 ? 16.003 46.460 110.795 1.00 59.94 184 SER C N 1
ATOM 5574 C CA . SER C 1 156 ? 14.757 46.733 111.521 1.00 61.62 184 SER C CA 1
ATOM 5575 C C . SER C 1 156 ? 13.536 46.002 110.995 1.00 61.06 184 SER C C 1
ATOM 5576 O O . SER C 1 156 ? 12.450 46.220 111.502 1.00 58.14 184 SER C O 1
ATOM 5579 N N . LEU C 1 157 ? 13.740 45.087 110.027 1.00 64.80 185 LEU C N 1
ATOM 5580 C CA . LEU C 1 157 ? 12.666 44.287 109.404 1.00 62.64 185 LEU C CA 1
ATOM 5581 C C . LEU C 1 157 ? 12.777 42.749 109.606 1.00 64.92 185 LEU C C 1
ATOM 5582 O O . LEU C 1 157 ? 12.871 42.015 108.627 1.00 65.18 185 LEU C O 1
ATOM 5587 N N . SER C 1 158 ? 12.742 42.218 110.825 1.00 69.30 186 SER C N 1
ATOM 5588 C CA . SER C 1 158 ? 13.030 40.759 110.971 1.00 70.90 186 SER C CA 1
ATOM 5589 C C . SER C 1 158 ? 11.803 39.841 110.742 1.00 65.56 186 SER C C 1
ATOM 5590 O O . SER C 1 158 ? 11.956 38.589 110.674 1.00 58.82 186 SER C O 1
ATOM 5593 N N . ALA C 1 159 ? 10.618 40.478 110.651 1.00 59.60 187 ALA C N 1
ATOM 5594 C CA . ALA C 1 159 ? 9.347 39.842 110.260 1.00 54.78 187 ALA C CA 1
ATOM 5595 C C . ALA C 1 159 ? 9.108 39.733 108.757 1.00 47.83 187 ALA C C 1
ATOM 5596 O O . ALA C 1 159 ? 8.078 39.197 108.354 1.00 45.95 187 ALA C O 1
ATOM 5598 N N . LEU C 1 160 ? 10.010 40.297 107.950 1.00 44.25 188 LEU C N 1
ATOM 5599 C CA . LEU C 1 160 ? 9.904 40.299 106.479 1.00 40.34 188 LEU C CA 1
ATOM 5600 C C . LEU C 1 160 ? 10.025 38.904 105.920 1.00 39.06 188 LEU C C 1
ATOM 5601 O O . LEU C 1 160 ? 10.953 38.180 106.329 1.00 39.49 188 LEU C O 1
ATOM 5606 N N . GLN C 1 161 ? 9.063 38.533 105.044 1.00 36.68 189 GLN C N 1
ATOM 5607 C CA . GLN C 1 161 ? 9.003 37.239 104.333 1.00 37.38 189 GLN C CA 1
ATOM 5608 C C . GLN C 1 161 ? 9.318 37.323 102.818 1.00 37.15 189 GLN C C 1
ATOM 5609 O O . GLN C 1 161 ? 9.809 36.360 102.263 1.00 37.01 189 GLN C O 1
ATOM 5615 N N . ALA C 1 162 ? 9.054 38.447 102.176 1.00 35.20 190 ALA C N 1
ATOM 5616 C CA . ALA C 1 162 ? 9.280 38.593 100.759 1.00 37.47 190 ALA C CA 1
ATOM 5617 C C . ALA C 1 162 ? 9.883 39.948 100.439 1.00 36.89 190 ALA C C 1
ATOM 5618 O O . ALA C 1 162 ? 9.429 40.961 100.980 1.00 35.65 190 ALA C O 1
ATOM 5620 N N . MET C 1 163 ? 10.926 39.942 99.617 1.00 35.44 191 MET C N 1
ATOM 5621 C CA . MET C 1 163 ? 11.553 41.156 99.150 1.00 39.26 191 MET C CA 1
ATOM 5622 C C . MET C 1 163 ? 12.116 41.092 97.753 1.00 38.08 191 MET C C 1
ATOM 5623 O O . MET C 1 163 ? 12.757 40.103 97.394 1.00 38.12 191 MET C O 1
ATOM 5628 N N . THR C 1 164 ? 11.937 42.176 96.998 1.00 38.56 192 THR C N 1
ATOM 5629 C CA . THR C 1 164 ? 12.622 42.329 95.711 1.00 39.52 192 THR C CA 1
ATOM 5630 C C . THR C 1 164 ? 13.396 43.607 95.626 1.00 39.76 192 THR C C 1
ATOM 5631 O O . THR C 1 164 ? 12.848 44.654 95.905 1.00 41.99 192 THR C O 1
ATOM 5635 N N . LEU C 1 165 ? 14.682 43.477 95.259 1.00 39.09 193 LEU C N 1
ATOM 5636 C CA . LEU C 1 165 ? 15.591 44.555 94.981 1.00 39.67 193 LEU C CA 1
ATOM 5637 C C . LEU C 1 165 ? 16.037 44.455 93.491 1.00 40.95 193 LEU C C 1
ATOM 5638 O O . LEU C 1 165 ? 17.085 44.930 93.112 1.00 39.98 193 LEU C O 1
ATOM 5643 N N . ALA C 1 166 ? 15.194 43.884 92.646 1.00 39.59 194 ALA C N 1
ATOM 5644 C CA . ALA C 1 166 ? 15.547 43.659 91.260 1.00 37.90 194 ALA C CA 1
ATOM 5645 C C . ALA C 1 166 ? 15.604 44.989 90.523 1.00 39.58 194 ALA C C 1
ATOM 5646 O O . ALA C 1 166 ? 15.017 45.975 90.964 1.00 38.81 194 ALA C O 1
ATOM 5648 N N . LEU C 1 167 ? 16.318 45.010 89.398 1.00 39.11 195 LEU C N 1
ATOM 5649 C CA . LEU C 1 167 ? 16.379 46.173 88.554 1.00 40.13 195 LEU C CA 1
ATOM 5650 C C . LEU C 1 167 ? 16.906 47.364 89.337 1.00 41.24 195 LEU C C 1
ATOM 5651 O O . LEU C 1 167 ? 16.289 48.417 89.378 1.00 39.44 195 LEU C O 1
ATOM 5656 N N . ASN C 1 168 ? 18.080 47.181 89.937 1.00 42.57 196 ASN C N 1
ATOM 5657 C CA . ASN C 1 168 ? 18.844 48.256 90.518 1.00 43.47 196 ASN C CA 1
ATOM 5658 C C . ASN C 1 168 ? 20.283 48.122 90.045 1.00 46.06 196 ASN C C 1
ATOM 5659 O O . ASN C 1 168 ? 20.548 47.356 89.150 1.00 44.07 196 ASN C O 1
ATOM 5664 N N . LYS C 1 169 ? 21.196 48.868 90.655 1.00 50.03 197 LYS C N 1
ATOM 5665 C CA . LYS C 1 169 ? 22.575 48.901 90.247 1.00 54.65 197 LYS C CA 1
ATOM 5666 C C . LYS C 1 169 ? 23.529 48.366 91.315 1.00 52.46 197 LYS C C 1
ATOM 5667 O O . LYS C 1 169 ? 24.600 48.873 91.522 1.00 55.50 197 LYS C O 1
ATOM 5673 N N . ILE C 1 170 ? 23.148 47.284 91.962 1.00 51.15 198 ILE C N 1
ATOM 5674 C CA . ILE C 1 170 ? 23.939 46.767 93.055 1.00 50.61 198 ILE C CA 1
ATOM 5675 C C . ILE C 1 170 ? 25.080 45.930 92.487 1.00 52.78 198 ILE C C 1
ATOM 5676 O O . ILE C 1 170 ? 24.865 45.119 91.575 1.00 50.14 198 ILE C O 1
ATOM 5681 N N . HIS C 1 171 ? 26.290 46.145 92.996 1.00 55.48 199 HIS C N 1
ATOM 5682 C CA . HIS C 1 171 ? 27.481 45.500 92.411 1.00 58.81 199 HIS C CA 1
ATOM 5683 C C . HIS C 1 171 ? 28.174 44.521 93.349 1.00 59.10 199 HIS C C 1
ATOM 5684 O O . HIS C 1 171 ? 28.928 43.674 92.905 1.00 57.02 199 HIS C O 1
ATOM 5691 N N . HIS C 1 172 ? 27.904 44.632 94.643 1.00 62.39 200 HIS C N 1
ATOM 5692 C CA . HIS C 1 172 ? 28.544 43.791 95.646 1.00 63.85 200 HIS C CA 1
ATOM 5693 C C . HIS C 1 172 ? 27.556 43.515 96.778 1.00 60.31 200 HIS C C 1
ATOM 5694 O O . HIS C 1 172 ? 26.690 44.331 97.055 1.00 58.23 200 HIS C O 1
ATOM 5701 N N . ILE C 1 173 ? 27.663 42.332 97.375 1.00 58.95 201 ILE C N 1
ATOM 5702 C CA . ILE C 1 173 ? 26.929 41.974 98.583 1.00 57.52 201 ILE C CA 1
ATOM 5703 C C . ILE C 1 173 ? 27.940 41.547 99.662 1.00 59.42 201 ILE C C 1
ATOM 5704 O O . ILE C 1 173 ? 28.655 40.558 99.494 1.00 59.47 201 ILE C O 1
ATOM 5709 N N . PRO C 1 174 ? 28.029 42.329 100.761 1.00 58.29 202 PRO C N 1
ATOM 5710 C CA . PRO C 1 174 ? 28.995 42.011 101.792 1.00 59.81 202 PRO C CA 1
ATOM 5711 C C . PRO C 1 174 ? 28.514 40.895 102.715 1.00 58.21 202 PRO C C 1
ATOM 5712 O O . PRO C 1 174 ? 27.337 40.553 102.737 1.00 53.69 202 PRO C O 1
ATOM 5716 N N . ASP C 1 175 ? 29.447 40.354 103.480 1.00 61.12 203 ASP C N 1
ATOM 5717 C CA . ASP C 1 175 ? 29.129 39.427 104.536 1.00 61.06 203 ASP C CA 1
ATOM 5718 C C . ASP C 1 175 ? 28.055 40.006 105.459 1.00 60.41 203 ASP C C 1
ATOM 5719 O O . ASP C 1 175 ? 28.091 41.163 105.839 1.00 62.79 203 ASP C O 1
ATOM 5724 N N . TYR C 1 176 ? 27.071 39.172 105.771 1.00 59.72 204 TYR C N 1
ATOM 5725 C CA . TYR C 1 176 ? 25.959 39.503 106.677 1.00 57.33 204 TYR C CA 1
ATOM 5726 C C . TYR C 1 176 ? 25.030 40.595 106.177 1.00 55.65 204 TYR C C 1
ATOM 5727 O O . TYR C 1 176 ? 24.336 41.200 106.957 1.00 55.10 204 TYR C O 1
ATOM 5736 N N . ALA C 1 177 ? 24.964 40.800 104.868 1.00 53.89 205 ALA C N 1
ATOM 5737 C CA . ALA C 1 177 ? 24.179 41.901 104.320 1.00 52.24 205 ALA C CA 1
ATOM 5738 C C . ALA C 1 177 ? 22.729 41.818 104.706 1.00 50.74 205 ALA C C 1
ATOM 5739 O O . ALA C 1 177 ? 22.052 42.824 104.836 1.00 49.41 205 ALA C O 1
ATOM 5741 N N . PHE C 1 178 ? 22.231 40.602 104.799 1.00 51.84 206 PHE C N 1
ATOM 5742 C CA . PHE C 1 178 ? 20.819 40.379 105.136 1.00 50.84 206 PHE C CA 1
ATOM 5743 C C . PHE C 1 178 ? 20.706 39.696 106.523 1.00 49.56 206 PHE C C 1
ATOM 5744 O O . PHE C 1 178 ? 19.766 39.000 106.780 1.00 48.96 206 PHE C O 1
ATOM 5752 N N . GLY C 1 179 ? 21.673 39.909 107.393 1.00 49.94 207 GLY C N 1
ATOM 5753 C CA . GLY C 1 179 ? 21.908 39.031 108.524 1.00 53.10 207 GLY C CA 1
ATOM 5754 C C . GLY C 1 179 ? 20.842 38.876 109.602 1.00 52.00 207 GLY C C 1
ATOM 5755 O O . GLY C 1 179 ? 20.962 37.967 110.403 1.00 52.86 207 GLY C O 1
ATOM 5756 N N . ASN C 1 180 ? 19.818 39.727 109.623 1.00 50.44 208 ASN C N 1
ATOM 5757 C CA . ASN C 1 180 ? 18.702 39.605 110.586 1.00 53.12 208 ASN C CA 1
ATOM 5758 C C . ASN C 1 180 ? 17.351 39.379 109.912 1.00 50.84 208 ASN C C 1
ATOM 5759 O O . ASN C 1 180 ? 16.302 39.519 110.545 1.00 48.47 208 ASN C O 1
ATOM 5764 N N . LEU C 1 181 ? 17.369 39.005 108.630 1.00 50.54 209 LEU C N 1
ATOM 5765 C CA . LEU C 1 181 ? 16.154 38.661 107.885 1.00 48.08 209 LEU C CA 1
ATOM 5766 C C . LEU C 1 181 ? 15.879 37.183 108.017 1.00 48.17 209 LEU C C 1
ATOM 5767 O O . LEU C 1 181 ? 15.831 36.445 107.022 1.00 44.48 209 LEU C O 1
ATOM 5772 N N . SER C 1 182 ? 15.646 36.746 109.255 1.00 48.76 210 SER C N 1
ATOM 5773 C CA . SER C 1 182 ? 15.529 35.312 109.536 1.00 48.06 210 SER C CA 1
ATOM 5774 C C . SER C 1 182 ? 14.204 34.734 109.071 1.00 45.98 210 SER C C 1
ATOM 5775 O O . SER C 1 182 ? 14.042 33.514 109.008 1.00 47.98 210 SER C O 1
ATOM 5778 N N . SER C 1 183 ? 13.248 35.592 108.754 1.00 43.99 211 SER C N 1
ATOM 5779 C CA . SER C 1 183 ? 11.953 35.135 108.285 1.00 43.44 211 SER C CA 1
ATOM 5780 C C . SER C 1 183 ? 11.858 35.173 106.761 1.00 40.07 211 SER C C 1
ATOM 5781 O O . SER C 1 183 ? 10.867 34.735 106.207 1.00 38.46 211 SER C O 1
ATOM 5784 N N . LEU C 1 184 ? 12.854 35.733 106.085 1.00 40.67 212 LEU C N 1
ATOM 5785 C CA . LEU C 1 184 ? 12.747 35.952 104.640 1.00 39.32 212 LEU C CA 1
ATOM 5786 C C . LEU C 1 184 ? 12.663 34.609 103.966 1.00 37.64 212 LEU C C 1
ATOM 5787 O O . LEU C 1 184 ? 13.456 33.691 104.262 1.00 37.76 212 LEU C O 1
ATOM 5792 N N . VAL C 1 185 ? 11.649 34.491 103.104 1.00 36.85 213 VAL C N 1
ATOM 5793 C CA . VAL C 1 185 ? 11.354 33.282 102.305 1.00 35.81 213 VAL C CA 1
ATOM 5794 C C . VAL C 1 185 ? 11.761 33.466 100.832 1.00 37.83 213 VAL C C 1
ATOM 5795 O O . VAL C 1 185 ? 12.292 32.520 100.252 1.00 36.71 213 VAL C O 1
ATOM 5799 N N . VAL C 1 186 ? 11.536 34.671 100.275 1.00 36.58 214 VAL C N 1
ATOM 5800 C CA . VAL C 1 186 ? 11.832 34.996 98.891 1.00 38.79 214 VAL C CA 1
ATOM 5801 C C . VAL C 1 186 ? 12.644 36.282 98.773 1.00 37.39 214 VAL C C 1
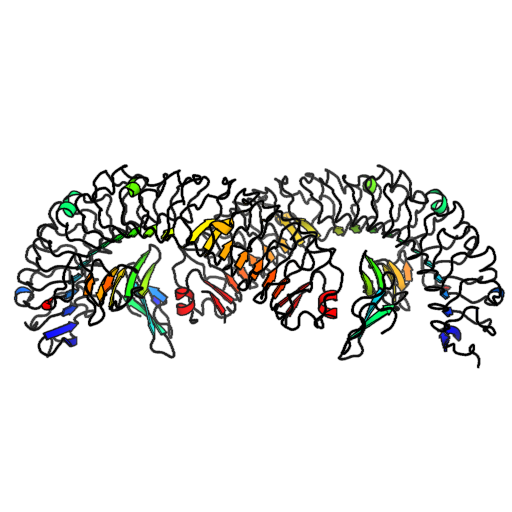ATOM 5802 O O . VAL C 1 186 ? 12.276 37.294 99.346 1.00 35.46 214 VAL C O 1
ATOM 5806 N N . LEU C 1 187 ? 13.769 36.197 98.059 1.00 34.31 215 LEU C N 1
ATOM 5807 C CA . LEU C 1 187 ? 14.650 37.304 97.802 1.00 34.99 215 LEU C CA 1
ATOM 5808 C C . LEU C 1 187 ? 14.978 37.371 96.294 1.00 37.35 215 LEU C C 1
ATOM 5809 O O . LEU C 1 187 ? 15.490 36.416 95.713 1.00 35.88 215 LEU C O 1
ATOM 5814 N N . HIS C 1 188 ? 14.687 38.499 95.663 1.00 39.62 216 HIS C N 1
ATOM 5815 C CA . HIS C 1 188 ? 14.919 38.669 94.227 1.00 39.43 216 HIS C CA 1
ATOM 5816 C C . HIS C 1 188 ? 15.914 39.766 94.012 1.00 39.21 216 HIS C C 1
ATOM 5817 O O . HIS C 1 188 ? 15.704 40.858 94.477 1.00 39.94 216 HIS C O 1
ATOM 5824 N N . LEU C 1 189 ? 16.983 39.437 93.288 1.00 38.45 217 LEU C N 1
ATOM 5825 C CA . LEU C 1 189 ? 18.096 40.324 93.026 1.00 38.04 217 LEU C CA 1
ATOM 5826 C C . LEU C 1 189 ? 18.427 40.364 91.512 1.00 39.47 217 LEU C C 1
ATOM 5827 O O . LEU C 1 189 ? 19.472 40.844 91.113 1.00 38.91 217 LEU C O 1
ATOM 5832 N N . HIS C 1 190 ? 17.490 39.960 90.674 1.00 38.24 218 HIS C N 1
ATOM 5833 C CA . HIS C 1 190 ? 17.729 39.885 89.234 1.00 39.07 218 HIS C CA 1
ATOM 5834 C C . HIS C 1 190 ? 17.872 41.275 88.610 1.00 40.86 218 HIS C C 1
ATOM 5835 O O . HIS C 1 190 ? 17.384 42.258 89.146 1.00 41.80 218 HIS C O 1
ATOM 5842 N N . ASN C 1 191 ? 18.627 41.355 87.523 1.00 39.80 219 ASN C N 1
ATOM 5843 C CA . ASN C 1 191 ? 18.915 42.612 86.840 1.00 39.07 219 ASN C CA 1
ATOM 5844 C C . ASN C 1 191 ? 19.525 43.629 87.729 1.00 40.71 219 ASN C C 1
ATOM 5845 O O . ASN C 1 191 ? 19.055 44.757 87.795 1.00 41.04 219 ASN C O 1
ATOM 5850 N N . ASN C 1 192 ? 20.604 43.226 88.399 1.00 42.13 220 ASN C N 1
ATOM 5851 C CA . ASN C 1 192 ? 21.483 44.143 89.115 1.00 42.30 220 ASN C CA 1
ATOM 5852 C C . ASN C 1 192 ? 22.828 44.049 88.417 1.00 46.67 220 ASN C C 1
ATOM 5853 O O . ASN C 1 192 ? 22.856 43.641 87.278 1.00 50.73 220 ASN C O 1
ATOM 5858 N N . ARG C 1 193 ? 23.932 44.430 89.041 1.00 49.22 221 ARG C N 1
ATOM 5859 C CA . ARG C 1 193 ? 25.220 44.282 88.409 1.00 50.67 221 ARG C CA 1
ATOM 5860 C C . ARG C 1 193 ? 26.167 43.557 89.309 1.00 48.90 221 ARG C C 1
ATOM 5861 O O . ARG C 1 193 ? 27.332 43.884 89.383 1.00 50.75 221 ARG C O 1
ATOM 5869 N N . ILE C 1 194 ? 25.664 42.540 89.977 1.00 47.65 222 ILE C N 1
ATOM 5870 C CA . ILE C 1 194 ? 26.392 41.931 91.064 1.00 48.45 222 ILE C CA 1
ATOM 5871 C C . ILE C 1 194 ? 27.545 41.147 90.503 1.00 52.93 222 ILE C C 1
ATOM 5872 O O . ILE C 1 194 ? 27.355 40.182 89.738 1.00 48.58 222 ILE C O 1
ATOM 5877 N N . HIS C 1 195 ? 28.736 41.561 90.909 1.00 57.11 223 HIS C N 1
ATOM 5878 C CA . HIS C 1 195 ? 29.950 40.990 90.405 1.00 62.72 223 HIS C CA 1
ATOM 5879 C C . HIS C 1 195 ? 30.717 40.269 91.471 1.00 61.86 223 HIS C C 1
ATOM 5880 O O . HIS C 1 195 ? 31.657 39.583 91.170 1.00 65.05 223 HIS C O 1
ATOM 5887 N N . SER C 1 196 ? 30.354 40.451 92.723 1.00 62.44 224 SER C N 1
ATOM 5888 C CA . SER C 1 196 ? 31.073 39.800 93.815 1.00 65.35 224 SER C CA 1
ATOM 5889 C C . SER C 1 196 ? 30.220 39.690 95.084 1.00 63.78 224 SER C C 1
ATOM 5890 O O . SER C 1 196 ? 29.441 40.583 95.428 1.00 63.00 224 SER C O 1
ATOM 5893 N N . LEU C 1 197 ? 30.381 38.551 95.743 1.00 62.99 225 LEU C N 1
ATOM 5894 C CA . LEU C 1 197 ? 29.614 38.159 96.895 1.00 57.20 225 LEU C CA 1
ATOM 5895 C C . LEU C 1 197 ? 30.606 37.814 97.996 1.00 59.55 225 LEU C C 1
ATOM 5896 O O . LEU C 1 197 ? 31.602 37.137 97.752 1.00 60.97 225 LEU C O 1
ATOM 5901 N N . GLY C 1 198 ? 30.370 38.292 99.207 1.00 59.96 226 GLY C N 1
ATOM 5902 C CA . GLY C 1 198 ? 31.113 37.780 100.356 1.00 61.06 226 GLY C CA 1
ATOM 5903 C C . GLY C 1 198 ? 30.828 36.298 100.527 1.00 60.61 226 GLY C C 1
ATOM 5904 O O . GLY C 1 198 ? 29.761 35.810 100.148 1.00 55.26 226 GLY C O 1
ATOM 5905 N N . LYS C 1 199 ? 31.772 35.576 101.107 1.00 65.67 227 LYS C N 1
ATOM 5906 C CA . LYS C 1 199 ? 31.587 34.143 101.325 1.00 68.33 227 LYS C CA 1
ATOM 5907 C C . LYS C 1 199 ? 30.489 33.842 102.353 1.00 66.56 227 LYS C C 1
ATOM 5908 O O . LYS C 1 199 ? 30.015 32.706 102.430 1.00 66.35 227 LYS C O 1
ATOM 5914 N N . LYS C 1 200 ? 30.083 34.840 103.138 1.00 65.50 228 LYS C N 1
ATOM 5915 C CA . LYS C 1 200 ? 28.956 34.686 104.059 1.00 64.04 228 LYS C CA 1
ATOM 5916 C C . LYS C 1 200 ? 27.883 35.729 103.797 1.00 60.38 228 LYS C C 1
ATOM 5917 O O . LYS C 1 200 ? 27.226 36.205 104.690 1.00 60.17 228 LYS C O 1
ATOM 5923 N N . CYS C 1 201 ? 27.685 36.094 102.552 1.00 58.89 229 CYS C N 1
ATOM 5924 C CA . CYS C 1 201 ? 26.805 37.218 102.251 1.00 56.19 229 CYS C CA 1
ATOM 5925 C C . CYS C 1 201 ? 25.353 36.893 102.482 1.00 53.43 229 CYS C C 1
ATOM 5926 O O . CYS C 1 201 ? 24.543 37.810 102.558 1.00 51.85 229 CYS C O 1
ATOM 5929 N N . PHE C 1 202 ? 25.013 35.599 102.527 1.00 54.11 230 PHE C N 1
ATOM 5930 C CA . PHE C 1 202 ? 23.628 35.160 102.769 1.00 51.83 230 PHE C CA 1
ATOM 5931 C C . PHE C 1 202 ? 23.411 34.605 104.182 1.00 51.45 230 PHE C C 1
ATOM 5932 O O . PHE C 1 202 ? 22.335 34.131 104.479 1.00 50.73 230 PHE C O 1
ATOM 5940 N N . ASP C 1 203 ? 24.420 34.652 105.039 1.00 51.52 231 ASP C N 1
ATOM 5941 C CA . ASP C 1 203 ? 24.263 34.131 106.393 1.00 54.06 231 ASP C CA 1
ATOM 5942 C C . ASP C 1 203 ? 23.175 34.914 107.131 1.00 52.14 231 ASP C C 1
ATOM 5943 O O . ASP C 1 203 ? 23.029 36.120 106.960 1.00 51.85 231 ASP C O 1
ATOM 5948 N N . GLY C 1 204 ? 22.401 34.189 107.922 1.00 52.18 232 GLY C N 1
ATOM 5949 C CA . GLY C 1 204 ? 21.238 34.728 108.606 1.00 50.61 232 GLY C CA 1
ATOM 5950 C C . GLY C 1 204 ? 19.939 34.413 107.897 1.00 47.86 232 GLY C C 1
ATOM 5951 O O . GLY C 1 204 ? 18.866 34.557 108.454 1.00 45.53 232 GLY C O 1
ATOM 5952 N N . LEU C 1 205 ? 19.996 33.991 106.645 1.00 47.38 233 LEU C N 1
ATOM 5953 C CA . LEU C 1 205 ? 18.739 33.794 105.912 1.00 45.93 233 LEU C CA 1
ATOM 5954 C C . LEU C 1 205 ? 18.215 32.371 106.124 1.00 47.84 233 LEU C C 1
ATOM 5955 O O . LEU C 1 205 ? 18.177 31.537 105.201 1.00 46.14 233 LEU C O 1
ATOM 5960 N N . HIS C 1 206 ? 17.794 32.090 107.347 1.00 49.17 234 HIS C N 1
ATOM 5961 C CA . HIS C 1 206 ? 17.530 30.691 107.721 1.00 53.84 234 HIS C CA 1
ATOM 5962 C C . HIS C 1 206 ? 16.287 30.145 107.043 1.00 50.06 234 HIS C C 1
ATOM 5963 O O . HIS C 1 206 ? 16.187 28.940 106.803 1.00 52.82 234 HIS C O 1
ATOM 5970 N N . SER C 1 207 ? 15.353 31.032 106.731 1.00 45.59 235 SER C N 1
ATOM 5971 C CA . SER C 1 207 ? 14.072 30.635 106.177 1.00 44.16 235 SER C CA 1
ATOM 5972 C C . SER C 1 207 ? 13.981 30.624 104.628 1.00 41.39 235 SER C C 1
ATOM 5973 O O . SER C 1 207 ? 12.972 30.212 104.087 1.00 39.80 235 SER C O 1
ATOM 5976 N N . LEU C 1 208 ? 15.028 31.072 103.939 1.00 39.77 236 LEU C N 1
ATOM 5977 C CA . LEU C 1 208 ? 14.948 31.425 102.524 1.00 38.77 236 LEU C CA 1
ATOM 5978 C C . LEU C 1 208 ? 14.714 30.184 101.692 1.00 38.71 236 LEU C C 1
ATOM 5979 O O . LEU C 1 208 ? 15.511 29.236 101.799 1.00 38.49 236 LEU C O 1
ATOM 5984 N N . GLU C 1 209 ? 13.628 30.217 100.889 1.00 37.40 237 GLU C N 1
ATOM 5985 C CA . GLU C 1 209 ? 13.255 29.151 99.965 1.00 38.59 237 GLU C CA 1
ATOM 5986 C C . GLU C 1 209 ? 13.538 29.501 98.488 1.00 39.35 237 GLU C C 1
ATOM 5987 O O . GLU C 1 209 ? 13.748 28.604 97.676 1.00 43.05 237 GLU C O 1
ATOM 5993 N N . THR C 1 210 ? 13.539 30.781 98.134 1.00 38.32 238 THR C N 1
ATOM 5994 C CA . THR C 1 210 ? 13.777 31.199 96.774 1.00 37.53 238 THR C CA 1
ATOM 5995 C C . THR C 1 210 ? 14.843 32.275 96.778 1.00 38.32 238 THR C C 1
ATOM 5996 O O . THR C 1 210 ? 14.744 33.238 97.523 1.00 39.99 238 THR C O 1
ATOM 6000 N N . LEU C 1 211 ? 15.864 32.131 95.938 1.00 36.13 239 LEU C N 1
ATOM 6001 C CA . LEU C 1 211 ? 16.884 33.176 95.745 1.00 34.64 239 LEU C CA 1
ATOM 6002 C C . LEU C 1 211 ? 17.125 33.347 94.261 1.00 38.11 239 LEU C C 1
ATOM 6003 O O . LEU C 1 211 ? 17.402 32.349 93.546 1.00 36.03 239 LEU C O 1
ATOM 6008 N N . ASP C 1 212 ? 17.099 34.596 93.811 1.00 39.10 240 ASP C N 1
ATOM 6009 C CA . ASP C 1 212 ? 17.124 34.917 92.394 1.00 41.12 240 ASP C CA 1
ATOM 6010 C C . ASP C 1 212 ? 18.255 35.887 92.150 1.00 40.51 240 ASP C C 1
ATOM 6011 O O . ASP C 1 212 ? 18.201 37.006 92.606 1.00 41.22 240 ASP C O 1
ATOM 6016 N N . LEU C 1 213 ? 19.303 35.402 91.497 1.00 39.27 241 LEU C N 1
ATOM 6017 C CA . LEU C 1 213 ? 20.476 36.167 91.166 1.00 38.10 241 LEU C CA 1
ATOM 6018 C C . LEU C 1 213 ? 20.628 36.260 89.623 1.00 38.65 241 LEU C C 1
ATOM 6019 O O . LEU C 1 213 ? 21.702 36.564 89.118 1.00 41.98 241 LEU C O 1
ATOM 6024 N N . ASN C 1 214 ? 19.553 35.994 88.889 1.00 36.72 242 ASN C N 1
ATOM 6025 C CA . ASN C 1 214 ? 19.585 35.990 87.433 1.00 35.27 242 ASN C CA 1
ATOM 6026 C C . ASN C 1 214 ? 19.908 37.364 86.859 1.00 36.80 242 ASN C C 1
ATOM 6027 O O . ASN C 1 214 ? 19.550 38.363 87.424 1.00 37.85 242 ASN C O 1
ATOM 6032 N N . TYR C 1 215 ? 20.582 37.387 85.719 1.00 37.54 243 TYR C N 1
ATOM 6033 C CA . TYR C 1 215 ? 20.893 38.584 85.030 1.00 38.14 243 TYR C CA 1
ATOM 6034 C C . TYR C 1 215 ? 21.734 39.471 85.925 1.00 39.19 243 TYR C C 1
ATOM 6035 O O . TYR C 1 215 ? 21.334 40.556 86.297 1.00 39.93 243 TYR C O 1
ATOM 6044 N N . ASN C 1 216 ? 22.938 39.013 86.223 1.00 41.17 244 ASN C N 1
ATOM 6045 C CA . ASN C 1 216 ? 23.925 39.780 86.952 1.00 41.22 244 ASN C CA 1
ATOM 6046 C C . ASN C 1 216 ? 25.275 39.500 86.272 1.00 45.04 244 ASN C C 1
ATOM 6047 O O 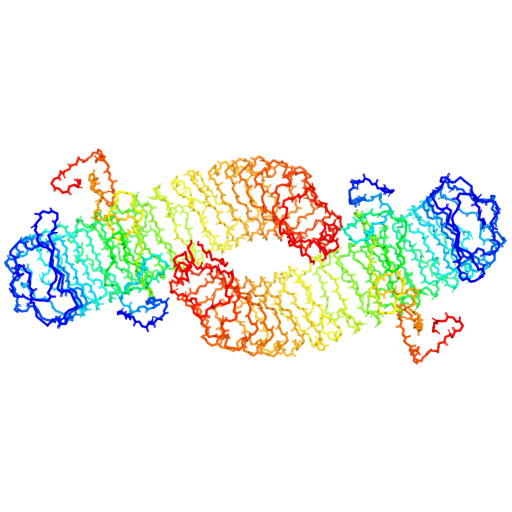. ASN C 1 216 ? 25.262 39.050 85.133 1.00 44.74 244 ASN C O 1
ATOM 6052 N N . ASN C 1 217 ? 26.404 39.757 86.961 1.00 48.08 245 ASN C N 1
ATOM 6053 C CA . ASN C 1 217 ? 27.766 39.634 86.434 1.00 48.27 245 ASN C CA 1
ATOM 6054 C C . ASN C 1 217 ? 28.656 38.732 87.238 1.00 46.45 245 ASN C C 1
ATOM 6055 O O . ASN C 1 217 ? 29.863 38.944 87.290 1.00 49.02 245 ASN C O 1
ATOM 6060 N N . LEU C 1 218 ? 28.106 37.726 87.860 1.00 42.58 246 LEU C N 1
ATOM 6061 C CA . LEU C 1 218 ? 28.937 36.880 88.640 1.00 44.22 246 LEU C CA 1
ATOM 6062 C C . LEU C 1 218 ? 29.964 36.143 87.761 1.00 48.72 246 LEU C C 1
ATOM 6063 O O . LEU C 1 218 ? 29.613 35.576 86.723 1.00 47.43 246 LEU C O 1
ATOM 6068 N N . ASP C 1 219 ? 31.221 36.140 88.171 1.00 54.31 247 ASP C N 1
ATOM 6069 C CA . ASP C 1 219 ? 32.262 35.400 87.471 1.00 58.96 247 ASP C CA 1
ATOM 6070 C C . ASP C 1 219 ? 32.448 34.041 88.090 1.00 59.43 247 ASP C C 1
ATOM 6071 O O . ASP C 1 219 ? 33.124 33.183 87.516 1.00 60.72 247 ASP C O 1
ATOM 6076 N N . GLU C 1 220 ? 31.852 33.835 89.260 1.00 58.95 248 GLU C N 1
ATOM 6077 C CA . GLU C 1 220 ? 32.245 32.750 90.134 1.00 60.04 248 GLU C CA 1
ATOM 6078 C C . GLU C 1 220 ? 31.041 32.116 90.778 1.00 55.58 248 GLU C C 1
ATOM 6079 O O . GLU C 1 220 ? 30.057 32.791 91.058 1.00 51.91 248 GLU C O 1
ATOM 6085 N N . PHE C 1 221 ? 31.087 30.806 90.990 1.00 55.41 249 PHE C N 1
ATOM 6086 C CA . PHE C 1 221 ? 29.920 30.129 91.568 1.00 53.64 249 PHE C CA 1
ATOM 6087 C C . PHE C 1 221 ? 29.693 30.664 93.010 1.00 51.71 249 PHE C C 1
ATOM 6088 O O . PHE C 1 221 ? 30.629 30.647 93.803 1.00 51.89 249 PHE C O 1
ATOM 6096 N N . PRO C 1 222 ? 28.465 31.141 93.337 1.00 51.59 250 PRO C N 1
ATOM 6097 C CA . PRO C 1 222 ? 28.182 31.803 94.652 1.00 52.88 250 PRO C CA 1
ATOM 6098 C C . PRO C 1 222 ? 28.163 30.788 95.772 1.00 52.94 250 PRO C C 1
ATOM 6099 O O . PRO C 1 222 ? 27.096 30.299 96.159 1.00 51.67 250 PRO C O 1
ATOM 6103 N N . THR C 1 223 ? 29.347 30.464 96.282 1.00 56.35 251 THR C N 1
ATOM 6104 C CA . THR C 1 223 ? 29.459 29.386 97.251 1.00 56.95 251 THR C CA 1
ATOM 6105 C C . THR C 1 223 ? 28.733 29.748 98.548 1.00 57.39 251 THR C C 1
ATOM 6106 O O . THR C 1 223 ? 28.451 28.866 99.353 1.00 58.37 251 THR C O 1
ATOM 6110 N N . ALA C 1 224 ? 28.439 31.037 98.750 1.00 56.19 252 ALA C N 1
ATOM 6111 C CA . ALA C 1 224 ? 27.714 31.502 99.940 1.00 54.38 252 ALA C CA 1
ATOM 6112 C C . ALA C 1 224 ? 26.325 30.910 100.104 1.00 51.51 252 ALA C C 1
ATOM 6113 O O . ALA C 1 224 ? 25.767 31.007 101.169 1.00 52.71 252 ALA C O 1
ATOM 6115 N N . ILE C 1 225 ? 25.749 30.295 99.072 1.00 49.49 253 ILE C N 1
ATOM 6116 C CA . ILE C 1 225 ? 24.445 29.642 99.242 1.00 46.37 253 ILE C CA 1
ATOM 6117 C C . ILE C 1 225 ? 24.518 28.435 100.153 1.00 45.75 253 ILE C C 1
ATOM 6118 O O . ILE C 1 225 ? 23.501 27.838 100.430 1.00 43.48 253 ILE C O 1
ATOM 6123 N N . ARG C 1 226 ? 25.707 28.063 100.605 1.00 50.10 254 ARG C N 1
ATOM 6124 C CA . ARG C 1 226 ? 25.912 26.808 101.344 1.00 55.62 254 ARG C CA 1
ATOM 6125 C C . ARG C 1 226 ? 25.166 26.777 102.653 1.00 54.86 254 ARG C C 1
ATOM 6126 O O . ARG C 1 226 ? 24.898 25.709 103.166 1.00 60.83 254 ARG C O 1
ATOM 6134 N N . THR C 1 227 ? 24.883 27.934 103.228 1.00 52.77 255 THR C N 1
ATOM 6135 C CA . THR C 1 227 ? 24.159 27.991 104.494 1.00 52.00 255 THR C CA 1
ATOM 6136 C C . THR C 1 227 ? 22.642 27.945 104.268 1.00 48.06 255 THR C C 1
ATOM 6137 O O . THR C 1 227 ? 21.919 27.709 105.209 1.00 46.51 255 THR C O 1
ATOM 6141 N N . LEU C 1 228 ? 22.172 28.106 103.022 1.00 45.45 256 LEU C N 1
ATOM 6142 C CA . LEU C 1 228 ? 20.728 28.207 102.741 1.00 42.78 256 LEU C CA 1
ATOM 6143 C C . LEU C 1 228 ? 20.069 26.838 102.739 1.00 44.91 256 LEU C C 1
ATOM 6144 O O . LEU C 1 228 ? 19.648 26.321 101.700 1.00 42.78 256 LEU C O 1
ATOM 6149 N N . SER C 1 229 ? 19.944 26.268 103.939 1.00 46.19 257 SER C N 1
ATOM 6150 C CA . SER C 1 229 ? 19.502 24.894 104.089 1.00 47.40 257 SER C CA 1
ATOM 6151 C C . SER C 1 229 ? 18.045 24.657 103.690 1.00 44.51 257 SER C C 1
ATOM 6152 O O . SER C 1 229 ? 17.680 23.529 103.380 1.00 45.32 257 SER C O 1
ATOM 6155 N N . ASN C 1 230 ? 17.221 25.685 103.655 1.00 42.35 258 ASN C N 1
ATOM 6156 C CA . ASN C 1 230 ? 15.842 25.482 103.207 1.00 42.47 258 ASN C CA 1
ATOM 6157 C C . ASN C 1 230 ? 15.599 25.915 101.760 1.00 41.23 258 ASN C C 1
ATOM 6158 O O . ASN C 1 230 ? 14.448 25.966 101.335 1.00 40.28 258 ASN C O 1
ATOM 6163 N N . LEU C 1 231 ? 16.663 26.253 101.020 1.00 41.15 259 LEU C N 1
ATOM 6164 C CA . LEU C 1 231 ? 16.530 26.683 99.613 1.00 40.04 259 LEU C CA 1
ATOM 6165 C C . LEU C 1 231 ? 15.867 25.575 98.768 1.00 39.41 259 LEU C C 1
ATOM 6166 O O . LEU C 1 231 ? 16.266 24.410 98.806 1.00 41.76 259 LEU C O 1
ATOM 6171 N N . LYS C 1 232 ? 14.774 25.959 98.126 1.00 39.06 260 LYS C N 1
ATOM 6172 C CA . LYS C 1 232 ? 14.041 25.163 97.211 1.00 40.77 260 LYS C CA 1
ATOM 6173 C C . LYS C 1 232 ? 14.273 25.611 95.775 1.00 42.11 260 LYS C C 1
ATOM 6174 O O . LYS C 1 232 ? 14.170 24.794 94.855 1.00 39.41 260 LYS C O 1
ATOM 6180 N N . GLU C 1 233 ? 14.515 26.895 95.554 1.00 41.96 261 GLU C N 1
ATOM 6181 C CA . GLU C 1 233 ? 14.650 27.353 94.186 1.00 43.13 261 GLU C CA 1
ATOM 6182 C C . GLU C 1 233 ? 15.748 28.377 94.082 1.00 38.49 261 GLU C C 1
ATOM 6183 O O . GLU C 1 233 ? 15.747 29.372 94.800 1.00 36.45 261 GLU C O 1
ATOM 6189 N N . LEU C 1 234 ? 16.693 28.106 93.197 1.00 35.08 262 LEU C N 1
ATOM 6190 C CA . LEU C 1 234 ? 17.820 28.973 92.968 1.00 35.24 262 LEU C CA 1
ATOM 6191 C C . LEU C 1 234 ? 17.886 29.323 91.509 1.00 36.60 262 LEU C C 1
ATOM 6192 O O . LEU C 1 234 ? 17.645 28.480 90.621 1.00 44.56 262 LEU C O 1
ATOM 6197 N N . GLY C 1 235 ? 18.250 30.560 91.243 1.00 36.43 263 GLY C N 1
ATOM 6198 C CA . GLY C 1 235 ? 18.375 31.051 89.912 1.00 36.71 263 GLY C CA 1
ATOM 6199 C C . GLY C 1 235 ? 19.649 31.844 89.838 1.00 38.69 263 GLY C C 1
ATOM 6200 O O . GLY C 1 235 ? 19.820 32.780 90.596 1.00 38.01 263 GLY C O 1
ATOM 6201 N N . PHE C 1 236 ? 20.556 31.474 88.928 1.00 37.17 264 PHE C N 1
ATOM 6202 C CA . PHE C 1 236 ? 21.687 32.346 88.611 1.00 37.06 264 PHE C CA 1
ATOM 6203 C C . PHE C 1 236 ? 22.011 32.311 87.117 1.00 36.95 264 PHE C C 1
ATOM 6204 O O . PHE C 1 236 ? 23.151 32.436 86.734 1.00 36.46 264 PHE C O 1
ATOM 6212 N N . HIS C 1 237 ? 20.966 32.191 86.301 1.00 36.95 265 HIS C N 1
ATOM 6213 C CA . HIS C 1 237 ? 21.105 32.233 84.860 1.00 38.86 265 HIS C CA 1
ATOM 6214 C C . HIS C 1 237 ? 21.490 33.604 84.351 1.00 38.93 265 HIS C C 1
ATOM 6215 O O . HIS C 1 237 ? 21.228 34.610 84.996 1.00 39.20 265 HIS C O 1
ATOM 6222 N N . SER C 1 238 ? 22.181 33.639 83.212 1.00 37.99 266 SER C N 1
ATOM 6223 C CA . SER C 1 238 ? 22.613 34.901 82.638 1.00 37.90 266 SER C CA 1
ATOM 6224 C C . SER C 1 238 ? 23.605 35.667 83.532 1.00 38.61 266 SER C C 1
ATOM 6225 O O . SER C 1 238 ? 23.441 36.836 83.804 1.00 38.70 266 SER C O 1
ATOM 6228 N N . ASN C 1 239 ? 24.672 34.965 83.898 1.00 40.35 267 ASN C N 1
ATOM 6229 C CA . ASN C 1 239 ? 25.828 35.487 84.543 1.00 41.27 267 ASN C CA 1
ATOM 6230 C C . ASN C 1 239 ? 27.028 34.962 83.757 1.00 44.90 267 ASN C C 1
ATOM 6231 O O . ASN C 1 239 ? 26.852 34.501 82.637 1.00 46.36 267 ASN C O 1
ATOM 6236 N N . ASN C 1 240 ? 28.240 35.057 84.314 1.00 47.88 268 ASN C N 1
ATOM 6237 C CA . ASN C 1 240 ? 29.488 34.671 83.628 1.00 48.58 268 ASN C CA 1
ATOM 6238 C C . ASN C 1 240 ? 30.231 33.576 84.367 1.00 45.27 268 ASN C C 1
ATOM 6239 O O . ASN C 1 240 ? 31.452 33.565 84.430 1.00 45.32 268 ASN C O 1
ATOM 6244 N N . ILE C 1 241 ? 29.485 32.643 84.899 1.00 42.25 269 ILE C N 1
ATOM 6245 C CA . ILE C 1 241 ? 30.052 31.580 85.664 1.00 43.17 269 ILE C CA 1
ATOM 6246 C C . ILE C 1 241 ? 30.482 30.457 84.693 1.00 45.20 269 ILE C C 1
ATOM 6247 O O . ILE C 1 241 ? 29.687 30.035 83.840 1.00 44.17 269 ILE C O 1
ATOM 6252 N N . ARG C 1 242 ? 31.728 29.991 84.818 1.00 47.78 270 ARG C N 1
ATOM 6253 C CA . ARG C 1 242 ? 32.285 28.969 83.934 1.00 49.29 270 ARG C CA 1
ATOM 6254 C C . ARG C 1 242 ? 32.273 27.572 84.536 1.00 51.91 270 ARG C C 1
ATOM 6255 O O . ARG C 1 242 ? 32.472 26.565 83.814 1.00 49.71 270 ARG C O 1
ATOM 6263 N N . SER C 1 243 ? 32.028 27.503 85.837 1.00 50.64 271 SER C N 1
ATOM 6264 C CA . SER C 1 243 ? 32.254 26.293 86.565 1.00 53.61 271 SER C CA 1
ATOM 6265 C C . SER C 1 243 ? 31.253 26.153 87.686 1.00 51.42 271 SER C C 1
ATOM 6266 O O . SER C 1 243 ? 30.895 27.126 88.343 1.00 51.80 271 SER C O 1
ATOM 6269 N N . ILE C 1 244 ? 30.811 24.926 87.902 1.00 52.03 272 ILE C N 1
ATOM 6270 C CA . ILE C 1 244 ? 30.015 24.546 89.073 1.00 50.92 272 ILE C CA 1
ATOM 6271 C C . ILE C 1 244 ? 30.860 23.535 89.819 1.00 52.53 272 ILE C C 1
ATOM 6272 O O . ILE C 1 244 ? 31.138 22.478 89.276 1.00 56.38 272 ILE C O 1
ATOM 6277 N N . PRO C 1 245 ? 31.299 23.860 91.049 1.00 54.08 273 PRO C N 1
ATOM 6278 C CA . PRO C 1 245 ? 32.345 23.079 91.698 1.00 54.83 273 PRO C CA 1
ATOM 6279 C C . PRO C 1 245 ? 31.801 21.827 92.362 1.00 54.80 273 PRO C C 1
ATOM 6280 O O . PRO C 1 245 ? 30.593 21.637 92.394 1.00 52.40 273 PRO C O 1
ATOM 6284 N N . GLU C 1 246 ? 32.698 21.015 92.918 1.00 58.08 274 GLU C N 1
ATOM 6285 C CA . GLU C 1 246 ? 32.333 19.805 93.635 1.00 60.76 274 GLU C CA 1
ATOM 6286 C C . GLU C 1 246 ? 31.535 20.235 94.852 1.00 61.86 274 GLU C C 1
ATOM 6287 O O . GLU C 1 246 ? 31.719 21.338 95.357 1.00 63.46 274 GLU C O 1
ATOM 6293 N N . LYS C 1 247 ? 30.629 19.380 95.308 1.00 63.22 275 LYS C N 1
ATOM 6294 C CA . LYS C 1 247 ? 29.875 19.650 96.536 1.00 66.20 275 LYS C CA 1
ATOM 6295 C C . LYS C 1 247 ? 29.173 21.022 96.521 1.00 61.44 275 LYS C C 1
ATOM 6296 O O . LYS C 1 247 ? 28.946 21.626 97.570 1.00 58.95 275 LYS C O 1
ATOM 6302 N N . ALA C 1 248 ? 28.802 21.477 95.326 1.00 56.63 276 ALA C N 1
ATOM 6303 C CA . ALA C 1 248 ? 28.285 22.831 95.135 1.00 52.15 276 ALA C CA 1
ATOM 6304 C C . ALA C 1 248 ? 27.010 23.072 95.897 1.00 50.56 276 ALA C C 1
ATOM 6305 O O . ALA C 1 248 ? 26.844 24.094 96.545 1.00 49.98 276 ALA C O 1
ATOM 6307 N N . PHE C 1 249 ? 26.085 22.132 95.759 1.00 49.40 277 PHE C N 1
ATOM 6308 C CA . PHE C 1 249 ? 24.783 22.227 96.405 1.00 46.95 277 PHE C CA 1
ATOM 6309 C C . PHE C 1 249 ? 24.637 21.303 97.624 1.00 46.64 277 PHE C C 1
ATOM 6310 O O . PHE C 1 249 ? 23.542 20.889 97.960 1.00 47.78 277 PHE C O 1
ATOM 6318 N N . VAL C 1 250 ? 25.744 21.002 98.289 1.00 48.75 278 VAL C N 1
ATOM 6319 C CA . VAL C 1 250 ? 25.749 20.099 99.448 1.00 51.47 278 VAL C CA 1
ATOM 6320 C C . VAL C 1 250 ? 24.978 20.670 100.641 1.00 51.81 278 VAL C C 1
ATOM 6321 O O . VAL C 1 250 ? 24.461 19.928 101.466 1.00 54.51 278 VAL C O 1
ATOM 6325 N N . GLY C 1 251 ? 24.903 21.979 100.730 1.00 49.71 279 GLY C N 1
ATOM 6326 C CA . GLY C 1 251 ? 24.126 22.599 101.786 1.00 51.72 279 GLY C CA 1
ATOM 6327 C C . GLY C 1 251 ? 22.674 22.827 101.438 1.00 50.41 279 GLY C C 1
ATOM 6328 O O . GLY C 1 251 ? 21.949 23.359 102.258 1.00 53.09 279 GLY C O 1
ATOM 6329 N N . ASN C 1 252 ? 22.233 22.388 100.256 1.00 48.72 280 ASN C N 1
ATOM 6330 C CA . ASN C 1 252 ? 20.894 22.714 99.734 1.00 45.57 280 ASN C CA 1
ATOM 6331 C C . ASN C 1 252 ? 20.092 21.498 99.300 1.00 45.36 280 ASN C C 1
ATOM 6332 O O . ASN C 1 252 ? 19.602 21.478 98.179 1.00 43.04 280 ASN C O 1
ATOM 6337 N N . PRO C 1 253 ? 19.866 20.537 100.223 1.00 45.32 281 PRO C N 1
ATOM 6338 C CA . PRO C 1 253 ? 19.252 19.272 99.860 1.00 45.66 281 PRO C CA 1
ATOM 6339 C C . PRO C 1 253 ? 17.755 19.350 99.442 1.00 44.53 281 PRO C C 1
ATOM 6340 O O . PRO C 1 253 ? 17.206 18.355 98.940 1.00 47.91 281 PRO C O 1
ATOM 6344 N N . SER C 1 254 ? 17.072 20.449 99.690 1.00 41.71 282 SER C N 1
ATOM 6345 C CA . SER C 1 254 ? 15.659 20.546 99.294 1.00 41.94 282 SER C CA 1
ATOM 6346 C C . SER C 1 254 ? 15.423 21.217 97.920 1.00 40.63 282 SER C C 1
ATOM 6347 O O . SER C 1 254 ? 14.283 21.500 97.561 1.00 41.08 282 SER C O 1
ATOM 6350 N N . LEU C 1 255 ? 16.484 21.513 97.181 1.00 40.26 283 LEU C N 1
ATOM 6351 C CA . LEU C 1 255 ? 16.354 22.219 95.899 1.00 37.91 283 LEU C CA 1
ATOM 6352 C C . LEU C 1 255 ? 15.499 21.440 94.975 1.00 35.82 283 LEU C C 1
ATOM 6353 O O . LEU C 1 255 ? 15.764 20.258 94.740 1.00 38.20 283 LEU C O 1
ATOM 6358 N N . ILE C 1 256 ? 14.466 22.111 94.461 1.00 34.46 284 ILE C N 1
ATOM 6359 C CA . ILE C 1 256 ? 13.559 21.568 93.463 1.00 36.00 284 ILE C CA 1
ATOM 6360 C C . ILE C 1 256 ? 13.966 22.040 92.044 1.00 37.27 284 ILE C C 1
ATOM 6361 O O . ILE C 1 256 ? 13.792 21.302 91.043 1.00 36.31 284 ILE C O 1
ATOM 6366 N N . THR C 1 257 ? 14.498 23.258 91.982 1.00 35.64 285 THR C N 1
ATOM 6367 C CA . THR C 1 257 ? 14.721 23.945 90.745 1.00 37.10 285 THR C CA 1
ATOM 6368 C C . THR C 1 257 ? 16.012 24.733 90.843 1.00 38.14 285 THR C C 1
ATOM 6369 O O . THR C 1 257 ? 16.176 25.525 91.779 1.00 39.91 285 THR C O 1
ATOM 6373 N N . ILE C 1 258 ? 16.923 24.524 89.901 1.00 34.89 286 ILE C N 1
ATOM 6374 C CA . ILE C 1 258 ? 18.133 25.303 89.776 1.00 36.23 286 ILE C CA 1
ATOM 6375 C C . ILE C 1 258 ? 18.336 25.712 88.334 1.00 39.23 286 ILE C C 1
ATOM 6376 O O . ILE C 1 258 ? 18.563 24.853 87.470 1.00 44.10 286 ILE C O 1
ATOM 6381 N N . HIS C 1 259 ? 18.263 27.009 88.069 1.00 38.89 287 HIS C N 1
ATOM 6382 C CA . HIS C 1 259 ? 18.364 27.557 86.737 1.00 38.01 287 HIS C CA 1
ATOM 6383 C C . HIS C 1 259 ? 19.627 28.319 86.562 1.00 37.46 287 HIS C C 1
ATOM 6384 O O . HIS C 1 259 ? 19.846 29.281 87.240 1.00 39.22 287 HIS C O 1
ATOM 6391 N N . PHE C 1 260 ? 20.416 27.920 85.593 1.00 37.72 288 PHE C N 1
ATOM 6392 C CA . PHE C 1 260 ? 21.651 28.583 85.274 1.00 38.84 288 PHE C CA 1
ATOM 6393 C C . PHE C 1 260 ? 22.036 28.548 83.766 1.00 38.55 288 PHE C C 1
ATOM 6394 O O . PHE C 1 260 ? 23.204 28.583 83.404 1.00 37.48 288 PHE C O 1
ATOM 6402 N N . TYR C 1 261 ? 21.039 28.507 82.898 1.00 39.33 289 TYR C N 1
ATOM 6403 C CA . TYR C 1 261 ? 21.289 28.701 81.473 1.00 41.75 289 TYR C CA 1
ATOM 6404 C C . TYR C 1 261 ? 21.908 30.044 81.198 1.00 41.60 289 TYR C C 1
ATOM 6405 O O . TYR C 1 261 ? 21.923 30.900 82.045 1.00 41.38 289 TYR C O 1
ATOM 6414 N N . ASP C 1 262 ? 22.394 30.225 79.983 1.00 44.40 290 ASP C N 1
ATOM 6415 C CA . ASP C 1 262 ? 23.077 31.445 79.559 1.00 44.70 290 ASP C CA 1
ATOM 6416 C C . ASP C 1 262 ? 24.194 31.868 80.521 1.00 43.75 290 ASP C C 1
ATOM 6417 O O . ASP C 1 262 ? 24.382 33.044 80.784 1.00 46.74 290 ASP C O 1
ATOM 6422 N N . ASN C 1 263 ? 24.958 30.893 80.995 1.00 41.68 291 ASN C N 1
ATOM 6423 C CA . ASN C 1 263 ? 26.244 31.087 81.616 1.00 41.89 291 ASN C CA 1
ATOM 6424 C C . ASN C 1 263 ? 27.252 30.383 80.743 1.00 43.16 291 ASN C C 1
ATOM 6425 O O . ASN C 1 263 ? 26.929 29.358 80.129 1.00 44.37 291 ASN C O 1
ATOM 6430 N N . PRO C 1 264 ? 28.501 30.852 80.718 1.00 52.67 292 PRO C N 1
ATOM 6431 C CA . PRO C 1 264 ? 29.451 30.080 79.886 1.00 53.96 292 PRO C CA 1
ATOM 6432 C C . PRO C 1 264 ? 29.983 28.854 80.617 1.00 53.83 292 PRO C C 1
ATOM 6433 O O . PRO C 1 264 ? 31.197 28.729 80.763 1.00 56.65 292 PRO C O 1
ATOM 6437 N N . ILE C 1 265 ? 29.099 27.991 81.109 1.00 52.32 293 ILE C N 1
ATOM 6438 C CA . ILE C 1 265 ? 29.521 26.830 81.893 1.00 54.69 293 ILE C CA 1
ATOM 6439 C C . ILE C 1 265 ? 30.340 25.867 81.040 1.00 58.35 293 ILE C C 1
ATOM 6440 O O . ILE C 1 265 ? 29.976 25.582 79.903 1.00 55.84 293 ILE C O 1
ATOM 6445 N N . GLN C 1 266 ? 31.432 25.382 81.630 1.00 63.10 294 GLN C N 1
ATOM 6446 C CA . GLN C 1 266 ? 32.359 24.493 80.976 1.00 65.42 294 GLN C CA 1
ATOM 6447 C C . GLN C 1 266 ? 32.769 23.275 81.871 1.00 71.55 294 GLN C C 1
ATOM 6448 O O . GLN C 1 266 ? 32.695 22.141 81.388 1.00 76.69 294 GLN C O 1
ATOM 6454 N N . PHE C 1 267 ? 33.146 23.478 83.138 1.00 72.97 295 PHE C N 1
ATOM 6455 C CA . PHE C 1 267 ? 33.297 22.360 84.110 1.00 74.97 295 PHE C CA 1
ATOM 6456 C C . PHE C 1 267 ? 32.040 22.177 84.983 1.00 70.80 295 PHE C C 1
ATOM 6457 O O . PHE C 1 267 ? 31.280 23.110 85.225 1.00 67.85 295 PHE C O 1
ATOM 6465 N N . VAL C 1 268 ? 31.847 20.952 85.444 1.00 68.25 296 VAL C N 1
ATOM 6466 C CA . VAL C 1 268 ? 30.894 20.596 86.498 1.00 65.47 296 VAL C CA 1
ATOM 6467 C C . VAL C 1 268 ? 31.570 19.540 87.392 1.00 66.85 296 VAL C C 1
ATOM 6468 O O . VAL C 1 268 ? 31.953 18.515 86.879 1.00 69.38 296 VAL C O 1
ATOM 6472 N N . GLY C 1 269 ? 31.751 19.769 88.693 1.00 67.30 297 GLY C N 1
ATOM 6473 C CA . GLY C 1 269 ? 32.323 18.727 89.566 1.00 70.69 297 GLY C CA 1
ATOM 6474 C C . GLY C 1 269 ? 31.575 17.394 89.467 1.00 72.73 297 GLY C C 1
ATOM 6475 O O . GLY C 1 269 ? 30.397 17.357 89.065 1.00 70.48 297 GLY C O 1
ATOM 6476 N N . ARG C 1 270 ? 32.239 16.285 89.812 1.00 79.10 298 ARG C N 1
ATOM 6477 C CA . ARG C 1 270 ? 31.604 14.948 89.707 1.00 80.97 298 ARG C CA 1
ATOM 6478 C C . ARG C 1 270 ? 30.392 14.926 90.601 1.00 74.32 298 ARG C C 1
ATOM 6479 O O . ARG C 1 270 ? 29.307 14.539 90.172 1.00 68.74 298 ARG C O 1
ATOM 6487 N N . SER C 1 271 ? 30.614 15.369 91.840 1.00 72.13 299 SER C N 1
ATOM 6488 C CA . SER C 1 271 ? 29.623 15.323 92.905 1.00 70.46 299 SER C CA 1
ATOM 6489 C C . SER C 1 271 ? 28.558 16.412 92.837 1.00 67.60 299 SER C C 1
ATOM 6490 O O . SER C 1 271 ? 27.571 16.311 93.531 1.00 67.33 299 SER C O 1
ATOM 6493 N N . ALA C 1 272 ? 28.748 17.424 91.989 1.00 68.61 300 ALA C N 1
ATOM 6494 C CA . ALA C 1 272 ? 27.951 18.666 91.989 1.00 65.27 300 ALA C CA 1
ATOM 6495 C C . ALA C 1 272 ? 26.462 18.446 92.169 1.00 62.62 300 ALA C C 1
ATOM 6496 O O . ALA C 1 272 ? 25.812 19.164 92.953 1.00 62.32 300 ALA C O 1
ATOM 6498 N N . PHE C 1 273 ? 25.921 17.472 91.443 1.00 57.84 301 PHE C N 1
ATOM 6499 C CA . PHE C 1 273 ? 24.477 17.249 91.452 1.00 54.68 301 PHE C CA 1
ATOM 6500 C C . PHE C 1 273 ? 23.978 15.999 92.208 1.00 54.42 301 PHE C C 1
ATOM 6501 O O . PHE C 1 273 ? 22.812 15.618 92.088 1.00 54.17 301 PHE C O 1
ATOM 6509 N N . GLN C 1 274 ? 24.852 15.375 92.989 1.00 55.43 302 GLN C N 1
ATOM 6510 C CA . GLN C 1 274 ? 24.450 14.301 93.879 1.00 54.90 302 GLN C CA 1
ATOM 6511 C C . GLN C 1 274 ? 23.623 14.866 94.979 1.00 56.10 302 GLN C C 1
ATOM 6512 O O . GLN C 1 274 ? 23.716 16.059 95.279 1.00 56.79 302 GLN C O 1
ATOM 6518 N N . HIS C 1 275 ? 22.888 13.968 95.633 1.00 59.50 303 HIS C N 1
ATOM 6519 C CA . HIS C 1 275 ? 22.154 14.248 96.873 1.00 59.98 303 HIS C CA 1
ATOM 6520 C C . HIS C 1 275 ? 21.199 15.424 96.795 1.00 55.24 303 HIS C C 1
ATOM 6521 O O . HIS C 1 275 ? 21.080 16.167 97.753 1.00 56.24 303 HIS C O 1
ATOM 6528 N N . LEU C 1 276 ? 20.495 15.551 95.669 1.00 51.10 304 LEU C N 1
ATOM 6529 C CA . LEU C 1 276 ? 19.420 16.525 95.501 1.00 47.67 304 LEU C CA 1
ATOM 6530 C C . LEU C 1 276 ? 18.188 15.747 95.123 1.00 45.66 304 LEU C C 1
ATOM 6531 O O . LEU C 1 276 ? 17.792 15.757 93.978 1.00 47.41 304 LEU C O 1
ATOM 6536 N N . PRO C 1 277 ? 17.568 15.077 96.094 1.00 45.83 305 PRO C N 1
ATOM 6537 C CA . PRO C 1 277 ? 16.463 14.157 95.866 1.00 44.99 305 PRO C CA 1
ATOM 6538 C C . PRO C 1 277 ? 15.155 14.749 95.444 1.00 44.84 305 PRO C C 1
ATOM 6539 O O . PRO C 1 277 ? 14.218 13.993 95.174 1.00 47.00 305 PRO C O 1
ATOM 6543 N N . GLU C 1 278 ? 15.073 16.068 95.368 1.00 45.14 306 GLU C N 1
ATOM 6544 C CA . GLU C 1 278 ? 13.849 16.749 94.933 1.00 45.30 306 GLU C CA 1
ATOM 6545 C C . GLU C 1 278 ? 14.007 17.473 93.598 1.00 42.11 306 GLU C C 1
ATOM 6546 O O . GLU C 1 278 ? 13.021 17.934 93.061 1.00 40.69 306 GLU C O 1
ATOM 6552 N N . LEU C 1 279 ? 15.235 17.567 93.093 1.00 40.24 307 LEU C N 1
ATOM 6553 C CA . LEU C 1 279 ? 15.534 18.263 91.860 1.00 41.01 307 LEU C CA 1
ATOM 6554 C C . LEU C 1 279 ? 14.820 17.605 90.709 1.00 41.45 307 LEU C C 1
ATOM 6555 O O . LEU C 1 279 ? 14.958 16.400 90.529 1.00 43.79 307 LEU C O 1
ATOM 6560 N N . ARG C 1 280 ? 14.022 18.374 89.974 1.00 41.53 308 ARG C N 1
ATOM 6561 C CA . ARG C 1 280 ? 13.208 17.824 88.915 1.00 43.56 308 ARG C CA 1
ATOM 6562 C C . ARG C 1 280 ? 13.820 17.974 87.515 1.00 42.19 308 ARG C C 1
ATOM 6563 O O . ARG C 1 280 ? 13.487 17.226 86.663 1.00 36.71 308 ARG C O 1
ATOM 6571 N N . THR C 1 281 ? 14.697 18.934 87.287 1.00 41.21 309 THR C N 1
ATOM 6572 C CA . THR C 1 281 ? 15.190 19.214 85.929 1.00 43.95 309 THR C CA 1
ATOM 6573 C C . THR C 1 281 ? 16.659 19.592 86.010 1.00 42.60 309 THR C C 1
ATOM 6574 O O . THR C 1 281 ? 17.096 20.239 86.949 1.00 41.75 309 THR C O 1
ATOM 6578 N N . LEU C 1 282 ? 17.435 19.135 85.044 1.00 40.30 310 LEU C N 1
ATOM 6579 C CA . LEU C 1 282 ? 18.805 19.598 84.910 1.00 40.17 310 LEU C CA 1
ATOM 6580 C C . LEU C 1 282 ? 19.050 19.864 83.434 1.00 39.98 310 LEU C C 1
ATOM 6581 O O . LEU C 1 282 ? 18.722 19.038 82.569 1.00 41.04 310 LEU C O 1
ATOM 6586 N N . THR C 1 283 ? 19.636 21.012 83.152 1.00 39.22 311 THR C N 1
ATOM 6587 C CA . THR C 1 283 ? 19.773 21.510 81.797 1.00 41.61 311 THR C CA 1
ATOM 6588 C C . THR C 1 283 ? 21.102 22.225 81.637 1.00 45.91 311 THR C C 1
ATOM 6589 O O . THR C 1 283 ? 21.338 23.273 82.277 1.00 46.20 311 THR C O 1
ATOM 6593 N N . LEU C 1 284 ? 21.953 21.632 80.790 1.00 45.81 312 LEU C N 1
ATOM 6594 C CA . LEU C 1 284 ? 23.241 22.174 80.372 1.00 49.46 312 LEU C CA 1
ATOM 6595 C C . LEU C 1 284 ? 23.324 22.149 78.864 1.00 46.64 312 LEU C C 1
ATOM 6596 O O . LEU C 1 284 ? 23.490 21.106 78.284 1.00 46.65 312 LEU C O 1
ATOM 6601 N N . ASN C 1 285 ? 23.222 23.297 78.229 1.00 49.14 313 ASN C N 1
ATOM 6602 C CA . ASN C 1 285 ? 23.443 23.431 76.814 1.00 48.42 313 ASN C CA 1
ATOM 6603 C C . ASN C 1 285 ? 24.790 24.091 76.603 1.00 48.79 313 ASN C C 1
ATOM 6604 O O . ASN C 1 285 ? 25.122 25.002 77.281 1.00 47.06 313 ASN C O 1
ATOM 6609 N N . GLY C 1 286 ? 25.596 23.578 75.676 1.00 50.99 314 GLY C N 1
ATOM 6610 C CA . GLY C 1 286 ? 26.845 24.246 75.306 1.00 51.94 314 GLY C CA 1
ATOM 6611 C C . GLY C 1 286 ? 28.019 23.979 76.224 1.00 53.46 314 GLY C C 1
ATOM 6612 O O . GLY C 1 286 ? 29.009 24.678 76.160 1.00 58.18 314 GLY C O 1
ATOM 6613 N N . ALA C 1 287 ? 27.937 22.918 77.021 1.00 54.34 315 ALA C N 1
ATOM 6614 C CA . ALA C 1 287 ? 28.886 22.636 78.113 1.00 53.11 315 ALA C CA 1
ATOM 6615 C C . ALA C 1 287 ? 30.136 21.947 77.609 1.00 55.42 315 ALA C C 1
ATOM 6616 O O . ALA C 1 287 ? 30.386 20.789 77.925 1.00 55.95 315 ALA C O 1
ATOM 6618 N N . SER C 1 288 ? 30.942 22.656 76.848 1.00 57.31 316 SER C N 1
ATOM 6619 C CA . SER C 1 288 ? 31.731 22.006 75.856 1.00 57.44 316 SER C CA 1
ATOM 6620 C C . SER C 1 288 ? 33.060 21.459 76.330 1.00 59.29 316 SER C C 1
ATOM 6621 O O . SER C 1 288 ? 33.765 20.781 75.556 1.00 61.65 316 SER C O 1
ATOM 6624 N N . GLN C 1 289 ? 33.408 21.715 77.579 1.00 58.49 317 GLN C N 1
ATOM 6625 C CA . GLN C 1 289 ? 34.600 21.095 78.137 1.00 61.87 317 GLN C CA 1
ATOM 6626 C C . GLN C 1 289 ? 34.274 19.861 78.952 1.00 60.00 317 GLN C C 1
ATOM 6627 O O . GLN C 1 289 ? 35.171 19.238 79.480 1.00 64.52 317 GLN C O 1
ATOM 6633 N N . ILE C 1 290 ? 33.000 19.517 79.081 1.00 57.28 318 ILE C N 1
ATOM 6634 C CA . ILE C 1 290 ? 32.580 18.372 79.894 1.00 55.95 318 ILE C CA 1
ATOM 6635 C C . ILE C 1 290 ? 32.856 17.073 79.150 1.00 55.72 318 ILE C C 1
ATOM 6636 O O . ILE C 1 290 ? 32.352 16.894 78.049 1.00 53.41 318 ILE C O 1
ATOM 6641 N N . THR C 1 291 ? 33.644 16.180 79.741 1.00 58.59 319 THR C N 1
ATOM 6642 C CA . THR C 1 291 ? 33.971 14.914 79.096 1.00 60.94 319 THR C CA 1
ATOM 6643 C C . THR C 1 291 ? 33.324 13.722 79.758 1.00 63.12 319 THR C C 1
ATOM 6644 O O . THR C 1 291 ? 33.300 12.639 79.176 1.00 60.95 319 THR C O 1
ATOM 6648 N N . GLU C 1 292 ? 32.809 13.885 80.972 1.00 67.57 320 GLU C N 1
ATOM 6649 C CA . GLU C 1 292 ? 32.077 12.772 81.575 1.00 69.80 320 GLU C CA 1
ATOM 6650 C C . GLU C 1 292 ? 30.723 13.093 82.167 1.00 62.63 320 GLU C C 1
ATOM 6651 O O . GLU C 1 292 ? 30.502 14.138 82.781 1.00 60.85 320 GLU C O 1
ATOM 6657 N N . PHE C 1 293 ? 29.814 12.159 81.924 1.00 56.45 321 PHE C N 1
ATOM 6658 C CA . PHE C 1 293 ? 28.446 12.276 82.357 1.00 53.33 321 PHE C CA 1
ATOM 6659 C C . PHE C 1 293 ? 28.402 12.346 83.889 1.00 52.86 321 PHE C C 1
ATOM 6660 O O . PHE C 1 293 ? 29.008 11.514 84.547 1.00 54.79 321 PHE C O 1
ATOM 6668 N N . PRO C 1 294 ? 27.712 13.347 84.447 1.00 47.72 322 PRO C N 1
ATOM 6669 C CA . PRO C 1 294 ? 27.800 13.562 85.883 1.00 50.99 322 PRO C CA 1
ATOM 6670 C C . PRO C 1 294 ? 27.108 12.464 86.694 1.00 50.56 322 PRO C C 1
ATOM 6671 O O . PRO C 1 294 ? 26.138 11.860 86.245 1.00 50.41 322 PRO C O 1
ATOM 6675 N N . ASP C 1 295 ? 27.643 12.192 87.867 1.00 53.69 323 ASP C N 1
ATOM 6676 C CA . ASP C 1 295 ? 27.056 11.239 88.794 1.00 54.90 323 ASP C CA 1
ATOM 6677 C C . ASP C 1 295 ? 25.837 11.875 89.463 1.00 53.03 323 ASP C C 1
ATOM 6678 O O . ASP C 1 295 ? 25.939 12.959 90.047 1.00 52.93 323 ASP C O 1
ATOM 6683 N N . LEU C 1 296 ? 24.701 11.183 89.388 1.00 50.69 324 LEU C N 1
ATOM 6684 C CA . LEU C 1 296 ? 23.454 11.596 90.038 1.00 48.90 324 LEU C CA 1
ATOM 6685 C C . LEU C 1 296 ? 23.044 10.757 91.258 1.00 50.97 324 LEU C C 1
ATOM 6686 O O . LEU C 1 296 ? 21.861 10.441 91.433 1.00 48.80 324 LEU C O 1
ATOM 6691 N N . THR C 1 297 ? 24.010 10.369 92.076 1.00 52.79 325 THR C N 1
ATOM 6692 C CA . THR C 1 297 ? 23.714 9.536 93.210 1.00 56.52 325 THR C CA 1
ATOM 6693 C C . THR C 1 297 ? 22.888 10.302 94.209 1.00 59.24 325 THR C C 1
ATOM 6694 O O . THR C 1 297 ? 23.237 11.435 94.538 1.00 61.65 325 THR C O 1
ATOM 6698 N N . GLY C 1 298 ? 21.813 9.664 94.702 1.00 61.64 326 GLY C N 1
ATOM 6699 C CA . GLY C 1 298 ? 20.842 10.286 95.623 1.00 61.62 326 GLY C CA 1
ATOM 6700 C C . GLY C 1 298 ? 20.000 11.399 94.988 1.00 57.96 326 GLY C C 1
ATOM 6701 O O . GLY C 1 298 ? 19.411 12.213 95.685 1.00 59.76 326 GLY C O 1
ATOM 6702 N N . THR C 1 299 ? 19.948 11.439 93.668 1.00 52.66 327 THR C N 1
ATOM 6703 C CA . THR C 1 299 ? 19.281 12.532 92.932 1.00 49.85 327 THR C CA 1
ATOM 6704 C C . THR C 1 299 ? 18.412 11.873 91.882 1.00 46.92 327 THR C C 1
ATOM 6705 O O . THR C 1 299 ? 18.645 11.967 90.683 1.00 48.58 327 THR C O 1
ATOM 6709 N N . ALA C 1 300 ? 17.423 11.164 92.370 1.00 46.57 328 ALA C N 1
ATOM 6710 C CA . ALA C 1 300 ? 16.750 10.160 91.594 1.00 46.74 328 ALA C CA 1
ATOM 6711 C C . ALA C 1 300 ? 15.451 10.639 91.028 1.00 47.38 328 ALA C C 1
ATOM 6712 O O . ALA C 1 300 ? 14.767 9.829 90.430 1.00 48.27 328 ALA C O 1
ATOM 6714 N N . ASN C 1 301 ? 15.107 11.925 91.166 1.00 47.61 329 ASN C N 1
ATOM 6715 C CA . ASN C 1 301 ? 13.767 12.370 90.745 1.00 47.10 329 ASN C CA 1
ATOM 6716 C C . ASN C 1 301 ? 13.725 13.301 89.541 1.00 43.48 329 ASN C C 1
ATOM 6717 O O . ASN C 1 301 ? 12.680 13.879 89.214 1.00 43.32 329 ASN C O 1
ATOM 6722 N N . LEU C 1 302 ? 14.834 13.376 88.826 1.00 41.86 330 LEU C N 1
ATOM 6723 C CA . LEU C 1 302 ? 14.860 14.083 87.557 1.00 38.71 330 LEU C CA 1
ATOM 6724 C C . LEU C 1 302 ? 13.802 13.578 86.625 1.00 38.26 330 LEU C C 1
ATOM 6725 O O . LEU C 1 302 ? 13.731 12.368 86.386 1.00 42.84 330 LEU C O 1
ATOM 6730 N N . GLU C 1 303 ? 12.992 14.514 86.114 1.00 38.23 331 GLU C N 1
ATOM 6731 C CA . GLU C 1 303 ? 12.038 14.305 85.016 1.00 39.69 331 GLU C CA 1
ATOM 6732 C C . GLU C 1 303 ? 12.590 14.766 83.664 1.00 39.60 331 GLU C C 1
ATOM 6733 O O . GLU C 1 303 ? 12.120 14.329 82.617 1.00 39.14 331 GLU C O 1
ATOM 6739 N N . SER C 1 304 ? 13.607 15.600 83.660 1.00 38.59 332 SER C N 1
ATOM 6740 C CA . SER C 1 304 ? 14.169 16.019 82.401 1.00 40.10 332 SER C CA 1
ATOM 6741 C C . SER C 1 304 ? 15.635 16.238 82.581 1.00 39.53 332 SER C C 1
ATOM 6742 O O . SER C 1 304 ? 16.058 16.807 83.590 1.00 39.62 332 SER C O 1
ATOM 6745 N N . LEU C 1 305 ? 16.423 15.703 81.643 1.00 38.85 333 LEU C N 1
ATOM 6746 C CA . LEU C 1 305 ? 17.876 15.898 81.638 1.00 38.59 333 LEU C CA 1
ATOM 6747 C C . LEU C 1 305 ? 18.341 16.286 80.249 1.00 37.14 333 LEU C C 1
ATOM 6748 O O . LEU C 1 305 ? 18.092 15.580 79.285 1.00 38.32 333 LEU C O 1
ATOM 6753 N N . THR C 1 306 ? 18.987 17.426 80.154 1.00 37.74 334 THR C N 1
ATOM 6754 C CA . THR C 1 306 ? 19.489 17.938 78.919 1.00 37.02 334 THR C CA 1
ATOM 6755 C C . THR C 1 306 ? 20.952 18.216 79.120 1.00 40.14 334 THR C C 1
ATOM 6756 O O . THR C 1 306 ? 21.304 19.016 79.986 1.00 39.29 334 THR C O 1
ATOM 6760 N N . LEU C 1 307 ? 21.801 17.552 78.331 1.00 38.81 335 LEU C N 1
ATOM 6761 C CA . LEU C 1 307 ? 23.223 17.790 78.397 1.00 40.81 335 LEU C CA 1
ATOM 6762 C C . LEU C 1 307 ? 23.804 17.766 76.969 1.00 42.70 335 LEU C C 1
ATOM 6763 O O . LEU C 1 307 ? 24.020 16.716 76.420 1.00 46.02 335 LEU C O 1
ATOM 6768 N N . THR C 1 308 ? 24.040 18.926 76.379 1.00 43.51 336 THR C N 1
ATOM 6769 C CA . THR C 1 308 ? 24.327 19.051 74.947 1.00 45.18 336 THR C CA 1
ATOM 6770 C C . THR C 1 308 ? 25.574 19.892 74.708 1.00 46.79 336 THR C C 1
ATOM 6771 O O . THR C 1 308 ? 25.938 20.716 75.535 1.00 47.62 336 THR C O 1
ATOM 6775 N N . GLY C 1 309 ? 26.187 19.681 73.539 1.00 48.84 337 GLY C N 1
ATOM 6776 C CA . GLY C 1 309 ? 27.311 20.502 73.081 1.00 48.51 337 GLY C CA 1
ATOM 6777 C C . GLY C 1 309 ? 28.577 20.196 73.850 1.00 51.01 337 GLY C C 1
ATOM 6778 O O . GLY C 1 309 ? 29.435 21.051 73.970 1.00 56.54 337 GLY C O 1
ATOM 6779 N N . ALA C 1 310 ? 28.689 18.979 74.374 1.00 49.53 338 ALA C N 1
ATOM 6780 C CA . ALA C 1 310 ? 29.787 18.573 75.243 1.00 50.26 338 ALA C CA 1
ATOM 6781 C C . ALA C 1 310 ? 30.655 17.526 74.556 1.00 53.52 338 ALA C C 1
ATOM 6782 O O . ALA C 1 310 ? 30.464 17.245 73.377 1.00 55.41 338 ALA C O 1
ATOM 6784 N N . GLN C 1 311 ? 31.599 16.946 75.296 1.00 55.53 339 GLN C N 1
ATOM 6785 C CA . GLN C 1 311 ? 32.509 15.949 74.756 1.00 57.14 339 GLN C CA 1
ATOM 6786 C C . GLN C 1 311 ? 32.267 14.617 75.423 1.00 56.34 339 GLN C C 1
ATOM 6787 O O . GLN C 1 311 ? 33.172 13.824 75.580 1.00 61.58 339 GLN C O 1
ATOM 6793 N N . ILE C 1 312 ? 31.024 14.353 75.758 1.00 54.50 340 ILE C N 1
ATOM 6794 C CA . ILE C 1 312 ? 30.624 13.048 76.279 1.00 56.45 340 ILE C CA 1
ATOM 6795 C C . ILE C 1 312 ? 30.766 11.963 75.159 1.00 56.24 340 ILE C C 1
ATOM 6796 O O . ILE C 1 312 ? 30.073 12.027 74.142 1.00 52.45 340 ILE C O 1
ATOM 6801 N N . SER C 1 313 ? 31.670 10.996 75.329 1.00 59.04 341 SER C N 1
ATOM 6802 C CA . SER C 1 313 ? 31.846 9.892 74.344 1.00 60.59 341 SER C CA 1
ATOM 6803 C C . SER C 1 313 ? 31.227 8.551 74.761 1.00 60.31 341 SER C C 1
ATOM 6804 O O . SER C 1 313 ? 31.056 7.678 73.936 1.00 58.09 341 SER C O 1
ATOM 6807 N N . SER C 1 314 ? 30.896 8.390 76.037 1.00 62.83 342 SER C N 1
ATOM 6808 C CA . SER C 1 314 ? 30.114 7.244 76.481 1.00 61.57 342 SER C CA 1
ATOM 6809 C C . SER C 1 314 ? 29.402 7.530 77.806 1.00 59.23 342 SER C C 1
ATOM 6810 O O . SER C 1 314 ? 29.813 8.391 78.567 1.00 63.41 342 SER C O 1
ATOM 6813 N N . LEU C 1 315 ? 28.314 6.792 78.024 1.00 57.21 343 LEU C N 1
ATOM 6814 C CA . LEU C 1 315 ? 27.550 6.741 79.258 1.00 55.85 343 LEU C CA 1
ATOM 6815 C C . LEU C 1 315 ? 27.965 5.489 79.981 1.00 56.70 343 LEU C C 1
ATOM 6816 O O . LEU C 1 315 ? 28.294 4.518 79.323 1.00 57.11 343 LEU C O 1
ATOM 6821 N N . PRO C 1 316 ? 27.941 5.503 81.336 1.00 57.30 344 PRO C N 1
ATOM 6822 C CA . PRO C 1 316 ? 28.115 4.250 82.069 1.00 59.28 344 PRO C CA 1
ATOM 6823 C C . PRO C 1 316 ? 27.006 3.282 81.713 1.00 57.68 344 PRO C C 1
ATOM 6824 O O . PRO C 1 316 ? 25.857 3.700 81.555 1.00 53.08 344 PRO C O 1
ATOM 6828 N N . GLN C 1 317 ? 27.358 2.012 81.568 1.00 63.52 345 GLN C N 1
ATOM 6829 C CA . GLN C 1 317 ? 26.388 0.925 81.304 1.00 70.60 345 GLN C CA 1
ATOM 6830 C C . GLN C 1 317 ? 25.117 1.018 82.175 1.00 67.14 345 GLN C C 1
ATOM 6831 O O . GLN C 1 317 ? 24.000 0.836 81.714 1.00 65.44 345 GLN C O 1
ATOM 6837 N N . THR C 1 318 ? 25.319 1.338 83.438 1.00 66.29 346 THR C N 1
ATOM 6838 C CA . THR C 1 318 ? 24.261 1.349 84.428 1.00 66.67 346 THR C CA 1
ATOM 6839 C C . THR C 1 318 ? 23.637 2.733 84.713 1.00 58.77 346 THR C C 1
ATOM 6840 O O . THR C 1 318 ? 23.162 2.986 85.810 1.00 58.58 346 THR C O 1
ATOM 6844 N N . VAL C 1 319 ? 23.638 3.611 83.711 1.00 56.20 347 VAL C N 1
ATOM 6845 C CA . VAL C 1 319 ? 23.278 5.015 83.878 1.00 51.74 347 VAL C CA 1
ATOM 6846 C C . VAL C 1 319 ? 21.803 5.197 84.166 1.00 51.21 347 VAL C C 1
ATOM 6847 O O . VAL C 1 319 ? 21.414 6.132 84.876 1.00 51.40 347 VAL C O 1
ATOM 6851 N N . CYS C 1 320 ? 20.972 4.334 83.605 1.00 50.42 348 CYS C N 1
ATOM 6852 C CA . CYS C 1 320 ? 19.535 4.425 83.860 1.00 53.86 348 CYS C CA 1
ATOM 6853 C C . CYS C 1 320 ? 19.117 4.026 85.292 1.00 53.54 348 CYS C C 1
ATOM 6854 O O . CYS C 1 320 ? 17.993 4.256 85.690 1.00 53.97 348 CYS C O 1
ATOM 6857 N N . ASN C 1 321 ? 19.997 3.397 86.051 1.00 54.02 349 ASN C N 1
ATOM 6858 C CA . ASN C 1 321 ? 19.661 3.089 87.423 1.00 56.49 349 ASN C CA 1
ATOM 6859 C C . ASN C 1 321 ? 19.483 4.383 88.223 1.00 54.03 349 ASN C C 1
ATOM 6860 O O . ASN C 1 321 ? 18.825 4.392 89.222 1.00 52.24 349 ASN C O 1
ATOM 6865 N N . GLN C 1 322 ? 20.073 5.485 87.764 1.00 52.97 350 GLN C N 1
ATOM 6866 C CA . GLN C 1 322 ? 19.929 6.78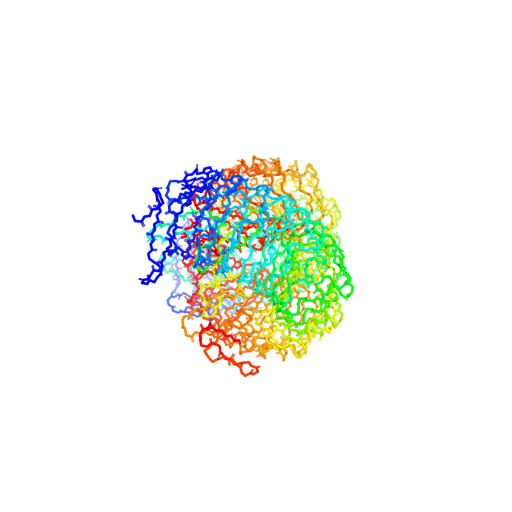2 88.456 1.00 49.21 350 GLN C CA 1
ATOM 6867 C C . GLN C 1 322 ? 18.889 7.650 87.819 1.00 47.86 350 GLN C C 1
ATOM 6868 O O . GLN C 1 322 ? 18.827 8.827 88.101 1.00 53.57 350 GLN C O 1
ATOM 6874 N N . LEU C 1 323 ? 18.104 7.106 86.895 1.00 46.77 351 LEU C N 1
ATOM 6875 C CA . LEU C 1 323 ? 17.166 7.931 86.151 1.00 42.33 351 LEU C CA 1
ATOM 6876 C C . LEU C 1 323 ? 15.843 7.234 86.032 1.00 40.54 351 LEU C C 1
ATOM 6877 O O . LEU C 1 323 ? 15.229 7.193 84.947 1.00 41.76 351 LEU C O 1
ATOM 6882 N N . PRO C 1 324 ? 15.344 6.743 87.174 1.00 41.60 352 PRO C N 1
ATOM 6883 C CA . PRO C 1 324 ? 14.144 5.938 87.138 1.00 43.53 352 PRO C CA 1
ATOM 6884 C C . PRO C 1 324 ? 12.911 6.711 86.746 1.00 42.85 352 PRO C C 1
ATOM 6885 O O . PRO C 1 324 ? 12.003 6.124 86.182 1.00 44.29 352 PRO C O 1
ATOM 6889 N N . ASN C 1 325 ? 12.891 8.010 87.017 1.00 45.49 353 ASN C N 1
ATOM 6890 C CA . ASN C 1 325 ? 11.730 8.871 86.740 1.00 45.57 353 ASN C CA 1
ATOM 6891 C C . ASN C 1 325 ? 11.895 9.767 85.538 1.00 41.37 353 ASN C C 1
ATOM 6892 O O . ASN C 1 325 ? 11.016 10.573 85.249 1.00 41.81 353 ASN C O 1
ATOM 6897 N N . LEU C 1 326 ? 12.970 9.574 84.797 1.00 38.98 354 LEU C N 1
ATOM 6898 C CA . LEU C 1 326 ? 13.244 10.460 83.707 1.00 37.21 354 LEU C CA 1
ATOM 6899 C C . LEU C 1 326 ? 12.221 10.331 82.577 1.00 35.83 354 LEU C C 1
ATOM 6900 O O . LEU C 1 326 ? 11.888 9.271 82.173 1.00 39.47 354 LEU C O 1
ATOM 6905 N N . GLN C 1 327 ? 11.669 11.446 82.121 1.00 38.46 355 GLN C N 1
ATOM 6906 C CA . GLN C 1 327 ? 10.720 11.482 81.016 1.00 38.37 355 GLN C CA 1
ATOM 6907 C C . GLN C 1 327 ? 11.331 12.029 79.735 1.00 36.96 355 GLN C C 1
ATOM 6908 O O . GLN C 1 327 ? 10.890 11.667 78.661 1.00 37.10 355 GLN C O 1
ATOM 6914 N N . VAL C 1 328 ? 12.300 12.927 79.838 1.00 36.89 356 VAL C N 1
ATOM 6915 C CA . VAL C 1 328 ? 12.908 13.579 78.651 1.00 34.89 356 VAL C CA 1
ATOM 6916 C C . VAL C 1 328 ? 14.395 13.477 78.861 1.00 36.32 356 VAL C C 1
ATOM 6917 O O . VAL C 1 328 ? 14.907 13.801 79.952 1.00 37.59 356 VAL C O 1
ATOM 6921 N N . LEU C 1 329 ? 15.077 12.903 77.870 1.00 36.77 357 LEU C N 1
ATOM 6922 C CA . LEU C 1 329 ? 16.537 12.872 77.844 1.00 38.44 357 LEU C CA 1
ATOM 6923 C C . LEU C 1 329 ? 17.011 13.522 76.553 1.00 39.54 357 LEU C C 1
ATOM 6924 O O . LEU C 1 329 ? 16.557 13.167 75.473 1.00 39.82 357 LEU C O 1
ATOM 6929 N N . ASP C 1 330 ? 17.912 14.479 76.680 1.00 36.30 358 ASP C N 1
ATOM 6930 C CA . ASP C 1 330 ? 18.415 15.174 75.539 1.00 35.74 358 ASP C CA 1
ATOM 6931 C C . ASP C 1 330 ? 19.912 15.186 75.628 1.00 37.09 358 ASP C C 1
ATOM 6932 O O . ASP C 1 330 ? 20.458 15.900 76.461 1.00 39.24 358 ASP C O 1
ATOM 6937 N N . LEU C 1 331 ? 20.575 14.384 74.778 1.00 36.19 359 LEU C N 1
ATOM 6938 C CA . LEU C 1 331 ? 22.014 14.383 74.734 1.00 37.95 359 LEU C CA 1
ATOM 6939 C C . LEU C 1 331 ? 22.473 14.710 73.324 1.00 38.87 359 LEU C C 1
ATOM 6940 O O . LEU C 1 331 ? 23.523 14.290 72.912 1.00 39.23 359 LEU C O 1
ATOM 6945 N N . SER C 1 332 ? 21.719 15.539 72.619 1.00 38.94 360 SER C N 1
ATOM 6946 C CA . SER C 1 332 ? 22.125 15.912 71.286 1.00 39.99 360 SER C CA 1
ATOM 6947 C C . SER C 1 332 ? 23.467 16.587 71.322 1.00 39.83 360 SER C C 1
ATOM 6948 O O . SER C 1 332 ? 23.842 17.113 72.345 1.00 43.30 360 SER C O 1
ATOM 6951 N N . TYR C 1 333 ? 24.208 16.528 70.219 1.00 40.35 361 TYR C N 1
ATOM 6952 C CA . TYR C 1 333 ? 25.448 17.294 70.041 1.00 42.07 361 TYR C CA 1
ATOM 6953 C C . TYR C 1 333 ? 26.572 16.902 70.973 1.00 43.08 361 TYR C C 1
ATOM 6954 O O . TYR C 1 333 ? 27.282 17.757 71.486 1.00 44.07 361 TYR C O 1
ATOM 6963 N N . ASN C 1 334 ? 26.767 15.600 71.179 1.00 43.11 362 ASN C N 1
ATOM 6964 C CA . ASN C 1 334 ? 27.923 15.126 71.922 1.00 44.30 362 ASN C CA 1
ATOM 6965 C C . ASN C 1 334 ? 28.796 14.248 71.027 1.00 47.91 362 ASN C C 1
ATOM 6966 O O . ASN C 1 334 ? 28.731 14.364 69.808 1.00 51.73 362 ASN C O 1
ATOM 6971 N N . LEU C 1 335 ? 29.606 13.371 71.606 1.00 49.81 363 LEU C N 1
ATOM 6972 C CA . LEU C 1 335 ? 30.423 12.482 70.827 1.00 49.08 363 LEU C CA 1
ATOM 6973 C C . LEU C 1 335 ? 30.073 11.025 71.107 1.00 50.18 363 LEU C C 1
ATOM 6974 O O . LEU C 1 335 ? 30.917 10.140 70.926 1.00 55.44 363 LEU C O 1
ATOM 6979 N N . LEU C 1 336 ? 28.839 10.745 71.504 1.00 48.73 364 LEU C N 1
ATOM 6980 C CA . LEU C 1 336 ? 28.456 9.368 71.832 1.00 49.00 364 LEU C CA 1
ATOM 6981 C C . LEU C 1 336 ? 28.697 8.382 70.655 1.00 50.90 364 LEU C C 1
ATOM 6982 O O . LEU C 1 336 ? 28.359 8.680 69.516 1.00 50.45 364 LEU C O 1
ATOM 6987 N N . GLU C 1 337 ? 29.298 7.236 70.950 1.00 52.98 365 GLU C N 1
ATOM 6988 C CA . GLU C 1 337 ? 29.426 6.152 69.988 1.00 57.80 365 GLU C CA 1
ATOM 6989 C C . GLU C 1 337 ? 28.560 4.992 70.422 1.00 56.73 365 GLU C C 1
ATOM 6990 O O . GLU C 1 337 ? 27.564 4.680 69.786 1.00 58.03 365 GLU C O 1
ATOM 6996 N N . ASP C 1 338 ? 28.917 4.354 71.517 1.00 59.41 366 ASP C N 1
ATOM 6997 C CA . ASP C 1 338 ? 28.151 3.213 71.963 1.00 63.29 366 ASP C CA 1
ATOM 6998 C C . ASP C 1 338 ? 27.053 3.608 72.968 1.00 59.20 366 ASP C C 1
ATOM 6999 O O . ASP C 1 338 ? 27.229 4.443 73.857 1.00 58.54 366 ASP C O 1
ATOM 7004 N N . LEU C 1 339 ? 25.890 3.017 72.791 1.00 54.86 367 LEU C N 1
ATOM 7005 C CA . LEU C 1 339 ? 24.748 3.330 73.619 1.00 49.49 367 LEU C CA 1
ATOM 7006 C C . LEU C 1 339 ? 24.562 2.248 74.656 1.00 48.71 367 LEU C C 1
ATOM 7007 O O . LEU C 1 339 ? 24.654 1.108 74.334 1.00 51.87 367 LEU C O 1
ATOM 7012 N N . PRO C 1 340 ? 24.256 2.616 75.899 1.00 48.78 368 PRO C N 1
ATOM 7013 C CA . PRO C 1 340 ? 23.843 1.595 76.823 1.00 51.00 368 PRO C CA 1
ATOM 7014 C C . PRO C 1 340 ? 22.406 1.246 76.549 1.00 49.19 368 PRO C C 1
ATOM 7015 O O . PRO C 1 340 ? 21.822 1.752 75.628 1.00 50.12 368 PRO C O 1
ATOM 7019 N N . SER C 1 341 ? 21.837 0.408 77.383 1.00 49.10 369 SER C N 1
ATOM 7020 C CA . SER C 1 341 ? 20.436 0.109 77.331 1.00 47.16 369 SER C CA 1
ATOM 7021 C C . SER C 1 341 ? 19.671 1.094 78.193 1.00 45.75 369 SER C C 1
ATOM 7022 O O . SER C 1 341 ? 20.012 1.318 79.339 1.00 45.68 369 SER C O 1
ATOM 7025 N N . PHE C 1 342 ? 18.597 1.630 77.649 1.00 44.71 370 PHE C N 1
ATOM 7026 C CA . PHE C 1 342 ? 17.835 2.613 78.331 1.00 44.76 370 PHE C CA 1
ATOM 7027 C C . PHE C 1 342 ? 16.598 2.038 78.992 1.00 49.71 370 PHE C C 1
ATOM 7028 O O . PHE C 1 342 ? 15.734 2.810 79.478 1.00 46.34 370 PHE C O 1
ATOM 7036 N N . SER C 1 343 ? 16.505 0.706 79.027 1.00 49.06 371 SER C N 1
ATOM 7037 C CA . SER C 1 343 ? 15.278 0.040 79.463 1.00 51.24 371 SER C CA 1
ATOM 7038 C C . SER C 1 343 ? 14.932 0.290 80.924 1.00 52.35 371 SER C C 1
ATOM 7039 O O . SER C 1 343 ? 13.756 0.178 81.308 1.00 55.21 371 SER C O 1
ATOM 7042 N N . VAL C 1 344 ? 15.931 0.570 81.756 1.00 52.53 372 VAL C N 1
ATOM 7043 C CA . VAL C 1 344 ? 15.621 0.891 83.169 1.00 56.01 372 VAL C CA 1
ATOM 7044 C C . VAL C 1 344 ? 15.058 2.318 83.295 1.00 51.70 372 VAL C C 1
ATOM 7045 O O . VAL C 1 344 ? 14.328 2.603 84.224 1.00 48.69 372 VAL C O 1
ATOM 7049 N N . CYS C 1 345 ? 15.368 3.185 82.338 1.00 49.85 373 CYS C N 1
ATOM 7050 C CA . CYS C 1 345 ? 14.689 4.472 82.215 1.00 48.67 373 CYS C CA 1
ATOM 7051 C C . CYS C 1 345 ? 13.230 4.303 81.736 1.00 48.57 373 CYS C C 1
ATOM 7052 O O . CYS C 1 345 ? 12.845 4.814 80.699 1.00 46.78 373 CYS C O 1
ATOM 7055 N N . GLN C 1 346 ? 12.404 3.628 82.516 1.00 51.55 374 GLN C N 1
ATOM 7056 C CA . GLN C 1 346 ? 11.088 3.195 82.048 1.00 55.09 374 GLN C CA 1
ATOM 7057 C C . GLN C 1 346 ? 10.135 4.294 81.664 1.00 52.87 374 GLN C C 1
ATOM 7058 O O . GLN C 1 346 ? 9.214 4.071 80.884 1.00 51.31 374 GLN C O 1
ATOM 7064 N N . LYS C 1 347 ? 10.315 5.468 82.254 1.00 53.64 375 LYS C N 1
ATOM 7065 C CA . LYS C 1 347 ? 9.357 6.549 82.073 1.00 51.73 375 LYS C CA 1
ATOM 7066 C C . LYS C 1 347 ? 9.634 7.429 80.848 1.00 47.70 375 LYS C C 1
ATOM 7067 O O . LYS C 1 347 ? 8.829 8.311 80.524 1.00 46.95 375 LYS C O 1
ATOM 7073 N N . LEU C 1 348 ? 10.725 7.152 80.129 1.00 45.42 376 LEU C N 1
ATOM 7074 C CA . LEU C 1 348 ? 11.113 7.993 78.991 1.00 42.18 376 LEU C CA 1
ATOM 7075 C C . LEU C 1 348 ? 10.000 8.138 77.991 1.00 40.79 376 LEU C C 1
ATOM 7076 O O . LEU C 1 348 ? 9.362 7.167 77.608 1.00 45.03 376 LEU C O 1
ATOM 7081 N N . GLN C 1 349 ? 9.738 9.383 77.642 1.00 38.22 377 GLN C N 1
ATOM 7082 C CA . GLN C 1 349 ? 8.798 9.740 76.640 1.00 39.27 377 GLN C CA 1
ATOM 7083 C C . GLN C 1 349 ? 9.483 10.335 75.413 1.00 38.04 377 GLN C C 1
ATOM 7084 O O . GLN C 1 349 ? 8.898 10.315 74.343 1.00 38.58 377 GLN C O 1
ATOM 7090 N N . LYS C 1 350 ? 10.680 10.894 75.567 1.00 37.87 378 LYS C N 1
ATOM 7091 C CA . LYS C 1 350 ? 11.404 11.511 74.459 1.00 38.52 378 LYS C CA 1
ATOM 7092 C C . LYS C 1 350 ? 12.851 11.276 74.701 1.00 36.59 378 LYS C C 1
ATOM 7093 O O . LYS C 1 350 ? 13.320 11.476 75.798 1.00 35.10 378 LYS C O 1
ATOM 7099 N N . ILE C 1 351 ? 13.537 10.819 73.661 1.00 37.06 379 ILE C N 1
ATOM 7100 C CA . ILE C 1 351 ? 14.993 10.675 73.628 1.00 37.71 379 ILE C CA 1
ATOM 7101 C C . ILE C 1 351 ? 15.501 11.458 72.417 1.00 37.91 379 ILE C C 1
ATOM 7102 O O . ILE C 1 351 ? 14.955 11.321 71.339 1.00 38.41 379 ILE C O 1
ATOM 7107 N N . ASP C 1 352 ? 16.503 12.317 72.617 1.00 38.30 380 ASP C N 1
ATOM 7108 C CA . ASP C 1 352 ? 17.089 13.104 71.530 1.00 35.70 380 ASP C CA 1
ATOM 7109 C C . ASP C 1 352 ? 18.564 12.848 71.558 1.00 34.87 380 ASP C C 1
ATOM 7110 O O . ASP C 1 352 ? 19.193 13.259 72.479 1.00 35.19 380 ASP C O 1
ATOM 7115 N N . LEU C 1 353 ? 19.089 12.085 70.591 1.00 33.95 381 LEU C N 1
ATOM 7116 C CA . LEU C 1 353 ? 20.514 11.780 70.504 1.00 35.18 381 LEU C CA 1
ATOM 7117 C C . LEU C 1 353 ? 21.119 12.281 69.174 1.00 35.32 381 LEU C C 1
ATOM 7118 O O . LEU C 1 353 ? 22.110 11.762 68.706 1.00 37.68 381 LEU C O 1
ATOM 7123 N N . ARG C 1 354 ? 20.532 13.324 68.601 1.00 34.31 382 ARG C N 1
ATOM 7124 C CA . ARG C 1 354 ? 20.967 13.834 67.347 1.00 35.15 382 ARG C CA 1
ATOM 7125 C C . ARG C 1 354 ? 22.372 14.330 67.429 1.00 37.45 382 ARG C C 1
ATOM 7126 O O . ARG C 1 354 ? 22.782 14.730 68.484 1.00 38.63 382 ARG C O 1
ATOM 7134 N N . HIS C 1 355 ? 23.093 14.304 66.291 1.00 39.26 383 HIS C N 1
ATOM 7135 C CA . HIS C 1 355 ? 24.479 14.774 66.180 1.00 40.08 383 HIS C CA 1
ATOM 7136 C C . HIS C 1 355 ? 25.421 14.179 67.236 1.00 40.41 383 HIS C C 1
ATOM 7137 O O . HIS C 1 355 ? 26.096 14.879 67.970 1.00 44.43 383 HIS C O 1
ATOM 7144 N N . ASN C 1 356 ? 25.471 12.868 67.287 1.00 39.82 384 ASN C N 1
ATOM 7145 C CA . ASN C 1 356 ? 26.508 12.136 67.980 1.00 41.18 384 ASN C CA 1
ATOM 7146 C C . ASN C 1 356 ? 27.210 11.282 66.936 1.00 45.38 384 ASN C C 1
ATOM 7147 O O . ASN C 1 356 ? 27.110 11.574 65.738 1.00 42.08 384 ASN C O 1
ATOM 7152 N N . GLU C 1 357 ? 27.915 10.249 67.371 1.00 48.79 385 GLU C N 1
ATOM 7153 C CA . GLU C 1 357 ? 28.696 9.418 66.466 1.00 52.46 385 GLU C CA 1
ATOM 7154 C C . GLU C 1 357 ? 28.240 7.966 66.593 1.00 50.84 385 GLU C C 1
ATOM 7155 O O . GLU C 1 357 ? 29.033 7.044 66.684 1.00 52.66 385 GLU C O 1
ATOM 7161 N N . ILE C 1 358 ? 26.939 7.758 66.632 1.00 47.25 386 ILE C N 1
ATOM 7162 C CA . ILE C 1 358 ? 26.409 6.443 66.971 1.00 45.42 386 ILE C CA 1
ATOM 7163 C C . ILE C 1 358 ? 26.478 5.606 65.684 1.00 48.26 386 ILE C C 1
ATOM 7164 O O . ILE C 1 358 ? 26.098 6.096 64.620 1.00 46.01 386 ILE C O 1
ATOM 7169 N N . TYR C 1 359 ? 27.022 4.390 65.781 1.00 49.15 387 TYR C N 1
ATOM 7170 C CA . TYR C 1 359 ? 27.309 3.549 64.615 1.00 51.95 387 TYR C CA 1
ATOM 7171 C C . TYR C 1 359 ? 26.384 2.330 64.481 1.00 52.29 387 TYR C C 1
ATOM 7172 O O . TYR C 1 359 ? 26.137 1.866 63.375 1.00 52.93 387 TYR C O 1
ATOM 7181 N N . GLU C 1 360 ? 25.869 1.824 65.597 1.00 52.03 388 GLU C N 1
ATOM 7182 C CA . GLU C 1 360 ? 24.818 0.831 65.570 1.00 51.56 388 GLU C CA 1
ATOM 7183 C C . GLU C 1 360 ? 23.814 1.058 66.687 1.00 48.33 388 GLU C C 1
ATOM 7184 O O . GLU C 1 360 ? 24.156 1.603 67.726 1.00 47.81 388 GLU C O 1
ATOM 7190 N N . ILE C 1 361 ? 22.570 0.661 66.409 1.00 46.93 389 ILE C N 1
ATOM 7191 C CA . ILE C 1 361 ? 21.516 0.450 67.390 1.00 46.26 389 ILE C CA 1
ATOM 7192 C C . ILE C 1 361 ? 21.328 -1.080 67.623 1.00 48.04 389 ILE C C 1
ATOM 7193 O O . ILE C 1 361 ? 20.947 -1.806 66.703 1.00 47.09 389 ILE C O 1
ATOM 7198 N N . LYS C 1 362 ? 21.551 -1.554 68.848 1.00 49.21 390 LYS C N 1
ATOM 7199 C CA . LYS C 1 362 ? 21.392 -2.970 69.177 1.00 49.14 390 LYS C CA 1
ATOM 7200 C C . LYS C 1 362 ? 19.962 -3.351 69.564 1.00 48.76 390 LYS C C 1
ATOM 7201 O O . LYS C 1 362 ? 19.087 -2.503 69.716 1.00 47.05 390 LYS C O 1
ATOM 7207 N N . VAL C 1 363 ? 19.732 -4.649 69.725 1.00 51.06 391 VAL C N 1
ATOM 7208 C CA . VAL C 1 363 ? 18.414 -5.185 70.082 1.00 52.41 391 VAL C CA 1
ATOM 7209 C C . VAL C 1 363 ? 17.902 -4.622 71.410 1.00 54.68 391 VAL C C 1
ATOM 7210 O O . VAL C 1 363 ? 16.721 -4.368 71.570 1.00 55.93 391 VAL C O 1
ATOM 7214 N N . ASP C 1 364 ? 18.857 -4.362 72.297 1.00 58.91 392 ASP C N 1
ATOM 7215 C CA . ASP C 1 364 ? 18.755 -4.134 73.738 1.00 59.56 392 ASP C CA 1
ATOM 7216 C C . ASP C 1 364 ? 18.541 -2.643 74.136 1.00 55.34 392 ASP C C 1
ATOM 7217 O O . ASP C 1 364 ? 18.121 -2.324 75.239 1.00 57.08 392 ASP C O 1
ATOM 7222 N N . THR C 1 365 ? 18.863 -1.739 73.237 1.00 51.66 393 THR C N 1
ATOM 7223 C CA . THR C 1 365 ? 19.043 -0.326 73.565 1.00 52.73 393 THR C CA 1
ATOM 7224 C C . THR C 1 365 ? 17.782 0.384 74.070 1.00 48.63 393 THR C C 1
ATOM 7225 O O . THR C 1 365 ? 17.813 1.028 75.109 1.00 45.34 393 THR C O 1
ATOM 7229 N N . PHE C 1 366 ? 16.691 0.182 73.330 1.00 47.54 394 PHE C N 1
ATOM 7230 C CA . PHE C 1 366 ? 15.371 0.762 73.563 1.00 44.50 394 PHE C CA 1
ATOM 7231 C C . PHE C 1 366 ? 14.264 -0.232 73.886 1.00 46.01 394 PHE C C 1
ATOM 7232 O O . PHE C 1 366 ? 13.103 0.036 73.636 1.00 44.51 394 PHE C O 1
ATOM 7240 N N . GLN C 1 367 ? 14.615 -1.374 74.448 1.00 48.59 395 GLN C N 1
ATOM 7241 C CA . GLN C 1 367 ? 13.652 -2.424 74.701 1.00 55.35 395 GLN C CA 1
ATOM 7242 C C . GLN C 1 367 ? 12.741 -2.032 75.931 1.00 53.57 395 GLN C C 1
ATOM 7243 O O . GLN C 1 367 ? 13.226 -1.561 76.945 1.00 50.33 395 GLN C O 1
ATOM 7249 N N . GLN C 1 368 ? 11.434 -2.203 75.778 1.00 52.29 396 GLN C N 1
ATOM 7250 C CA . GLN C 1 368 ? 10.425 -2.043 76.824 1.00 54.12 396 GLN C CA 1
ATOM 7251 C C . GLN C 1 368 ? 10.277 -0.611 77.331 1.00 52.55 396 GLN C C 1
ATOM 7252 O O . GLN C 1 368 ? 9.983 -0.413 78.516 1.00 54.13 396 GLN C O 1
ATOM 7258 N N . LEU C 1 369 ? 10.467 0.374 76.453 1.00 48.66 397 LEU C N 1
ATOM 7259 C CA . LEU C 1 369 ? 10.163 1.760 76.761 1.00 43.21 397 LEU C CA 1
ATOM 7260 C C . LEU C 1 369 ? 8.742 2.071 76.264 1.00 43.11 397 LEU C C 1
ATOM 7261 O O . LEU C 1 369 ? 8.531 2.652 75.213 1.00 42.12 397 LEU C O 1
ATOM 7266 N N . LEU C 1 370 ? 7.769 1.641 77.044 1.00 46.09 398 LEU C N 1
ATOM 7267 C CA . LEU C 1 370 ? 6.362 1.613 76.658 1.00 48.47 398 LEU C CA 1
ATOM 7268 C C . LEU C 1 370 ? 5.750 3.006 76.495 1.00 48.34 398 LEU C C 1
ATOM 7269 O O . LEU C 1 370 ? 4.686 3.147 75.873 1.00 48.76 398 LEU C O 1
ATOM 7274 N N . SER C 1 371 ? 6.393 4.022 77.078 1.00 46.34 399 SER C N 1
ATOM 7275 C CA . SER C 1 371 ? 5.921 5.410 76.951 1.00 48.10 399 SER C CA 1
ATOM 7276 C C . SER C 1 371 ? 6.691 6.271 75.954 1.00 45.21 399 SER C C 1
ATOM 7277 O O . SER C 1 371 ? 6.340 7.450 75.767 1.00 45.43 399 SER C O 1
ATOM 7280 N N . LEU C 1 372 ? 7.727 5.712 75.338 1.00 43.90 400 LEU C N 1
ATOM 7281 C CA . LEU C 1 372 ? 8.516 6.466 74.372 1.00 42.30 400 LEU C CA 1
ATOM 7282 C C . LEU C 1 372 ? 7.689 6.888 73.169 1.00 43.95 400 LEU C C 1
ATOM 7283 O O . LEU C 1 372 ? 7.179 6.045 72.462 1.00 40.76 400 LEU C O 1
ATOM 7288 N N . ARG C 1 373 ? 7.523 8.211 73.007 1.00 46.17 401 ARG C N 1
ATOM 7289 C CA . ARG C 1 373 ? 6.763 8.793 71.904 1.00 48.72 401 ARG C CA 1
ATOM 7290 C C . ARG C 1 373 ? 7.628 9.175 70.736 1.00 42.81 401 ARG C C 1
ATOM 7291 O O . ARG C 1 373 ? 7.182 9.151 69.610 1.00 44.83 401 ARG C O 1
ATOM 7299 N N . SER C 1 374 ? 8.858 9.552 71.003 1.00 41.23 402 SER C N 1
ATOM 7300 C CA . SER C 1 374 ? 9.643 10.244 70.012 1.00 41.38 402 SER C CA 1
ATOM 7301 C C . SER C 1 374 ? 11.077 9.908 70.234 1.00 38.55 402 SER C C 1
ATOM 7302 O O . SER C 1 374 ? 11.563 9.972 71.360 1.00 37.62 402 SER C O 1
ATOM 7305 N N . LEU C 1 375 ? 11.767 9.558 69.161 1.00 38.01 403 LEU C N 1
ATOM 7306 C CA . LEU C 1 375 ? 13.153 9.162 69.247 1.00 36.80 403 LEU C CA 1
ATOM 7307 C C . LEU C 1 375 ? 13.881 9.800 68.089 1.00 37.08 403 LEU C C 1
ATOM 7308 O O . LEU C 1 375 ? 13.486 9.638 66.924 1.00 36.60 403 LEU C O 1
ATOM 7313 N N . ASN C 1 376 ? 14.934 10.550 68.420 1.00 35.85 404 ASN C N 1
ATOM 7314 C CA . ASN C 1 376 ? 15.657 11.309 67.421 1.00 35.40 404 ASN C CA 1
ATOM 7315 C C . ASN C 1 376 ? 17.069 10.860 67.413 1.00 35.82 404 ASN C C 1
ATOM 7316 O O . ASN C 1 376 ? 17.704 10.933 68.432 1.00 35.84 404 ASN C O 1
ATOM 7321 N N . LEU C 1 377 ? 17.503 10.288 66.274 1.00 38.32 405 LEU C N 1
ATOM 7322 C CA . LEU C 1 377 ? 18.848 9.787 66.062 1.00 37.37 405 LEU C CA 1
ATOM 7323 C C . LEU C 1 377 ? 19.433 10.368 64.770 1.00 37.62 405 LEU C C 1
ATOM 7324 O O . LEU C 1 377 ? 20.253 9.758 64.102 1.00 37.41 405 LEU C O 1
ATOM 7329 N N . ALA C 1 378 ? 19.002 11.568 64.428 1.00 36.58 406 ALA C N 1
ATOM 7330 C CA . ALA C 1 378 ? 19.430 12.186 63.221 1.00 35.84 406 ALA C CA 1
ATOM 7331 C C . ALA C 1 378 ? 20.876 12.525 63.342 1.00 37.89 406 ALA C C 1
ATOM 7332 O O . ALA C 1 378 ? 21.383 12.737 64.417 1.00 36.70 406 ALA C O 1
ATOM 7334 N N . TRP C 1 379 ? 21.557 12.526 62.193 1.00 43.73 407 TRP C N 1
ATOM 7335 C CA . TRP C 1 379 ? 22.949 12.962 62.072 1.00 42.18 407 TRP C CA 1
ATOM 7336 C C . TRP C 1 379 ? 23.846 12.179 62.995 1.00 40.32 407 TRP C C 1
ATOM 7337 O O . TRP C 1 379 ? 24.650 12.705 63.700 1.00 41.38 407 TRP C O 1
ATOM 7348 N N . ASN C 1 380 ? 23.714 10.877 62.941 1.00 41.93 408 ASN C N 1
ATOM 7349 C CA . ASN C 1 380 ? 24.689 9.981 63.548 1.00 44.12 408 ASN C CA 1
ATOM 7350 C C . ASN C 1 380 ? 25.407 9.216 62.405 1.00 47.60 408 ASN C C 1
ATOM 7351 O O . ASN C 1 380 ? 25.389 9.682 61.240 1.00 47.24 408 ASN C O 1
ATOM 7356 N N . LYS C 1 381 ? 26.072 8.105 62.726 1.00 47.09 409 LYS C N 1
ATOM 7357 C CA . LYS C 1 381 ? 26.716 7.280 61.686 1.00 47.79 409 LYS C CA 1
ATOM 7358 C C . LYS C 1 381 ? 26.154 5.890 61.716 1.00 44.89 409 LYS C C 1
ATOM 7359 O O . LYS C 1 381 ? 26.893 4.933 61.705 1.00 49.04 409 LYS C O 1
ATOM 7365 N N . ILE C 1 382 ? 24.845 5.766 61.785 1.00 42.99 410 ILE C N 1
ATOM 7366 C CA . ILE C 1 382 ? 24.253 4.477 62.035 1.00 42.38 410 ILE C CA 1
ATOM 7367 C C . ILE C 1 382 ? 24.242 3.663 60.734 1.00 43.85 410 ILE C C 1
ATOM 7368 O O . ILE C 1 382 ? 23.610 4.078 59.750 1.00 42.95 410 ILE C O 1
ATOM 7373 N N . ALA C 1 383 ? 24.933 2.520 60.735 1.00 45.30 411 ALA C N 1
ATOM 7374 C CA . ALA C 1 383 ? 24.956 1.617 59.560 1.00 50.02 411 ALA C CA 1
ATOM 7375 C C . ALA C 1 383 ? 24.179 0.301 59.766 1.00 52.03 411 ALA C C 1
ATOM 7376 O O . ALA C 1 383 ? 23.785 -0.352 58.805 1.00 54.41 411 ALA C O 1
ATOM 7378 N N . ILE C 1 384 ? 23.948 -0.108 61.002 1.00 55.01 412 ILE C N 1
ATOM 7379 C CA . ILE C 1 384 ? 22.959 -1.160 61.237 1.00 56.07 412 ILE C CA 1
ATOM 7380 C C . ILE C 1 384 ? 22.077 -0.874 62.441 1.00 51.28 412 ILE C C 1
ATOM 7381 O O . ILE C 1 384 ? 22.525 -0.362 63.472 1.00 49.33 412 ILE C O 1
ATOM 7386 N N . ILE C 1 385 ? 20.817 -1.218 62.262 1.00 48.22 413 ILE C N 1
ATOM 7387 C CA . ILE C 1 385 ? 19.857 -1.311 63.325 1.00 48.00 413 ILE C CA 1
ATOM 7388 C C . ILE C 1 385 ? 19.430 -2.757 63.427 1.00 48.25 413 ILE C C 1
ATOM 7389 O O . ILE C 1 385 ? 19.049 -3.374 62.433 1.00 48.63 413 ILE C O 1
ATOM 7394 N N . HIS C 1 386 ? 19.464 -3.304 64.630 1.00 46.35 414 HIS C N 1
ATOM 7395 C CA . HIS C 1 386 ? 18.948 -4.622 64.825 1.00 46.24 414 HIS C CA 1
ATOM 7396 C C . HIS C 1 386 ? 17.477 -4.652 64.415 1.00 46.26 414 HIS C C 1
ATOM 7397 O O . HIS C 1 386 ? 16.760 -3.760 64.734 1.00 45.11 414 HIS C O 1
ATOM 7404 N N . PRO C 1 387 ? 17.020 -5.708 63.720 1.00 50.39 415 PRO C N 1
ATOM 7405 C CA . PRO C 1 387 ? 15.609 -5.797 63.252 1.00 50.85 415 PRO C CA 1
ATOM 7406 C C . PRO C 1 387 ? 14.509 -5.777 64.327 1.00 50.30 415 PRO C C 1
ATOM 7407 O O . PRO C 1 387 ? 13.348 -5.456 64.028 1.00 49.81 415 PRO C O 1
ATOM 7411 N N . ASN C 1 388 ? 14.869 -6.209 65.527 1.00 49.86 416 ASN C N 1
ATOM 7412 C CA . ASN C 1 388 ? 14.008 -6.153 66.690 1.00 50.94 416 ASN C CA 1
ATOM 7413 C C . ASN C 1 388 ? 14.291 -4.991 67.661 1.00 49.40 416 ASN C C 1
ATOM 7414 O O . ASN C 1 388 ? 13.816 -5.047 68.785 1.00 52.95 416 ASN C O 1
ATOM 7419 N N . ALA C 1 389 ? 15.070 -3.974 67.260 1.00 48.68 417 ALA C N 1
ATOM 7420 C CA . ALA C 1 389 ? 15.524 -2.898 68.190 1.00 46.00 417 ALA C CA 1
ATOM 7421 C C . ALA C 1 389 ? 14.359 -2.086 68.750 1.00 45.36 417 ALA C C 1
ATOM 7422 O O . ALA C 1 389 ? 14.428 -1.610 69.889 1.00 43.36 417 ALA C O 1
ATOM 7424 N N . PHE C 1 390 ? 13.324 -1.946 67.910 1.00 46.27 418 PHE C N 1
ATOM 7425 C CA . PHE C 1 390 ? 12.087 -1.213 68.162 1.00 46.29 418 PHE C CA 1
ATOM 7426 C C . PHE C 1 390 ? 10.863 -2.106 68.316 1.00 51.63 418 PHE C C 1
ATOM 7427 O O . PHE C 1 390 ? 9.720 -1.656 68.149 1.00 53.84 418 PHE C O 1
ATOM 7435 N N . SER C 1 391 ? 11.088 -3.365 68.649 1.00 55.65 419 SER C N 1
ATOM 7436 C CA . SER C 1 391 ? 9.980 -4.296 68.768 1.00 61.87 419 SER C CA 1
ATOM 7437 C C . SER C 1 391 ? 8.983 -3.898 69.876 1.00 63.45 419 SER C C 1
ATOM 7438 O O . SER C 1 391 ? 7.781 -4.105 69.712 1.00 67.05 419 SER C O 1
ATOM 7441 N N . THR C 1 392 ? 9.470 -3.327 70.985 1.00 61.71 420 THR C N 1
ATOM 7442 C CA . THR C 1 392 ? 8.619 -3.097 72.164 1.00 59.67 420 THR C CA 1
ATOM 7443 C C . THR C 1 392 ? 8.552 -1.630 72.533 1.00 56.89 420 THR C C 1
ATOM 7444 O O . THR C 1 392 ? 8.873 -1.236 73.641 1.00 59.62 420 THR C O 1
ATOM 7448 N N . LEU C 1 393 ? 8.137 -0.835 71.551 1.00 54.31 421 LEU C N 1
ATOM 7449 C CA . LEU C 1 393 ? 7.905 0.593 71.659 1.00 47.31 421 LEU C CA 1
ATOM 7450 C C . LEU C 1 393 ? 6.493 0.905 71.164 1.00 47.30 421 LEU C C 1
ATOM 7451 O O . LEU C 1 393 ? 6.318 1.640 70.191 1.00 44.26 421 LEU C O 1
ATOM 7456 N N . PRO C 1 394 ? 5.478 0.359 71.844 1.00 50.51 422 PRO C N 1
ATOM 7457 C CA . PRO C 1 394 ? 4.088 0.535 71.416 1.00 54.40 422 PRO C CA 1
ATOM 7458 C C . PRO C 1 394 ? 3.626 2.016 71.293 1.00 55.24 422 PRO C C 1
ATOM 7459 O O . PRO C 1 394 ? 2.725 2.294 70.490 1.00 58.41 422 PRO C O 1
ATOM 7463 N N . SER C 1 395 ? 4.223 2.949 72.052 1.00 52.62 423 SER C N 1
ATOM 7464 C CA . SER C 1 395 ? 3.852 4.381 71.950 1.00 51.82 423 SER C CA 1
ATOM 7465 C C . SER C 1 395 ? 4.654 5.180 70.921 1.00 51.34 423 SER C C 1
ATOM 7466 O O . SER C 1 395 ? 4.378 6.348 70.715 1.00 52.41 423 SER C O 1
ATOM 7469 N N . LEU C 1 396 ? 5.616 4.560 70.246 1.00 51.90 424 LEU C N 1
ATOM 7470 C CA . LEU C 1 396 ? 6.450 5.292 69.288 1.00 50.77 424 LEU C CA 1
ATOM 7471 C C . LEU C 1 396 ? 5.638 5.927 68.138 1.00 52.58 424 LEU C C 1
ATOM 7472 O O . LEU C 1 396 ? 4.901 5.267 67.403 1.00 54.73 424 LEU C O 1
ATOM 7477 N N . ILE C 1 397 ? 5.801 7.231 68.016 1.00 53.05 425 ILE C N 1
ATOM 7478 C CA . ILE C 1 397 ? 4.971 8.062 67.172 1.00 52.88 425 ILE C CA 1
ATOM 7479 C C . ILE C 1 397 ? 5.870 8.793 66.165 1.00 52.28 425 ILE C C 1
ATOM 7480 O O . ILE C 1 397 ? 5.450 9.079 65.049 1.00 51.84 425 ILE C O 1
ATOM 7485 N N . LYS C 1 398 ? 7.129 9.035 66.536 1.00 50.81 426 LYS C N 1
ATOM 7486 C CA . LYS C 1 398 ? 8.031 9.856 65.734 1.00 50.37 426 LYS C CA 1
ATOM 7487 C C . LYS C 1 398 ? 9.389 9.259 65.776 1.00 48.09 426 LYS C C 1
ATOM 7488 O O . LYS C 1 398 ? 9.908 9.045 66.884 1.00 43.24 426 LYS C O 1
ATOM 7494 N N . LEU C 1 399 ? 9.971 9.009 64.590 1.00 44.13 427 LEU C N 1
ATOM 7495 C CA . LEU C 1 399 ? 11.300 8.438 64.519 1.00 41.54 427 LEU C CA 1
ATOM 7496 C C . LEU C 1 399 ? 12.115 9.193 63.526 1.00 41.46 427 LEU C C 1
ATOM 7497 O O . LEU C 1 399 ? 11.702 9.387 62.381 1.00 44.75 427 LEU C O 1
ATOM 7502 N N . ASP C 1 400 ? 13.282 9.652 63.925 1.00 39.79 428 ASP C N 1
ATOM 7503 C CA . ASP C 1 400 ? 14.049 10.431 62.996 1.00 40.83 428 ASP C CA 1
ATOM 7504 C C . ASP C 1 400 ? 15.392 9.832 62.881 1.00 38.57 428 ASP C C 1
ATOM 7505 O O . ASP C 1 400 ? 16.155 9.849 63.833 1.00 38.86 428 ASP C O 1
ATOM 7510 N N . LEU C 1 401 ? 15.677 9.303 61.695 1.00 39.85 429 LEU C N 1
ATOM 7511 C CA . LEU C 1 401 ? 16.948 8.686 61.388 1.00 39.85 429 LEU C CA 1
ATOM 7512 C C . LEU C 1 401 ? 17.629 9.347 60.182 1.00 38.85 429 LEU C C 1
ATOM 7513 O O . LEU C 1 401 ? 18.398 8.692 59.479 1.00 38.25 429 LEU C O 1
ATOM 7518 N N . SER C 1 402 ? 17.398 10.645 60.006 1.00 38.73 430 SER C N 1
ATOM 7519 C CA . SER C 1 402 ? 17.964 11.446 58.923 1.00 39.77 430 SER C CA 1
ATOM 7520 C C . SER C 1 402 ? 19.457 11.390 58.968 1.00 41.22 430 SER C C 1
ATOM 7521 O O . SER C 1 402 ? 20.019 11.289 60.079 1.00 38.63 430 SER C O 1
ATOM 7524 N N . SER C 1 403 ? 20.080 11.428 57.769 1.00 41.76 431 SER C N 1
ATOM 7525 C CA . SER C 1 403 ? 21.530 11.553 57.635 1.00 44.17 431 SER C CA 1
ATOM 7526 C C . SER C 1 403 ? 22.289 10.583 58.543 1.00 42.31 431 SER C C 1
ATOM 7527 O O . SER C 1 403 ? 23.142 10.972 59.358 1.00 42.89 431 SER C O 1
ATOM 7530 N N . ASN C 1 404 ? 21.941 9.319 58.400 1.00 42.22 432 ASN C N 1
ATOM 7531 C CA . ASN C 1 404 ? 22.754 8.212 58.883 1.00 42.34 432 ASN C CA 1
ATOM 7532 C C . ASN C 1 404 ? 23.354 7.438 57.705 1.00 44.03 432 ASN C C 1
ATOM 7533 O O . ASN C 1 404 ? 23.505 7.999 56.616 1.00 43.86 432 ASN C O 1
ATOM 7538 N N . LEU C 1 405 ? 23.793 6.194 57.923 1.00 46.66 433 LEU C N 1
ATOM 7539 C CA . LEU C 1 405 ? 24.468 5.403 56.867 1.00 47.34 433 LEU C CA 1
ATOM 7540 C C . LEU C 1 405 ? 23.703 4.117 56.668 1.00 48.29 433 LEU C C 1
ATOM 7541 O O . LEU C 1 405 ? 24.281 3.058 56.640 1.00 51.54 433 LEU C O 1
ATOM 7546 N N . LEU C 1 406 ? 22.388 4.187 56.608 1.00 48.91 434 LEU C N 1
ATOM 7547 C CA . LEU C 1 406 ? 21.584 2.974 56.590 1.00 47.26 434 LEU C CA 1
ATOM 7548 C C . LEU C 1 406 ? 21.510 2.490 55.165 1.00 50.84 434 LEU C C 1
ATOM 7549 O O . LEU C 1 406 ? 21.605 3.312 54.230 1.00 50.99 434 LEU C O 1
ATOM 7554 N N . SER C 1 407 ? 21.382 1.169 55.005 1.00 50.59 435 SER C N 1
ATOM 7555 C CA . SER C 1 407 ? 21.027 0.553 53.737 1.00 50.93 435 SER C CA 1
ATOM 7556 C C . SER C 1 407 ? 19.834 -0.381 53.879 1.00 52.01 435 SER C C 1
ATOM 7557 O O . SER C 1 407 ? 19.475 -1.086 52.911 1.00 52.51 435 SER C O 1
ATOM 7560 N N . SER C 1 408 ? 19.252 -0.412 55.086 1.00 49.54 436 SER C N 1
ATOM 7561 C CA . SER C 1 408 ? 17.985 -1.095 55.320 1.00 52.73 436 SER C CA 1
ATOM 7562 C C . SER C 1 408 ? 17.322 -0.510 56.548 1.00 54.55 436 SER C C 1
ATOM 7563 O O . SER C 1 408 ? 17.923 0.251 57.331 1.00 54.05 436 SER C O 1
ATOM 7566 N N . PHE C 1 409 ? 16.074 -0.873 56.760 1.00 56.25 437 PHE C N 1
ATOM 7567 C CA . PHE C 1 409 ? 15.398 -0.295 57.874 1.00 56.14 437 PHE C CA 1
ATOM 7568 C C . PHE C 1 409 ? 14.349 -1.232 58.440 1.00 55.62 437 PHE C C 1
ATOM 7569 O O . PHE C 1 409 ? 13.553 -1.741 57.683 1.00 53.23 437 PHE C O 1
ATOM 7577 N N . PRO C 1 410 ? 14.324 -1.418 59.790 1.00 75.73 438 PRO C N 1
ATOM 7578 C CA . PRO C 1 410 ? 13.336 -2.325 60.412 1.00 75.58 438 PRO C CA 1
ATOM 7579 C C . PRO C 1 410 ? 11.885 -1.891 60.234 1.00 73.51 438 PRO C C 1
ATOM 7580 O O . PRO C 1 410 ? 11.570 -0.713 60.176 1.00 69.10 438 PRO C O 1
ATOM 7584 N N . ILE C 1 411 ? 11.033 -2.883 60.126 1.00 77.76 439 ILE C N 1
ATOM 7585 C CA . ILE C 1 411 ? 9.593 -2.750 60.157 1.00 80.38 439 ILE C CA 1
ATOM 7586 C C . ILE C 1 411 ? 9.075 -3.003 61.577 1.00 79.00 439 ILE C C 1
ATOM 7587 O O . ILE C 1 411 ? 8.250 -2.246 62.074 1.00 74.63 439 ILE C O 1
ATOM 7592 N N . THR C 1 412 ? 9.552 -4.102 62.183 1.00 80.44 440 THR C N 1
ATOM 7593 C CA . THR C 1 412 ? 9.009 -4.654 63.417 1.00 81.84 440 THR C CA 1
ATOM 7594 C C . THR C 1 412 ? 8.815 -3.572 64.501 1.00 79.17 440 THR C C 1
ATOM 7595 O O . THR C 1 412 ? 9.781 -2.910 64.953 1.00 72.03 440 THR C O 1
ATOM 7599 N N . GLY C 1 413 ? 7.532 -3.386 64.846 1.00 80.59 441 GLY C N 1
ATOM 7600 C CA . GLY C 1 413 ? 7.075 -2.496 65.914 1.00 79.01 441 GLY C CA 1
ATOM 7601 C C . GLY C 1 413 ? 6.929 -1.036 65.565 1.00 74.50 441 GLY C C 1
ATOM 7602 O O . GLY C 1 413 ? 6.955 -0.203 66.450 1.00 75.31 441 GLY C O 1
ATOM 7603 N N . LEU C 1 414 ? 6.787 -0.711 64.287 1.00 72.37 442 LEU C N 1
ATOM 7604 C CA . LEU C 1 414 ? 6.714 0.685 63.870 1.00 69.23 442 LEU C CA 1
ATOM 7605 C C . LEU C 1 414 ? 5.450 1.017 63.111 1.00 70.21 442 LEU C C 1
ATOM 7606 O O . LEU C 1 414 ? 5.350 2.086 62.508 1.00 68.13 442 LEU C O 1
ATOM 7611 N N . HIS C 1 415 ? 4.484 0.118 63.151 1.00 74.81 443 HIS C N 1
ATOM 7612 C CA . HIS C 1 415 ? 3.166 0.367 62.545 1.00 79.81 443 HIS C CA 1
ATOM 7613 C C . HIS C 1 415 ? 2.407 1.582 63.123 1.00 78.31 443 HIS C C 1
ATOM 7614 O O . HIS C 1 415 ? 1.539 2.139 62.459 1.00 79.19 443 HIS C O 1
ATOM 7621 N N . GLY C 1 416 ? 2.752 1.989 64.346 1.00 77.41 444 GLY C N 1
ATOM 7622 C CA . GLY C 1 416 ? 2.156 3.170 64.996 1.00 75.87 444 GLY C CA 1
ATOM 7623 C C . GLY C 1 416 ? 2.664 4.554 64.599 1.00 71.60 444 GLY C C 1
ATOM 7624 O O . GLY C 1 416 ? 2.096 5.579 65.007 1.00 70.55 444 GLY C O 1
ATOM 7625 N N . LEU C 1 417 ? 3.719 4.596 63.794 1.00 67.89 445 LEU C N 1
ATOM 7626 C CA . LEU C 1 417 ? 4.371 5.858 63.480 1.00 63.45 445 LEU C CA 1
ATOM 7627 C C . LEU C 1 417 ? 3.480 6.791 62.700 1.00 63.32 445 LEU C C 1
ATOM 7628 O O . LEU C 1 417 ? 2.711 6.367 61.835 1.00 64.51 445 LEU C O 1
ATOM 7633 N N . THR C 1 418 ? 3.617 8.071 63.034 1.00 60.65 446 THR C N 1
ATOM 7634 C CA . THR C 1 418 ? 2.979 9.150 62.315 1.00 61.20 446 THR C CA 1
ATOM 7635 C C . THR C 1 418 ? 4.012 10.012 61.598 1.00 58.69 446 THR C C 1
ATOM 7636 O O . THR C 1 418 ? 3.663 10.710 60.648 1.00 60.72 446 THR C O 1
ATOM 7640 N N . HIS C 1 419 ? 5.262 9.972 62.070 1.00 55.74 447 HIS C N 1
ATOM 7641 C CA . HIS C 1 419 ? 6.369 10.797 61.580 1.00 54.29 447 HIS C CA 1
ATOM 7642 C C . HIS C 1 419 ? 7.563 9.877 61.403 1.00 53.60 447 HIS C C 1
ATOM 7643 O O . HIS C 1 419 ? 7.975 9.186 62.360 1.00 51.84 447 HIS C O 1
ATOM 7650 N N . LEU C 1 420 ? 8.074 9.803 60.167 1.00 55.05 448 LEU C N 1
ATOM 7651 C CA . LEU C 1 420 ? 9.293 9.017 59.859 1.00 52.65 448 LEU C CA 1
ATOM 7652 C C . LEU C 1 420 ? 10.245 9.821 58.967 1.00 52.97 448 LEU C C 1
ATOM 7653 O O . LEU C 1 420 ? 9.829 10.434 57.949 1.00 54.10 448 LEU C O 1
ATOM 7658 N N . LYS C 1 421 ? 11.511 9.882 59.370 1.00 50.30 449 LYS C N 1
ATOM 7659 C CA . LYS C 1 421 ? 12.441 10.722 58.654 1.00 50.00 449 LYS C CA 1
ATOM 7660 C C . LYS C 1 421 ? 13.718 9.981 58.316 1.00 50.15 449 LYS C C 1
ATOM 7661 O O . LYS C 1 421 ? 14.482 9.622 59.206 1.00 49.80 449 LYS C O 1
ATOM 7667 N N . LEU C 1 422 ? 13.913 9.754 57.007 1.00 51.23 450 LEU C N 1
ATOM 7668 C CA . LEU C 1 422 ? 14.968 8.905 56.483 1.00 50.59 450 LEU C CA 1
ATOM 7669 C C . LEU C 1 422 ? 15.916 9.567 55.452 1.00 51.68 450 LEU C C 1
ATOM 7670 O O . LEU C 1 422 ? 16.917 8.975 55.076 1.00 52.00 450 LEU C O 1
ATOM 7675 N N . THR C 1 423 ? 15.629 10.789 55.030 1.00 52.04 451 THR C N 1
ATOM 7676 C CA . THR C 1 423 ? 16.463 11.472 54.084 1.00 54.73 451 THR C CA 1
ATOM 7677 C C . THR C 1 423 ? 17.899 11.556 54.548 1.00 55.14 451 THR C C 1
ATOM 7678 O O . THR C 1 423 ? 18.160 11.853 55.696 1.00 59.27 451 THR C O 1
ATOM 7682 N N . GLY C 1 424 ? 18.841 11.303 53.636 1.00 55.21 452 GLY C N 1
ATOM 7683 C CA . GLY C 1 424 ? 20.269 11.389 53.944 1.00 52.82 452 GLY C CA 1
ATOM 7684 C C . GLY C 1 424 ? 20.883 10.048 54.232 1.00 50.60 452 GLY C C 1
ATOM 7685 O O . GLY C 1 424 ? 22.023 9.991 54.714 1.00 51.36 452 GLY C O 1
ATOM 7686 N N . ASN C 1 425 ? 20.096 8.997 54.000 1.00 48.33 453 ASN C N 1
ATOM 7687 C CA . ASN C 1 425 ? 20.542 7.620 53.975 1.00 49.36 453 ASN C CA 1
ATOM 7688 C C . ASN C 1 425 ? 20.621 7.155 52.498 1.00 50.25 453 ASN C C 1
ATOM 7689 O O . ASN C 1 425 ? 19.639 6.615 51.932 1.00 48.39 453 ASN C O 1
ATOM 7694 N N . HIS C 1 426 ? 21.794 7.380 51.885 1.00 50.94 454 HIS C N 1
ATOM 7695 C CA . HIS C 1 426 ? 21.938 7.271 50.389 1.00 51.95 454 HIS C CA 1
ATOM 7696 C C . HIS C 1 426 ? 21.839 5.819 49.942 1.00 51.11 454 HIS C C 1
ATOM 7697 O O . HIS C 1 426 ? 21.171 5.535 48.972 1.00 51.61 454 HIS C O 1
ATOM 7704 N N . ALA C 1 427 ? 22.446 4.916 50.714 1.00 51.09 455 ALA C N 1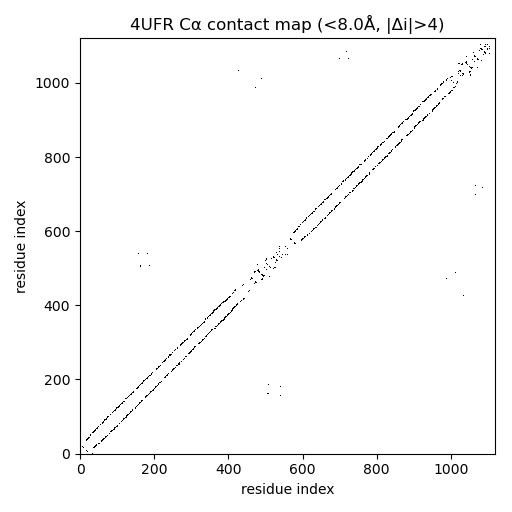
ATOM 7705 C CA . ALA C 1 427 ? 22.303 3.465 50.492 1.00 53.50 455 ALA C CA 1
ATOM 7706 C C . ALA C 1 427 ? 20.928 2.832 50.766 1.00 53.61 455 ALA C C 1
ATOM 7707 O O . ALA C 1 427 ? 20.764 1.654 50.563 1.00 54.91 455 ALA C O 1
ATOM 7709 N N . LEU C 1 428 ? 19.941 3.596 51.205 1.00 54.24 456 LEU C N 1
ATOM 7710 C CA . LEU C 1 428 ? 18.652 3.012 51.524 1.00 55.97 456 LEU C CA 1
ATOM 7711 C C . LEU C 1 428 ? 17.782 3.205 50.330 1.00 56.16 456 LEU C C 1
ATOM 7712 O O . LEU C 1 428 ? 17.019 4.180 50.220 1.00 53.86 456 LEU C O 1
ATOM 7717 N N . GLN C 1 429 ? 17.925 2.252 49.417 1.00 60.42 457 GLN C N 1
ATOM 7718 C CA . GLN C 1 429 ? 17.235 2.291 48.141 1.00 61.80 457 GLN C CA 1
ATOM 7719 C C . GLN C 1 429 ? 16.080 1.303 48.102 1.00 62.33 457 GLN C C 1
ATOM 7720 O O . GLN C 1 429 ? 15.172 1.445 47.284 1.00 60.90 457 GLN C O 1
ATOM 7726 N N . SER C 1 430 ? 16.094 0.337 49.021 1.00 62.76 458 SER C N 1
ATOM 7727 C CA . SER C 1 430 ? 14.975 -0.572 49.214 1.00 65.54 458 SER C CA 1
ATOM 7728 C C . SER C 1 430 ? 13.661 0.152 49.438 1.00 65.19 458 SER C C 1
ATOM 7729 O O . SER C 1 430 ? 13.645 1.264 49.974 1.00 64.98 458 SER C O 1
ATOM 77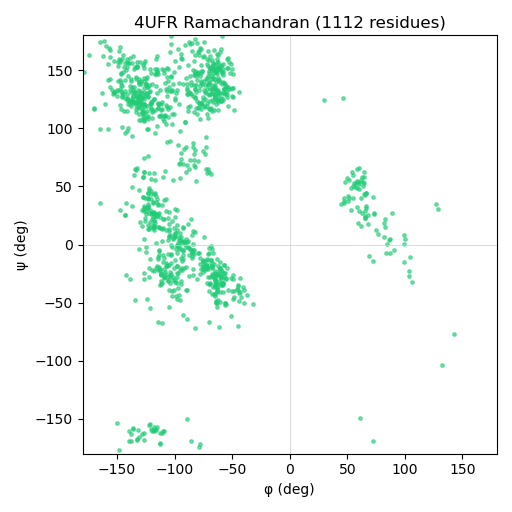32 N N . LEU C 1 431 ? 12.564 -0.497 49.060 1.00 68.80 459 LEU C N 1
ATOM 7733 C CA . LEU C 1 431 ? 11.228 0.076 49.204 1.00 71.08 459 LEU C CA 1
ATOM 7734 C C . LEU C 1 431 ? 10.608 -0.171 50.568 1.00 74.97 459 LEU C C 1
ATOM 7735 O O . LEU C 1 431 ? 10.680 -1.267 51.086 1.00 78.79 459 LEU C O 1
ATOM 7740 N N . ILE C 1 432 ? 9.971 0.862 51.108 1.00 77.21 460 ILE C N 1
ATOM 7741 C CA . ILE C 1 432 ? 9.098 0.777 52.274 1.00 82.19 460 ILE C CA 1
ATOM 7742 C C . ILE C 1 432 ? 7.660 0.904 51.776 1.00 83.49 460 ILE C C 1
ATOM 7743 O O . ILE C 1 432 ? 7.380 1.719 50.874 1.00 80.99 460 ILE C O 1
ATOM 7748 N N . SER C 1 433 ? 6.741 0.132 52.359 1.00 85.64 461 SER C N 1
ATOM 7749 C CA . SER C 1 433 ? 5.384 0.072 51.815 1.00 88.87 461 SER C CA 1
ATOM 7750 C C . SER C 1 433 ? 4.315 0.426 52.825 1.00 88.17 461 SER C C 1
ATOM 7751 O O . SER C 1 433 ? 4.403 0.075 54.001 1.00 86.33 461 SER C O 1
ATOM 7754 N N . SER C 1 434 ? 3.288 1.097 52.316 1.00 89.52 462 SER C N 1
ATOM 7755 C CA . SER C 1 434 ? 2.209 1.671 53.122 1.00 91.01 462 SER C CA 1
ATOM 7756 C C . SER C 1 434 ? 1.441 0.685 54.020 1.00 93.89 462 SER C C 1
ATOM 7757 O O . SER C 1 434 ? 0.733 1.098 54.928 1.00 92.94 462 SER C O 1
ATOM 7760 N N . GLU C 1 435 ? 1.556 -0.608 53.746 1.00 98.75 463 GLU C N 1
ATOM 7761 C CA . GLU C 1 435 ? 0.924 -1.634 54.569 1.00 100.99 463 GLU C CA 1
ATOM 7762 C C . GLU C 1 435 ? 1.509 -1.720 55.976 1.00 95.89 463 GLU C C 1
ATOM 7763 O O . GLU C 1 435 ? 0.793 -2.010 56.935 1.00 96.47 463 GLU C O 1
ATOM 7769 N N . ASN C 1 436 ? 2.816 -1.523 56.082 1.00 91.15 464 ASN C N 1
ATOM 7770 C CA . ASN C 1 436 ? 3.500 -1.587 57.374 1.00 91.63 464 ASN C CA 1
ATOM 7771 C C . ASN C 1 436 ? 3.435 -0.276 58.157 1.00 84.80 464 ASN C C 1
ATOM 7772 O O . ASN C 1 436 ? 3.605 -0.268 59.368 1.00 82.42 464 ASN C O 1
ATOM 7777 N N . PHE C 1 437 ? 3.181 0.816 57.447 1.00 80.65 465 PHE C N 1
ATOM 7778 C CA . PHE C 1 437 ? 3.107 2.135 58.036 1.00 77.29 465 PHE C CA 1
ATOM 7779 C C . PHE C 1 437 ? 1.795 2.829 57.690 1.00 79.53 465 PHE C C 1
ATOM 7780 O O . PHE C 1 437 ? 1.797 3.882 57.052 1.00 79.29 465 PHE C O 1
ATOM 7788 N N . PRO C 1 438 ? 0.658 2.255 58.120 1.00 83.22 466 PRO C N 1
ATOM 7789 C CA . PRO C 1 438 ? -0.620 2.881 57.754 1.00 86.30 466 PRO C CA 1
ATOM 7790 C C . PRO C 1 438 ? -0.856 4.248 58.416 1.00 85.48 466 PRO C C 1
ATOM 7791 O O . PRO C 1 438 ? -1.570 5.082 57.864 1.00 86.44 466 PRO C O 1
ATOM 7795 N N . GLU C 1 439 ? -0.226 4.477 59.566 1.00 84.15 467 GLU C N 1
ATOM 7796 C CA . GLU C 1 439 ? -0.466 5.664 60.381 1.00 83.51 467 GLU C CA 1
ATOM 7797 C C . GLU C 1 439 ? 0.349 6.904 59.991 1.00 80.26 467 GLU C C 1
ATOM 7798 O O . GLU C 1 439 ? 0.113 7.977 60.545 1.00 80.70 467 GLU C O 1
ATOM 7804 N N . LEU C 1 440 ? 1.293 6.776 59.057 1.00 77.06 468 LEU C N 1
ATOM 7805 C CA . LEU C 1 440 ? 2.166 7.906 58.681 1.00 73.35 468 LEU C CA 1
ATOM 7806 C C . LEU C 1 440 ? 1.428 9.081 58.046 1.00 74.74 468 LEU C C 1
ATOM 7807 O O . LEU C 1 440 ? 0.595 8.917 57.162 1.00 75.87 468 LEU C O 1
ATOM 7812 N N . LYS C 1 441 ? 1.757 10.264 58.543 1.00 73.99 469 LYS C N 1
ATOM 7813 C CA . LYS C 1 441 ? 1.214 11.515 58.068 1.00 77.41 469 LYS C CA 1
ATOM 7814 C C . LYS C 1 441 ? 2.347 12.450 57.591 1.00 75.57 469 LYS C C 1
ATOM 7815 O O . LYS C 1 441 ? 2.083 13.388 56.839 1.00 78.31 469 LYS C O 1
ATOM 7821 N N . VAL C 1 442 ? 3.588 12.213 58.044 1.00 70.99 470 VAL C N 1
ATOM 7822 C CA . VAL C 1 442 ? 4.762 12.987 57.625 1.00 68.61 470 VAL C CA 1
ATOM 7823 C C . VAL C 1 442 ? 5.923 12.020 57.375 1.00 66.22 470 VAL C C 1
ATOM 7824 O O . VAL C 1 442 ? 6.303 11.248 58.246 1.00 64.27 470 VAL C O 1
ATOM 7828 N N . ILE C 1 443 ? 6.465 12.044 56.162 1.00 66.94 471 ILE C N 1
ATOM 7829 C CA . ILE C 1 443 ? 7.502 11.090 55.748 1.00 64.46 471 ILE C CA 1
ATOM 7830 C C . ILE C 1 443 ? 8.575 11.815 54.994 1.00 62.30 471 ILE C C 1
ATOM 7831 O O . ILE C 1 443 ? 8.266 12.641 54.141 1.00 63.55 471 ILE C O 1
ATOM 7836 N N . GLU C 1 444 ? 9.826 11.513 55.310 1.00 59.18 472 GLU C N 1
ATOM 7837 C CA . GLU C 1 444 ? 10.940 11.981 54.500 1.00 59.03 472 GLU C CA 1
ATOM 7838 C C . GLU C 1 444 ? 11.716 10.759 54.080 1.00 58.24 472 GLU C C 1
ATOM 7839 O O . GLU C 1 444 ? 12.336 10.089 54.908 1.00 55.95 472 GLU C O 1
ATOM 7845 N N . MET C 1 445 ? 11.638 10.449 52.786 1.00 60.22 473 MET C N 1
ATOM 7846 C CA . MET C 1 445 ? 12.286 9.254 52.231 1.00 58.40 473 MET C CA 1
ATOM 7847 C C . MET C 1 445 ? 13.667 9.616 51.704 1.00 54.53 473 MET C C 1
ATOM 7848 O O . MET C 1 445 ? 13.959 10.782 51.465 1.00 51.43 473 MET C O 1
ATOM 7853 N N . PRO C 1 446 ? 14.549 8.619 51.552 1.00 53.25 474 PRO C N 1
ATOM 7854 C CA . PRO C 1 446 ? 15.852 8.918 50.936 1.00 53.05 474 PRO C CA 1
ATOM 7855 C C . PRO C 1 446 ? 15.724 9.361 49.448 1.00 54.34 474 PRO C C 1
ATOM 7856 O O . PRO C 1 446 ? 16.444 10.276 49.024 1.00 54.27 474 PRO C O 1
ATOM 7860 N N . TYR C 1 447 ? 14.771 8.775 48.702 1.00 52.67 475 TYR C N 1
ATOM 7861 C CA . TYR C 1 447 ? 14.528 9.173 47.324 1.00 53.55 475 TYR C CA 1
ATOM 7862 C C . TYR C 1 447 ? 13.035 9.344 47.037 1.00 56.07 475 TYR C C 1
ATOM 7863 O O . TYR C 1 447 ? 12.180 8.688 47.669 1.00 56.29 475 TYR C O 1
ATOM 7872 N N . ALA C 1 448 ? 12.751 10.214 46.062 1.00 56.88 476 ALA C N 1
ATOM 7873 C CA . ALA C 1 448 ? 11.394 10.469 45.596 1.00 60.01 476 ALA C CA 1
ATOM 7874 C C . ALA C 1 448 ? 10.636 9.230 45.084 1.00 61.44 476 ALA C C 1
ATOM 7875 O O . ALA C 1 448 ? 9.409 9.140 45.236 1.00 63.27 476 ALA C O 1
ATOM 7877 N N . TYR C 1 449 ? 11.349 8.275 44.478 1.00 60.94 477 TYR C N 1
ATOM 7878 C CA . TYR C 1 449 ? 10.702 7.047 43.977 1.00 61.27 477 TYR C CA 1
ATOM 7879 C C . TYR C 1 449 ? 10.124 6.191 45.116 1.00 61.88 477 TYR C C 1
ATOM 7880 O O . TYR C 1 449 ? 9.179 5.414 44.916 1.00 63.39 477 TYR C O 1
ATOM 7889 N N . GLN C 1 450 ? 10.722 6.338 46.302 1.00 60.95 478 GLN C N 1
ATOM 7890 C CA . GLN C 1 450 ? 10.270 5.665 47.518 1.00 61.25 478 GLN C CA 1
ATOM 7891 C C . GLN C 1 450 ? 8.969 6.262 48.024 1.00 64.42 478 GLN C C 1
ATOM 7892 O O . GLN C 1 450 ? 8.155 5.541 48.582 1.00 66.82 478 GLN C O 1
ATOM 7898 N N . CYS C 1 451 ? 8.772 7.566 47.832 1.00 67.55 479 CYS C N 1
ATOM 7899 C CA . CYS C 1 451 ? 7.472 8.186 48.103 1.00 71.52 479 CYS C CA 1
ATOM 7900 C C . CYS C 1 451 ? 6.407 7.628 47.183 1.00 77.03 479 CYS C C 1
ATOM 7901 O O . CYS C 1 451 ? 5.336 7.253 47.637 1.00 78.14 479 CYS C O 1
ATOM 7904 N N . CYS C 1 452 ? 6.701 7.595 45.887 1.00 82.82 480 CYS C N 1
ATOM 7905 C CA . CYS C 1 452 ? 5.748 7.101 44.871 1.00 91.48 480 CYS C CA 1
ATOM 7906 C C . CYS C 1 452 ? 5.260 5.695 45.145 1.00 92.83 480 CYS C C 1
ATOM 7907 O O . CYS C 1 452 ? 4.063 5.423 45.113 1.00 94.54 480 CYS C O 1
ATOM 7910 N N . ALA C 1 453 ? 6.225 4.815 45.388 1.00 93.34 481 ALA C N 1
ATOM 7911 C CA . ALA C 1 453 ? 5.987 3.431 45.799 1.00 95.28 481 ALA C CA 1
ATOM 7912 C C . ALA C 1 453 ? 5.077 3.325 47.031 1.00 95.60 481 ALA C C 1
ATOM 7913 O O . ALA C 1 453 ? 4.245 2.416 47.128 1.00 97.03 481 ALA C O 1
ATOM 7915 N N . PHE C 1 454 ? 5.273 4.243 47.977 1.00 93.35 482 PHE C N 1
ATOM 7916 C CA . PHE C 1 454 ? 4.393 4.399 49.134 1.00 93.74 482 PHE C CA 1
ATOM 7917 C C . PHE C 1 454 ? 2.962 4.672 48.697 1.00 98.00 482 PHE C C 1
ATOM 7918 O O . PHE C 1 454 ? 2.026 4.136 49.278 1.00 100.16 482 PHE C O 1
ATOM 7926 N N . GLY C 1 455 ? 2.816 5.512 47.673 1.00 101.32 483 GLY C N 1
ATOM 7927 C CA . GLY C 1 455 ? 1.522 5.843 47.057 1.00 106.26 483 GLY C CA 1
ATOM 7928 C C . GLY C 1 455 ? 1.285 7.345 46.994 1.00 108.06 483 GLY C C 1
ATOM 7929 O O . GLY C 1 455 ? 0.161 7.805 47.132 1.00 108.05 483 GLY C O 1
ATOM 7930 N N . VAL C 1 456 ? 2.349 8.113 46.775 1.00 110.21 484 VAL C N 1
ATOM 7931 C CA . VAL C 1 456 ? 2.326 9.559 46.994 1.00 113.36 484 VAL C CA 1
ATOM 7932 C C . VAL C 1 456 ? 3.433 10.230 46.168 1.00 115.26 484 VAL C C 1
ATOM 7933 O O . VAL C 1 456 ? 4.593 10.236 46.584 1.00 116.31 484 VAL C O 1
ATOM 7937 N N . CYS C 1 457 ? 3.097 10.802 45.016 1.00 116.24 485 CYS C N 1
ATOM 7938 C CA . CYS C 1 457 ? 4.116 11.428 44.166 1.00 116.08 485 CYS C CA 1
ATOM 7939 C C . CYS C 1 457 ? 4.019 12.954 44.139 1.00 115.40 485 CYS C C 1
ATOM 7940 O O . CYS C 1 457 ? 3.133 13.521 43.508 1.00 118.84 485 CYS C O 1
ATOM 7943 N N . VAL C 1 467 ? -1.529 13.858 53.843 1.00 90.82 539 VAL C N 1
ATOM 7944 C CA . VAL C 1 467 ? -0.418 12.937 54.105 1.00 86.28 539 VAL C CA 1
ATOM 7945 C C . VAL C 1 467 ? 0.785 13.254 53.196 1.00 83.84 539 VAL C C 1
ATOM 7946 O O . VAL C 1 467 ? 0.671 13.269 51.970 1.00 86.05 539 VAL C O 1
ATOM 7950 N N . GLN C 1 468 ? 1.939 13.484 53.819 1.00 79.52 540 GLN C N 1
ATOM 7951 C CA . GLN C 1 468 ? 3.038 14.226 53.204 1.00 77.47 540 GLN C CA 1
ATOM 7952 C C . GLN C 1 468 ? 4.303 13.386 53.123 1.00 72.84 540 GLN C C 1
ATOM 7953 O O . GLN C 1 468 ? 4.806 12.916 54.143 1.00 68.74 540 GLN C O 1
ATOM 7959 N N . CYS C 1 469 ? 4.808 13.187 51.899 1.00 73.17 541 CYS C N 1
ATOM 7960 C CA . CYS C 1 469 ? 6.071 12.478 51.666 1.00 69.24 541 CYS C CA 1
ATOM 7961 C C . CYS C 1 469 ? 6.995 13.355 50.852 1.00 68.65 541 CYS C C 1
ATOM 7962 O O . CYS C 1 469 ? 6.563 13.977 49.929 1.00 72.10 541 CYS C O 1
ATOM 7965 N N . SER C 1 470 ? 8.270 13.418 51.198 1.00 67.90 542 SER C N 1
ATOM 7966 C CA . SER C 1 470 ? 9.253 14.138 50.386 1.00 68.87 542 SER C CA 1
ATOM 7967 C C . SER C 1 470 ? 10.551 13.303 50.275 1.00 67.17 542 SER C C 1
ATOM 7968 O O . SER C 1 470 ? 10.812 12.447 51.149 1.00 66.61 542 SER C O 1
ATOM 7971 N N . PRO C 1 471 ? 11.356 13.515 49.226 1.00 66.77 543 PRO C N 1
ATOM 7972 C CA . PRO C 1 471 ? 11.038 14.450 48.133 1.00 70.41 543 PRO C CA 1
ATOM 7973 C C . PRO C 1 471 ? 10.101 13.864 47.074 1.00 70.41 543 PRO C C 1
ATOM 7974 O O . PRO C 1 471 ? 9.364 14.629 46.446 1.00 73.64 543 PRO C O 1
ATOM 7978 N N . CYS D 2 5 ? -7.143 52.228 76.326 1.00 106.25 40 CYS D N 1
ATOM 7979 C CA . CYS D 2 5 ? -5.734 52.453 75.856 1.00 103.66 40 CYS D CA 1
ATOM 7980 C C . CYS D 2 5 ? -4.942 53.485 76.689 1.00 100.72 40 CYS D C 1
ATOM 7981 O O . CYS D 2 5 ? -4.082 54.190 76.155 1.00 99.89 40 CYS D O 1
ATOM 7984 N N . LYS D 2 6 ? -5.240 53.547 77.993 1.00 97.06 41 LYS D N 1
ATOM 7985 C CA . LYS D 2 6 ? -4.488 54.344 78.975 1.00 91.05 41 LYS D CA 1
ATOM 7986 C C . LYS D 2 6 ? -3.101 53.747 79.223 1.00 82.64 41 LYS D C 1
ATOM 7987 O O . LYS D 2 6 ? -2.912 52.530 79.168 1.00 78.75 41 LYS D O 1
ATOM 7993 N N . GLY D 2 7 ? -2.146 54.616 79.532 1.00 79.29 42 GLY D N 1
ATOM 7994 C CA . GLY D 2 7 ? -0.796 54.197 79.914 1.00 71.87 42 GLY D CA 1
ATOM 7995 C C . GLY D 2 7 ? -0.018 53.510 78.821 1.00 69.44 42 GLY D C 1
ATOM 7996 O O . GLY D 2 7 ? 0.958 52.806 79.092 1.00 64.74 42 GLY D O 1
ATOM 7997 N N . CYS D 2 8 ? -0.419 53.769 77.576 1.00 76.58 43 CYS D N 1
ATOM 7998 C CA . CYS D 2 8 ? -0.011 52.982 76.405 1.00 75.52 43 CYS D CA 1
ATOM 7999 C C . CYS D 2 8 ? 0.865 53.780 75.469 1.00 78.27 43 CYS D C 1
ATOM 8000 O O . CYS D 2 8 ? 0.535 54.905 75.147 1.00 86.08 43 CYS D O 1
ATOM 8003 N N . LEU D 2 9 ? 1.971 53.200 75.015 1.00 76.09 44 LEU D N 1
ATOM 8004 C CA . LEU D 2 9 ? 2.779 53.819 73.961 1.00 80.13 44 LEU D CA 1
ATOM 8005 C C . LEU D 2 9 ? 2.290 53.427 72.564 1.00 85.38 44 LEU D C 1
ATOM 8006 O O . LEU D 2 9 ? 2.484 54.171 71.599 1.00 90.55 44 LEU D O 1
ATOM 8011 N N . SER D 2 10 ? 1.674 52.252 72.460 1.00 85.42 45 SER D N 1
ATOM 8012 C CA . SER D 2 10 ? 1.414 51.618 71.162 1.00 89.52 45 SER D CA 1
ATOM 8013 C C . SER D 2 10 ? 0.054 50.909 71.184 1.00 91.10 45 SER D C 1
ATOM 8014 O O . SER D 2 10 ? -0.072 49.777 71.626 1.00 88.22 45 SER D O 1
ATOM 8017 N N . CYS D 2 11 ? -0.958 51.605 70.690 1.00 98.87 46 CYS D N 1
ATOM 8018 C CA . CYS D 2 11 ? -2.353 51.228 70.860 1.00 102.33 46 CYS D CA 1
ATOM 8019 C C . CYS D 2 11 ? -2.916 50.583 69.560 1.00 109.26 46 CYS D C 1
ATOM 8020 O O . CYS D 2 11 ? -2.199 50.451 68.558 1.00 110.10 46 CYS D O 1
ATOM 8023 N N . SER D 2 12 ? -4.187 50.173 69.583 1.00 112.75 47 SER D N 1
ATOM 8024 C CA . SER D 2 12 ? -4.850 49.616 68.397 1.00 116.14 47 SER D CA 1
ATOM 8025 C C . SER D 2 12 ? -6.373 49.567 68.566 1.00 118.70 47 SER D C 1
ATOM 8026 O O . SER D 2 12 ? -6.907 49.849 69.641 1.00 115.03 47 SER D O 1
ATOM 8029 N N . LYS D 2 13 ? -7.061 49.186 67.498 1.00 124.59 48 LYS D N 1
ATOM 8030 C CA . LYS D 2 13 ? -8.526 49.187 67.474 1.00 130.55 48 LYS D CA 1
ATOM 8031 C C . LYS D 2 13 ? -9.179 48.108 68.362 1.00 127.15 48 LYS D C 1
ATOM 8032 O O . LYS D 2 13 ? -9.836 48.423 69.361 1.00 124.98 48 LYS D O 1
ATOM 8038 N N . ASP D 2 14 ? -8.988 46.844 67.993 1.00 125.57 49 ASP D N 1
ATOM 8039 C CA . ASP D 2 14 ? -9.713 45.724 68.616 1.00 123.45 49 ASP D CA 1
ATOM 8040 C C . ASP D 2 14 ? -8.891 45.017 69.700 1.00 114.50 49 ASP D C 1
ATOM 8041 O O . ASP D 2 14 ? -9.446 44.301 70.532 1.00 113.00 49 ASP D O 1
ATOM 8046 N N . ASN D 2 15 ? -7.575 45.212 69.682 1.00 109.50 50 ASN D N 1
ATOM 8047 C CA . ASN D 2 15 ? -6.674 44.531 70.617 1.00 104.30 50 ASN D CA 1
ATOM 8048 C C . ASN D 2 15 ? -6.350 45.297 71.914 1.00 98.72 50 ASN D C 1
ATOM 8049 O O . ASN D 2 15 ? -5.655 44.765 72.785 1.00 93.43 50 ASN D O 1
ATOM 8054 N N . GLY D 2 16 ? -6.831 46.536 72.040 1.00 99.19 51 GLY D N 1
ATOM 8055 C CA . GLY D 2 16 ? -6.377 47.425 73.104 1.00 92.57 51 GLY D CA 1
ATOM 8056 C C . GLY D 2 16 ? -4.879 47.686 72.987 1.00 87.69 51 GLY D C 1
ATOM 8057 O O . GLY D 2 16 ? -4.309 47.682 71.901 1.00 90.50 51 GLY D O 1
ATOM 8058 N N . CYS D 2 17 ? -4.232 47.896 74.119 1.00 81.95 52 CYS D N 1
ATOM 8059 C CA . CYS D 2 17 ? -2.824 48.277 74.142 1.00 77.70 52 CYS D CA 1
ATOM 8060 C C . CYS D 2 17 ? -1.910 47.108 73.735 1.00 72.42 52 CYS D C 1
ATOM 8061 O O . CYS D 2 17 ? -2.192 45.961 74.033 1.00 70.36 52 CYS D O 1
ATOM 8064 N N . SER D 2 18 ? -0.816 47.405 73.053 1.00 69.62 53 SER D N 1
ATOM 8065 C CA . SER D 2 18 ? 0.189 46.387 72.701 1.00 68.37 53 SER D CA 1
ATOM 8066 C C . SER D 2 18 ? 1.579 46.607 73.335 1.00 65.85 53 SER D C 1
ATOM 8067 O O . SER D 2 18 ? 2.387 45.689 73.399 1.00 64.68 53 SER D O 1
ATOM 8070 N N . ARG D 2 19 ? 1.872 47.828 73.763 1.00 65.38 54 ARG D N 1
ATOM 8071 C CA . ARG D 2 19 ? 3.148 48.142 74.395 1.00 62.46 54 ARG D CA 1
ATOM 8072 C C . ARG D 2 19 ? 2.831 49.180 75.455 1.00 59.62 54 ARG D C 1
ATOM 8073 O O . ARG D 2 19 ? 2.189 50.176 75.144 1.00 64.68 54 ARG D O 1
ATOM 8081 N N . CYS D 2 20 ? 3.282 48.982 76.685 1.00 54.31 55 CYS D N 1
ATOM 8082 C CA . CYS D 2 20 ? 2.989 49.951 77.753 1.00 53.50 55 CYS D CA 1
ATOM 8083 C C . CYS D 2 20 ? 4.085 51.004 77.971 1.00 53.51 55 CYS D C 1
ATOM 8084 O O . CYS D 2 20 ? 5.236 50.833 77.543 1.00 52.84 55 CYS D O 1
ATOM 8087 N N . GLN D 2 21 ? 3.713 52.075 78.677 1.00 53.45 56 GLN D N 1
ATOM 8088 C CA . GLN D 2 21 ? 4.687 53.024 79.203 1.00 53.91 56 GLN D CA 1
ATOM 8089 C C . GLN D 2 21 ? 5.677 52.303 80.119 1.00 51.70 56 GLN D C 1
ATOM 8090 O O . GLN D 2 21 ? 5.345 51.280 80.706 1.00 48.39 56 GLN D O 1
ATOM 8096 N N . GLN D 2 22 ? 6.902 52.819 80.192 1.00 56.22 57 GLN D N 1
ATOM 8097 C CA . GLN D 2 22 ? 8.059 52.108 80.755 1.00 57.64 57 GLN D CA 1
ATOM 8098 C C . GLN D 2 22 ? 7.738 51.369 82.069 1.00 61.69 57 GLN D C 1
ATOM 8099 O O . GLN D 2 22 ? 8.073 50.168 82.205 1.00 60.57 57 GLN D O 1
ATOM 8105 N N . LYS D 2 23 ? 7.084 52.083 83.008 1.00 58.56 58 LYS D N 1
ATOM 8106 C CA . LYS D 2 23 ? 6.988 51.654 84.409 1.00 56.17 58 LYS D CA 1
ATOM 8107 C C . LYS D 2 23 ? 5.705 50.880 84.770 1.00 50.74 58 LYS D C 1
ATOM 8108 O O . LYS D 2 23 ? 5.501 50.532 85.934 1.00 46.56 58 LYS D O 1
ATOM 8114 N N . LEU D 2 24 ? 4.856 50.617 83.775 1.00 49.00 59 LEU D N 1
ATOM 8115 C CA . LEU D 2 24 ? 3.549 50.008 83.975 1.00 46.70 59 LEU D CA 1
ATOM 8116 C C . LEU D 2 24 ? 3.575 48.543 83.548 1.00 46.15 59 LEU D C 1
ATOM 8117 O O . LEU D 2 24 ? 4.517 48.104 82.866 1.00 43.33 59 LEU D O 1
ATOM 8122 N N . PHE D 2 25 ? 2.530 47.818 83.960 1.00 42.85 60 PHE D N 1
ATOM 8123 C CA . PHE D 2 25 ? 2.425 46.390 83.791 1.00 41.87 60 PHE D CA 1
ATOM 8124 C C . PHE D 2 25 ? 1.428 46.053 82.719 1.00 42.98 60 PHE D C 1
ATOM 8125 O O . PHE D 2 25 ? 0.305 46.544 82.753 1.00 43.40 60 PHE D O 1
ATOM 8133 N N . PHE D 2 26 ? 1.807 45.162 81.804 1.00 43.11 61 PHE D N 1
ATOM 8134 C CA . PHE D 2 26 ? 0.867 44.708 80.779 1.00 43.21 61 PHE D CA 1
ATOM 8135 C C . PHE D 2 26 ? -0.046 43.607 81.333 1.00 42.61 61 PHE D C 1
ATOM 8136 O O . PHE D 2 26 ? 0.398 42.723 82.032 1.00 42.05 61 PHE D O 1
ATOM 8144 N N . PHE D 2 27 ? -1.328 43.680 81.017 1.00 44.75 62 PHE D N 1
ATOM 8145 C CA . PHE D 2 27 ? -2.287 42.706 81.427 1.00 46.07 62 PHE D CA 1
ATOM 8146 C C . PHE D 2 27 ? -3.271 42.531 80.264 1.00 51.52 62 PHE D C 1
ATOM 8147 O O . PHE D 2 27 ? -3.724 43.504 79.694 1.00 52.47 62 PHE D O 1
ATOM 8155 N N . LEU D 2 28 ? -3.546 41.275 79.902 1.00 56.80 63 LEU D N 1
ATOM 8156 C CA . LEU D 2 28 ? -4.534 40.901 78.891 1.00 62.36 63 LEU D CA 1
ATOM 8157 C C . LEU D 2 28 ? -5.876 40.680 79.545 1.00 68.44 63 LEU D C 1
ATOM 8158 O O . LEU D 2 28 ? -6.068 39.658 80.198 1.00 70.89 63 LEU D O 1
ATOM 8163 N N . ARG D 2 29 ? -6.807 41.614 79.377 1.00 76.34 64 ARG D N 1
ATOM 8164 C CA . ARG D 2 29 ? -8.168 41.419 79.892 1.00 84.45 64 ARG D CA 1
ATOM 8165 C C . ARG D 2 29 ? -8.932 40.642 78.825 1.00 90.83 64 ARG D C 1
ATOM 8166 O O . ARG D 2 29 ? -8.759 40.892 77.627 1.00 92.05 64 ARG D O 1
ATOM 8174 N N . ARG D 2 30 ? -9.753 39.689 79.260 1.00 95.82 65 ARG D N 1
ATOM 8175 C CA . ARG D 2 30 ? -10.404 38.756 78.353 1.00 101.01 65 ARG D CA 1
ATOM 8176 C C . ARG D 2 30 ? -11.929 38.835 78.524 1.00 109.75 65 ARG D C 1
ATOM 8177 O O . ARG D 2 30 ? -12.474 38.255 79.452 1.00 115.62 65 ARG D O 1
ATOM 8179 N N . GLU D 2 31 ? -12.616 39.562 77.639 1.00 114.67 66 GLU D N 1
ATOM 8180 C CA . GLU D 2 31 ? -14.088 39.646 77.685 1.00 121.20 66 GLU D CA 1
ATOM 8181 C C . GLU D 2 31 ? -14.763 38.359 77.150 1.00 127.58 66 GLU D C 1
ATOM 8182 O O . GLU D 2 31 ? -15.932 38.106 77.426 1.00 131.43 66 GLU D O 1
ATOM 8184 N N . GLY D 2 32 ? -14.010 37.552 76.401 1.00 126.86 67 GLY D N 1
ATOM 8185 C CA . GLY D 2 32 ? -14.509 36.337 75.767 1.00 130.46 67 GLY D CA 1
ATOM 8186 C C . GLY D 2 32 ? -14.068 36.330 74.316 1.00 131.57 67 GLY D C 1
ATOM 8187 O O . GLY D 2 32 ? -12.899 36.081 74.010 1.00 124.98 67 GLY D O 1
ATOM 8188 N N . MET D 2 33 ? -15.008 36.642 73.424 1.00 139.98 68 MET D N 1
ATOM 8189 C CA . MET D 2 33 ? -14.774 36.644 71.964 1.00 143.16 68 MET D CA 1
ATOM 8190 C C . MET D 2 33 ? -13.537 37.452 71.495 1.00 137.26 68 MET D C 1
ATOM 8191 O O . MET D 2 33 ? -12.945 37.129 70.466 1.00 137.03 68 MET D O 1
ATOM 8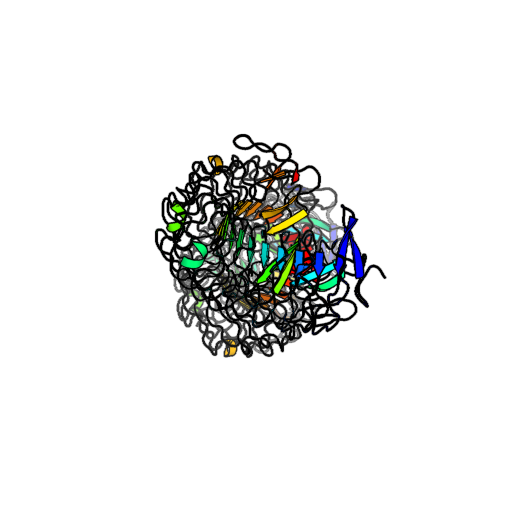193 N N . ARG D 2 34 ? -13.158 38.496 72.236 1.00 131.70 69 ARG D N 1
ATOM 8194 C CA . ARG D 2 34 ? -11.938 39.251 71.964 1.00 125.94 69 ARG D CA 1
ATOM 8195 C C . ARG D 2 34 ? -11.321 39.704 73.277 1.00 119.66 69 ARG D C 1
ATOM 8196 O O . ARG D 2 34 ? -11.979 39.732 74.321 1.00 119.78 69 ARG D O 1
ATOM 8198 N N . GLN D 2 35 ? -10.054 40.081 73.202 1.00 113.70 70 GLN D N 1
ATOM 8199 C CA . GLN D 2 35 ? -9.254 40.377 74.383 1.00 105.06 70 GLN D CA 1
ATOM 8200 C C . GLN D 2 35 ? -8.486 41.680 74.186 1.00 98.90 70 GLN D C 1
ATOM 8201 O O . GLN D 2 35 ? -8.049 41.969 73.079 1.00 93.49 70 GLN D O 1
ATOM 8207 N N . TYR D 2 36 ? -8.332 42.466 75.254 1.00 95.03 71 TYR D N 1
ATOM 8208 C CA . TYR D 2 36 ? -7.645 43.750 75.141 1.00 92.53 71 TYR D CA 1
ATOM 8209 C C . TYR D 2 36 ? -6.490 43.915 76.152 1.00 81.55 71 TYR D C 1
ATOM 8210 O O . TYR D 2 36 ? -6.520 43.412 77.283 1.00 74.05 71 TYR D O 1
ATOM 8219 N N . GLY D 2 37 ? -5.439 44.572 75.674 1.00 76.48 72 GLY D N 1
ATOM 8220 C CA . GLY D 2 37 ? -4.233 44.798 76.451 1.00 70.33 72 GLY D CA 1
ATOM 8221 C C . GLY D 2 37 ? -4.376 46.059 77.282 1.00 70.52 72 GLY D C 1
ATOM 8222 O O . GLY D 2 37 ? -5.001 47.038 76.869 1.00 69.13 72 GLY D O 1
ATOM 8223 N N . GLU D 2 38 ? -3.796 46.034 78.474 1.00 69.47 73 GLU D N 1
ATOM 8224 C CA . GLU D 2 38 ? -3.993 47.110 79.437 1.00 68.11 73 GLU D CA 1
ATOM 8225 C C . GLU D 2 38 ? -2.717 47.377 80.136 1.00 61.52 73 GLU D C 1
ATOM 8226 O O . GLU D 2 38 ? -1.898 46.488 80.300 1.00 61.33 73 GLU D O 1
ATOM 8232 N N . CYS D 2 39 ? -2.563 48.606 80.585 1.00 58.90 74 CYS D N 1
ATOM 8233 C CA . CYS D 2 39 ? -1.344 48.999 81.214 1.00 55.12 74 CYS D CA 1
ATOM 8234 C C . CYS D 2 39 ? -1.772 49.430 82.597 1.00 55.00 74 CYS D C 1
ATOM 8235 O O . CYS D 2 39 ? -2.629 50.261 82.750 1.00 57.64 74 CYS D O 1
ATOM 8238 N N . LEU D 2 40 ? -1.220 48.793 83.613 1.00 54.31 75 LEU D N 1
ATOM 8239 C CA . LEU D 2 40 ? -1.700 48.975 84.994 1.00 53.46 75 LEU D CA 1
ATOM 8240 C C . LEU D 2 40 ? -0.574 49.348 85.953 1.00 50.49 75 LEU D C 1
ATOM 8241 O O . LEU D 2 40 ? 0.573 49.006 85.707 1.00 46.95 75 LEU D O 1
ATOM 8246 N N . HIS D 2 41 ? -0.902 50.023 87.055 1.00 52.70 76 HIS D N 1
ATOM 8247 C CA . HIS D 2 41 ? 0.131 50.375 88.042 1.00 52.83 76 HIS D CA 1
ATOM 8248 C C . HIS D 2 41 ? 0.455 49.179 88.972 1.00 50.95 76 HIS D C 1
ATOM 8249 O O . HIS D 2 41 ? 1.609 48.985 89.426 1.00 48.66 76 HIS D O 1
ATOM 8256 N N . SER D 2 42 ? -0.549 48.342 89.184 1.00 49.51 77 SER D N 1
ATOM 8257 C CA . SER D 2 42 ? -0.345 47.064 89.855 1.00 51.28 77 SER D CA 1
ATOM 8258 C C . SER D 2 42 ? -1.281 46.038 89.252 1.00 52.28 77 SER D C 1
ATOM 8259 O O . SER D 2 42 ? -2.323 46.382 88.668 1.00 52.40 77 SER D O 1
ATOM 8262 N N . CYS D 2 43 ? -0.940 44.773 89.437 1.00 53.02 78 CYS D N 1
ATOM 8263 C CA . CYS D 2 43 ? -1.716 43.728 88.783 1.00 55.85 78 CYS D CA 1
ATOM 8264 C C . CYS D 2 43 ? -2.999 43.423 89.520 1.00 58.76 78 CYS D C 1
ATOM 8265 O O . CYS D 2 43 ? -3.032 43.454 90.746 1.00 60.08 78 CYS D O 1
ATOM 8268 N N . PRO D 2 44 ? -4.058 43.070 88.777 1.00 60.57 79 PRO D N 1
ATOM 8269 C CA . PRO D 2 44 ? -5.318 42.728 89.414 1.00 63.94 79 PRO D CA 1
ATOM 8270 C C . PRO D 2 44 ? -5.191 41.510 90.308 1.00 68.83 79 PRO D C 1
ATOM 8271 O O . PRO D 2 44 ? -4.209 40.764 90.192 1.00 66.77 79 PRO D O 1
ATOM 8275 N N . SER D 2 45 ? -6.194 41.336 91.187 1.00 74.72 80 SER D N 1
ATOM 8276 C CA . SER D 2 45 ? -6.320 40.191 92.085 1.00 74.84 80 SER D CA 1
ATOM 8277 C C . SER D 2 45 ? -6.161 38.878 91.339 1.00 73.35 80 SER D C 1
ATOM 8278 O O . SER D 2 45 ? -6.856 38.643 90.352 1.00 75.93 80 SER D O 1
ATOM 8281 N N . GLY D 2 46 ? -5.258 38.025 91.816 1.00 71.14 81 GLY D N 1
ATOM 8282 C CA . GLY D 2 46 ? -4.963 36.725 91.164 1.00 70.34 81 GLY D CA 1
ATOM 8283 C C . GLY D 2 46 ? -3.648 36.737 90.395 1.00 64.41 81 GLY D C 1
ATOM 8284 O O . GLY D 2 46 ? -3.154 35.693 89.976 1.00 63.56 81 GLY D O 1
ATOM 8285 N N . TYR D 2 47 ? -3.073 37.931 90.232 1.00 59.92 82 TYR D N 1
ATOM 8286 C CA . TYR D 2 47 ? -1.904 38.133 89.399 1.00 56.03 82 TYR D CA 1
ATOM 8287 C C . TYR D 2 47 ? -0.824 38.803 90.216 1.00 53.45 82 TYR D C 1
ATOM 8288 O O . TYR D 2 47 ? -1.125 39.434 91.202 1.00 56.45 82 TYR D O 1
ATOM 8297 N N . TYR D 2 48 ? 0.426 38.658 89.788 1.00 50.02 83 TYR D N 1
ATOM 8298 C CA . TYR D 2 48 ? 1.510 39.443 90.282 1.00 48.86 83 TYR D CA 1
ATOM 8299 C C . TYR D 2 48 ? 2.248 40.101 89.115 1.00 48.03 83 TYR D C 1
ATOM 8300 O O . TYR D 2 48 ? 2.277 39.528 88.018 1.00 47.69 83 TYR D O 1
ATOM 8309 N N . GLY D 2 49 ? 2.864 41.268 89.382 1.00 43.46 84 GLY D N 1
ATOM 8310 C CA . G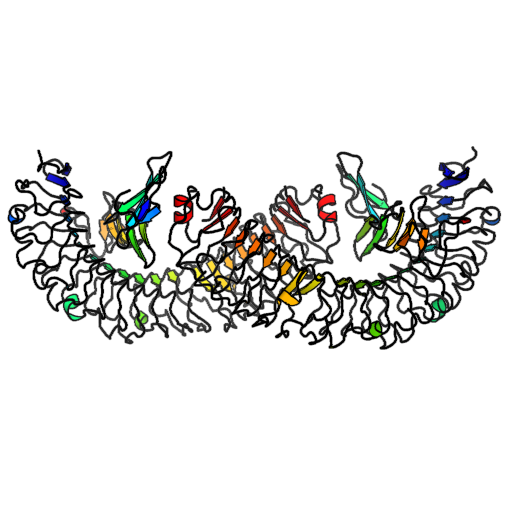LY D 2 49 ? 3.586 42.074 88.394 1.00 42.59 84 GLY D CA 1
ATOM 8311 C C . GLY D 2 49 ? 5.032 41.643 88.322 1.00 44.10 84 GLY D C 1
ATOM 8312 O O . GLY D 2 49 ? 5.655 41.446 89.330 1.00 46.40 84 GLY D O 1
ATOM 8313 N N . HIS D 2 50 ? 5.538 41.388 87.120 1.00 49.17 85 HIS D N 1
ATOM 8314 C CA . HIS D 2 50 ? 6.930 40.953 86.933 1.00 50.59 85 HIS D CA 1
ATOM 8315 C C . HIS D 2 50 ? 7.558 42.012 86.077 1.00 47.14 85 HIS D C 1
ATOM 8316 O O . HIS D 2 50 ? 7.056 42.277 84.979 1.00 46.13 85 HIS D O 1
ATOM 8323 N N . ARG D 2 51 ? 8.644 42.596 86.579 1.00 45.90 86 ARG D N 1
ATOM 8324 C CA . ARG D 2 51 ? 9.385 43.629 85.883 1.00 44.13 86 ARG D CA 1
ATOM 8325 C C . ARG D 2 51 ? 10.571 43.035 85.145 1.00 44.54 86 ARG D C 1
ATOM 8326 O O . ARG D 2 51 ? 11.279 42.163 85.642 1.00 46.80 86 ARG D O 1
ATOM 8334 N N . ALA D 2 52 ? 10.783 43.524 83.938 1.00 42.08 87 ALA D N 1
ATOM 8335 C CA . ALA D 2 52 ? 12.023 43.330 83.268 1.00 43.22 87 ALA D CA 1
ATOM 8336 C C . ALA D 2 52 ? 12.402 44.604 82.514 1.00 44.00 87 ALA D C 1
ATOM 8337 O O . ALA D 2 52 ? 11.539 45.425 82.176 1.00 39.41 87 ALA D O 1
ATOM 8339 N N . PRO D 2 53 ? 13.695 44.751 82.197 1.00 48.61 88 PRO D N 1
ATOM 8340 C CA . PRO D 2 53 ? 14.084 45.919 81.406 1.00 53.22 88 PRO D CA 1
ATOM 8341 C C . PRO D 2 53 ? 13.148 46.245 80.226 1.00 56.41 88 PRO D C 1
ATOM 8342 O O . PRO D 2 53 ? 12.840 47.398 79.970 1.00 58.38 88 PRO D O 1
ATOM 8346 N N . ASP D 2 54 ? 12.696 45.233 79.512 1.00 62.66 89 ASP D N 1
ATOM 8347 C CA . ASP D 2 54 ? 12.020 45.468 78.243 1.00 71.55 89 ASP D CA 1
ATOM 8348 C C . ASP D 2 54 ? 10.533 45.648 78.421 1.00 64.15 89 ASP D C 1
ATOM 8349 O O . ASP D 2 54 ? 9.905 46.435 77.717 1.00 64.50 89 ASP D O 1
ATOM 8354 N N . MET D 2 55 ? 9.963 44.865 79.324 1.00 61.39 90 MET D N 1
ATOM 8355 C CA . MET D 2 55 ? 8.581 45.025 79.670 1.00 58.16 90 MET D CA 1
ATOM 8356 C C . MET D 2 55 ? 8.231 44.353 80.984 1.00 54.72 90 MET D C 1
ATOM 8357 O O . MET D 2 55 ? 8.940 43.455 81.479 1.00 58.63 90 MET D O 1
ATOM 8362 N N . ASN D 2 56 ? 7.092 44.777 81.508 1.00 47.94 91 ASN D N 1
ATOM 8363 C CA . ASN D 2 56 ? 6.605 44.339 82.763 1.00 44.86 91 ASN D CA 1
ATOM 8364 C C . ASN D 2 56 ? 5.249 43.743 82.524 1.00 44.45 91 ASN D C 1
ATOM 8365 O O . ASN D 2 56 ? 4.446 44.311 81.790 1.00 45.33 91 ASN D O 1
ATOM 8370 N N . ARG D 2 57 ? 4.948 42.617 83.150 1.00 43.99 92 ARG D N 1
ATOM 8371 C CA . ARG D 2 57 ? 3.651 42.004 82.868 1.00 45.61 92 ARG D CA 1
ATOM 8372 C C . ARG D 2 57 ? 3.040 41.351 84.061 1.00 44.99 92 ARG D C 1
ATOM 8373 O O . ARG D 2 57 ? 3.719 40.886 84.987 1.00 45.69 92 ARG D O 1
ATOM 8381 N N . CYS D 2 58 ? 1.732 41.309 84.012 1.00 47.79 93 CYS D N 1
ATOM 8382 C CA . CYS D 2 58 ? 0.962 40.593 85.006 1.00 53.29 93 CYS D CA 1
ATOM 8383 C C . CYS D 2 58 ? 0.950 39.080 84.642 1.00 54.41 93 CYS D C 1
ATOM 8384 O O . CYS D 2 58 ? 0.485 38.691 83.584 1.00 55.82 93 CYS D O 1
ATOM 8387 N N . ALA D 2 59 ? 1.519 38.270 85.530 1.00 53.91 94 ALA D N 1
ATOM 8388 C CA . ALA D 2 59 ? 1.491 36.830 85.448 1.00 58.43 94 ALA D CA 1
ATOM 8389 C C . ALA D 2 59 ? 0.574 36.225 86.531 1.00 61.56 94 ALA D C 1
ATOM 8390 O O . ALA D 2 59 ? 0.398 36.795 87.604 1.00 59.80 94 ALA D O 1
ATOM 8392 N N . ARG D 2 60 ? -0.003 35.073 86.216 1.00 66.38 95 ARG D N 1
ATOM 8393 C CA . ARG D 2 60 ? -1.021 34.415 87.049 1.00 72.54 95 ARG D CA 1
ATOM 8394 C C . ARG D 2 60 ? -0.384 33.834 88.291 1.00 73.38 95 ARG D C 1
ATOM 8395 O O . ARG D 2 60 ? 0.738 33.318 88.223 1.00 70.85 95 ARG D O 1
ATOM 8403 N N . CYS D 2 61 ? -1.102 33.921 89.410 1.00 80.52 96 CYS D N 1
ATOM 8404 C CA . CYS D 2 61 ? -0.651 33.334 90.654 1.00 79.96 96 CYS D CA 1
ATOM 8405 C C . CYS D 2 61 ? -0.576 31.815 90.535 1.00 85.43 96 CYS D C 1
ATOM 8406 O O . CYS D 2 61 ? -1.592 31.157 90.265 1.00 88.13 96 CYS D O 1
ATOM 8409 N N . ARG D 2 62 ? 0.630 31.277 90.754 1.00 85.21 97 ARG D N 1
ATOM 8410 C CA . ARG D 2 62 ? 0.919 29.867 90.480 1.00 94.44 97 ARG D CA 1
ATOM 8411 C C . ARG D 2 62 ? 0.637 28.888 91.632 1.00 92.83 97 ARG D C 1
ATOM 8412 O O . ARG D 2 62 ? 1.125 27.773 91.561 1.00 94.65 97 ARG D O 1
ATOM 8414 N N . ILE D 2 63 ? -0.157 29.273 92.646 1.00 87.78 98 ILE D N 1
ATOM 8415 C CA . ILE D 2 63 ? -0.083 28.642 93.978 1.00 85.21 98 ILE D CA 1
ATOM 8416 C C . ILE D 2 63 ? -1.431 28.066 94.402 1.00 87.90 98 ILE D C 1
ATOM 8417 O O . ILE D 2 63 ? -2.456 28.719 94.243 1.00 88.03 98 ILE D O 1
ATOM 8422 N N . GLU D 2 64 ? -1.410 26.848 94.947 1.00 90.19 99 GLU D N 1
ATOM 8423 C CA . GLU D 2 64 ? -2.636 26.152 95.368 1.00 95.07 99 GLU D CA 1
ATOM 8424 C C . GLU D 2 64 ? -3.350 26.910 96.496 1.00 91.17 99 GLU D C 1
ATOM 8425 O O . GLU D 2 64 ? -2.714 27.324 97.473 1.00 88.15 99 GLU D O 1
ATOM 8431 N N . ASN D 2 65 ? -4.662 27.089 96.340 1.00 93.41 100 ASN D N 1
ATOM 8432 C CA . ASN D 2 65 ? -5.516 27.771 97.318 1.00 92.96 100 ASN D CA 1
ATOM 8433 C C . ASN D 2 65 ? -5.099 29.202 97.614 1.00 87.64 100 ASN D C 1
ATOM 8434 O O . ASN D 2 65 ? -5.283 29.698 98.726 1.00 88.40 100 ASN D O 1
ATOM 8439 N N . CYS D 2 66 ? -4.545 29.877 96.619 1.00 84.73 101 CYS D N 1
ATOM 8440 C CA . CYS D 2 66 ? -4.102 31.241 96.807 1.00 78.14 101 CYS D CA 1
ATOM 8441 C C . CYS D 2 66 ? -5.036 32.184 96.052 1.00 77.38 101 CYS D C 1
ATOM 8442 O O . CYS D 2 66 ? -5.604 31.817 95.036 1.00 78.21 101 CYS D O 1
ATOM 8445 N N . ASP D 2 67 ? -5.224 33.382 96.594 1.00 74.54 102 ASP D N 1
ATOM 8446 C CA . ASP D 2 67 ? -6.001 34.431 95.935 1.00 75.34 102 ASP D CA 1
ATOM 8447 C C . ASP D 2 67 ? -5.136 35.593 95.430 1.00 68.91 102 ASP D C 1
ATOM 8448 O O . ASP D 2 67 ? -5.504 36.242 94.465 1.00 69.75 102 ASP D O 1
ATOM 8453 N N . SER D 2 68 ? -4.003 35.853 96.083 1.00 62.36 103 SER D N 1
ATOM 8454 C CA . SER D 2 68 ? -3.091 36.917 95.678 1.00 57.86 103 SER D CA 1
ATOM 8455 C C . SER D 2 68 ? -1.667 36.553 96.020 1.00 54.31 103 SER D C 1
ATOM 8456 O O . SER D 2 68 ? -1.445 35.775 96.977 1.00 53.91 103 SER D O 1
ATOM 8459 N N . CYS D 2 69 ? -0.733 37.187 95.286 1.00 50.98 104 CYS D N 1
ATOM 8460 C CA . CYS D 2 69 ? 0.674 36.824 95.210 1.00 49.00 104 CYS D CA 1
ATOM 8461 C C . CYS D 2 69 ? 1.603 37.955 95.365 1.00 43.21 104 CYS D C 1
ATOM 8462 O O . CYS D 2 69 ? 1.341 38.969 94.823 1.00 40.66 104 CYS D O 1
ATOM 8465 N N . PHE D 2 70 ? 2.794 37.676 95.832 1.00 41.07 105 PHE D N 1
ATOM 8466 C CA . PHE D 2 70 ? 3.915 38.561 95.712 1.00 40.56 105 PHE D CA 1
ATOM 8467 C C . PHE D 2 70 ? 4.703 38.111 94.492 1.00 45.03 105 PHE D C 1
ATOM 8468 O O . PHE D 2 70 ? 5.221 38.923 93.714 1.00 44.74 105 PHE D O 1
ATOM 8476 N N . SER D 2 71 ? 4.858 36.804 94.386 1.00 47.12 106 SER D N 1
ATOM 8477 C CA . SER D 2 71 ? 5.529 36.216 93.281 1.00 52.50 106 SER D CA 1
ATOM 8478 C C . SER D 2 71 ? 4.906 34.862 93.027 1.00 55.38 106 SER D C 1
ATOM 8479 O O . SER D 2 71 ? 3.918 34.475 93.663 1.00 56.28 106 SER D O 1
ATOM 8482 N N . LYS D 2 72 ? 5.462 34.156 92.064 1.00 57.70 107 LYS D N 1
ATOM 8483 C CA . LYS D 2 72 ? 4.849 32.945 91.583 1.00 62.41 107 LYS D CA 1
ATOM 8484 C C . LYS D 2 72 ? 4.795 31.829 92.625 1.00 62.60 107 LYS D C 1
ATOM 8485 O O . LYS D 2 72 ? 3.926 30.996 92.561 1.00 69.24 107 LYS D O 1
ATOM 8491 N N . ASP D 2 73 ? 5.724 31.772 93.559 1.00 63.03 108 ASP D N 1
ATOM 8492 C CA . ASP D 2 73 ? 5.618 30.757 94.623 1.00 66.02 108 ASP D CA 1
ATOM 8493 C C . ASP D 2 73 ? 5.389 31.359 96.038 1.00 62.01 108 ASP D C 1
ATOM 8494 O O . ASP D 2 73 ? 5.541 30.635 97.022 1.00 66.70 108 ASP D O 1
ATOM 8499 N N . PHE D 2 74 ? 5.016 32.642 96.142 1.00 53.94 109 PHE D N 1
ATOM 8500 C CA . PHE D 2 74 ? 4.738 33.268 97.457 1.00 49.91 109 PHE D CA 1
ATOM 8501 C C . PHE D 2 74 ? 3.383 33.924 97.502 1.00 47.40 109 PHE D C 1
ATOM 8502 O O . PHE D 2 74 ? 3.182 34.961 96.916 1.00 45.47 109 PHE D O 1
ATOM 8510 N N . CYS D 2 75 ? 2.462 33.281 98.204 1.00 51.31 110 CYS D N 1
ATOM 8511 C CA . CYS D 2 75 ? 1.110 33.767 98.402 1.00 53.86 110 CYS D CA 1
ATOM 8512 C C . CYS D 2 75 ? 1.036 34.825 99.468 1.00 52.93 110 CYS D C 1
ATOM 8513 O O . CYS D 2 75 ? 1.753 34.820 100.445 1.00 53.06 110 CYS D O 1
ATOM 8516 N N . THR D 2 76 ? 0.107 35.716 99.269 1.00 54.42 111 THR D N 1
ATOM 8517 C CA . THR D 2 76 ? -0.068 36.873 100.091 1.00 54.82 111 THR D CA 1
ATOM 8518 C C . THR D 2 76 ? -1.476 36.883 100.710 1.00 58.58 111 THR D C 1
ATOM 8519 O O . THR D 2 76 ? -1.748 37.668 101.609 1.00 60.45 111 THR D O 1
ATOM 8523 N N . LYS D 2 77 ? -2.365 36.019 100.225 1.00 60.87 112 LYS D N 1
ATOM 8524 C CA . LYS D 2 77 ? -3.715 35.916 100.721 1.00 66.93 112 LYS D CA 1
ATOM 8525 C C . LYS D 2 77 ? -4.369 34.699 100.130 1.00 69.90 112 LYS D C 1
ATOM 8526 O O . LYS D 2 77 ? -4.563 34.650 98.917 1.00 70.50 112 LYS D O 1
ATOM 8532 N N . CYS D 2 78 ? -4.732 33.747 100.994 1.00 73.94 113 CYS D N 1
ATOM 8533 C CA . CYS D 2 78 ? -5.242 32.438 100.600 1.00 77.03 113 CYS D CA 1
ATOM 8534 C C . CYS D 2 78 ? -6.739 32.423 100.287 1.00 83.23 113 CYS D C 1
ATOM 8535 O O . CYS D 2 78 ? -7.485 33.283 100.753 1.00 85.77 113 CYS D O 1
ATOM 8538 N N . LYS D 2 79 ? -7.159 31.427 99.502 1.00 87.77 114 LYS D N 1
ATOM 8539 C CA . LYS D 2 79 ? -8.576 31.088 99.312 1.00 95.43 114 LYS D CA 1
ATOM 8540 C C . LYS D 2 79 ? -9.242 30.860 100.654 1.00 97.77 114 LYS D C 1
ATOM 8541 O O . LYS D 2 79 ? -8.580 30.598 101.654 1.00 92.47 114 LYS D O 1
ATOM 8543 N N . VAL D 2 80 ? -10.562 30.953 100.666 1.00 105.56 115 VAL D N 1
ATOM 8544 C CA . VAL D 2 80 ? -11.309 30.902 101.917 1.00 110.97 115 VAL D CA 1
ATOM 8545 C C . VAL D 2 80 ? -11.221 29.517 102.569 1.00 113.46 115 VAL D C 1
ATOM 8546 O O . VAL D 2 80 ? -11.340 28.488 101.895 1.00 117.84 115 VAL D O 1
ATOM 8550 N N . GLY D 2 81 ? -10.972 29.502 103.877 1.00 111.50 116 GLY D N 1
ATOM 8551 C CA . GLY D 2 81 ? -10.845 28.253 104.641 1.00 112.65 116 GLY D CA 1
ATOM 8552 C C . GLY D 2 81 ? -9.439 27.674 104.734 1.00 107.01 116 GLY D C 1
ATOM 8553 O O . GLY D 2 81 ? -9.223 26.672 105.425 1.00 107.42 116 GLY D O 1
ATOM 8554 N N . PHE D 2 82 ? -8.487 28.299 104.031 1.00 101.39 117 PHE D N 1
ATOM 8555 C CA . PHE D 2 82 ? -7.087 27.889 104.042 1.00 94.95 117 PHE D CA 1
ATOM 8556 C C . PHE D 2 82 ? -6.277 28.895 104.845 1.00 89.18 117 PHE D C 1
ATOM 8557 O O . PHE D 2 82 ? -6.575 30.081 104.808 1.00 86.50 117 PHE D O 1
ATOM 8565 N N . TYR D 2 83 ? -5.274 28.393 105.572 1.00 87.13 118 TYR D N 1
ATOM 8566 C CA . TYR D 2 83 ? -4.410 29.181 106.448 1.00 84.48 118 TYR D CA 1
ATOM 8567 C C . TYR D 2 83 ? -3.059 29.568 105.772 1.00 79.31 118 TYR D C 1
ATOM 8568 O O . TYR D 2 83 ? -2.383 28.719 105.164 1.00 78.95 118 TYR D O 1
ATOM 8570 N N . LEU D 2 84 ? -2.678 30.844 105.881 1.00 74.35 119 LEU D N 1
ATOM 8571 C CA . LEU D 2 84 ? -1.429 31.339 105.308 1.00 70.40 119 LEU D CA 1
ATOM 8572 C C . LEU D 2 84 ? -0.235 31.053 106.214 1.00 69.70 119 LEU D C 1
ATOM 8573 O O . LEU D 2 84 ? -0.246 31.432 107.369 1.00 70.45 119 LEU D O 1
ATOM 8578 N N . HIS D 2 85 ? 0.798 30.413 105.670 1.00 69.02 120 HIS D N 1
ATOM 8579 C CA . HIS D 2 85 ? 2.032 30.112 106.406 1.00 72.33 120 HIS D CA 1
ATOM 8580 C C . HIS D 2 85 ? 3.223 30.164 105.441 1.00 70.20 120 HIS D C 1
ATOM 8581 O O . HIS D 2 85 ? 3.273 29.360 104.499 1.00 71.00 120 HIS D O 1
ATOM 8588 N N . ARG D 2 86 ? 4.162 31.093 105.663 1.00 68.46 121 ARG D N 1
ATOM 8589 C CA . ARG D 2 86 ? 5.329 31.270 104.779 1.00 68.62 121 ARG D CA 1
ATOM 8590 C C . ARG D 2 86 ? 5.006 31.314 103.278 1.00 64.69 121 ARG D C 1
ATOM 8591 O O . ARG D 2 86 ? 5.715 30.752 102.458 1.00 64.81 121 ARG D O 1
ATOM 8599 N N . GLY D 2 87 ? 3.923 31.974 102.919 1.00 62.62 122 GLY D N 1
ATOM 8600 C CA . GLY D 2 87 ? 3.577 32.109 101.523 1.00 61.32 122 GLY D CA 1
ATOM 8601 C C . GLY D 2 87 ? 2.865 30.921 100.921 1.00 63.89 122 GLY D C 1
ATOM 8602 O O . GLY D 2 87 ? 2.624 30.915 99.720 1.00 61.87 122 GLY D O 1
ATOM 8603 N N . ARG D 2 88 ? 2.511 29.934 101.742 1.00 67.63 123 ARG D N 1
ATOM 8604 C CA . ARG D 2 88 ? 1.740 28.785 101.290 1.00 74.19 123 ARG D CA 1
ATOM 8605 C C . ARG D 2 88 ? 0.389 28.759 101.997 1.00 75.88 123 ARG D C 1
ATOM 8606 O O . ARG D 2 88 ? 0.233 29.383 103.066 1.00 73.26 123 ARG D O 1
ATOM 8614 N N . CYS D 2 89 ? -0.566 28.032 101.395 1.00 78.24 124 CYS D N 1
ATOM 8615 C CA . CYS D 2 89 ? -1.941 27.896 101.915 1.00 83.16 124 CYS D CA 1
ATOM 8616 C C . CYS D 2 89 ? -2.360 26.448 102.268 1.00 87.99 124 CYS D C 1
ATOM 8617 O O . CYS D 2 89 ? -2.489 25.598 101.387 1.00 90.39 124 CYS D O 1
ATOM 8620 N N . PHE D 2 90 ? -2.607 26.188 103.547 1.00 90.73 125 PHE D N 1
ATOM 8621 C CA . PHE D 2 90 ? -2.916 24.831 104.023 1.00 96.90 125 PHE D CA 1
ATOM 8622 C C . PHE D 2 90 ? -4.293 24.743 104.698 1.00 100.17 125 PHE D C 1
ATOM 8623 O O . PHE D 2 90 ? -4.716 25.710 105.333 1.00 98.21 125 PHE D O 1
ATOM 8631 N N . ASP D 2 91 ? -4.969 23.585 104.571 1.00 106.38 126 ASP D N 1
ATOM 8632 C CA . ASP D 2 91 ? -6.260 23.321 105.251 1.00 110.62 126 ASP D CA 1
ATOM 8633 C C . ASP D 2 91 ? -6.053 23.394 106.749 1.00 111.21 126 ASP D C 1
ATOM 8634 O O . ASP D 2 91 ? -6.516 24.324 107.408 1.00 109.07 126 ASP D O 1
ATOM 8639 N N . GLU D 2 92 ? -5.352 22.388 107.269 1.00 114.87 127 GLU D N 1
ATOM 8640 C CA . GLU D 2 92 ? -4.891 22.377 108.648 1.00 116.40 127 GLU D CA 1
ATOM 8641 C C . GLU D 2 92 ? -3.534 23.089 108.678 1.00 111.97 127 GLU D C 1
ATOM 8642 O O . GLU D 2 92 ? -2.651 22.831 107.850 1.00 107.17 127 GLU D O 1
ATOM 8644 N N . CYS D 2 93 ? -3.405 24.015 109.620 1.00 113.54 128 CYS D N 1
ATOM 8645 C CA . CYS D 2 93 ? -2.158 24.701 109.914 1.00 113.05 128 CYS D CA 1
ATOM 8646 C C . CYS D 2 93 ? -1.187 23.709 110.593 1.00 119.29 128 CYS D C 1
ATOM 8647 O O . CYS D 2 93 ? -1.413 23.325 111.747 1.00 127.95 128 CYS D O 1
ATOM 8650 N N . PRO D 2 94 ? -0.114 23.281 109.883 1.00 120.30 129 PRO D N 1
ATOM 8651 C CA . PRO D 2 94 ? 0.709 22.141 110.337 1.00 129.17 129 PRO D CA 1
ATOM 8652 C C . PRO D 2 94 ? 1.396 22.315 111.705 1.00 135.39 129 PRO D C 1
ATOM 8653 O O . PRO D 2 94 ? 1.741 23.443 112.093 1.00 135.02 129 PRO D O 1
ATOM 8657 N N . ASP D 2 95 ? 1.598 21.195 112.409 1.00 142.08 130 ASP D N 1
ATOM 8658 C CA . ASP D 2 95 ? 2.177 21.192 113.763 1.00 147.35 130 ASP D CA 1
ATOM 8659 C C . ASP D 2 95 ? 3.492 21.991 113.853 1.00 146.39 130 ASP D C 1
ATOM 8660 O O . ASP D 2 95 ? 4.211 22.168 112.856 1.00 139.92 130 ASP D O 1
ATOM 8662 N N . GLY D 2 96 ? 3.792 22.464 115.062 1.00 150.99 131 GLY D N 1
ATOM 8663 C CA . GLY D 2 96 ? 4.886 23.399 115.289 1.00 150.15 131 GLY D CA 1
ATOM 8664 C C . GLY D 2 96 ? 4.355 24.807 115.491 1.00 146.68 131 GLY D C 1
ATOM 8665 O O . GLY D 2 96 ? 4.999 25.621 116.146 1.00 150.74 131 GLY D O 1
ATOM 8666 N N . PHE D 2 97 ? 3.186 25.099 114.917 1.00 141.03 132 PHE D N 1
ATOM 8667 C CA . PHE D 2 97 ? 2.527 26.392 115.084 1.00 137.22 132 PHE D CA 1
ATOM 8668 C C . PHE D 2 97 ? 1.029 26.216 114.845 1.00 134.08 132 PHE D C 1
ATOM 8669 O O . PHE D 2 97 ? 0.615 25.528 113.905 1.00 130.05 132 PHE D O 1
ATOM 8677 N N . ALA D 2 98 ? 0.228 26.820 115.720 1.00 135.48 133 ALA D N 1
ATOM 8678 C CA . ALA D 2 98 ? -1.228 26.695 115.670 1.00 135.25 133 ALA D CA 1
ATOM 8679 C C . ALA D 2 98 ? -1.829 27.723 114.700 1.00 129.26 133 ALA D C 1
ATOM 8680 O O . ALA D 2 98 ? -1.127 28.657 114.289 1.00 125.09 133 ALA D O 1
ATOM 8682 N N . PRO D 2 99 ? -3.122 27.553 114.326 1.00 127.87 134 PRO D N 1
ATOM 8683 C CA . PRO D 2 99 ? -3.805 28.529 113.477 1.00 122.47 134 PRO D CA 1
ATOM 8684 C C . PRO D 2 99 ? -4.513 29.641 114.260 1.00 126.29 134 PRO D C 1
ATOM 8685 O O . PRO D 2 99 ? -5.058 29.367 115.322 1.00 132.65 134 PRO D O 1
ATOM 8689 N N . LEU D 2 100 ? -4.495 30.873 113.732 1.00 124.61 135 LEU D N 1
ATOM 8690 C CA . LEU D 2 100 ? -5.250 32.001 114.283 1.00 129.58 135 LEU D CA 1
ATOM 8691 C C . LEU D 2 100 ? -6.585 32.136 113.542 1.00 132.02 135 LEU D C 1
ATOM 8692 O O . LEU D 2 100 ? -6.635 32.721 112.460 1.00 127.45 135 LEU D O 1
ATOM 8694 N N . ASP D 2 101 ? -7.658 31.585 114.121 1.00 141.65 136 ASP D N 1
ATOM 8695 C CA . ASP D 2 101 ? -9.022 31.767 113.594 1.00 143.96 136 ASP D CA 1
ATOM 8696 C C . ASP D 2 101 ? -9.239 33.245 113.235 1.00 142.94 136 ASP D C 1
ATOM 8697 O O . ASP D 2 101 ? -9.278 33.607 112.047 1.00 134.64 136 ASP D O 1
ATOM 8699 N N . GLU D 2 102 ? -9.323 34.093 114.266 1.00 147.72 137 GLU D N 1
ATOM 8700 C CA . GLU D 2 102 ? -9.474 35.543 114.090 1.00 147.40 137 GLU D CA 1
ATOM 8701 C C . GLU D 2 102 ? -8.612 36.118 112.949 1.00 139.93 137 GLU D C 1
ATOM 8702 O O . GLU D 2 102 ? -9.063 37.011 112.240 1.00 141.85 137 GLU D O 1
ATOM 8704 N N . THR D 2 103 ? -7.397 35.597 112.762 1.00 133.98 138 THR D N 1
ATOM 8705 C CA . THR D 2 103 ? -6.443 36.140 111.784 1.00 128.38 138 THR D CA 1
ATOM 8706 C C . THR D 2 103 ? -6.402 35.425 110.406 1.00 125.95 138 THR D C 1
ATOM 8707 O O . THR D 2 103 ? -6.003 36.036 109.397 1.00 119.03 138 THR D O 1
ATOM 8709 N N . MET D 2 104 ? -6.800 34.145 110.371 1.00 127.63 139 MET D N 1
ATOM 8710 C CA . MET D 2 104 ? -6.789 33.314 109.141 1.00 120.99 139 MET D CA 1
ATOM 8711 C C . MET D 2 104 ? -5.378 32.913 108.696 1.00 112.58 139 MET D C 1
ATOM 8712 O O . MET D 2 104 ? -5.096 32.904 107.499 1.00 105.59 139 MET D O 1
ATOM 8714 N N . GLU D 2 105 ? -4.514 32.560 109.655 1.00 110.19 140 GLU D N 1
ATOM 8715 C CA . GLU D 2 105 ? -3.073 32.379 109.407 1.00 103.07 140 GLU D CA 1
ATOM 8716 C C . GLU D 2 105 ? -2.477 31.338 110.343 1.00 104.86 140 GLU D C 1
ATOM 8717 O O . GLU D 2 105 ? -3.197 30.452 110.769 1.00 111.21 140 GLU D O 1
ATOM 8723 N N . CYS D 2 106 ? -1.171 31.442 110.634 1.00 102.38 141 CYS D N 1
ATOM 8724 C CA . CYS D 2 106 ? -0.445 30.501 111.491 1.00 104.73 141 CYS D CA 1
ATOM 8725 C C . CYS D 2 106 ? 0.501 31.237 112.460 1.00 106.95 141 CYS D C 1
ATOM 8726 O O . CYS D 2 106 ? 0.393 31.118 113.689 1.00 109.19 141 CYS D O 1
#

Radius of gyration: 39.93 Å; Cα contacts (8 Å, |Δi|>4): 3263; chains: 4; bounding box: 71×97×109 Å

GO terms:
  GO:0004888 transmembrane signaling receptor activity (F, IDA)
  GO:0032588 trans-Golgi network membrane (C, IDA)
  GO:0005886 plasma membrane (C, IDA)
  GO:0090263 positive regulation of canonical Wnt signaling pathway (P, IDA)
  GO:0005515 protein binding (F, IPI)
  GO:0004930 G protein-coupled receptor activity (F, TAS)
  GO:0005886 plasma membrane (C, TAS)
  GO:0007186 G protein-coupled receptor signaling pathway (P, TAS)

Nearest PDB structures (foldseek):
  4ufr-assembly1_A  TM=1.002E+00  e=1.794E-73  Homo sapiens
  4kng-assembly1_A  TM=9.727E-01  e=3.209E-57  Homo sapiens
  4kng-assembly1_B  TM=9.593E-01  e=3.068E-57  Homo sapiens
  4bss-assembly1_A  TM=9.889E-01  e=6.991E-56  Homo sapiens
  4kt1-assembly1_A  TM=9.865E-01  e=5.410E-44  Homo sapiens

Solvent-accessible surface area: 48883 Å² total; per-residue (Å²): 275,65,35,13,113,138,11,138,40,110,70,25,82,145,146,31,36,92,0,55,0,28,62,65,61,47,76,106,13,19,91,125,17,38,48,102,0,4,21,0,14,0,10,58,16,90,0,52,92,7,129,89,40,38,1,70,53,0,110,80,0,43,31,0,64,1,0,13,10,33,0,61,125,6,34,143,42,3,4,89,7,8,168,34,2,70,36,0,9,0,0,24,2,63,1,150,68,0,5,69,77,4,0,43,78,24,135,44,0,30,10,0,29,0,0,0,1,83,0,63,125,13,5,73,60,0,0,46,14,4,132,40,1,46,8,0,35,0,11,26,15,40,4,69,117,3,14,49,94,4,3,128,55,3,54,37,0,35,0,0,8,0,1,25,2,100,0,102,83,0,45,60,114,2,1,31,66,0,44,39,0,4,2,0,32,0,21,28,9,126,0,93,52,33,15,144,82,0,0,31,11,1,125,11,0,37,13,1,18,0,24,55,9,50,2,85,139,20,3,77,2,0,108,50,1,65,68,0,86,46,0,6,0,13,21,7,75,0,131,48,0,58,116,124,10,4,93,18,0,65,37,0,61,29,8,84,6,57,56,12,47,6,38,99,13,6,194,29,2,1,46,104,0,54,86,0,126,61,2,45,6,67,38,0,54,109,7,75,109,22,16,50,2,64,39,0,44,62,2,46,25,0,19,0,8,28,6,90,1,57,72,14,61,150,80,8,3,97,53,4,56,44,0,63,50,5,30,1,6,46,9,72,0,90,86,21,16,40,2,30,86,0,123,96,0,48,88,0,8,0,81,38,4,68,0,100,39,0,114,63,71,4,0,37,96,0,92,49,0,116,15,1,20,0,6,105,4,100,0,48,102,18,66,86,69,0,1,44,39,2,102,38,3,58,93,2,23,0,17,26,4,70,1,46,65,21,17,70,66,13,0,111,25,0,18,48,0,58,2,55,22,0,54,30,6,23,26,22,26,35,38,140,47,1,62,94,5,128,38,1,53,3,14,72,52,36,2,3,26,22,19,50,38,129,119,131,22,50,101,85,126,20,24,105,52,74,19,172,134,85,8,6,27,143,15,83,150,30,13,3,13,15,43,102,136,90,69,203,67,32,34,6,54,12,40,32,21,23,42,93,22,77,40,31,61,7,7,100,61,13,9,52,6,13,147,22,202,11,123,34,13,58,20,12,13,8,111,61,2,0,45,117,13,90,145,46,44,34,18,49,105,1,111,12,66,96,150,15,61,114,83,137,69,64,98,100,110,68,87,29,24,116,47,14,119,142,11,138,42,101,100,54,55,262,72,42,38,84,1,60,0,31,61,67,58,43,76,73,7,20,94,130,17,38,65,108,0,3,23,0,17,1,10,58,17,85,0,62,75,2,122,89,40,31,2,72,63,0,135,75,0,62,32,0,58,2,1,14,9,32,0,59,126,8,17,134,40,4,5,88,19,11,170,32,2,89,31,0,16,0,0,29,2,72,1,150,74,0,6,77,68,4,0,46,75,22,156,40,0,36,10,0,22,0,0,2,3,99,0,63,124,13,10,69,64,0,0,45,8,0,130,39,0,38,7,0,32,0,10,22,11,26,3,74,112,7,16,38,92,0,3,135,35,1,62,37,0,35,0,0,8,0,1,27,7,92,0,106,73,0,50,66,124,1,1,29,82,0,49,38,0,4,3,0,30,0,15,27,9,138,0,96,48,32,15,124,92,0,0,22,16,3,128,11,1,27,20,1,20,0,19,65,11,61,4,57,132,12,5,45,2,0,93,63,2,66,66,0,67,30,0,6,0,10,24,8,58,0,100,43,0,44,75,141,9,5,97,18,0,66,36,0,57,24,11,80,7,61,62,19,67,14,79,112,14,0,192,23,2,0,43,109,0,58,86,0,107,55,4,48,5,72,46,1,57,117,12,84,108,20,8,48,2,62,41,0,41,64,1,63,24,0,17,0,8,27,7,80,0,61,51,12,64,144,83,8,4,90,48,3,49,36,0,61,46,4,30,2,7,46,8,82,0,92,50,4,6,39,1,30,80,0,106,103,0,56,94,2,24,0,86,36,3,68,0,104,43,2,77,62,84,2,0,38,94,0,96,47,0,94,24,1,21,0,6,104,7,96,0,47,97,18,68,86,70,0,0,40,36,3,97,42,3,60,90,2,26,0,17,27,3,73,1,50,72,20,14,92,65,24,1,126,25,0,28,48,0,60,0,54,17,0,48,29,0,22,25,33,16,30,50,114,52,3,84,91,5,116,37,3,54,0,15,68,52,35,0,3,31,24,20,61,44,117,110,122,24,48,103,89,136,11,24,110,49,75,44,197,115,71,13,4,29,146,17,77,146,51,6,1,11,17,46,92,78,92,59,124,61,46,87,3,40,10,42,24,19,22,35,95,11,53,32,28,72,6,12,108,55,22,8,53,7,12,167,24,65,20,136,55,25,70,26,14,11,11,93,44,2,0,37,130,20,27,148,69,51,10,18,54,101,0,85,11,74,116,82,16,61,110,81,140,73,86,41,101,119,60,65,44,34

Foldseek 3Di:
DLAFPPWDWDADPVRQIAIGPDDPQDQEDTDDHDLSHQHYAHYQHAHADHPDDPQLSNQNHAEYAHAHYAHQADDQCNNHNPQNHAYYHHAHYAHQAQHQHNQAQNQNYAYYHHEHYAHAYYPLASHHNPQRHAEYEQYHYAYQAQSQNNLQHPCNYAYYENANYAHAEQEACSNQRNQNYAEYHHAHYAHAYYYLRRCHNPARYAYYAQDHYAHAEQNNNCLNNQNHAEYEHAQYAYAEQEACNCVSHLNHQYYHHYNYNHAYYYQRRQENNCNHAEDEDEQRAADADDHDHHNHQRHQEYAHANYAHADDDLCNLVSHCNHAYYHYAHYAYADAHANVSVQNHAEYAHEHYAYAEQDLRNDPNNQNHAEYAHAHYAYAYYDQNNQQHHQNHAEYAHHQYQYQEDHLHNQQNYQYYHYANNQNPPDADECRSHVNHQPYEHNDVVSVVNNPPCNDYHD/DPQAPDQDPLEAGDFGPQQWAWEWAPPDPGIYIDTHNAEDWQWGWADDRGHIYTDGAPAPQATHAHDNQAGDHGHPQWEDDRRHTHNAPDPPDGADPVRSYD/DAFPPWDWDDDPPQAIAIGPDDPQDQEDTDDDDLRYQHYAHYHYAHAEYVPDPQLSNQNHAEYHHAQYAYQAYDQCNNHNNQRHAYYHHAHYAHQAQHPHNQAQNQNYAYYHHHHYAHAYYPLANHHNPANHAEYEHAQYAYAAQSQRNLLRHLNYAYYEHANYAYAEQEACSNQNVCNHAYYAHAHYAHAYYYLQSPHNPARYAEYHQDHYAYQEQNQNCLCNQNHAEYEHANYAYAEQEACSCVSHQNHQYYYHHNYNHAYYYQRRQENNCNHAEDEDEQNANDAADHDHHNNQRHQEYAHANYAHAAHPLCNLVSHQNHAYYHYDHYAYADAHANVSVQNHQEYAHHHYAHAEQELRRDANNQNHAEYHHAHYAYAYYDQNNQQRHQNHAEYAHAQYQYLDDHLHNCLNYQYYHYANNQNPPDEDECVSHVNHLYEEHNDCVNCVRNPHVVDYYD/DPQAPAADDQAGGDHGHQQWAWDWAPPDPGIYIDTHNADDWQWGWADDRRHIYTDGACAPQAGHAPDNQAGDHGHPCWAADRRHTHNADDPPDHGDPVVRYD

Sequence (1121 aa):
RGCPTHCHCEPDGRMLLRVDCSDLGLSELPSNLSVFTSYLDLSMNNISQLLPNPLPSLRFLEELRLAGNALTYIPKGAFTGLYSLKVLMLQNNQLRHVPTEALQNLRSLQSLRLDANHISYVPPSCFSGLHSLRHLWLDDNALTEIPVQAFRSLSALQAMTLALNKIHHIPDYAFGNLSSLVVLHLHNNRIHSLGKKKCFDGLHSLETLDLNYNNLDEFPTAIRTLSNLKELGFHSNNIRSIPEKAFVGNPSLITIHFYDNPIQFVGRSAFQHLPELRTLTLNGASQITEFPDLTGTANLESLTLTGAQISSLPQTVCNQLPNLQVLDLSYNLLEDLPSFSVCQKLQKIDLRHNEIYEIKVDTFQQLLSLRSLNLAWNKIAIIHPNAFSTLPSLIKLDLSSNLLSSFPITGLHGLTHLKLTGNHALQSLISSENFPELKVIEMPYAYQCCAFGVCVQCSPCKGCLSCSKDNGCSRCQQKLFFFLRREGMRQYGECLHSCPSGYYGHRAPDMNRCARCRIENCDSCFSKDFCTKCKVGFYLHRGRCFDECPDGFAPLDETMECGCPTHCHCEPDGRMLLRVDCSDLGLSELPSNLSVFTSYLDLSMNNISQLLPNPLPSLRFLEELRLAGNALTYIPKGAFTGLYSLKVLMLQNNQLRHVPTEALQNLRSLQSLRLDANHISYVPPSCFSGLHSLRHLWLDDNALTEIPVQAFRSLSALQAMTLALNKIHHIPDYAFGNLSSLVVLHLHNNRIHSLGKKCFDGLHSLETLDLNYNNLDEFPTAIRTLSNLKELGFHSNNIRSIPEKAFVGNPSLITIHFYDNPIQFVGRSAFQHLPELRTLTLNGASQITEFPDLTGTANLESLTLTGAQISSLPQTVCNQLPNLQVLDLSYNLLEDLPSFSVCQKLQKIDLRHNEIYEIKVDTFQQLLSLRSLNLAWNKIAIIHPNAFSTLPSLIKLDLSSNLLSSFPITGLHGLTHLKLTGNHALQSLISSENFPELKVIEMPYAYQCCAFGVCVQCSPCKGCLSCSKDNGCSRCQQKLFFFLRREGMRQYGECLHSCPSGYYGHRAPDMNRCARCRIENCDSCFSKDFCTKCKVGFYLHRGRCFDECPDGFAPLDETMEC

B-factor: mean 60.74, std 21.89, range [32.36, 165.7]

Secondary structure (DSSP, 8-state):
--S-TT-EEEE-TTSPEEEE--SS--SS--S---TTEEEEE--SS-----SS--GGG-TT--EEE--SS--S---TTTTTT-TT--EEE--SS--SB--SSTTTT-TT--EEE--SS---B--TTTTTT-TT--EEE--SS---S--TTGGGS-TT--EEE--SS---EE-TTTTTT-TT--EEE--SS---EE-TTTTTT-TT--EEE--SS---S--GGGGG-TT--EEE--SS---EE-TTTTTT-TT--EEE--SS---EE-SSTT-S-TT--EEEEES-TT--SPPP-TT-TT-SEEEEESS------TTGGGG-TT--EEE--SS---S----TT-TT--EEE--SS---EE-TTTTTT-TT--EEE-TTS---EE-TTTTTT-TT--EEE-TTS--S----TT-TT-SEEE-TT-TT------TTTSTT--EEE-SSHHHHHHHT---EEE-/-TTBS-B-SSSSBSSB-TTSEEEEEE-SSSEEEEEESSPPTTEEEEEETTEEEEEEP--TTEEEEEETTEEEEEPTT-EEETTEEESS--TTS--BTTTTB-/--STT-EEEEETTTEEEEE--SS--SS--S---TTEEEEE--SS--S---S--GGG-TT--EEE--SS--S---TTTTTT-TT--EEE--SS--SS--SSTTTT-TT--EEE--SS------TTTTTT-TT--EEE--SS---S--HHHHTT-TT--EEE--SS---EE-TTTTTT-TT--EEE--SS---EE-TTTTTT-TT--EEE--SS---S--GGGGG-TT--EEE--SS---EE-TTTTTT-TT--EEE--SS---EE-SSTTTT-TT--EEEEES-TT--SPPP-TT----SEEEEESS------TTGGGG-TT--EEE--SS---S----TT-TT--EEE--SS---EE-TTTTTT-TT--EEE-TTS---EE-TTTTTT-TT--EEE--SS--S----TT-TT-SEEE-TT-TT--S---TTT-TT-SEEE-SSHHHHHHHT---EEE-/-TTEEE--SSSB-SEE-TTSEEEEEE-SSSEEEEEESSPPTTEEEE--SS--EEEE--STTEEEEEETTEEEEEPTT-EEETTEEESS--TTS--BTTTTB-

CATH classification: 3.80.10.10

Organism: Homo sapiens (NCBI:txid9606)

InterPro domains:
  IPR000276 G protein-coupled receptor, rhodopsin-like [PF00001] (575-820)
  IPR000276 G protein-coupled receptor, rhodopsin-like [PR00237] (559-583)
  IPR000276 G protein-coupled receptor, rhodopsin-like [PR00237] (644-666)
  IPR000276 G protein-coupled receptor, rhodopsin-like [PR00237] (802-828)
  IPR000372 Leucine-rich repeat N-terminal domain [PF01462] (33-64)
  IPR000372 Leucine-rich repeat N-terminal domain [SM00013] (33-70)
  IPR001611 Leucine-rich repeat [PF00560] (353-370)
  IPR001611 Leucine-rich repeat [PF13855] (92-150)
  IPR001611 Leucine-rich repeat [PF13855] (187-246)
  IPR001611 Leucine-rich repeat [PF13855] (257-314)
  IPR001611 Leucine-rich repeat [PF13855] (375-434)
  IPR001611 Leucine-rich repeat [PS51450] (115-136)
  IPR001611 Leucine-rich repeat [PS51450] (163-184)
  IPR001611 Leucine-rich repeat [PS51450] (235-256)
  IPR001611 Leucine-rich repeat [PS51450] (258-279)
  IPR001611 Leucine-rich repeat [PS51450] (353-374)
  IPR002131 Glycoprotein hormone receptor family [PR00373] (548-565)
  IPR002131 Glycoprotein hormone receptor family [PR00373] (624-637)
  IPR002131 Glycoprotein hormone receptor family [PR00373] (637-651)
  IPR002131 Glycoprotein hormone receptor family [PR00373] (698-709)